Protein AF-0000000074482645 (afdb_homodimer)

Foldseek 3Di:
DPPDDPDDDPPPPPPPPPPPPPPPDPPPPPPPVPLPPFFQAEEEEAAAAAFPQLQVLLCLLVVHDFLLVVFFFEWAFQAAQAGLFDDQQQLLLLLFFLAGEDPQWAQAHHCDGDDPPHDDDDNVRHLFGFGTLQLLCVVLVAAEEEAEQWACLARNNLNNFHGDRGSQQLLLSVLLNLQSPHQYYAFAALQLQAADDDSNHAPVRDHNVVVSVVVPEDEAQFLVSLVPDPDLGYHYHPYNTGHDQQLQCVPPPVRHDFLLSSLLSNCVNRCPRPSHYYYYGYLHCLLVCLLLLWSLSNSRSSNSSSSNSVSVCVVQVVDFRYKYKYWYSFHGQAKHQADPVCPPPVVPDDSCQQNVQQVQASDTLVNLVVPQDPVRPCVQVSLSNRRCPPDDPVLVVCCVPPPDNSNSSSVVSCVSNRMDGDHSTTDNDIITMGMDHPPTDHYYYYSSVSRQVSQVSNPHGSVVVRLFFWDWPQVLLVVVVKHWDWDCVPVSWIWIWIDDVPWIWIAIASHQWIDTPPDIHGHSRGFHQTPNTTIGGPVVSVVSVVVD/DPDDPDDDDPVPPPPPPPPPPPPPDPPPPPPPVPLPPFFQAEEEEAAAAAFPQLQVLLCLLVVHDFLLVVFFFEWAFQAAQAGLFDDQQQLLLLLFFLAGEDPQWAQAHHPDGDDPPHDDDDNVRHLFGFGTLQLLCVVLVAAEEEAEQWACLARNNLNNFHGDRGSQQLLLSVLLNLQSPHQYYAFAALQLQAADDDSNHAPVRDHNVVVSVVVPEDEAQFLVSLVPDPDLGYHYHPYNTGHDQQLQCVPPPVRHDFLLSSLLSNCVNRCPRPSHYYYYGYLHCLLVCLLLLWSLSNSRSSNSSSSNSVSVCVVQVVDFRYKYKYWYSFHGQAKHQADPVCPPPVVPDDSCQQNVQQVQASDTLVNLVVPADPVRPCVQVSLSNRRCPPDDPVLVVCCVPPPDNSNSSSVVSCVSNRMDGDHSTTDNDIITMGMDHPPTDHYYYYSSVSRQVSQVSNPHGSVVVRQFFWDWPQVLLVVVVKHWDWDCVPVSWIWIWIDDVPWIWIAIASHQWIDTPPDIHGHSRGFHQTPNTTIGGPVVSVVSVVVD

Solvent-accessible surface area (backbone atoms only — not comparable to full-atom values): 54217 Å² total; per-residue (Å²): 132,82,81,68,79,82,68,87,84,79,75,74,78,76,76,78,78,77,81,75,74,81,74,77,75,75,79,62,75,82,57,76,78,61,77,72,69,56,39,41,29,40,38,43,34,34,41,28,26,44,31,60,24,49,57,41,49,31,28,61,62,69,71,46,86,53,58,58,40,76,19,22,16,15,31,31,43,35,50,29,20,35,8,39,19,37,44,55,18,12,27,24,13,7,34,17,42,46,40,57,11,29,74,41,21,16,18,29,38,26,83,52,69,71,28,87,94,58,79,77,67,55,81,90,47,37,39,38,66,49,44,24,43,53,59,52,36,48,75,69,62,20,36,36,33,43,38,28,45,29,24,46,39,36,38,48,57,22,7,44,50,30,63,40,84,41,46,81,46,23,36,58,35,38,43,22,43,65,48,62,71,56,29,32,36,39,22,14,28,42,39,24,33,29,48,54,86,54,94,44,24,20,84,76,69,53,50,46,63,58,52,43,45,73,72,61,35,46,75,27,57,36,32,68,48,53,73,66,55,82,58,76,26,37,38,34,40,53,22,57,40,51,50,68,56,60,60,31,16,76,80,74,44,62,55,47,65,52,64,30,56,52,45,44,53,46,50,65,43,34,65,70,37,89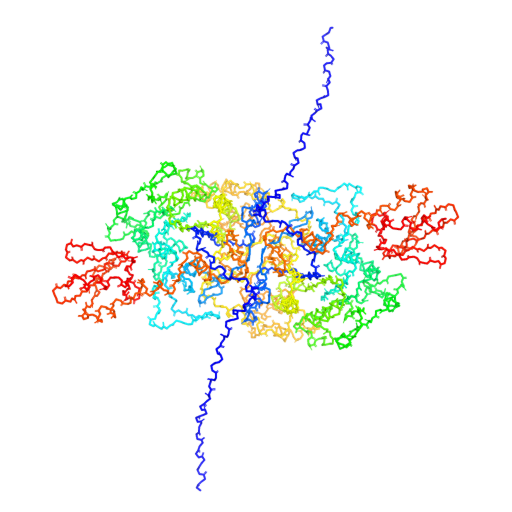,62,14,25,39,35,38,40,33,31,46,51,19,26,60,21,20,40,56,50,25,68,56,28,26,32,34,28,49,52,42,38,34,48,24,48,40,46,55,44,62,59,31,73,77,49,80,42,30,35,40,39,39,33,38,50,32,22,22,9,43,47,29,42,34,11,63,90,30,42,86,44,33,52,65,39,36,52,59,56,45,35,54,48,55,67,52,30,67,25,22,61,68,50,17,58,72,66,52,47,96,86,46,83,45,47,68,59,29,37,31,32,46,22,51,60,86,66,48,74,67,52,49,49,51,59,74,67,43,93,48,55,69,57,53,54,27,52,53,52,29,60,63,18,36,40,17,60,27,24,51,20,53,22,39,31,55,34,62,28,26,33,43,50,64,86,51,74,68,16,55,37,50,38,27,49,49,15,51,51,52,27,47,41,60,65,48,56,57,73,61,41,26,62,43,38,43,33,54,41,65,65,58,39,41,73,75,67,27,45,70,46,78,47,56,86,46,76,84,62,32,27,39,37,39,38,44,92,90,42,52,36,36,34,44,49,38,28,23,43,38,37,41,85,94,43,77,42,82,47,98,35,48,24,40,66,42,91,91,36,49,27,28,22,49,62,55,56,54,52,52,60,65,72,94,141,80,86,72,90,72,89,74,90,71,79,73,81,77,75,80,76,78,82,76,76,81,73,77,73,74,78,62,73,81,55,77,77,62,76,72,69,57,40,41,30,40,37,44,34,34,42,28,24,43,31,60,24,50,56,42,50,30,29,62,63,68,71,46,86,53,58,57,40,76,18,22,16,14,31,30,43,37,51,26,20,37,7,40,20,38,46,56,17,14,28,25,13,6,34,19,43,45,40,57,10,30,72,40,20,16,18,29,39,27,83,54,69,71,27,88,94,58,78,78,66,56,80,90,47,36,39,38,63,49,44,25,43,53,59,52,35,48,74,70,60,18,37,35,33,43,36,29,43,29,26,47,38,37,38,49,57,22,7,43,52,31,63,41,84,41,46,81,46,25,34,59,34,39,43,22,42,65,48,63,72,57,29,31,37,40,22,14,28,44,38,24,34,29,50,55,86,55,94,44,24,20,85,73,70,53,50,46,62,58,52,44,45,72,72,62,34,47,76,25,55,38,31,68,50,54,74,65,58,83,58,77,25,37,38,34,42,52,22,57,41,52,51,68,56,60,59,30,16,76,79,75,44,62,54,46,63,51,65,32,55,51,47,45,53,46,49,64,44,34,65,69,37,90,62,14,26,38,35,39,39,34,31,45,51,19,27,61,20,19,41,57,50,22,67,55,28,28,33,36,30,50,51,42,38,34,49,24,47,40,46,54,45,62,59,31,74,76,50,82,41,29,36,41,40,38,31,39,51,32,23,22,10,45,47,30,41,33,11,64,88,30,41,85,44,32,52,66,38,36,52,60,55,44,38,55,45,54,66,52,30,68,24,22,61,70,50,18,57,72,68,50,48,93,84,48,83,44,49,67,60,29,37,30,32,47,23,52,61,88,66,48,74,68,54,48,50,52,58,75,67,43,94,46,56,71,56,52,54,27,52,55,51,28,59,64,18,36,40,17,59,27,24,50,20,53,22,40,32,54,33,63,27,25,34,43,48,63,87,50,73,67,17,54,38,50,38,25,50,51,16,51,51,52,27,48,40,60,64,48,56,56,73,61,41,27,62,43,39,44,33,55,41,64,63,58,39,41,73,74,67,28,46,71,47,76,46,55,86,44,75,86,59,31,27,39,36,38,37,45,91,90,41,51,35,37,35,44,48,38,28,23,44,38,38,40,84,95,42,78,41,80,48,98,35,49,22,39,69,41,91,92,36,49,26,29,21,49,63,54,57,55,51,55,61,66,74,95

Nearest PDB structures (foldseek):
  3wbh-assembly1_B  TM=8.702E-01  e=2.814E-34  Halomonas sp. #593
  6t26-assembly1_A  TM=8.394E-01  e=1.729E-35  Vibrio sp. G15-21
  6qsq-assembly1_A-2  TM=8.479E-01  e=9.220E-35  Vibrio splendidus
  7kwd-assembly1_B  TM=8.630E-01  e=9.461E-33  Thermus thermophilus HB8
  1hqa-assembly1_B  TM=7.230E-01  e=3.634E-25  Escherichia coli

Radius of gyration: 32.93 Å; Cα contacts (8 Å, |Δi|>4): 2670; chains: 2; bounding box: 73×120×126 Å

Organism: Parageobacillus thermoglucosidasius (NCBI:txid1426)

InterPro domains:
  IPR001952 Alkaline phosphatase [PF00245] (39-458)
  IPR001952 Alkaline phosphatase [PR00113] (39-59)
  IPR001952 Alkaline phosphatase [PR00113] (89-104)
  IPR001952 Alkaline phosphatase [PR00113] (137-157)
  IPR001952 Alkaline phosphatase [PR00113] (181-191)
  IPR001952 Alkaline phosphatase [PR00113] (258-287)
  IPR001952 Alkaline phosphatase [PTHR11596] (32-461)
  IPR001952 Alkaline phosphatase [SM00098] (40-461)
  IPR001952 Alkaline phosphatase [cd16012] (40-459)
  IPR017850 Alkaline-phosphatase-like, core domain superfamily [G3DSA:3.40.720.10] (40-438)
  IPR017850 Alkaline-phosphatase-like, core domain superfamily [SSF53649] (31-464)
  IPR042085 Alkaline phosphatase, crown domain [G3DSA:1.10.1200.140] (374-433)

Secondary structure (DSSP, 8-state):
---------------------------------------SEEEEEEETT--HHHHHHHHHHHTS--GGGGGEEEEEE---SS-SS--HHHHHHHHHHS----TT-BSB--S---STTPPP--GGGTT-B---HHHHHHHTT-EEEEEEEEETTSHHHHHTT--BS-TT-HHHHHHHHHHTT-SEEEEE-GGGGSBSSSTTSBSS---HHHHHHHTT-EEE-SHHHHHH---SSEEEE-SSSPPPPTTTHHHH-TTSPPHHHHHHHHHHHHTTSTT-EEEEEEE-HHHHHHHTT-HHHHHHHHHHHHHHHHHHHHHHTT-SSEEEEEE-SSEETT-EEB-GGGTTTGGG--THHHHHHHHT-SS-HHHHHTT--TT-TTHHHHHHHTT--S--HHHHHHHHT-S-HHHHHHHHHHHHTTEE-S-SSEE-S-EEEEEESTT---EEEEHHHHHHHHHHHHT--HHHHHHHH-EEHHHHHHTTT-EEEEE-SSTTS-EEEEEETTEEEEEETTSSEEEETTEEEE-SS--EEETTEEEE-HHHHHHHHHH-/---------------------------------------SEEEEEEETT--HHHHHHHHHHHTS--GGGGGEEEEEE---SS-SS--HHHHHHHHHHS----TT-BSB--S---STTPPP--GGGTT-B---HHHHHHHTT-EEEEEEEEETTSHHHHHTT--BS-TT-HHHHHHHHHHTT-SEEEEE-GGGGSBSSSTTSBSS---HHHHHHHTT-EEE-SHHHHHH---SSEEEE-SSSPPPPTTTHHHH-TTSPPHHHHHHHHHHHHTTSTT-EEEEEEE-THHHHHHTT-HHHHHHHHHHHHHHHHHHHHHHTT-SSEEEEEE-SSEETT-EEB-GGGTTTGGG--THHHHHHHHT-SS-HHHHHTT--TT-TTHHHHHHHTT--S--HHHHHHHHT-S-HHHHHHHHHHHHTTEE-S-SSEE-S-EEEEEESTT---EEEEHHHHHHHHHHHHT--HHHHHHHH-EEHHHHHHTTT-EEEEE-SSTTS-EEEEEETTEEEEEETTSSEEEETTEEEE-SS--EEETTEEEE-HHHHHHHHHH-

Sequence (1096 aa):
MKNIGRKIISFALIGSLTAGSFAFAAREEAKEKQKSKPIKNVIMMVMDGTSAGATTLARWYKGAPLALDEMASGAVRTYSAESAITDSAPAATAMATGFKSNDKYIGILPSVVNSPGVSPISKEHAMKPVANVLEGAELMGKATGIIATSAIQHATPAGFSAHVKHRNLFPDIAEQQVYQDIEVVLGGGKEALLPGSGTNNRKDNENMLEVIKKKGYDVVETRDDLLRSTSDKIWGVFADDALAQDMNRPYTRPNEPTLAEMTKKAIETLSKDKDGFFLFVEGSQPDWAAHANDPVGIISEVLAFDKAVAEALSFAKKRNDTLVIAVSDHGNSGITIGNRNTDQSYPETPVSAYVDPLKKARMTLEGAMSQLKADKSNLEEVARLYGLDSLTADEKKKLNESNNLRKTLTELLAARANLGFTTGGHTGEDVFLYTYGPNRPIGTFENTDLAHIMAKAMGFQLSDLNKRLFVNAKENFAAIGATVTIDDTDAQNPKLIVKKGKTVAEFPANKNIMIAGNKTYELEGLVVNSAEQFWVPKQAVKLFKQIQMKNIGRKIISFALIGSLTAGSFAFAAREEAKEKQKSKPIKNVIMMVMDGTSAGATTLARWYKGAPLALDEMASGAVRTYSAESAITDSAPAATAMATGFKSNDKYIGILPSVVNSPGVSPISKEHAMKPVANVLEGAELMGKATGIIATSAIQHATPAGFSAHVKHRNLFPDIAEQQVYQDIEVVLGGGKEALLPGSGTNNRKDNENMLEVIKKKGYDVVETRDDLLRSTSDKIWGVFADDALAQDMNRPYTRPNEPTLAEMTKKAIETLSKDKDGFFLFVEGSQPDWAAHANDPVGIISEVLAFDKAVAEALSFAKKRNDTLVIAVSDHGNSGITIGNRNTDQSYPETPVSAYVDPLKKARMTLEGAMSQLKADKSNLEEVARLYGLDSLTADEKKKLNESNNLRKTLTELLAARANLGFTTGGHTGEDVFLYTYGPNRPIGTFENTDLAHIMAKAMGFQLSDLNKRLFVNAKENFAAIGATVTIDDTDAQNPKLIVKKGKTVAEFPANKNIMIAGNKTYELEGLVVNSAEQFWVPKQAVKLFKQIQ

pLDDT: mean 93.11, std 17.59, range [18.43, 98.97]

Structure (mmCIF, N/CA/C/O backbone):
data_AF-0000000074482645-model_v1
#
loop_
_entity.id
_entity.type
_entity.pdbx_description
1 polymer 'Alkaline phosphatase'
#
loop_
_atom_site.group_PDB
_atom_site.id
_atom_site.type_symbol
_atom_site.label_atom_id
_atom_site.label_alt_id
_atom_site.label_comp_id
_atom_site.label_asym_id
_atom_site.label_entity_id
_atom_site.label_seq_id
_atom_site.pdbx_PDB_ins_code
_atom_site.Cartn_x
_atom_site.Cartn_y
_atom_site.Cartn_z
_atom_site.occupancy
_atom_site.B_iso_or_equiv
_atom_site.auth_seq_id
_atom_site.auth_comp_id
_atom_site.auth_asym_id
_atom_site.auth_atom_id
_atom_site.pdbx_PDB_model_num
ATOM 1 N N . MET A 1 1 ? 33.96 -32.848 59.293 1 18.43 1 MET A N 1
ATOM 2 C CA . MET A 1 1 ? 32.602 -32.373 59.545 1 18.43 1 MET A CA 1
ATOM 3 C C . MET A 1 1 ? 32.045 -31.648 58.324 1 18.43 1 MET A C 1
ATOM 5 O O . MET A 1 1 ? 30.828 -31.577 58.141 1 18.43 1 MET A O 1
ATOM 9 N N . LYS A 1 2 ? 32.841 -30.725 57.852 1 19 2 LYS A N 1
ATOM 10 C CA . LYS A 1 2 ? 32.241 -29.475 57.392 1 19 2 LYS A CA 1
ATOM 11 C C . LYS A 1 2 ? 31.615 -29.641 56.01 1 19 2 LYS A C 1
ATOM 13 O O . LYS A 1 2 ? 31.146 -28.669 55.415 1 19 2 LYS A O 1
ATOM 18 N N . ASN A 1 3 ? 31.959 -30.739 55.311 1 21.89 3 ASN A N 1
ATOM 19 C CA . ASN A 1 3 ? 31.986 -30.87 53.858 1 21.89 3 ASN A CA 1
ATOM 20 C C . ASN A 1 3 ? 30.579 -30.996 53.28 1 21.89 3 ASN A C 1
ATOM 22 O O . ASN A 1 3 ? 30.191 -32.066 52.808 1 21.89 3 ASN A O 1
ATOM 26 N N . ILE A 1 4 ? 29.63 -30.312 54.192 1 22.97 4 ILE A N 1
ATOM 27 C CA . ILE A 1 4 ? 28.244 -30.719 53.985 1 22.97 4 ILE A CA 1
ATOM 28 C C . ILE A 1 4 ? 27.88 -30.577 52.509 1 22.97 4 ILE A C 1
ATOM 30 O O . ILE A 1 4 ? 28.379 -29.682 51.823 1 22.97 4 ILE A O 1
ATOM 34 N N . GLY A 1 5 ? 26.956 -31.394 51.925 1 21.77 5 GLY A N 1
ATOM 35 C CA . GLY A 1 5 ? 26.326 -32.11 50.827 1 21.77 5 GLY A CA 1
ATOM 36 C C . GLY A 1 5 ? 25.433 -31.229 49.974 1 21.77 5 GLY A C 1
ATOM 37 O O . GLY A 1 5 ? 24.316 -31.618 49.628 1 21.77 5 GLY A O 1
ATOM 38 N N . ARG A 1 6 ? 25.652 -29.862 50.074 1 23.63 6 ARG A N 1
ATOM 39 C CA . ARG A 1 6 ? 24.525 -28.998 49.735 1 23.63 6 ARG A CA 1
ATOM 40 C C . ARG A 1 6 ? 24.201 -29.079 48.247 1 23.63 6 ARG A C 1
ATOM 42 O O . ARG A 1 6 ? 24.792 -28.361 47.438 1 23.63 6 ARG A O 1
ATOM 49 N N . LYS A 1 7 ? 24.204 -30.242 47.639 1 20.32 7 LYS A N 1
ATOM 50 C CA . LYS A 1 7 ? 24.249 -30.347 46.183 1 20.32 7 LYS A CA 1
ATOM 51 C C . LYS A 1 7 ? 23.091 -29.587 45.542 1 20.32 7 LYS A C 1
ATOM 53 O O . LYS A 1 7 ? 23.268 -28.926 44.516 1 20.32 7 LYS A O 1
ATOM 58 N N . ILE A 1 8 ? 21.732 -29.749 45.953 1 22.39 8 ILE A N 1
ATOM 59 C CA . ILE A 1 8 ? 20.788 -30.145 44.914 1 22.39 8 ILE A CA 1
ATOM 60 C C . ILE A 1 8 ? 20.474 -28.949 44.018 1 22.39 8 ILE A C 1
ATOM 62 O O . ILE A 1 8 ? 20.616 -27.798 44.436 1 22.39 8 ILE A O 1
ATOM 66 N N . ILE A 1 9 ? 19.636 -29.245 42.764 1 21.6 9 ILE A N 1
ATOM 67 C CA . ILE A 1 9 ? 19.259 -29.103 41.362 1 21.6 9 ILE A CA 1
ATOM 68 C C . ILE A 1 9 ? 18.247 -27.969 41.212 1 21.6 9 ILE A C 1
ATOM 70 O O . ILE A 1 9 ? 17.197 -27.977 41.859 1 21.6 9 ILE A O 1
ATOM 74 N N . SER A 1 10 ? 18.732 -26.775 40.972 1 21.91 10 SER A N 1
ATOM 75 C CA . SER A 1 10 ? 18.13 -25.482 40.664 1 21.91 10 SER A CA 1
ATOM 76 C C . SER A 1 10 ? 17.137 -25.594 39.512 1 21.91 10 SER A C 1
ATOM 78 O O . SER A 1 10 ? 17.535 -25.757 38.357 1 21.91 10 SER A O 1
ATOM 80 N N . PHE A 1 11 ? 16.175 -26.59 39.655 1 23.22 11 PHE A N 1
ATOM 81 C CA . PHE A 1 11 ? 15.273 -26.719 38.516 1 23.22 11 PHE A CA 1
ATOM 82 C C . PHE A 1 11 ? 14.624 -25.38 38.185 1 23.22 11 PHE A C 1
ATOM 84 O O . PHE A 1 11 ? 13.939 -24.792 39.025 1 23.22 11 PHE A O 1
ATOM 91 N N . ALA A 1 12 ? 15.415 -24.571 37.454 1 22.18 12 ALA A N 1
ATOM 92 C CA . ALA A 1 12 ? 15.023 -23.31 36.83 1 22.18 12 ALA A CA 1
ATOM 93 C C . ALA A 1 12 ? 13.703 -23.458 36.079 1 22.18 12 ALA A C 1
ATOM 95 O O . ALA A 1 12 ? 13.585 -24.286 35.173 1 22.18 12 ALA A O 1
ATOM 96 N N . LEU A 1 13 ? 12.546 -23.276 36.773 1 22.75 13 LEU A N 1
ATOM 97 C CA . LEU A 1 13 ? 11.171 -23.196 36.292 1 22.75 13 LEU A CA 1
ATOM 98 C C . LEU A 1 13 ? 11.048 -22.175 35.166 1 22.75 13 LEU A C 1
ATOM 100 O O . LEU A 1 13 ? 11.228 -20.975 35.388 1 22.75 13 LEU A O 1
ATOM 104 N N . ILE A 1 14 ? 11.728 -22.5 33.978 1 24.13 14 ILE A N 1
ATOM 105 C CA . ILE A 1 14 ? 11.671 -21.671 32.779 1 24.13 14 ILE A CA 1
ATOM 106 C C . ILE A 1 14 ? 10.215 -21.385 32.419 1 24.13 14 ILE A C 1
ATOM 108 O O . ILE A 1 14 ? 9.444 -22.307 32.144 1 24.13 14 ILE A O 1
ATOM 112 N N . GLY A 1 15 ? 9.556 -20.46 33.113 1 23.13 15 GLY A N 1
ATOM 113 C CA . GLY A 1 15 ? 8.217 -19.973 32.826 1 23.13 15 GLY A CA 1
ATOM 114 C C . GLY A 1 15 ? 8.024 -19.579 31.373 1 23.13 15 GLY A C 1
ATOM 115 O O . GLY A 1 15 ? 8.815 -18.811 30.822 1 23.13 15 GLY A O 1
ATOM 116 N N . SER A 1 16 ? 7.618 -20.52 30.511 1 23.24 16 SER A N 1
ATOM 117 C CA . SER A 1 16 ? 7.216 -20.434 29.111 1 23.24 16 SER A CA 1
ATOM 118 C C . SER A 1 16 ? 6.221 -19.3 28.891 1 23.24 16 SER A C 1
ATOM 120 O O . SER A 1 16 ? 5.123 -19.313 29.452 1 23.24 16 SER A O 1
ATOM 122 N N . LEU A 1 17 ? 6.688 -18.03 28.832 1 24.9 17 LEU A N 1
ATOM 123 C CA . LEU A 1 17 ? 5.844 -16.904 28.448 1 24.9 17 LEU A CA 1
ATOM 124 C C . LEU A 1 17 ? 5.227 -17.132 27.072 1 24.9 17 LEU A C 1
ATOM 126 O O . LEU A 1 17 ? 5.943 -17.216 26.071 1 24.9 17 LEU A O 1
ATOM 130 N N . THR A 1 18 ? 4.22 -18.002 26.962 1 24.48 18 THR 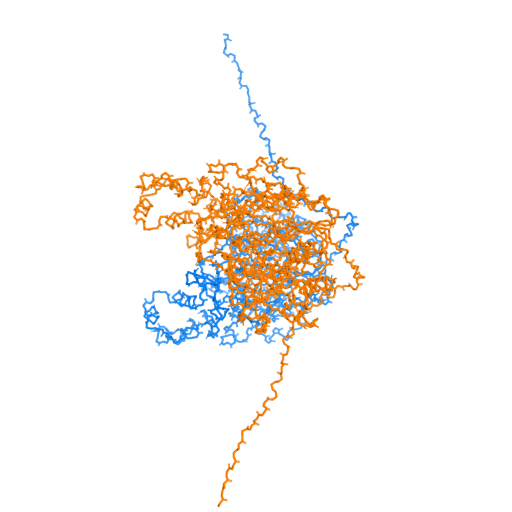A N 1
ATOM 131 C CA . THR A 1 18 ? 3.416 -18.159 25.756 1 24.48 18 THR A CA 1
ATOM 132 C C . THR A 1 18 ? 2.975 -16.8 25.218 1 24.48 18 THR A C 1
ATOM 134 O O . THR A 1 18 ? 2.501 -15.951 25.976 1 24.48 18 THR A O 1
ATOM 137 N N . ALA A 1 19 ? 3.684 -16.258 24.173 1 28.5 19 ALA A N 1
ATOM 138 C CA . ALA A 1 19 ? 3.463 -15.117 23.288 1 28.5 19 ALA A CA 1
ATOM 139 C C . ALA A 1 19 ? 2.014 -15.065 22.812 1 28.5 19 ALA A C 1
ATOM 141 O O . ALA A 1 19 ? 1.529 -16.004 22.177 1 28.5 19 ALA A O 1
ATOM 142 N N . GLY A 1 20 ? 1.135 -14.347 23.574 1 26.27 20 GLY A N 1
ATOM 143 C CA . GLY A 1 20 ? -0.258 -13.979 23.374 1 26.27 20 GLY A CA 1
ATOM 144 C C . GLY A 1 20 ? -0.533 -13.418 21.992 1 26.27 20 GLY A C 1
ATOM 145 O O . GLY A 1 20 ? 0.095 -12.443 21.575 1 26.27 20 GLY A O 1
ATOM 146 N N . SER A 1 21 ? -0.845 -14.239 21.06 1 29.71 21 SER A N 1
ATOM 147 C CA . SER A 1 21 ? -1.473 -13.893 19.788 1 29.71 21 SER A CA 1
ATOM 148 C C . SER A 1 21 ? -2.613 -12.9 19.987 1 29.71 21 SER A C 1
ATOM 150 O O . SER A 1 21 ? -3.554 -13.17 20.736 1 29.71 21 SER A O 1
ATOM 152 N N . PHE A 1 22 ? -2.292 -11.674 19.897 1 28.29 22 PHE A N 1
ATOM 153 C CA . PHE A 1 22 ? -3.245 -10.587 20.083 1 28.29 22 PHE A CA 1
ATOM 154 C C . PHE A 1 22 ? -4.442 -10.751 19.153 1 28.29 22 PHE A C 1
ATOM 156 O O . PHE A 1 22 ? -4.385 -10.364 17.984 1 28.29 22 PHE A O 1
ATOM 163 N N . ALA A 1 23 ? -5.139 -11.877 19.083 1 30.86 23 ALA A N 1
ATOM 164 C CA . ALA A 1 23 ? -6.487 -11.891 18.522 1 30.86 23 ALA A CA 1
ATOM 165 C C . ALA A 1 23 ? -7.385 -10.877 19.226 1 30.86 23 ALA A C 1
ATOM 167 O O . ALA A 1 23 ? -7.921 -11.155 20.301 1 30.86 23 ALA A O 1
ATOM 168 N N . PHE A 1 24 ? -7.108 -9.601 19.438 1 28.44 24 PHE A N 1
ATOM 169 C CA . PHE A 1 24 ? -8.122 -8.717 19.999 1 28.44 24 PHE A CA 1
ATOM 170 C C . PHE A 1 24 ? -9.429 -8.83 19.222 1 28.44 24 PHE A C 1
ATOM 172 O O . PHE A 1 24 ? -9.448 -8.66 18.002 1 28.44 24 PHE A O 1
ATOM 179 N N . ALA A 1 25 ? -10.546 -9.318 19.884 1 26.57 25 ALA A N 1
ATOM 180 C CA . ALA A 1 25 ? -11.988 -9.424 19.674 1 26.57 25 ALA A CA 1
ATOM 181 C C . ALA A 1 25 ? -12.604 -8.055 19.399 1 26.57 25 ALA A C 1
ATOM 183 O O . ALA A 1 25 ? -12.628 -7.191 20.279 1 26.57 25 ALA A O 1
ATOM 184 N N . ALA A 1 26 ? -12.564 -7.356 18.357 1 29.01 26 ALA A N 1
ATOM 185 C CA . ALA A 1 26 ? -13.626 -6.409 18.024 1 29.01 26 ALA A CA 1
ATOM 186 C C . ALA A 1 26 ? -14.967 -6.869 18.588 1 29.01 26 ALA A C 1
ATOM 188 O O . ALA A 1 26 ? -15.418 -7.982 18.304 1 29.01 26 ALA A O 1
ATOM 189 N N . ARG A 1 27 ? -15.315 -6.471 19.778 1 25.68 27 ARG A N 1
ATOM 190 C CA . ARG A 1 27 ? -16.694 -6.606 20.238 1 25.68 27 ARG A CA 1
ATOM 191 C C . ARG A 1 27 ? -17.679 -6.325 19.108 1 25.68 27 ARG A C 1
ATOM 193 O O . ARG A 1 27 ? -17.878 -5.171 18.724 1 25.68 27 ARG A O 1
ATOM 200 N N . GLU A 1 28 ? -17.852 -7.082 18.107 1 28.93 28 GLU A N 1
ATOM 201 C CA . GLU A 1 28 ? -19.119 -7.188 17.389 1 28.93 28 GLU A CA 1
ATOM 202 C C . GLU A 1 28 ? -20.305 -7.076 18.342 1 28.93 28 GLU A C 1
ATOM 204 O O . GLU A 1 28 ? -20.276 -7.626 19.445 1 28.93 28 GLU A O 1
ATOM 209 N N . GLU A 1 29 ? -21.023 -5.874 18.563 1 30.44 29 GLU A N 1
ATOM 210 C CA . GLU A 1 29 ? -22.361 -6.112 19.096 1 30.44 29 GLU A CA 1
ATOM 211 C C . GLU A 1 29 ? -22.75 -7.583 18.974 1 30.44 29 GLU A C 1
ATOM 213 O O . GLU A 1 29 ? -22.503 -8.213 17.944 1 30.44 29 GLU A O 1
ATOM 218 N N . ALA A 1 30 ? -22.923 -8.284 20.113 1 30.65 30 ALA A N 1
ATOM 219 C CA . ALA A 1 30 ? -23.5 -9.619 20.248 1 30.65 30 ALA A CA 1
ATOM 220 C C . ALA A 1 30 ? -24.636 -9.829 19.251 1 30.65 30 ALA A C 1
ATOM 222 O O . ALA A 1 30 ? -25.802 -9.926 19.642 1 30.65 30 ALA A O 1
ATOM 223 N N . LYS A 1 31 ? -24.736 -8.932 18.248 1 31.09 31 LYS A N 1
ATOM 224 C CA . LYS A 1 31 ? -25.8 -9.463 17.402 1 31.09 31 LYS A CA 1
ATOM 225 C C . LYS A 1 31 ? -25.626 -10.962 17.176 1 31.09 31 LYS A C 1
ATOM 227 O O . LYS A 1 31 ? -24.5 -11.463 17.137 1 31.09 31 LYS A O 1
ATOM 232 N N . GLU A 1 32 ? -26.568 -11.806 17.462 1 32.41 32 GLU A N 1
ATOM 233 C CA . GLU A 1 32 ? -26.637 -13.24 17.194 1 32.41 32 GLU A CA 1
ATOM 234 C C . GLU A 1 32 ? -25.624 -13.652 16.13 1 32.41 32 GLU A C 1
ATOM 236 O O . GLU A 1 32 ? -25.653 -13.143 15.007 1 32.41 32 GLU A O 1
ATOM 241 N N . LYS A 1 33 ? -24.345 -13.879 16.415 1 41.26 33 LYS A N 1
ATOM 242 C CA . LYS A 1 33 ? -23.455 -14.586 15.499 1 41.26 33 LYS A CA 1
ATOM 243 C C . LYS A 1 33 ? -24.247 -15.433 14.507 1 41.26 33 LYS A C 1
ATOM 245 O O . LYS A 1 33 ? -24.63 -16.563 14.815 1 41.26 33 LYS A O 1
ATOM 250 N N . GLN A 1 34 ? -25.082 -14.85 13.904 1 38.68 34 GLN A N 1
ATOM 251 C CA . GLN A 1 34 ? -25.711 -15.673 12.877 1 38.68 34 GLN A CA 1
ATOM 252 C C . GLN A 1 34 ? -24.669 -16.466 12.093 1 38.68 34 GLN A C 1
ATOM 254 O O . GLN A 1 34 ? -23.777 -15.885 11.472 1 38.68 34 GLN A O 1
ATOM 259 N N . LYS A 1 35 ? -24.176 -17.533 12.531 1 48.83 35 LYS A N 1
ATOM 260 C CA . LYS A 1 35 ? -23.454 -18.518 11.731 1 48.83 35 LYS A CA 1
ATOM 261 C C . LYS A 1 35 ? -23.691 -18.295 10.24 1 48.83 35 LYS A C 1
ATOM 263 O O . LYS A 1 35 ? -24.768 -18.6 9.724 1 48.83 35 LYS A O 1
ATOM 268 N N . SER A 1 36 ? -22.848 -17.147 9.797 1 64.08 36 SER A N 1
ATOM 269 C CA . SER A 1 36 ? -23.061 -16.898 8.375 1 64.08 36 SER A CA 1
ATOM 270 C C . SER A 1 36 ? -22.949 -18.185 7.565 1 64.08 36 SER A C 1
ATOM 272 O O . SER A 1 36 ? -22.064 -19.007 7.815 1 64.08 36 SER A O 1
ATOM 274 N N . LYS A 1 37 ? -23.843 -18.599 6.946 1 76.97 37 LYS A N 1
ATOM 275 C CA . LYS A 1 37 ? -23.887 -19.749 6.048 1 76.97 37 LYS A CA 1
ATOM 276 C C . LYS A 1 37 ? -22.693 -19.752 5.098 1 76.97 37 LYS A C 1
ATOM 278 O O . LYS A 1 37 ? -22.272 -18.697 4.619 1 76.97 37 LYS A O 1
ATOM 283 N N . PRO A 1 38 ? -21.994 -20.928 5.086 1 87.84 38 PRO A N 1
ATOM 284 C CA . PRO A 1 38 ? -20.914 -21.026 4.102 1 87.84 38 PRO A CA 1
ATOM 285 C C . PRO A 1 38 ? -21.302 -20.452 2.741 1 87.84 38 PRO A C 1
ATOM 287 O O . PRO A 1 38 ? -22.462 -20.55 2.333 1 87.84 38 PRO A O 1
ATOM 290 N N . ILE A 1 39 ? -20.26 -19.818 2.196 1 94.41 39 ILE A N 1
ATOM 291 C CA . ILE A 1 39 ? -20.538 -19.238 0.887 1 94.41 39 ILE A CA 1
ATOM 292 C C . ILE A 1 39 ? -20.342 -20.295 -0.198 1 94.41 39 ILE A C 1
ATOM 294 O O . ILE A 1 39 ? -19.678 -21.31 0.028 1 94.41 39 ILE A O 1
ATOM 298 N N . LYS A 1 40 ? -20.903 -20.056 -1.298 1 96.74 40 LYS A N 1
ATOM 299 C CA . LYS A 1 40 ? -20.944 -21.034 -2.382 1 96.74 40 LYS A CA 1
ATOM 300 C C . LYS A 1 40 ? -19.631 -21.049 -3.159 1 96.74 40 LYS A C 1
ATOM 302 O O . LYS A 1 40 ? -19.096 -22.117 -3.464 1 96.74 40 LYS A O 1
ATOM 307 N N . ASN A 1 41 ? -19.067 -19.851 -3.471 1 98.65 41 ASN A N 1
ATOM 308 C CA . ASN A 1 41 ? -17.9 -19.766 -4.342 1 98.65 41 ASN A CA 1
ATOM 309 C C . ASN A 1 41 ? -16.801 -18.905 -3.725 1 98.65 41 ASN A C 1
ATOM 311 O O . ASN A 1 41 ? -17.087 -17.894 -3.082 1 98.65 41 ASN A O 1
ATOM 315 N N . VAL A 1 42 ? -15.568 -19.314 -3.904 1 98.85 42 VAL A N 1
ATOM 316 C CA . VAL A 1 42 ? -14.408 -18.498 -3.562 1 98.85 42 VAL A CA 1
ATOM 317 C C . VAL A 1 42 ? -13.473 -18.399 -4.766 1 98.85 42 VAL A C 1
ATOM 319 O O . VAL A 1 42 ? -13.129 -19.413 -5.377 1 98.85 42 VAL A O 1
ATOM 322 N N . ILE A 1 43 ? -13.094 -17.196 -5.134 1 98.94 43 ILE A N 1
ATOM 323 C CA . ILE A 1 43 ? -12.114 -16.929 -6.181 1 98.94 43 ILE A CA 1
ATOM 324 C C . ILE A 1 43 ? -10.895 -16.231 -5.582 1 98.94 43 ILE A C 1
ATOM 326 O O . ILE A 1 43 ? -10.996 -15.104 -5.091 1 98.94 43 ILE A O 1
ATOM 330 N N . MET A 1 44 ? -9.761 -16.901 -5.564 1 98.94 44 MET A N 1
ATOM 331 C CA . MET A 1 44 ? -8.474 -16.382 -5.109 1 98.94 44 MET A CA 1
ATOM 332 C C . MET A 1 44 ? -7.611 -15.953 -6.292 1 98.94 44 MET A C 1
ATOM 334 O O . MET A 1 44 ? -7.305 -16.763 -7.168 1 98.94 44 MET A O 1
ATOM 338 N N . MET A 1 45 ? -7.237 -14.729 -6.3 1 98.95 45 MET A N 1
ATOM 339 C CA . MET A 1 45 ? -6.47 -14.187 -7.418 1 98.95 45 MET A CA 1
ATOM 340 C C . MET A 1 45 ? -5.148 -13.599 -6.937 1 98.95 45 MET A C 1
ATOM 342 O O . MET A 1 45 ? -5.12 -12.822 -5.981 1 98.95 45 MET A O 1
ATOM 346 N N . VAL A 1 46 ? -4.058 -13.953 -7.578 1 98.93 46 VAL A N 1
ATOM 347 C CA . VAL A 1 46 ? -2.736 -13.497 -7.163 1 98.93 46 VAL A CA 1
ATOM 348 C C . VAL A 1 46 ? -2.052 -12.773 -8.321 1 98.93 46 VAL A C 1
ATOM 350 O O . VAL A 1 46 ? -1.87 -13.346 -9.398 1 98.93 46 VAL A O 1
ATOM 353 N N . MET A 1 47 ? -1.778 -11.546 -8.14 1 98.67 47 MET A N 1
ATOM 354 C CA . MET A 1 47 ? -0.93 -10.758 -9.031 1 98.67 47 MET A CA 1
ATOM 355 C C . MET A 1 47 ? 0.537 -10.874 -8.63 1 98.67 47 MET A C 1
ATOM 357 O O . MET A 1 47 ? 1.037 -10.063 -7.848 1 98.67 47 MET A O 1
ATOM 361 N N . ASP A 1 48 ? 1.249 -11.751 -9.185 1 98.67 48 ASP A N 1
ATOM 362 C CA . ASP A 1 48 ? 2.558 -12.183 -8.705 1 98.67 48 ASP A CA 1
ATOM 363 C C . ASP A 1 48 ? 3.562 -11.033 -8.741 1 98.67 48 ASP A C 1
ATOM 365 O O . ASP A 1 48 ? 3.812 -10.453 -9.799 1 98.67 48 ASP A O 1
ATOM 369 N N . GLY A 1 49 ? 4.205 -10.768 -7.617 1 98.52 49 GLY A N 1
ATOM 370 C CA . GLY A 1 49 ? 5.324 -9.845 -7.52 1 98.52 49 GLY A CA 1
ATOM 371 C C . GLY A 1 49 ? 4.96 -8.422 -7.897 1 98.52 49 GLY A C 1
ATOM 372 O O . GLY A 1 49 ? 5.663 -7.782 -8.682 1 98.52 49 GLY A O 1
ATOM 373 N N . THR A 1 50 ? 3.834 -7.886 -7.462 1 98.52 50 THR A N 1
ATOM 374 C CA . THR A 1 50 ? 3.348 -6.569 -7.856 1 98.52 50 THR A CA 1
ATOM 375 C C . THR A 1 50 ? 3.378 -5.605 -6.673 1 98.52 50 THR A C 1
ATOM 377 O O . THR A 1 50 ? 2.705 -5.829 -5.665 1 98.52 50 THR A O 1
ATOM 380 N N . SER A 1 51 ? 4.119 -4.544 -6.838 1 97.24 51 SER A N 1
ATOM 381 C CA . SER A 1 51 ? 4.214 -3.502 -5.821 1 97.24 51 SER A CA 1
ATOM 382 C C . SER A 1 51 ? 3.167 -2.416 -6.043 1 97.24 51 SER A C 1
ATOM 384 O O . SER A 1 51 ? 2.585 -2.319 -7.125 1 97.24 51 SER A O 1
ATOM 386 N N . ALA A 1 52 ? 2.959 -1.564 -5.059 1 96.42 52 ALA A N 1
ATOM 387 C CA . ALA A 1 52 ? 1.968 -0.493 -5.125 1 96.42 52 ALA A CA 1
ATOM 388 C C . ALA A 1 52 ? 2.266 0.461 -6.277 1 96.42 52 ALA A C 1
ATOM 390 O O . ALA A 1 52 ? 1.348 0.94 -6.948 1 96.42 52 ALA A O 1
ATOM 391 N N . GLY A 1 53 ? 3.554 0.753 -6.485 1 97.94 53 GLY A N 1
ATOM 392 C CA . GLY A 1 53 ? 3.924 1.627 -7.587 1 97.94 53 GLY A CA 1
ATOM 393 C C . GLY A 1 53 ? 3.498 1.092 -8.941 1 97.94 53 GLY A C 1
ATOM 394 O O . GLY A 1 53 ? 3.165 1.864 -9.843 1 97.94 53 GLY A O 1
ATOM 395 N N . ALA A 1 54 ? 3.433 -0.224 -9.078 1 98.6 54 ALA A N 1
ATOM 396 C CA . ALA A 1 54 ? 3.071 -0.871 -10.337 1 98.6 54 ALA A CA 1
ATOM 397 C C . ALA A 1 54 ? 1.587 -0.687 -10.641 1 98.6 54 ALA A C 1
ATOM 399 O O . ALA A 1 54 ? 1.214 -0.371 -11.774 1 98.6 54 ALA A O 1
ATOM 400 N N . THR A 1 55 ? 0.716 -0.886 -9.634 1 98.64 55 THR A N 1
ATOM 401 C CA . THR A 1 55 ? -0.717 -0.745 -9.866 1 98.64 55 THR A CA 1
ATOM 402 C C . THR A 1 55 ? -1.076 0.709 -10.161 1 98.64 55 THR A C 1
ATOM 404 O O . THR A 1 55 ? -1.899 0.985 -11.036 1 98.64 55 THR A O 1
ATOM 407 N N . THR A 1 56 ? -0.438 1.627 -9.462 1 98.61 56 THR A N 1
ATOM 408 C CA . THR A 1 56 ? -0.692 3.041 -9.711 1 98.61 56 THR A CA 1
ATOM 409 C C . THR A 1 56 ? -0.253 3.43 -11.12 1 98.61 56 THR A C 1
ATOM 411 O O . THR A 1 56 ? -0.978 4.129 -11.831 1 98.61 56 THR A O 1
ATOM 414 N N . LEU A 1 57 ? 0.932 2.985 -11.502 1 98.81 57 LEU A N 1
ATOM 415 C CA . LEU A 1 57 ? 1.448 3.286 -12.834 1 98.81 57 LEU A CA 1
ATOM 416 C C . LEU A 1 57 ? 0.535 2.712 -13.912 1 98.81 57 LEU A C 1
ATOM 418 O O . LEU A 1 57 ? 0.253 3.378 -14.911 1 98.81 57 LEU A O 1
ATOM 422 N N . ALA A 1 58 ? 0.089 1.469 -13.703 1 98.86 58 ALA A N 1
ATOM 423 C CA . ALA A 1 58 ? -0.8 0.821 -14.664 1 98.86 58 ALA A CA 1
ATOM 424 C C . ALA A 1 58 ? -2.111 1.59 -14.804 1 98.86 58 ALA A C 1
ATOM 426 O O . ALA A 1 58 ? -2.655 1.706 -15.904 1 98.86 58 ALA A O 1
ATOM 427 N N . ARG A 1 59 ? -2.638 2.081 -13.726 1 98.56 59 ARG A N 1
ATOM 428 C CA . ARG A 1 59 ? -3.85 2.892 -13.752 1 98.56 59 ARG A CA 1
ATOM 429 C C . ARG A 1 59 ? -3.654 4.142 -14.604 1 98.56 59 ARG A C 1
ATOM 431 O O . ARG A 1 59 ? -4.505 4.475 -15.432 1 98.56 59 ARG A O 1
ATOM 438 N N . TRP A 1 60 ? -2.559 4.846 -14.346 1 98.66 60 TRP A N 1
ATOM 439 C CA . TRP A 1 60 ? -2.271 6.049 -15.12 1 98.66 60 TRP A CA 1
ATOM 440 C C . TRP A 1 60 ? -2.117 5.72 -16.601 1 98.66 60 TRP A C 1
ATOM 442 O O . TRP A 1 60 ? -2.618 6.449 -17.46 1 98.66 60 TRP A O 1
ATOM 452 N N . TYR A 1 61 ? -1.396 4.65 -16.874 1 98.68 61 TYR A N 1
ATOM 453 C CA . TYR A 1 61 ? -1.206 4.218 -18.254 1 98.68 61 TYR A CA 1
ATOM 454 C C . TYR A 1 61 ? -2.542 3.912 -18.919 1 98.68 61 TYR A C 1
ATOM 456 O O . TYR A 1 61 ? -2.77 4.289 -20.071 1 98.68 61 TYR A O 1
ATOM 464 N N . LYS A 1 62 ? -3.424 3.186 -18.182 1 98.21 62 LYS A N 1
ATOM 465 C CA . LYS A 1 62 ? -4.752 2.827 -18.671 1 98.21 62 LYS A CA 1
ATOM 466 C C . LYS A 1 62 ? -5.612 4.069 -18.891 1 98.21 62 LYS A C 1
ATOM 468 O O . LYS A 1 62 ? -6.42 4.114 -19.82 1 98.21 62 LYS A O 1
ATOM 473 N N . GLY A 1 63 ? -5.465 5.113 -18.034 1 97.49 63 GLY A N 1
ATOM 474 C CA . GLY A 1 63 ? -6.262 6.327 -18.103 1 97.49 63 GLY A CA 1
ATOM 475 C C . GLY A 1 63 ? -7.664 6.152 -17.552 1 97.49 63 GLY A C 1
ATOM 476 O O . GLY A 1 63 ? -8.565 6.929 -17.875 1 97.49 63 GLY A O 1
ATOM 477 N N . ALA A 1 64 ? -7.884 5.118 -16.811 1 97.28 64 ALA A N 1
ATOM 478 C CA . ALA A 1 64 ? -9.157 4.774 -16.184 1 97.28 64 ALA A CA 1
ATOM 479 C C . ALA A 1 64 ? -8.94 3.95 -14.918 1 97.28 64 ALA A C 1
ATOM 481 O O . ALA A 1 64 ? -7.875 3.356 -14.731 1 97.28 64 ALA A O 1
ATOM 482 N N . PRO A 1 65 ? -9.885 3.933 -14.043 1 97.38 65 PRO A N 1
ATOM 483 C CA . PRO A 1 65 ? -9.74 3.108 -12.842 1 97.38 65 PRO A CA 1
ATOM 484 C C . PRO A 1 65 ? -9.521 1.632 -13.163 1 97.38 65 PRO A C 1
ATOM 486 O O . PRO A 1 65 ? -10.002 1.141 -14.187 1 97.38 65 PRO A O 1
ATOM 489 N N . LEU A 1 66 ? -8.813 0.995 -12.299 1 98.64 66 LEU A N 1
ATOM 490 C CA . LEU A 1 66 ? -8.677 -0.456 -12.366 1 98.64 66 LEU A CA 1
ATOM 491 C C . LEU A 1 66 ? -9.886 -1.145 -11.743 1 98.64 66 LEU A C 1
ATOM 493 O O . LEU A 1 66 ? -10.54 -0.583 -10.86 1 98.64 66 LEU A O 1
ATOM 497 N N . ALA A 1 67 ? -10.211 -2.384 -12.146 1 98.75 67 ALA A N 1
ATOM 498 C CA . ALA A 1 67 ? -11.23 -3.194 -11.483 1 98.75 67 ALA A CA 1
ATOM 499 C C . ALA A 1 67 ? -10.88 -3.422 -10.015 1 98.75 67 ALA A C 1
ATOM 501 O O . ALA A 1 67 ? -11.766 -3.454 -9.158 1 98.75 67 ALA A O 1
ATOM 502 N N . LEU A 1 68 ? -9.609 -3.49 -9.674 1 98.65 68 LEU A N 1
ATOM 503 C CA . LEU A 1 68 ? -9.091 -3.716 -8.329 1 98.65 68 LEU A CA 1
ATOM 504 C C . LEU A 1 68 ? -9.5 -2.584 -7.392 1 98.65 68 LEU A C 1
ATOM 506 O O . LEU A 1 68 ? -9.638 -2.792 -6.184 1 98.65 68 LEU A O 1
ATOM 510 N N . ASP A 1 69 ? -9.676 -1.435 -7.905 1 97.82 69 ASP A N 1
ATOM 511 C CA . ASP A 1 69 ? -9.818 -0.225 -7.1 1 97.82 69 ASP A CA 1
ATOM 512 C C . ASP A 1 69 ? -11.019 -0.327 -6.162 1 97.82 69 ASP A C 1
ATOM 514 O O . ASP A 1 69 ? -10.931 0.04 -4.989 1 97.82 69 ASP A O 1
ATOM 518 N N . GLU A 1 70 ? -12.092 -0.845 -6.589 1 95.66 70 GLU A N 1
ATOM 519 C CA . GLU A 1 70 ? -13.29 -0.9 -5.756 1 95.66 70 GLU A CA 1
ATOM 520 C C . GLU A 1 70 ? -13.185 -2.006 -4.71 1 95.66 70 GLU A C 1
ATOM 522 O O . GLU A 1 70 ? -14.04 -2.117 -3.829 1 95.66 70 GLU A O 1
ATOM 527 N N . MET A 1 71 ? -12.13 -2.772 -4.809 1 98.39 71 MET A N 1
ATOM 528 C CA . MET A 1 71 ? -12.007 -3.955 -3.961 1 98.39 71 MET A CA 1
ATOM 529 C C . MET A 1 71 ? -11.036 -3.702 -2.813 1 98.39 71 MET A C 1
ATOM 531 O O . MET A 1 71 ? -10.94 -4.509 -1.887 1 98.39 71 MET A O 1
ATOM 535 N N . ALA A 1 72 ? -10.247 -2.598 -2.811 1 98.54 72 ALA A N 1
ATOM 536 C CA . ALA A 1 72 ? -9.2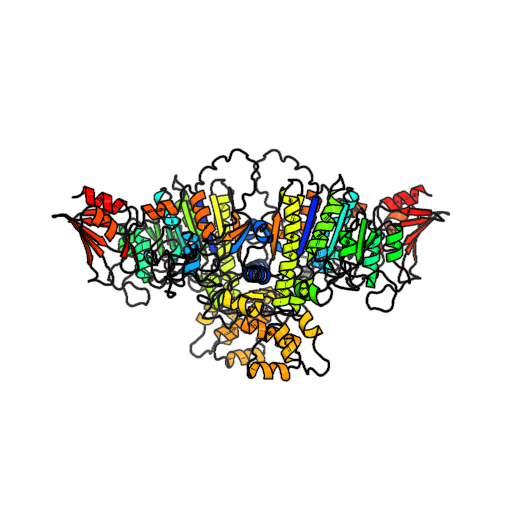33 -2.357 -1.788 1 98.54 72 ALA A CA 1
ATOM 537 C C . ALA A 1 72 ? -9.839 -2.42 -0.389 1 98.54 72 ALA A C 1
ATOM 539 O O . ALA A 1 72 ? -10.84 -1.757 -0.109 1 98.54 72 ALA A O 1
ATOM 540 N N . SER A 1 73 ? -9.173 -3.226 0.558 1 98.31 73 SER A N 1
ATOM 541 C CA . SER A 1 73 ? -9.827 -3.469 1.84 1 98.31 73 SER A CA 1
ATOM 542 C C . SER A 1 73 ? -8.805 -3.65 2.957 1 98.31 73 SER A C 1
ATOM 544 O O . SER A 1 73 ? -9.173 -3.88 4.111 1 98.31 73 SER A O 1
ATOM 546 N N . GLY A 1 74 ? -7.538 -3.564 2.641 1 98.08 74 GLY A N 1
ATOM 547 C CA . GLY A 1 74 ? -6.561 -3.73 3.706 1 98.08 74 GLY A CA 1
ATOM 548 C C . GLY A 1 74 ? -5.165 -4.027 3.193 1 98.08 74 GLY A C 1
ATOM 549 O O . GLY A 1 74 ? -4.777 -3.554 2.123 1 98.08 74 GLY A O 1
ATOM 550 N N . ALA A 1 75 ? -4.363 -4.706 4.109 1 98.59 75 ALA A N 1
ATOM 551 C CA . ALA A 1 75 ? -2.961 -5.014 3.836 1 98.59 75 ALA A CA 1
ATOM 552 C C . ALA A 1 75 ? -2.648 -6.473 4.157 1 98.59 75 ALA A C 1
ATOM 554 O O . ALA A 1 75 ? -3.325 -7.093 4.98 1 98.59 75 ALA A O 1
ATOM 555 N N . VAL A 1 76 ? -1.626 -6.964 3.485 1 98.76 76 VAL A N 1
ATOM 556 C CA . VAL A 1 76 ? -1.169 -8.324 3.753 1 98.76 76 VAL A CA 1
ATOM 557 C C . VAL A 1 76 ? 0.337 -8.323 4.005 1 98.76 76 VAL A C 1
ATOM 559 O O . VAL A 1 76 ? 1.099 -7.715 3.251 1 98.76 76 VAL A O 1
ATOM 562 N N . ARG A 1 77 ? 0.752 -8.961 5.074 1 98.3 77 ARG A N 1
ATOM 563 C CA . ARG A 1 77 ? 2.157 -9.21 5.381 1 98.3 77 ARG A CA 1
ATOM 564 C C . ARG A 1 77 ? 2.638 -10.506 4.738 1 98.3 77 ARG A C 1
ATOM 566 O O . ARG A 1 77 ? 1.995 -11.549 4.876 1 98.3 77 ARG A O 1
ATOM 573 N N . THR A 1 78 ? 3.771 -10.512 4.059 1 97.62 78 THR A N 1
ATOM 574 C CA . THR A 1 78 ? 4.034 -11.608 3.134 1 97.62 78 THR A CA 1
ATOM 575 C C . THR A 1 78 ? 5.353 -12.298 3.474 1 97.62 78 THR A C 1
ATOM 577 O O . THR A 1 78 ? 5.837 -13.134 2.709 1 97.62 78 THR A O 1
ATOM 580 N N . TYR A 1 79 ? 6.074 -12.057 4.581 1 98.11 79 TYR A N 1
ATOM 581 C CA . TYR A 1 79 ? 7.369 -12.632 4.928 1 98.11 79 TYR A CA 1
ATOM 582 C C . TYR A 1 79 ? 7.262 -14.14 5.12 1 98.11 79 TYR A C 1
ATOM 584 O O . TYR A 1 79 ? 6.161 -14.678 5.262 1 98.11 79 TYR A O 1
ATOM 592 N N . SER A 1 80 ? 8.367 -14.851 5.025 1 98.59 80 SER A N 1
ATOM 593 C CA . SER A 1 80 ? 8.394 -16.307 5.122 1 98.59 80 SER A CA 1
ATOM 594 C C . SER A 1 80 ? 8.856 -16.761 6.502 1 98.59 80 SER A C 1
ATOM 596 O O . SER A 1 80 ? 9.012 -15.943 7.411 1 98.59 80 SER A O 1
ATOM 598 N N . ALA A 1 81 ? 8.993 -18.055 6.667 1 98.52 81 ALA A N 1
ATOM 599 C CA . ALA A 1 81 ? 9.394 -18.63 7.948 1 98.52 81 ALA A CA 1
ATOM 600 C C . ALA A 1 81 ? 10.835 -18.263 8.287 1 98.52 81 ALA A C 1
ATOM 602 O O . ALA A 1 81 ? 11.24 -18.322 9.451 1 98.52 81 ALA A O 1
ATOM 603 N N . GLU A 1 82 ? 11.608 -17.787 7.28 1 97.86 82 GLU A N 1
ATOM 604 C CA . GLU A 1 82 ? 13.035 -17.626 7.544 1 97.86 82 GLU A CA 1
ATOM 605 C C . GLU A 1 82 ? 13.534 -16.265 7.069 1 97.86 82 GLU A C 1
ATOM 607 O O . GLU A 1 82 ? 14.676 -15.887 7.34 1 97.86 82 GLU A O 1
ATOM 612 N N . SER A 1 83 ? 12.686 -15.521 6.349 1 98.27 83 SER A N 1
ATOM 613 C CA . SER A 1 83 ? 13.164 -14.299 5.712 1 98.27 83 SER A CA 1
ATOM 614 C C . SER A 1 83 ? 12.12 -13.19 5.789 1 98.27 83 SER A C 1
ATOM 616 O O . SER A 1 83 ? 10.918 -13.459 5.749 1 98.27 83 SER A O 1
ATOM 618 N N . ALA A 1 84 ? 12.609 -11.909 5.79 1 98.06 84 ALA A N 1
ATOM 619 C CA . ALA A 1 84 ? 11.732 -10.741 5.786 1 98.06 84 ALA A CA 1
ATOM 620 C C . ALA A 1 84 ? 11.105 -10.531 4.411 1 98.06 84 ALA A C 1
ATOM 622 O O . ALA A 1 84 ? 10.102 -9.825 4.28 1 98.06 84 ALA A O 1
ATOM 623 N N . ILE A 1 85 ? 11.76 -11.042 3.392 1 98.51 85 ILE A N 1
ATOM 624 C CA . ILE A 1 85 ? 11.298 -10.967 2.01 1 98.51 85 ILE A CA 1
ATOM 625 C C . ILE A 1 85 ? 11.042 -12.374 1.474 1 98.51 85 ILE A C 1
ATOM 627 O O . ILE A 1 85 ? 11.956 -13.2 1.42 1 98.51 85 ILE A O 1
ATOM 631 N N . THR A 1 86 ? 9.842 -12.607 1.085 1 98.18 86 THR A N 1
ATOM 632 C CA . THR A 1 86 ? 9.471 -13.961 0.691 1 98.18 86 THR A CA 1
ATOM 633 C C . THR A 1 86 ? 9.683 -14.167 -0.806 1 98.18 86 THR A C 1
ATOM 635 O O . THR A 1 86 ? 9.922 -13.207 -1.542 1 98.18 86 THR A O 1
ATOM 638 N N . ASP A 1 87 ? 9.731 -15.463 -1.145 1 98.04 87 ASP A N 1
ATOM 639 C CA . ASP A 1 87 ? 9.632 -15.918 -2.529 1 98.04 87 ASP A CA 1
ATOM 640 C C . ASP A 1 87 ? 8.227 -16.427 -2.84 1 98.04 87 ASP A C 1
ATOM 642 O O . ASP A 1 87 ? 7.383 -16.524 -1.946 1 98.04 87 ASP A O 1
ATOM 646 N N . SER A 1 88 ? 7.928 -16.733 -4.11 1 98.64 88 SER A N 1
ATOM 647 C CA . SER A 1 88 ? 6.575 -17.095 -4.519 1 98.64 88 SER A CA 1
ATOM 648 C C . SER A 1 88 ? 6.152 -18.428 -3.911 1 98.64 88 SER A C 1
ATOM 650 O O . SER A 1 88 ? 4.991 -18.602 -3.532 1 98.64 88 SER A O 1
ATOM 652 N N . ALA A 1 89 ? 7.076 -19.387 -3.791 1 98.71 89 ALA A N 1
ATOM 653 C CA . ALA A 1 89 ? 6.727 -20.723 -3.314 1 98.71 89 ALA A CA 1
ATOM 654 C C . ALA A 1 89 ? 6.26 -20.682 -1.862 1 98.71 89 ALA A C 1
ATOM 656 O O . ALA A 1 89 ? 5.146 -21.109 -1.55 1 98.71 89 ALA A O 1
ATOM 657 N N . PRO A 1 90 ? 7.071 -20.155 -0.963 1 98.6 90 PRO A N 1
ATOM 658 C CA . PRO A 1 90 ? 6.586 -20.078 0.417 1 98.6 90 PRO A CA 1
ATOM 659 C C . PRO A 1 90 ? 5.38 -19.154 0.568 1 98.6 90 PRO A C 1
ATOM 661 O O . PRO A 1 90 ? 4.516 -19.394 1.416 1 98.6 90 PRO A O 1
ATOM 664 N N . ALA A 1 91 ? 5.31 -18.087 -0.222 1 98.8 91 ALA A N 1
ATOM 665 C CA . ALA A 1 91 ? 4.156 -17.195 -0.145 1 98.8 91 ALA A CA 1
ATOM 666 C C . ALA A 1 91 ? 2.871 -17.927 -0.52 1 98.8 91 ALA A C 1
ATOM 668 O O . ALA A 1 91 ? 1.855 -17.8 0.167 1 98.8 91 ALA A O 1
ATOM 669 N N . ALA A 1 92 ? 2.923 -18.606 -1.6 1 98.87 92 ALA A N 1
ATOM 670 C CA . ALA A 1 92 ? 1.754 -19.363 -2.039 1 98.87 92 ALA A CA 1
ATOM 671 C C . ALA A 1 92 ? 1.398 -20.455 -1.034 1 98.87 92 ALA A C 1
ATOM 673 O O . ALA A 1 92 ? 0.22 -20.695 -0.76 1 98.87 92 ALA A O 1
ATOM 674 N N . THR A 1 93 ? 2.403 -21.156 -0.531 1 98.88 93 THR A N 1
ATOM 675 C CA . THR A 1 93 ? 2.164 -22.172 0.488 1 98.88 93 THR A CA 1
ATOM 676 C C . THR A 1 93 ? 1.45 -21.57 1.695 1 98.88 93 THR A C 1
ATOM 678 O O . THR A 1 93 ? 0.503 -22.159 2.22 1 98.88 93 THR A O 1
ATOM 681 N N . ALA A 1 94 ? 1.867 -20.427 2.113 1 98.87 94 ALA A N 1
ATOM 682 C CA . ALA A 1 94 ? 1.237 -19.751 3.243 1 98.87 94 ALA A CA 1
ATOM 683 C C . ALA A 1 94 ? -0.22 -19.412 2.938 1 98.87 94 ALA A C 1
ATOM 685 O O . ALA A 1 94 ? -1.107 -19.665 3.756 1 98.87 94 ALA A O 1
ATOM 686 N N . MET A 1 95 ? -0.479 -18.89 1.803 1 98.9 95 MET A N 1
ATOM 687 C CA . MET A 1 95 ? -1.817 -18.452 1.415 1 98.9 95 MET A CA 1
ATOM 688 C C . MET A 1 95 ? -2.743 -19.647 1.214 1 98.9 95 MET A C 1
ATOM 690 O O . MET A 1 95 ? -3.96 -19.527 1.367 1 98.9 95 MET A O 1
ATOM 694 N N . ALA A 1 96 ? -2.175 -20.763 0.899 1 98.92 96 ALA A N 1
ATOM 695 C CA . ALA A 1 96 ? -2.984 -21.925 0.541 1 98.92 96 ALA A CA 1
ATOM 696 C C . ALA A 1 96 ? -3.215 -22.827 1.75 1 98.92 96 ALA A C 1
ATOM 698 O O . ALA A 1 96 ? -4.254 -23.483 1.854 1 98.92 96 ALA A O 1
ATOM 699 N N . THR A 1 97 ? -2.219 -22.884 2.708 1 98.82 97 THR A N 1
ATOM 700 C CA . THR A 1 97 ? -2.244 -23.928 3.727 1 98.82 97 THR A CA 1
ATOM 701 C C . THR A 1 97 ? -2.418 -23.322 5.117 1 98.82 97 THR A C 1
ATOM 703 O O . THR A 1 97 ? -2.751 -24.029 6.071 1 98.82 97 THR A O 1
ATOM 706 N N . GLY A 1 98 ? -2.099 -22.058 5.254 1 98.64 98 GLY A N 1
ATOM 707 C CA . GLY A 1 98 ? -2.193 -21.418 6.556 1 98.64 98 GLY A CA 1
ATOM 708 C C . GLY A 1 98 ? -0.925 -21.551 7.379 1 98.64 98 GLY A C 1
ATOM 709 O O . GLY A 1 98 ? -0.906 -21.199 8.56 1 98.64 98 GLY A O 1
ATOM 710 N N . PHE A 1 99 ? 0.213 -22.009 6.72 1 98.59 99 PHE A N 1
ATOM 711 C CA . PHE A 1 99 ? 1.501 -22.141 7.391 1 98.59 99 PHE A CA 1
ATOM 712 C C . PHE A 1 99 ? 2.582 -21.368 6.645 1 98.59 99 PHE A C 1
ATOM 714 O O . PHE A 1 99 ? 2.65 -21.416 5.415 1 98.59 99 PHE A O 1
ATOM 721 N N . LYS A 1 100 ? 3.375 -20.598 7.415 1 98.58 100 LYS A N 1
ATOM 722 C CA . LYS A 1 100 ? 4.6 -20.1 6.796 1 98.58 100 LYS A CA 1
ATOM 723 C C . LYS A 1 100 ? 5.508 -21.251 6.37 1 98.58 100 LYS A C 1
ATOM 725 O O . LYS A 1 100 ? 5.48 -22.326 6.973 1 98.58 100 LYS A O 1
ATOM 730 N N . SER A 1 101 ? 6.276 -21.007 5.343 1 98.29 101 SER A N 1
ATOM 731 C CA . SER A 1 101 ? 7.156 -22.04 4.807 1 98.29 101 SER A CA 1
ATOM 732 C C . SER A 1 101 ? 8.509 -21.461 4.405 1 98.29 101 SER A C 1
ATOM 734 O O . SER A 1 101 ? 8.792 -20.291 4.669 1 98.29 101 SER A O 1
ATOM 736 N N . ASN A 1 102 ? 9.451 -22.422 3.965 1 98.4 102 ASN A N 1
ATOM 737 C CA . ASN A 1 102 ? 10.792 -22.011 3.564 1 98.4 102 ASN A CA 1
ATOM 738 C C . ASN A 1 102 ? 10.899 -21.846 2.051 1 98.4 102 ASN A C 1
ATOM 740 O O . ASN A 1 102 ? 10.035 -22.316 1.308 1 98.4 102 ASN A O 1
ATOM 744 N N . ASP A 1 103 ? 11.953 -21.21 1.645 1 98.13 103 ASP A N 1
ATOM 745 C CA . ASP A 1 103 ? 12.232 -21.004 0.227 1 98.13 103 ASP A CA 1
ATOM 746 C C . ASP A 1 103 ? 12.191 -22.325 -0.538 1 98.13 103 ASP A C 1
ATOM 748 O O . ASP A 1 103 ? 12.719 -23.336 -0.071 1 98.13 103 ASP A O 1
ATOM 752 N N . LYS A 1 104 ? 11.477 -22.331 -1.681 1 98.18 104 LYS A N 1
ATOM 753 C CA . LYS A 1 104 ? 11.39 -23.408 -2.663 1 98.18 104 LYS A CA 1
ATOM 754 C C . LYS A 1 104 ? 10.38 -24.466 -2.231 1 98.18 104 LYS A C 1
ATOM 756 O O . LYS A 1 104 ? 9.956 -25.295 -3.04 1 98.18 104 LYS A O 1
ATOM 761 N N . TYR A 1 105 ? 9.914 -24.47 -0.928 1 98.45 105 TYR A N 1
ATOM 762 C CA . TYR A 1 105 ? 8.976 -25.478 -0.446 1 98.45 105 TYR A CA 1
ATOM 763 C C . TYR A 1 105 ? 7.574 -25.22 -0.984 1 98.45 105 TYR A C 1
ATOM 765 O O . TYR A 1 105 ? 7.139 -24.07 -1.076 1 98.45 105 TYR A O 1
ATOM 773 N N . ILE A 1 106 ? 6.901 -26.278 -1.341 1 98.71 106 ILE A N 1
ATOM 774 C CA . ILE A 1 106 ? 5.519 -26.204 -1.803 1 98.71 106 ILE A CA 1
ATOM 775 C C . ILE A 1 106 ? 4.637 -27.099 -0.935 1 98.71 106 ILE A C 1
ATOM 777 O O . ILE A 1 106 ? 4.804 -28.321 -0.922 1 98.71 106 ILE A O 1
ATOM 781 N N . GLY A 1 107 ? 3.718 -26.496 -0.229 1 98.68 107 GLY A N 1
ATOM 782 C CA . GLY A 1 107 ? 2.671 -27.23 0.463 1 98.68 107 GLY A CA 1
ATOM 783 C C . GLY A 1 107 ? 3.191 -28.063 1.62 1 98.68 107 GLY A C 1
ATOM 784 O O . GLY A 1 107 ? 2.564 -29.049 2.013 1 98.68 107 GLY A O 1
ATOM 785 N N . ILE A 1 108 ? 4.339 -27.822 2.139 1 98.6 108 ILE A N 1
ATOM 786 C CA . ILE A 1 108 ? 4.897 -28.572 3.259 1 98.6 108 ILE A CA 1
ATOM 787 C C . ILE A 1 108 ? 5.356 -27.606 4.349 1 98.6 108 ILE A C 1
ATOM 789 O O . ILE A 1 108 ? 5.568 -26.42 4.087 1 98.6 108 ILE A O 1
ATOM 793 N N . LEU A 1 109 ? 5.449 -28.076 5.569 1 98.5 109 LEU A N 1
ATOM 794 C CA . LEU A 1 109 ? 5.874 -27.287 6.719 1 98.5 109 LEU A CA 1
ATOM 795 C C . LEU A 1 109 ? 7.346 -26.905 6.602 1 98.5 109 LEU A C 1
ATOM 797 O O . LEU A 1 109 ? 8.113 -27.578 5.91 1 98.5 109 LEU A O 1
ATOM 801 N N . PRO A 1 110 ? 7.733 -25.853 7.256 1 98.35 110 PRO A N 1
ATOM 802 C CA . PRO A 1 110 ? 9.126 -25.409 7.176 1 98.35 110 PRO A CA 1
ATOM 803 C C . PRO A 1 110 ? 10.078 -26.31 7.959 1 98.35 110 PRO A C 1
ATOM 805 O O . PRO A 1 110 ? 9.65 -27.022 8.871 1 98.35 110 PRO A O 1
ATOM 808 N N . SER A 1 111 ? 11.386 -26.266 7.573 1 96.77 111 SER A N 1
ATOM 809 C CA . SER A 1 111 ? 12.456 -26.944 8.298 1 96.77 111 SER A CA 1
ATOM 810 C C . SER A 1 111 ? 13.222 -25.972 9.189 1 96.77 111 SER A C 1
ATOM 812 O O . SER A 1 111 ? 13.869 -26.385 10.154 1 96.77 111 SER A O 1
ATOM 814 N N . VAL A 1 112 ? 13.168 -24.734 8.773 1 95.63 112 VAL A N 1
ATOM 815 C CA . VAL A 1 112 ? 13.827 -23.662 9.511 1 95.63 112 VAL A CA 1
ATOM 816 C C . VAL A 1 112 ? 12.823 -22.553 9.818 1 95.63 112 VAL A C 1
ATOM 818 O O . VAL A 1 112 ? 12.068 -22.129 8.939 1 95.63 112 VAL A O 1
ATOM 821 N N . VAL A 1 113 ? 12.762 -22.156 11.031 1 97.09 113 VAL A N 1
ATOM 822 C CA . VAL A 1 113 ? 11.935 -21.024 11.436 1 97.09 113 VAL A CA 1
ATOM 823 C C . VAL A 1 113 ? 12.782 -20.014 12.206 1 97.09 113 VAL A C 1
ATOM 825 O O . VAL A 1 113 ? 13.175 -20.265 13.348 1 97.09 113 VAL A O 1
ATOM 828 N N . ASN A 1 114 ? 13.066 -18.902 11.572 1 94.34 114 ASN A N 1
ATOM 829 C CA . ASN A 1 114 ? 13.835 -17.854 12.235 1 94.34 114 ASN A CA 1
ATOM 830 C C . ASN A 1 114 ? 13.107 -16.513 12.195 1 94.34 114 ASN A C 1
ATOM 832 O O . ASN A 1 114 ? 13.598 -15.519 12.731 1 94.34 114 ASN A O 1
ATOM 836 N N . SER A 1 115 ? 11.95 -16.454 11.634 1 96.95 115 SER A N 1
ATOM 837 C CA . SER A 1 115 ? 11.196 -15.206 11.566 1 96.95 115 SER A CA 1
ATOM 838 C C . SER A 1 115 ? 10.428 -14.953 12.859 1 96.95 115 SER A C 1
ATOM 840 O O . SER A 1 115 ? 9.79 -15.86 13.396 1 96.95 115 SER A O 1
ATOM 842 N N . PRO A 1 116 ? 10.415 -13.689 13.351 1 95.43 116 PRO A N 1
ATOM 843 C CA . PRO A 1 116 ? 9.666 -13.356 14.565 1 95.43 116 PRO A CA 1
ATOM 844 C C . PRO A 1 116 ? 8.17 -13.629 14.429 1 95.43 116 PRO A C 1
ATOM 846 O O . PRO A 1 116 ? 7.582 -13.358 13.379 1 95.43 116 PRO A O 1
ATOM 849 N N . GLY A 1 117 ? 7.595 -14.234 15.445 1 92.97 117 GLY A N 1
ATOM 850 C CA . GLY A 1 117 ? 6.154 -14.42 15.49 1 92.97 117 GLY A CA 1
ATOM 851 C C . GLY A 1 117 ? 5.698 -15.713 14.841 1 92.97 117 GLY A C 1
ATOM 852 O O . GLY A 1 117 ? 4.519 -16.067 14.911 1 92.97 117 GLY A O 1
ATOM 853 N N . VAL A 1 118 ? 6.623 -16.462 14.218 1 96.61 118 VAL A N 1
ATOM 854 C CA . VAL A 1 118 ? 6.265 -17.726 13.583 1 96.61 118 VAL A CA 1
ATOM 855 C C . VAL A 1 118 ? 6.534 -18.881 14.544 1 96.61 118 VAL A C 1
ATOM 857 O O . VAL A 1 118 ? 7.629 -18.992 15.101 1 96.61 118 VAL A O 1
ATOM 860 N N . SER A 1 119 ? 5.558 -19.728 14.73 1 94.55 119 SER A N 1
ATOM 861 C CA . SER A 1 119 ? 5.7 -20.859 15.64 1 94.55 119 SER A CA 1
ATOM 862 C C . SER A 1 119 ? 6.724 -21.862 15.12 1 94.55 119 SER A C 1
ATOM 864 O O . SER A 1 119 ? 6.722 -22.202 13.935 1 94.55 119 SER A O 1
ATOM 866 N N . PRO A 1 120 ? 7.538 -22.312 16 1 94.89 120 PRO A N 1
ATOM 867 C CA . PRO A 1 120 ? 8.492 -23.339 15.575 1 94.89 120 PRO A CA 1
ATOM 868 C C . PRO A 1 120 ? 7.814 -24.654 15.197 1 94.89 120 PRO A C 1
ATOM 870 O O . PRO A 1 120 ? 6.705 -24.935 15.658 1 94.89 120 PRO A O 1
ATOM 873 N N . ILE A 1 121 ? 8.489 -25.405 14.384 1 94.91 121 ILE A N 1
ATOM 874 C CA . ILE A 1 121 ? 8.042 -26.73 13.969 1 94.91 121 ILE A CA 1
ATOM 875 C C . ILE A 1 121 ? 8.982 -27.792 14.534 1 94.91 121 ILE A C 1
ATOM 877 O O . ILE A 1 121 ? 10.202 -27.614 14.533 1 94.91 121 ILE A O 1
ATOM 881 N N . SER A 1 122 ? 8.39 -28.868 15.119 1 93.01 122 SER A N 1
ATOM 882 C CA . SER A 1 122 ? 9.224 -29.964 15.598 1 93.01 122 SER A CA 1
ATOM 883 C C . SER A 1 122 ? 9.96 -30.643 14.448 1 93.01 122 SER A C 1
ATOM 885 O O . SER A 1 122 ? 9.502 -30.606 13.304 1 93.01 122 SER A O 1
ATOM 887 N N . LYS A 1 123 ? 11.054 -31.221 14.814 1 90.07 123 LYS A N 1
ATOM 888 C CA . LYS A 1 123 ? 11.867 -31.91 13.816 1 90.07 123 LYS A CA 1
ATOM 889 C C . LYS A 1 123 ? 11.077 -33.028 13.141 1 90.07 123 LYS A C 1
ATOM 891 O O . LYS A 1 123 ? 11.254 -33.287 11.949 1 90.07 123 LYS A O 1
ATOM 896 N N . GLU A 1 124 ? 10.186 -33.652 13.864 1 89.24 124 GLU A N 1
ATOM 897 C CA . GLU A 1 124 ? 9.403 -34.774 13.355 1 89.24 124 GLU A CA 1
ATOM 898 C C . GLU A 1 124 ? 8.362 -34.306 12.342 1 89.24 124 GLU A C 1
ATOM 900 O O . GLU A 1 124 ? 7.92 -35.084 11.494 1 89.24 124 GLU A O 1
ATOM 905 N N . HIS A 1 125 ? 8.094 -33.018 12.373 1 93.14 125 HIS A N 1
ATOM 906 C CA . HIS A 1 125 ? 7.055 -32.498 11.491 1 93.14 125 HIS A CA 1
ATOM 907 C C . HIS A 1 125 ? 7.657 -31.679 10.354 1 93.14 125 HIS A C 1
ATOM 909 O O . HIS A 1 125 ? 6.937 -31.228 9.46 1 93.14 125 HIS A O 1
ATOM 915 N N . ALA A 1 126 ? 8.961 -31.524 10.439 1 96.01 126 ALA A N 1
ATOM 916 C CA . ALA A 1 126 ? 9.61 -30.809 9.343 1 96.01 126 ALA A CA 1
ATOM 917 C C . ALA A 1 126 ? 9.278 -31.449 7.998 1 96.01 126 ALA A C 1
ATOM 919 O O . ALA A 1 126 ? 9.332 -32.673 7.855 1 96.01 126 ALA A O 1
ATOM 920 N N . MET A 1 127 ? 8.783 -30.607 7.017 1 97.53 127 MET A N 1
ATOM 921 C CA . MET A 1 127 ? 8.486 -30.979 5.636 1 97.53 127 MET A CA 1
ATOM 922 C C . MET A 1 127 ? 7.269 -31.895 5.57 1 97.53 127 MET A C 1
ATOM 924 O O . MET A 1 127 ? 7.059 -32.585 4.57 1 97.53 127 MET A O 1
ATOM 928 N N . LYS A 1 128 ? 6.517 -32.01 6.661 1 97.9 128 LYS A N 1
ATOM 929 C CA . LYS A 1 128 ? 5.223 -32.684 6.593 1 97.9 128 LYS A CA 1
ATOM 930 C C . LYS A 1 128 ? 4.274 -31.958 5.644 1 97.9 128 LYS A C 1
ATOM 932 O O . LYS A 1 128 ? 4.139 -30.735 5.708 1 97.9 128 LYS A O 1
ATOM 937 N N . PRO A 1 129 ? 3.641 -32.69 4.698 1 98.56 129 PRO A N 1
ATOM 938 C CA . PRO A 1 129 ? 2.622 -32.021 3.886 1 98.56 129 PRO A CA 1
ATOM 939 C C . PRO A 1 129 ? 1.432 -31.539 4.713 1 98.56 129 PRO A C 1
ATOM 941 O O . PRO A 1 129 ? 1.067 -32.175 5.705 1 98.56 129 PRO A O 1
ATOM 944 N N . VAL A 1 130 ? 0.898 -30.482 4.305 1 98.64 130 VAL A N 1
ATOM 945 C CA . VAL A 1 130 ? -0.289 -29.919 4.941 1 98.64 130 VAL A CA 1
ATOM 946 C C . VAL A 1 130 ? -1.333 -29.581 3.88 1 98.64 130 VAL A C 1
ATOM 948 O O . VAL A 1 130 ? -0.989 -29.175 2.768 1 98.64 130 VAL A O 1
ATOM 951 N N . ALA A 1 131 ? -2.553 -29.744 4.24 1 98.71 131 ALA A N 1
ATOM 952 C CA . ALA A 1 131 ? -3.662 -29.596 3.301 1 98.71 131 ALA A CA 1
ATOM 953 C C . ALA A 1 131 ? -3.794 -28.15 2.831 1 98.71 131 ALA A C 1
ATOM 955 O O . ALA A 1 131 ? -3.577 -27.216 3.607 1 98.71 131 ALA A O 1
ATOM 956 N N . ASN A 1 132 ? -4.113 -27.952 1.592 1 98.71 132 ASN A N 1
ATOM 957 C CA . ASN A 1 132 ? -4.392 -26.623 1.058 1 98.71 132 ASN A CA 1
ATOM 958 C C . ASN A 1 132 ? -5.883 -26.421 0.809 1 98.71 132 ASN A C 1
ATOM 960 O O . ASN A 1 132 ? -6.671 -27.36 0.931 1 98.71 132 ASN A O 1
ATOM 964 N N . VAL A 1 133 ? -6.252 -25.219 0.501 1 98.83 133 VAL A N 1
ATOM 965 C CA . VAL A 1 133 ? -7.65 -24.816 0.389 1 98.83 133 VAL A CA 1
ATOM 966 C C . VAL A 1 133 ? -8.305 -25.542 -0.783 1 98.83 133 VAL A C 1
ATOM 968 O O . VAL A 1 133 ? -9.491 -25.877 -0.73 1 98.83 133 VAL A O 1
ATOM 971 N N . LEU A 1 134 ? -7.571 -25.76 -1.857 1 98.84 134 LEU A N 1
ATOM 972 C CA . LEU A 1 134 ? -8.117 -26.47 -3.009 1 98.84 134 LEU A CA 1
ATOM 973 C C . LEU A 1 134 ? -8.52 -27.891 -2.631 1 98.84 134 LEU A C 1
ATOM 975 O O . LEU A 1 134 ? -9.609 -28.347 -2.986 1 98.84 134 LEU A O 1
ATOM 979 N N . GLU A 1 135 ? -7.707 -28.593 -1.893 1 98.66 135 GLU A N 1
ATOM 980 C CA . GLU A 1 135 ? -8.018 -29.941 -1.426 1 98.66 135 GLU A CA 1
ATOM 981 C C . GLU A 1 135 ? -9.251 -29.943 -0.527 1 98.66 135 GLU A C 1
ATOM 983 O O . GLU A 1 135 ? -10.085 -30.847 -0.611 1 98.66 135 GLU A O 1
ATOM 988 N N . GLY A 1 136 ? -9.326 -28.941 0.355 1 98.62 136 GLY A N 1
ATOM 989 C CA . GLY A 1 136 ? -10.514 -28.803 1.184 1 98.62 136 GLY A CA 1
ATOM 990 C C . GLY A 1 136 ? -11.783 -28.6 0.378 1 98.62 136 GLY A C 1
ATOM 991 O O . GLY A 1 136 ? -12.814 -29.21 0.67 1 98.62 136 GLY A O 1
ATOM 992 N N . ALA A 1 137 ? -11.709 -27.769 -0.635 1 98.63 137 ALA A N 1
ATOM 993 C CA . ALA A 1 137 ? -12.863 -27.515 -1.493 1 98.63 137 ALA A CA 1
ATOM 994 C C . ALA A 1 137 ? -13.315 -28.791 -2.197 1 98.63 137 ALA A C 1
ATOM 996 O O . ALA A 1 137 ? -14.512 -29.076 -2.272 1 98.63 137 ALA A O 1
ATOM 997 N N . GLU A 1 138 ? -12.391 -29.554 -2.707 1 97.75 138 GLU A N 1
ATOM 998 C CA . GLU A 1 138 ? -12.709 -30.825 -3.351 1 97.75 138 GLU A CA 1
ATOM 999 C C . GLU A 1 138 ? -13.432 -31.764 -2.39 1 97.75 138 GLU A C 1
ATOM 1001 O O . GLU A 1 138 ? -14.41 -32.413 -2.767 1 97.75 138 GLU A O 1
ATOM 1006 N N . LEU A 1 139 ? -12.959 -31.802 -1.215 1 97.18 139 LEU A N 1
ATOM 1007 C CA . LEU A 1 139 ? -13.525 -32.714 -0.227 1 97.18 139 LEU A CA 1
ATOM 1008 C C . LEU A 1 139 ? -14.919 -32.262 0.194 1 97.18 139 LEU A C 1
ATOM 1010 O O . LEU A 1 139 ? -15.731 -33.074 0.642 1 97.18 139 LEU A O 1
ATOM 1014 N N . MET A 1 140 ? -15.162 -30.969 0.014 1 96.32 140 MET A N 1
ATOM 1015 C CA . MET A 1 140 ? -16.489 -30.445 0.325 1 96.32 140 MET A CA 1
ATOM 1016 C C . MET A 1 140 ? -17.436 -30.623 -0.858 1 96.32 140 MET A C 1
ATOM 1018 O O . MET A 1 140 ? -18.59 -30.195 -0.804 1 96.32 140 MET A O 1
ATOM 1022 N N . GLY A 1 141 ? -16.932 -31.21 -1.933 1 97.07 141 GLY A N 1
ATOM 1023 C CA . GLY A 1 141 ? -17.759 -31.478 -3.099 1 97.07 141 GLY A CA 1
ATOM 1024 C C . GLY A 1 141 ? -17.789 -30.328 -4.087 1 97.07 141 GLY A C 1
ATOM 1025 O O . GLY A 1 141 ? -18.512 -30.378 -5.084 1 97.07 141 GLY A O 1
ATOM 1026 N N . LYS A 1 142 ? -17.027 -29.347 -3.868 1 98.28 142 LYS A N 1
ATOM 1027 C CA . LYS A 1 142 ? -16.983 -28.192 -4.76 1 98.28 142 LYS A CA 1
ATOM 1028 C C . LYS A 1 142 ? -16.101 -28.468 -5.974 1 98.28 142 LYS A C 1
ATOM 1030 O O . LYS A 1 142 ? -15.124 -29.215 -5.882 1 98.28 142 LYS A O 1
ATOM 1035 N N . ALA A 1 143 ? -16.47 -27.851 -7.075 1 98.7 143 ALA A N 1
ATOM 1036 C CA . ALA A 1 143 ? -15.563 -27.882 -8.219 1 98.7 143 ALA A CA 1
ATOM 1037 C C . ALA A 1 143 ? -14.359 -26.973 -7.99 1 98.7 143 ALA A C 1
ATOM 1039 O O . ALA A 1 143 ? -14.453 -25.978 -7.267 1 98.7 143 ALA A O 1
ATOM 1040 N N . THR A 1 144 ? -13.283 -27.34 -8.569 1 98.88 144 THR A N 1
ATOM 1041 C CA . THR A 1 144 ? -12.079 -26.545 -8.355 1 98.88 144 THR A CA 1
ATOM 1042 C C . THR A 1 144 ? -11.403 -26.218 -9.684 1 98.88 144 THR A C 1
ATOM 1044 O O . THR A 1 144 ? -11.625 -26.903 -10.684 1 98.88 144 THR A O 1
ATOM 1047 N N . GLY A 1 145 ? -10.681 -25.11 -9.729 1 98.91 145 GLY A N 1
ATOM 1048 C CA . GLY A 1 145 ? -9.915 -24.695 -10.893 1 98.91 145 GLY A CA 1
ATOM 1049 C C . GLY A 1 145 ? -8.628 -23.976 -10.536 1 98.91 145 GLY A C 1
ATOM 1050 O O . GLY A 1 145 ? -8.541 -23.33 -9.49 1 98.91 145 GLY A O 1
ATOM 1051 N N . ILE A 1 146 ? -7.63 -24.087 -11.39 1 98.84 146 ILE A N 1
ATOM 1052 C CA . ILE A 1 146 ? -6.359 -23.38 -11.266 1 98.84 146 ILE A CA 1
ATOM 1053 C C . ILE A 1 146 ? -5.958 -22.799 -12.62 1 98.84 146 ILE A C 1
ATOM 1055 O O . ILE A 1 146 ? -5.978 -23.499 -13.634 1 98.84 146 ILE A O 1
ATOM 1059 N N . ILE A 1 147 ? -5.691 -21.509 -12.629 1 98.88 147 ILE A N 1
ATOM 1060 C CA . ILE A 1 147 ? -5.324 -20.768 -13.83 1 98.88 147 ILE A CA 1
ATOM 1061 C C . ILE A 1 147 ? -4.031 -19.994 -13.583 1 98.88 147 ILE A C 1
ATOM 1063 O O . ILE A 1 147 ? -3.841 -19.417 -12.51 1 98.88 147 ILE A O 1
ATOM 1067 N N . ALA A 1 148 ? -3.128 -19.952 -14.56 1 98.87 148 ALA A N 1
ATOM 1068 C CA . ALA A 1 148 ? -1.926 -19.127 -14.468 1 98.87 148 ALA A CA 1
ATOM 1069 C C . ALA A 1 148 ? -1.399 -18.769 -15.855 1 98.87 148 ALA A C 1
ATOM 1071 O O . ALA A 1 148 ? -1.653 -19.484 -16.826 1 98.87 148 ALA A O 1
ATOM 1072 N N . THR A 1 149 ? -0.668 -17.685 -15.959 1 98.86 149 THR A N 1
ATOM 1073 C CA . THR A 1 149 ? -0.027 -17.33 -17.221 1 98.86 149 THR A CA 1
ATOM 1074 C C . THR A 1 149 ? 1.362 -17.954 -17.316 1 98.86 149 THR A C 1
ATOM 1076 O O . THR A 1 149 ? 1.999 -17.906 -18.37 1 98.86 149 THR A O 1
ATOM 1079 N N . SER A 1 150 ? 1.871 -18.521 -16.288 1 98.62 150 SER A N 1
ATOM 1080 C CA . SER A 1 150 ? 3.061 -19.365 -16.286 1 98.62 150 SER A CA 1
ATOM 1081 C C . SER A 1 150 ? 2.696 -20.837 -16.443 1 98.62 150 SER A C 1
ATOM 1083 O O . SER A 1 150 ? 1.536 -21.171 -16.696 1 98.62 150 SER A O 1
ATOM 1085 N N . ALA A 1 151 ? 3.692 -21.719 -16.367 1 98.64 151 ALA A N 1
ATOM 1086 C CA . ALA A 1 151 ? 3.396 -23.137 -16.181 1 98.64 151 ALA A CA 1
ATOM 1087 C C . ALA A 1 151 ? 2.567 -23.364 -14.92 1 98.64 151 ALA A C 1
ATOM 1089 O O . ALA A 1 151 ? 2.814 -22.737 -13.887 1 98.64 151 ALA A O 1
ATOM 1090 N N . ILE A 1 152 ? 1.574 -24.206 -14.999 1 98.55 152 ILE A N 1
ATOM 1091 C CA . ILE A 1 152 ? 0.701 -24.472 -13.861 1 98.55 152 ILE A CA 1
ATOM 1092 C C . ILE A 1 152 ? 1.505 -25.111 -12.732 1 98.55 152 ILE A C 1
ATOM 1094 O O . ILE A 1 152 ? 1.09 -25.08 -11.571 1 98.55 152 ILE A O 1
ATOM 1098 N N . GLN A 1 153 ? 2.729 -25.644 -13.069 1 98.69 153 GLN A N 1
ATOM 1099 C CA . GLN A 1 153 ? 3.588 -26.291 -12.083 1 98.69 153 GLN A CA 1
ATOM 1100 C C . GLN A 1 153 ? 4.483 -25.273 -11.382 1 98.69 153 GLN A C 1
ATOM 1102 O O . GLN A 1 153 ? 5.188 -25.612 -10.429 1 98.69 153 GLN A O 1
ATOM 1107 N N . HIS A 1 154 ? 4.441 -24.016 -11.823 1 98.51 154 HIS A N 1
ATOM 1108 C CA . HIS A 1 154 ? 5.269 -22.982 -11.214 1 98.51 154 HIS A CA 1
ATOM 1109 C C . HIS A 1 154 ? 4.859 -22.728 -9.767 1 98.51 154 HIS A C 1
ATOM 1111 O O . HIS A 1 154 ? 3.82 -23.218 -9.317 1 98.51 154 HIS A O 1
ATOM 1117 N N . ALA A 1 155 ? 5.592 -21.971 -9.078 1 98.18 155 ALA A N 1
ATOM 1118 C CA . ALA A 1 155 ? 5.597 -21.902 -7.619 1 98.18 155 ALA A CA 1
ATOM 1119 C C . ALA A 1 155 ? 4.211 -21.553 -7.083 1 98.18 155 ALA A C 1
ATOM 1121 O O . ALA A 1 155 ? 3.679 -22.254 -6.219 1 98.18 155 ALA A O 1
ATOM 1122 N N . THR A 1 156 ? 3.582 -20.484 -7.606 1 98.57 156 THR A N 1
ATOM 1123 C CA . THR A 1 156 ? 2.369 -19.96 -6.986 1 98.57 156 THR A CA 1
ATOM 1124 C C . THR A 1 156 ? 1.192 -20.902 -7.22 1 98.57 156 THR A C 1
ATOM 1126 O O . THR A 1 156 ? 0.53 -21.326 -6.27 1 98.57 156 THR A O 1
ATOM 1129 N N . PRO A 1 157 ? 0.925 -21.329 -8.448 1 98.65 157 PRO A N 1
ATOM 1130 C CA . PRO A 1 157 ? -0.149 -22.314 -8.596 1 98.65 157 PRO A CA 1
ATOM 1131 C C . PRO A 1 157 ? 0.167 -23.64 -7.907 1 98.65 157 PRO A C 1
ATOM 1133 O O . PRO A 1 157 ? -0.739 -24.31 -7.405 1 98.65 157 PRO A O 1
ATOM 1136 N N . ALA A 1 158 ? 1.423 -24.037 -7.879 1 98.85 158 ALA A N 1
ATOM 1137 C CA . ALA A 1 158 ? 1.818 -25.269 -7.2 1 98.85 158 ALA A CA 1
ATOM 1138 C C . ALA A 1 158 ? 1.5 -25.2 -5.709 1 98.85 158 ALA A C 1
ATOM 1140 O O . ALA A 1 158 ? 1.113 -26.202 -5.104 1 98.85 158 ALA A O 1
ATOM 1141 N N . GLY A 1 159 ? 1.654 -24.034 -5.114 1 98.72 159 GLY A N 1
ATOM 1142 C CA . GLY A 1 159 ? 1.339 -23.871 -3.704 1 98.72 159 GLY A CA 1
ATOM 1143 C C . GLY A 1 159 ? -0.097 -24.228 -3.368 1 98.72 159 GLY A C 1
ATOM 1144 O O . GLY A 1 159 ? -0.387 -24.672 -2.256 1 98.72 159 GLY A O 1
ATOM 1145 N N . PHE A 1 160 ? -0.993 -24.156 -4.322 1 98.77 160 PHE A N 1
ATOM 1146 C CA . PHE A 1 160 ? -2.411 -24.429 -4.119 1 98.77 160 PHE A CA 1
ATOM 1147 C C . PHE A 1 160 ? -2.765 -25.833 -4.596 1 98.77 160 PHE A C 1
ATOM 1149 O O . PHE A 1 160 ? -3.928 -26.237 -4.543 1 98.77 160 PHE A O 1
ATOM 1156 N N . SER A 1 161 ? -1.708 -26.648 -5.056 1 98.51 161 SER A N 1
ATOM 1157 C CA . SER A 1 161 ? -2.16 -27.854 -5.742 1 98.51 161 SER A CA 1
ATOM 1158 C C . SER A 1 161 ? -1.186 -29.008 -5.533 1 98.51 161 SER A C 1
ATOM 1160 O O . SER A 1 161 ? -1.386 -30.101 -6.067 1 98.51 161 SER A O 1
ATOM 1162 N N . ALA A 1 162 ? -0.09 -28.763 -4.77 1 98.74 162 ALA A N 1
ATOM 1163 C CA . ALA A 1 162 ? 0.904 -29.83 -4.684 1 98.74 162 ALA A CA 1
ATOM 1164 C C . ALA A 1 162 ? 1.691 -29.742 -3.379 1 98.74 162 ALA A C 1
ATOM 1166 O O . ALA A 1 162 ? 1.506 -28.806 -2.597 1 98.74 162 ALA A O 1
ATOM 1167 N N . HIS A 1 163 ? 2.497 -30.776 -3.133 1 98.73 163 HIS A N 1
ATOM 1168 C CA . HIS A 1 163 ? 3.367 -30.923 -1.971 1 98.73 163 HIS A CA 1
ATOM 1169 C C . HIS A 1 163 ? 4.735 -31.464 -2.372 1 98.73 163 HIS A C 1
ATOM 1171 O O . HIS A 1 163 ? 4.877 -32.656 -2.654 1 98.73 163 HIS A O 1
ATOM 1177 N N . VAL A 1 164 ? 5.712 -30.625 -2.396 1 98.29 164 VAL A N 1
ATOM 1178 C CA . VAL A 1 164 ? 7.042 -31.085 -2.779 1 98.29 164 VAL A CA 1
ATOM 1179 C C . VAL A 1 164 ? 8.102 -30.297 -2.013 1 98.29 164 VAL A C 1
ATOM 1181 O O . VAL A 1 164 ? 7.854 -29.168 -1.581 1 98.29 164 VAL A O 1
ATOM 1184 N N . LYS A 1 165 ? 9.284 -30.82 -1.889 1 97.15 165 LYS A N 1
ATOM 1185 C CA . LYS A 1 165 ? 10.364 -30.216 -1.114 1 97.15 165 LYS A CA 1
ATOM 1186 C C . LYS A 1 165 ? 11.077 -29.132 -1.917 1 97.15 165 LYS A C 1
ATOM 1188 O O . LYS A 1 165 ? 11.852 -28.35 -1.363 1 97.15 165 LYS A O 1
ATOM 1193 N N . HIS A 1 166 ? 10.758 -29.117 -3.226 1 97.75 166 HIS A N 1
ATOM 1194 C CA . HIS A 1 166 ? 11.383 -28.106 -4.072 1 97.75 166 HIS A CA 1
ATOM 1195 C C . HIS A 1 166 ? 10.484 -27.739 -5.248 1 97.75 166 HIS A C 1
ATOM 1197 O O . HIS A 1 166 ? 9.95 -28.62 -5.925 1 97.75 166 HIS A O 1
ATOM 1203 N N . ARG A 1 167 ? 10.434 -26.459 -5.541 1 98.02 167 ARG A N 1
ATOM 1204 C CA . ARG A 1 167 ? 9.522 -25.925 -6.548 1 98.02 167 ARG A CA 1
ATOM 1205 C C . ARG A 1 167 ? 9.925 -26.378 -7.947 1 98.02 167 ARG A C 1
ATOM 1207 O O . ARG A 1 167 ? 9.116 -26.337 -8.876 1 98.02 167 ARG A O 1
ATOM 1214 N N . ASN A 1 168 ? 11.119 -26.866 -8.192 1 97.58 168 ASN A N 1
ATOM 1215 C CA . ASN A 1 168 ? 11.596 -27.249 -9.516 1 97.58 168 ASN A CA 1
ATOM 1216 C C . ASN A 1 168 ? 11.221 -28.69 -9.852 1 97.58 168 ASN A C 1
ATOM 1218 O O . ASN A 1 168 ? 11.517 -29.174 -10.946 1 97.58 168 ASN A O 1
ATOM 1222 N N . LEU A 1 169 ? 10.538 -29.349 -8.888 1 97.17 169 LEU A N 1
ATOM 1223 C CA . LEU A 1 169 ? 10.106 -30.714 -9.167 1 97.17 169 LEU A CA 1
ATOM 1224 C C . LEU A 1 169 ? 8.823 -30.72 -9.991 1 97.17 169 LEU A C 1
ATOM 1226 O O . LEU A 1 169 ? 7.825 -31.324 -9.59 1 97.17 169 LEU A O 1
ATOM 1230 N N . PHE A 1 170 ? 8.892 -30.187 -11.212 1 98.12 170 PHE A N 1
ATOM 1231 C CA . PHE A 1 170 ? 7.754 -29.96 -12.094 1 98.12 170 PHE A CA 1
ATOM 1232 C C . PHE A 1 170 ? 7.05 -31.273 -12.419 1 98.12 170 PHE A C 1
ATOM 1234 O O . PHE A 1 170 ? 5.819 -31.344 -12.402 1 98.12 170 PHE A O 1
ATOM 1241 N N . PRO A 1 171 ? 7.762 -32.358 -12.673 1 97.38 171 PRO A N 1
ATOM 1242 C CA . PRO A 1 171 ? 7.065 -33.606 -12.995 1 97.38 171 PRO A CA 1
ATOM 1243 C C . PRO A 1 171 ? 6.226 -34.131 -11.832 1 97.38 171 PRO A C 1
ATOM 1245 O O . PRO A 1 171 ? 5.113 -34.621 -12.041 1 97.38 171 PRO A O 1
ATOM 1248 N N . ASP A 1 172 ? 6.801 -34.045 -10.603 1 97.61 172 ASP A N 1
ATOM 1249 C CA . ASP A 1 172 ? 6.048 -34.469 -9.427 1 97.61 172 ASP A CA 1
ATOM 1250 C C . ASP A 1 172 ? 4.819 -33.588 -9.214 1 97.61 172 ASP A C 1
ATOM 1252 O O . ASP A 1 172 ? 3.734 -34.089 -8.912 1 97.61 172 ASP A O 1
ATOM 1256 N N . ILE A 1 173 ? 5.038 -32.293 -9.377 1 98.66 173 ILE A N 1
ATOM 1257 C CA . ILE A 1 173 ? 3.943 -31.343 -9.213 1 98.66 173 ILE A CA 1
ATOM 1258 C C . ILE A 1 173 ? 2.853 -31.63 -10.243 1 98.66 173 ILE A C 1
ATOM 1260 O O . ILE A 1 173 ? 1.67 -31.697 -9.901 1 98.66 173 ILE A O 1
ATOM 1264 N N . ALA A 1 174 ? 3.268 -31.824 -11.476 1 98.61 174 ALA A N 1
ATOM 1265 C CA . ALA A 1 174 ? 2.311 -32.105 -12.544 1 98.61 174 ALA A CA 1
ATOM 1266 C C . ALA A 1 174 ? 1.503 -33.363 -12.237 1 98.61 174 ALA A C 1
ATOM 1268 O O . ALA A 1 174 ? 0.286 -33.39 -12.438 1 98.61 174 ALA A O 1
ATOM 1269 N N . GLU A 1 175 ? 2.176 -34.378 -11.821 1 98.22 175 GLU A N 1
ATOM 1270 C CA . GLU A 1 175 ? 1.503 -35.639 -11.524 1 98.22 175 GLU A CA 1
ATOM 1271 C C . GLU A 1 175 ? 0.493 -35.473 -10.392 1 98.22 175 GLU A C 1
ATOM 1273 O O . GLU A 1 175 ? -0.624 -35.988 -10.469 1 98.22 175 GLU A O 1
ATOM 1278 N N . GLN A 1 176 ? 0.898 -34.791 -9.371 1 98.61 176 GLN A N 1
ATOM 1279 C CA . GLN A 1 176 ? -0.03 -34.52 -8.278 1 98.61 176 GLN A CA 1
ATOM 1280 C C . GLN A 1 176 ? -1.244 -33.736 -8.769 1 98.61 176 GLN A C 1
ATOM 1282 O O . GLN A 1 176 ? -2.377 -34.031 -8.383 1 98.61 176 GLN A O 1
ATOM 1287 N N . GLN A 1 177 ? -1.015 -32.73 -9.627 1 98.75 177 GLN A N 1
ATOM 1288 C CA . GLN A 1 177 ? -2.115 -31.936 -10.164 1 98.75 177 GLN A CA 1
ATOM 1289 C C . GLN A 1 177 ? -3.078 -32.804 -10.969 1 98.75 177 GLN A C 1
ATOM 1291 O O . GLN A 1 177 ? -4.295 -32.627 -10.891 1 98.75 177 GLN A O 1
ATOM 1296 N N . VAL A 1 178 ? -2.553 -33.741 -11.673 1 98.49 178 VAL A N 1
ATOM 1297 C CA . VAL A 1 178 ? -3.363 -34.627 -12.502 1 98.49 178 VAL A CA 1
ATOM 1298 C C . VAL A 1 178 ? -4.209 -35.537 -11.614 1 98.49 178 VAL A C 1
ATOM 1300 O O . VAL A 1 178 ? -5.352 -35.853 -11.949 1 98.49 178 VAL A O 1
ATOM 1303 N N . TYR A 1 179 ? -3.749 -35.925 -10.481 1 98.12 179 TYR A N 1
ATOM 1304 C CA . TYR A 1 179 ? -4.409 -36.923 -9.647 1 98.12 179 TYR A CA 1
ATOM 1305 C C . TYR A 1 179 ? -5.221 -36.259 -8.541 1 98.12 179 TYR A C 1
ATOM 1307 O O . TYR A 1 179 ? -5.805 -36.942 -7.696 1 98.12 179 TYR A O 1
ATOM 1315 N N . GLN A 1 180 ? -5.34 -34.946 -8.567 1 96.62 180 GLN A N 1
ATOM 1316 C CA . GLN A 1 180 ? -6.125 -34.216 -7.577 1 96.62 180 GLN A CA 1
ATOM 1317 C C . GLN A 1 180 ? -7.557 -34.004 -8.059 1 96.62 180 GLN A C 1
ATOM 1319 O O . GLN A 1 180 ? -8.383 -33.439 -7.338 1 96.62 180 GLN A O 1
ATOM 1324 N N . ASP A 1 181 ? -7.849 -34.396 -9.281 1 93.98 181 ASP A N 1
ATOM 1325 C CA . ASP A 1 181 ? -9.19 -34.366 -9.856 1 93.98 181 ASP A CA 1
ATOM 1326 C C . ASP A 1 181 ? -9.707 -32.934 -9.97 1 93.98 181 ASP A C 1
ATOM 1328 O O . ASP A 1 181 ? -10.871 -32.663 -9.666 1 93.98 181 ASP A O 1
ATOM 1332 N N . ILE A 1 182 ? -8.806 -31.941 -10.239 1 98.67 182 ILE A N 1
ATOM 1333 C CA . ILE A 1 182 ? -9.186 -30.553 -10.48 1 98.67 182 ILE A CA 1
ATOM 1334 C C . ILE A 1 182 ? -9.971 -30.453 -11.786 1 98.67 182 ILE A C 1
ATOM 1336 O O . ILE A 1 182 ? -9.527 -30.948 -12.825 1 98.67 182 ILE A O 1
ATOM 1340 N N . GLU A 1 183 ? -11.099 -29.815 -11.774 1 98.82 183 GLU A N 1
ATOM 1341 C CA . GLU A 1 183 ? -11.991 -29.846 -12.929 1 98.82 183 GLU A CA 1
ATOM 1342 C C . GLU A 1 183 ? -11.468 -28.96 -14.055 1 98.82 183 GLU A C 1
ATOM 1344 O O . GLU A 1 183 ? -11.605 -29.298 -15.233 1 98.82 183 GLU A O 1
ATOM 1349 N N . VAL A 1 184 ? -10.927 -27.783 -13.686 1 98.94 184 VAL A N 1
ATOM 1350 C CA . VAL A 1 184 ? -10.441 -26.87 -14.716 1 98.94 184 VAL A CA 1
ATOM 1351 C C . VAL A 1 184 ? -8.993 -26.485 -14.423 1 98.94 184 VAL A C 1
ATOM 1353 O O . VAL A 1 184 ? -8.698 -25.906 -13.375 1 98.94 184 VAL A O 1
ATOM 1356 N N . VAL A 1 185 ? -8.062 -26.814 -15.274 1 98.93 185 VAL A N 1
ATOM 1357 C CA . VAL A 1 185 ? -6.654 -26.439 -15.213 1 98.93 185 VAL A CA 1
ATOM 1358 C C . VAL A 1 185 ? -6.25 -25.734 -16.506 1 98.93 185 VAL A C 1
ATOM 1360 O O . VAL A 1 185 ? -6.282 -26.333 -17.584 1 98.93 185 VAL A O 1
ATOM 1363 N N . LEU A 1 186 ? -5.917 -24.447 -16.455 1 98.94 186 LEU A N 1
ATOM 1364 C CA . LEU A 1 186 ? -5.606 -23.677 -17.655 1 98.94 186 LEU A CA 1
ATOM 1365 C C . LEU A 1 186 ? -4.293 -22.92 -17.49 1 98.94 186 LEU A C 1
ATOM 1367 O O . LEU A 1 186 ? -4.127 -22.158 -16.535 1 98.94 186 LEU A O 1
ATOM 1371 N N . GLY A 1 187 ? -3.357 -23.075 -18.323 1 98.7 187 GLY A N 1
ATOM 1372 C CA . GLY A 1 187 ? -2.096 -22.35 -18.307 1 98.7 187 GLY A CA 1
ATOM 1373 C C . GLY A 1 187 ? -1.053 -22.948 -19.232 1 98.7 187 GLY A C 1
ATOM 1374 O O . GLY A 1 187 ? -1.39 -23.517 -20.272 1 98.7 187 GLY A O 1
ATOM 1375 N N . GLY A 1 188 ? 0.179 -22.653 -19.008 1 98.44 188 GLY A N 1
ATOM 1376 C CA . GLY A 1 188 ? 1.281 -23.34 -19.664 1 98.44 188 GLY A CA 1
ATOM 1377 C C . GLY A 1 188 ? 1.74 -24.579 -18.919 1 98.44 188 GLY A C 1
ATOM 1378 O O . GLY A 1 188 ? 0.991 -25.141 -18.117 1 98.44 188 GLY A O 1
ATOM 1379 N N . GLY A 1 189 ? 2.933 -25.132 -19.317 1 98.18 189 GLY A N 1
ATOM 1380 C CA . GLY A 1 189 ? 3.554 -26.217 -18.575 1 98.18 189 GLY A CA 1
ATOM 1381 C C . GLY A 1 189 ? 3.356 -27.574 -19.224 1 98.18 189 GLY A C 1
ATOM 1382 O O . GLY A 1 189 ? 3.405 -28.604 -18.549 1 98.18 189 GLY A O 1
ATOM 1383 N N . LYS A 1 190 ? 3.079 -27.586 -20.534 1 98.22 190 LYS A N 1
ATOM 1384 C CA . LYS A 1 190 ? 2.909 -28.835 -21.271 1 98.22 190 LYS A CA 1
ATOM 1385 C C . LYS A 1 190 ? 4.147 -29.718 -21.151 1 98.22 190 LYS A C 1
ATOM 1387 O O . LYS A 1 190 ? 4.038 -30.944 -21.084 1 98.22 190 LYS A O 1
ATOM 1392 N N . GLU A 1 191 ? 5.258 -29.104 -21.128 1 98.14 191 GLU A N 1
ATOM 1393 C CA . GLU A 1 191 ? 6.53 -29.819 -21.081 1 98.14 191 GLU A CA 1
ATOM 1394 C C . GLU A 1 191 ? 6.581 -30.776 -19.893 1 98.14 191 GLU A C 1
ATOM 1396 O O . GLU A 1 191 ? 7.041 -31.912 -20.024 1 98.14 191 GLU A O 1
ATOM 1401 N N . ALA A 1 192 ? 6.067 -30.38 -18.76 1 98.3 192 ALA A N 1
ATOM 1402 C CA . ALA A 1 192 ? 6.159 -31.152 -17.523 1 98.3 192 ALA A CA 1
ATOM 1403 C C . ALA A 1 192 ? 5.211 -32.347 -17.551 1 98.3 192 ALA A C 1
ATOM 1405 O O . ALA A 1 192 ? 5.32 -33.253 -16.721 1 98.3 192 ALA A O 1
ATOM 1406 N N . LEU A 1 193 ? 4.313 -32.413 -18.505 1 98.53 193 LEU A N 1
ATOM 1407 C CA . LEU A 1 193 ? 3.329 -33.483 -18.621 1 98.53 193 LEU A CA 1
ATOM 1408 C C . LEU A 1 193 ? 3.84 -34.596 -19.53 1 98.53 193 LEU A C 1
ATOM 1410 O O . LEU A 1 193 ? 3.277 -35.693 -19.552 1 98.53 193 LEU A O 1
ATOM 1414 N N . LEU A 1 194 ? 4.89 -34.367 -20.211 1 98.42 194 LEU A N 1
ATOM 1415 C CA . LEU A 1 194 ? 5.33 -35.271 -21.268 1 98.42 194 LEU A CA 1
ATOM 1416 C C . LEU A 1 194 ? 6.727 -35.809 -20.976 1 98.42 194 LEU A C 1
ATOM 1418 O O . LEU A 1 194 ? 7.565 -35.1 -20.414 1 98.42 194 LEU A O 1
ATOM 1422 N N . PRO A 1 195 ? 6.957 -37.035 -21.362 1 97.44 195 PRO A N 1
ATOM 1423 C CA . PRO A 1 195 ? 8.348 -37.493 -21.326 1 97.44 195 PRO A CA 1
ATOM 1424 C C . PRO A 1 195 ? 9.237 -36.757 -22.325 1 97.44 195 PRO A C 1
ATOM 1426 O O . PRO A 1 195 ? 8.759 -36.312 -23.372 1 97.44 195 PRO A O 1
ATOM 1429 N N . GLY A 1 196 ? 10.449 -36.603 -21.989 1 96.22 196 GLY A N 1
ATOM 1430 C CA . GLY A 1 196 ? 11.368 -35.938 -22.899 1 96.22 196 GLY A CA 1
ATOM 1431 C C . GLY A 1 196 ? 12.692 -35.579 -22.252 1 96.22 196 GLY A C 1
ATOM 1432 O O . GLY A 1 196 ? 13.001 -36.05 -21.156 1 96.22 196 GLY A O 1
ATOM 1433 N N . SER A 1 197 ? 13.487 -34.809 -22.943 1 94.99 197 SER A N 1
ATOM 1434 C CA . SER A 1 197 ? 14.846 -34.499 -22.51 1 94.99 197 SER A CA 1
ATOM 1435 C C . SER A 1 197 ? 14.945 -33.073 -21.98 1 94.99 197 SER A C 1
ATOM 1437 O O . SER A 1 197 ? 15.967 -32.688 -21.408 1 94.99 197 SER A O 1
ATOM 1439 N N . GLY A 1 198 ? 13.845 -32.354 -22.14 1 93.75 198 GLY A N 1
ATOM 1440 C CA . GLY A 1 198 ? 13.868 -30.987 -21.645 1 93.75 198 GLY A CA 1
ATOM 1441 C C . GLY A 1 198 ? 14.001 -30.901 -20.137 1 93.75 198 GLY A C 1
ATOM 1442 O O . GLY A 1 198 ? 13.892 -31.912 -19.44 1 93.75 198 GLY A O 1
ATOM 1443 N N . THR A 1 199 ? 14.256 -29.695 -19.621 1 93.54 199 THR A N 1
ATOM 1444 C CA . THR A 1 199 ? 14.518 -29.446 -18.208 1 93.54 199 THR A CA 1
ATOM 1445 C C . THR A 1 199 ? 13.355 -29.935 -17.348 1 93.54 199 THR A C 1
ATOM 1447 O O . THR A 1 199 ? 13.565 -30.564 -16.309 1 93.54 199 THR A O 1
ATOM 1450 N N . ASN A 1 200 ? 12.117 -29.678 -17.836 1 96.49 200 ASN A N 1
ATOM 1451 C CA . ASN A 1 200 ? 10.949 -29.942 -17.002 1 96.49 200 ASN A CA 1
ATOM 1452 C C . ASN A 1 200 ? 10.2 -31.188 -17.467 1 96.49 200 ASN A C 1
ATOM 1454 O O . ASN A 1 200 ? 9.172 -31.55 -16.892 1 96.49 200 ASN A O 1
ATOM 1458 N N . ASN A 1 201 ? 10.698 -31.897 -18.462 1 97.67 201 ASN A N 1
ATOM 1459 C CA . ASN A 1 201 ? 10.07 -33.125 -18.936 1 97.67 201 ASN A CA 1
ATOM 1460 C C . ASN A 1 201 ? 10.138 -34.231 -17.886 1 97.67 201 ASN A C 1
ATOM 1462 O O . ASN A 1 201 ? 11.069 -34.269 -17.079 1 97.67 201 ASN A O 1
ATOM 1466 N N . ARG A 1 202 ? 9.153 -35.046 -18.016 1 97.23 202 ARG A N 1
ATOM 1467 C CA . ARG A 1 202 ? 9.179 -36.229 -17.163 1 97.23 202 ARG A CA 1
ATOM 1468 C C . ARG A 1 202 ? 10.256 -37.209 -17.617 1 97.23 202 ARG A C 1
ATOM 1470 O O . ARG A 1 202 ? 10.469 -37.392 -18.817 1 97.23 202 ARG A O 1
ATOM 1477 N N . LYS A 1 203 ? 10.854 -37.926 -16.67 1 95.15 203 LYS A N 1
ATOM 1478 C CA . LYS A 1 203 ? 11.94 -38.852 -16.981 1 95.15 203 LYS A CA 1
ATOM 1479 C C . LYS A 1 203 ? 11.496 -40.3 -16.797 1 95.15 203 LYS A C 1
ATOM 1481 O O . LYS A 1 203 ? 12.258 -41.229 -17.077 1 95.15 203 LYS A O 1
ATOM 1486 N N . ASP A 1 204 ? 10.286 -40.556 -16.381 1 95.09 204 ASP A N 1
ATOM 1487 C CA . ASP A 1 204 ? 9.796 -41.897 -16.078 1 95.09 204 ASP A CA 1
ATOM 1488 C C . ASP A 1 204 ? 9.004 -42.47 -17.251 1 95.09 204 ASP A C 1
ATOM 1490 O O . ASP A 1 204 ? 8.348 -43.505 -17.117 1 95.09 204 ASP A O 1
ATOM 1494 N N . ASN A 1 205 ? 8.905 -41.807 -18.32 1 93.81 205 ASN A N 1
ATOM 1495 C CA . ASN A 1 205 ? 8.289 -42.206 -19.582 1 93.81 205 ASN A CA 1
ATOM 1496 C C . ASN A 1 205 ? 6.768 -42.26 -19.471 1 93.81 205 ASN A C 1
ATOM 1498 O O . ASN A 1 205 ? 6.098 -42.813 -20.344 1 93.81 205 ASN A O 1
ATOM 1502 N N . GLU A 1 206 ? 6.213 -41.71 -18.38 1 95.6 206 GLU A N 1
ATOM 1503 C CA . GLU A 1 206 ? 4.762 -41.584 -18.289 1 95.6 206 GLU A CA 1
ATOM 1504 C C . GLU A 1 206 ? 4.265 -40.361 -19.056 1 95.6 206 GLU A C 1
ATOM 1506 O O . GLU A 1 206 ? 4.901 -39.305 -19.031 1 95.6 206 GLU A O 1
ATOM 1511 N N . ASN A 1 207 ? 3.188 -40.524 -19.747 1 98.05 207 ASN A N 1
ATOM 1512 C CA . ASN A 1 207 ? 2.524 -39.44 -20.462 1 98.05 207 ASN A CA 1
ATOM 1513 C C . ASN A 1 207 ? 1.254 -38.991 -19.746 1 98.05 207 ASN A C 1
ATOM 1515 O O . ASN A 1 207 ? 0.193 -39.594 -19.917 1 98.05 207 ASN A O 1
ATOM 1519 N N . MET A 1 208 ? 1.427 -37.905 -19.091 1 98.19 208 MET A N 1
ATOM 1520 C CA . MET A 1 208 ? 0.324 -37.447 -18.251 1 98.19 208 MET A CA 1
ATOM 1521 C C . MET A 1 208 ? -0.83 -36.928 -19.103 1 98.19 208 MET A C 1
ATOM 1523 O O . MET A 1 208 ? -1.979 -36.916 -18.659 1 98.19 208 MET A O 1
ATOM 1527 N N . LEU A 1 209 ? -0.579 -36.47 -20.329 1 97.84 209 LEU A N 1
ATOM 1528 C CA . LEU A 1 209 ? -1.665 -36.027 -21.196 1 97.84 209 LEU A CA 1
ATOM 1529 C C . LEU A 1 209 ? -2.61 -37.18 -21.517 1 97.84 209 LEU A C 1
ATOM 1531 O O . LEU A 1 209 ? -3.821 -36.981 -21.634 1 97.84 209 LEU A O 1
ATOM 1535 N N . GLU A 1 210 ? -2.07 -38.349 -21.696 1 97.83 210 GLU A N 1
ATOM 1536 C CA . GLU A 1 210 ? -2.902 -39.526 -21.929 1 97.83 210 GLU A CA 1
ATOM 1537 C C . GLU A 1 210 ? -3.73 -39.87 -20.695 1 97.83 210 GLU A C 1
ATOM 1539 O O . GLU A 1 210 ? -4.898 -40.249 -20.81 1 97.83 210 GLU A O 1
ATOM 1544 N N . VAL A 1 211 ? -3.072 -39.72 -19.554 1 97.95 211 VAL A N 1
ATOM 1545 C CA . VAL A 1 211 ? -3.779 -39.976 -18.303 1 97.95 211 VAL A CA 1
ATOM 1546 C C . VAL A 1 211 ? -4.94 -38.996 -18.156 1 97.95 211 VAL A C 1
ATOM 1548 O O . VAL A 1 211 ? -6.049 -39.389 -17.785 1 97.95 211 VAL A O 1
ATOM 1551 N N . ILE A 1 212 ? -4.709 -37.747 -18.479 1 98.52 212 ILE A N 1
ATOM 1552 C CA . ILE A 1 212 ? -5.709 -36.689 -18.384 1 98.52 212 ILE A CA 1
ATOM 1553 C C . ILE A 1 212 ? -6.886 -37.008 -19.304 1 98.52 212 ILE A C 1
ATOM 1555 O O . ILE A 1 212 ? -8.046 -36.879 -18.905 1 98.52 212 ILE A O 1
ATOM 1559 N N . LYS A 1 213 ? -6.581 -37.432 -20.483 1 97.87 213 LYS A N 1
ATOM 1560 C CA . LYS A 1 213 ? -7.635 -37.806 -21.422 1 97.87 213 LYS A CA 1
ATOM 1561 C C . LYS A 1 213 ? -8.439 -38.994 -20.902 1 97.87 213 LYS A C 1
ATOM 1563 O O . LYS A 1 213 ? -9.668 -39.003 -20.988 1 97.87 213 LYS A O 1
ATOM 1568 N N . LYS A 1 214 ? -7.744 -39.922 -20.383 1 97.22 214 LYS A N 1
ATOM 1569 C CA . LYS A 1 214 ? -8.4 -41.113 -19.85 1 97.22 214 LYS A CA 1
ATOM 1570 C C . LYS A 1 214 ? -9.289 -40.765 -18.66 1 97.22 214 LYS A C 1
ATOM 1572 O O . LYS A 1 214 ? -10.281 -41.449 -18.398 1 97.22 214 LYS A O 1
ATOM 1577 N N . LYS A 1 215 ? -8.955 -39.734 -18.008 1 97.23 215 LYS A N 1
ATOM 1578 C CA . LYS A 1 215 ? -9.729 -39.293 -16.851 1 97.23 215 LYS A CA 1
ATOM 1579 C C . LYS A 1 215 ? -10.921 -38.442 -17.278 1 97.23 215 LYS A C 1
ATOM 1581 O O . LYS A 1 215 ? -11.655 -37.923 -16.434 1 97.23 215 LYS A O 1
ATOM 1586 N N . GLY A 1 216 ? -11.059 -38.204 -18.567 1 97.52 216 GLY A N 1
ATOM 1587 C CA . GLY A 1 216 ? -12.285 -37.623 -19.088 1 97.52 216 GLY A CA 1
ATOM 1588 C C . GLY A 1 216 ? -12.176 -36.132 -19.346 1 97.52 216 GLY A C 1
ATOM 1589 O O . GLY A 1 216 ? -13.184 -35.462 -19.581 1 97.52 216 GLY A O 1
ATOM 1590 N N . TYR A 1 217 ? -10.969 -35.604 -19.335 1 98.67 217 TYR A N 1
ATOM 1591 C CA . TYR A 1 217 ? -10.789 -34.18 -19.592 1 98.67 217 TYR A CA 1
ATOM 1592 C C . TYR A 1 217 ? -10.852 -33.883 -21.086 1 98.67 217 TYR A C 1
ATOM 1594 O O . TYR A 1 217 ? -10.379 -34.677 -21.903 1 98.67 217 TYR A O 1
ATOM 1602 N N . ASP A 1 218 ? -11.423 -32.755 -21.408 1 98.72 218 ASP A N 1
ATOM 1603 C CA . ASP A 1 218 ? -11.175 -32.132 -22.704 1 98.72 218 ASP A CA 1
ATOM 1604 C C . ASP A 1 218 ? -9.838 -31.394 -22.711 1 98.72 218 ASP A C 1
ATOM 1606 O O . ASP A 1 218 ? -9.693 -30.356 -22.062 1 98.72 218 ASP A O 1
ATOM 1610 N N . VAL A 1 219 ? -8.903 -31.958 -23.388 1 98.72 219 VAL A N 1
ATOM 1611 C CA . VAL A 1 219 ? -7.593 -31.322 -23.485 1 98.72 219 VAL A CA 1
ATOM 1612 C C . VAL A 1 219 ? -7.599 -30.294 -24.615 1 98.72 219 VAL A C 1
ATOM 1614 O O . VAL A 1 219 ? -7.823 -30.642 -25.777 1 98.72 219 VAL A O 1
ATOM 1617 N N . VAL A 1 220 ? -7.357 -29.019 -24.308 1 98.72 220 VAL A N 1
ATOM 1618 C CA . VAL A 1 220 ? -7.389 -27.942 -25.292 1 98.72 220 VAL A CA 1
ATOM 1619 C C . VAL A 1 220 ? -6.022 -27.267 -25.365 1 98.72 220 VAL A C 1
ATOM 1621 O O . VAL A 1 220 ? -5.351 -27.096 -24.344 1 98.72 220 VAL A O 1
ATOM 1624 N N . GLU A 1 221 ? -5.562 -26.858 -26.545 1 98.36 221 GLU A N 1
ATOM 1625 C CA . GLU A 1 221 ? -4.208 -26.338 -26.707 1 98.36 221 GLU A CA 1
ATOM 1626 C C . GLU A 1 221 ? -4.221 -24.959 -27.361 1 98.36 221 GLU A C 1
ATOM 1628 O O . GLU A 1 221 ? -3.171 -24.334 -27.526 1 98.36 221 GLU A O 1
ATOM 1633 N N . THR A 1 222 ? -5.423 -24.474 -27.76 1 98.6 222 THR A N 1
ATOM 1634 C CA . THR A 1 222 ? -5.536 -23.153 -28.367 1 98.6 222 THR A CA 1
ATOM 1635 C C . THR A 1 222 ? -6.674 -22.361 -27.73 1 98.6 222 THR A C 1
ATOM 1637 O O . THR A 1 222 ? -7.555 -22.937 -27.087 1 98.6 222 THR A O 1
ATOM 1640 N N . ARG A 1 223 ? -6.574 -21.086 -27.999 1 98.53 223 ARG A N 1
ATOM 1641 C CA . ARG A 1 223 ? -7.642 -20.192 -27.562 1 98.53 223 ARG A CA 1
ATOM 1642 C C . ARG A 1 223 ? -8.992 -20.644 -28.106 1 98.53 223 ARG A C 1
ATOM 1644 O O . ARG A 1 223 ? -9.979 -20.697 -27.368 1 98.53 223 ARG A O 1
ATOM 1651 N N . ASP A 1 224 ? -9.076 -20.942 -29.359 1 98.48 224 ASP A N 1
ATOM 1652 C CA . ASP A 1 224 ? -10.331 -21.329 -29.997 1 98.48 224 ASP A CA 1
ATOM 1653 C C . ASP A 1 224 ? -10.872 -22.626 -29.401 1 98.48 224 ASP A C 1
ATOM 1655 O O . ASP A 1 224 ? -12.078 -22.759 -29.181 1 98.48 224 ASP A O 1
ATOM 1659 N N . ASP A 1 225 ? -9.966 -23.577 -29.171 1 98.58 225 ASP A N 1
ATOM 1660 C CA . ASP A 1 225 ? -10.384 -24.829 -28.548 1 98.58 225 ASP A CA 1
ATOM 1661 C C . ASP A 1 225 ? -10.974 -24.582 -27.161 1 98.58 225 ASP A C 1
ATOM 1663 O O . ASP A 1 225 ? -11.973 -25.199 -26.786 1 98.58 225 ASP A O 1
ATOM 1667 N N . LEU A 1 226 ? -10.339 -23.735 -26.426 1 98.84 226 LEU A N 1
ATOM 1668 C CA . LEU A 1 226 ? -10.816 -23.407 -25.087 1 98.84 226 LEU A CA 1
ATOM 1669 C C . LEU A 1 226 ? -12.218 -22.81 -25.141 1 98.84 226 LEU A C 1
ATOM 1671 O O . LEU A 1 226 ? -13.106 -23.234 -24.397 1 98.84 226 LEU A O 1
ATOM 1675 N N . LEU A 1 227 ? -12.407 -21.826 -26.034 1 98.28 227 LEU A N 1
ATOM 1676 C CA . LEU A 1 227 ? -13.664 -21.088 -26.097 1 98.28 227 LEU A CA 1
ATOM 1677 C C . LEU A 1 227 ? -14.793 -21.978 -26.604 1 98.28 227 LEU A C 1
ATOM 1679 O O . LEU A 1 227 ? -15.958 -21.768 -26.258 1 98.28 227 LEU A O 1
ATOM 1683 N N . ARG A 1 228 ? -14.472 -23.075 -27.277 1 98.17 228 ARG A N 1
ATOM 1684 C CA . ARG A 1 228 ? -15.484 -23.946 -27.865 1 98.17 228 ARG A CA 1
ATOM 1685 C C . ARG A 1 228 ? -15.821 -25.103 -26.931 1 98.17 228 ARG A C 1
ATOM 1687 O O . ARG A 1 228 ? -16.833 -25.783 -27.116 1 98.17 228 ARG A O 1
ATOM 1694 N N . SER A 1 229 ? -14.988 -25.326 -25.997 1 98.63 229 SER A N 1
ATOM 1695 C CA . SER A 1 229 ? -15.2 -26.481 -25.131 1 98.63 229 SER A CA 1
ATOM 1696 C C . SER A 1 229 ? -16.486 -26.338 -24.324 1 98.63 229 SER A C 1
ATOM 1698 O O . SER A 1 229 ? -16.785 -25.258 -23.809 1 98.63 229 SER A O 1
ATOM 1700 N N . THR A 1 230 ? -17.255 -27.432 -24.164 1 97.98 230 THR A N 1
ATOM 1701 C CA . THR A 1 230 ? -18.463 -27.47 -23.348 1 97.98 230 THR A CA 1
ATOM 1702 C C . THR A 1 230 ? -18.332 -28.505 -22.235 1 97.98 230 THR A C 1
ATOM 1704 O O . THR A 1 230 ? -19.315 -28.835 -21.567 1 97.98 230 THR A O 1
ATOM 1707 N N . SER A 1 231 ? -17.117 -28.987 -22.11 1 98.28 231 SER A N 1
ATOM 1708 C CA . SER A 1 231 ? -16.866 -30.037 -21.127 1 98.28 231 SER A CA 1
ATOM 1709 C C . SER A 1 231 ? -16.906 -29.485 -19.706 1 98.28 231 SER A C 1
ATOM 1711 O O . SER A 1 231 ? -16.638 -28.302 -19.486 1 98.28 231 SER A O 1
ATOM 1713 N N . ASP A 1 232 ? -17.287 -30.362 -18.795 1 97.44 232 ASP A N 1
ATOM 1714 C CA . ASP A 1 232 ? -17.263 -30 -17.381 1 97.44 232 ASP A CA 1
ATOM 1715 C C . ASP A 1 232 ? -15.861 -30.155 -16.798 1 97.44 232 ASP A C 1
ATOM 1717 O O . ASP A 1 232 ? -15.581 -29.668 -15.7 1 97.44 232 ASP A O 1
ATOM 1721 N N . LYS A 1 233 ? -14.975 -30.879 -17.485 1 98.44 233 LYS A N 1
ATOM 1722 C CA . LYS A 1 233 ? -13.563 -31.015 -17.139 1 98.44 233 LYS A CA 1
ATOM 1723 C C . LYS A 1 233 ? -12.669 -30.567 -18.293 1 98.44 233 LYS A C 1
ATOM 1725 O O . LYS A 1 233 ? -12.693 -31.164 -19.371 1 98.44 233 LYS A O 1
ATOM 1730 N N . ILE A 1 234 ? -11.866 -29.524 -18.024 1 98.92 234 ILE A N 1
ATOM 1731 C CA . ILE A 1 234 ? -11.043 -28.949 -19.083 1 98.92 234 ILE A CA 1
ATOM 1732 C C . ILE A 1 234 ? -9.594 -28.85 -18.614 1 98.92 234 ILE A C 1
ATOM 1734 O O . ILE A 1 234 ? -9.323 -28.361 -17.514 1 98.92 234 ILE A O 1
ATOM 1738 N N . TRP A 1 235 ? -8.691 -29.374 -19.377 1 98.86 235 TRP A N 1
ATOM 1739 C CA . TRP A 1 235 ? -7.26 -29.175 -19.177 1 98.86 235 TRP A CA 1
ATOM 1740 C C . TRP A 1 235 ? -6.646 -28.418 -20.349 1 98.86 235 TRP A C 1
ATOM 1742 O O . TRP A 1 235 ? -6.47 -28.978 -21.434 1 98.86 235 TRP A O 1
ATOM 1752 N N . GLY A 1 236 ? -6.383 -27.148 -20.148 1 98.85 236 GLY A N 1
ATOM 1753 C CA . GLY A 1 236 ? -5.779 -26.325 -21.183 1 98.85 236 GLY A CA 1
ATOM 1754 C C . GLY A 1 236 ? -4.27 -26.225 -21.062 1 98.85 236 GLY A C 1
ATOM 1755 O O . GLY A 1 236 ? -3.752 -25.786 -20.033 1 98.85 236 GLY A O 1
ATOM 1756 N N . VAL A 1 237 ? -3.485 -26.611 -22.017 1 98.01 237 VAL A N 1
ATOM 1757 C CA . VAL A 1 237 ? -2.032 -26.504 -22.097 1 98.01 237 VAL A CA 1
ATOM 1758 C C . VAL A 1 237 ? -1.64 -25.692 -23.329 1 98.01 237 VAL A C 1
ATOM 1760 O O . VAL A 1 237 ? -1.388 -26.256 -24.397 1 98.01 237 VAL A O 1
ATOM 1763 N N . PHE A 1 238 ? -1.356 -24.433 -23.165 1 98.74 238 PHE A N 1
ATOM 1764 C CA . PHE A 1 238 ? -1.311 -23.505 -24.289 1 98.74 238 PHE A CA 1
ATOM 1765 C C . PHE A 1 238 ? 0.13 -23.193 -24.677 1 98.74 238 PHE A C 1
ATOM 1767 O O . PHE A 1 238 ? 0.377 -22.544 -25.695 1 98.74 238 PHE A O 1
ATOM 1774 N N . ALA A 1 239 ? 1.058 -23.58 -23.845 1 98.32 239 ALA A N 1
ATOM 1775 C CA . ALA A 1 239 ? 2.483 -23.376 -24.091 1 98.32 239 ALA A CA 1
ATOM 1776 C C . ALA A 1 239 ? 3.318 -24.453 -23.404 1 98.32 239 ALA A C 1
ATOM 1778 O O . ALA A 1 239 ? 2.866 -25.076 -22.44 1 98.32 239 ALA A O 1
ATOM 1779 N N . ASP A 1 240 ? 4.54 -24.656 -23.88 1 97.43 240 ASP A N 1
ATOM 1780 C CA . ASP A 1 240 ? 5.432 -25.623 -23.249 1 97.43 240 ASP A CA 1
ATOM 1781 C C . ASP A 1 240 ? 5.795 -25.192 -21.83 1 97.43 240 ASP A C 1
ATOM 1783 O O . ASP A 1 240 ? 5.9 -26.027 -20.93 1 97.43 240 ASP A O 1
ATOM 1787 N N . ASP A 1 241 ? 6.006 -23.926 -21.709 1 97.22 241 ASP A N 1
ATOM 1788 C CA . ASP A 1 241 ? 6.286 -23.338 -20.402 1 97.22 241 ASP A CA 1
ATOM 1789 C C . ASP A 1 241 ? 5.302 -22.214 -20.084 1 97.22 241 ASP A C 1
ATOM 1791 O O . ASP A 1 241 ? 4.124 -22.468 -19.824 1 97.22 241 ASP A O 1
ATOM 1795 N N . ALA A 1 242 ? 5.663 -20.985 -20.205 1 98.32 242 ALA A N 1
ATOM 1796 C CA . ALA A 1 242 ? 4.779 -19.867 -19.888 1 98.32 242 ALA A CA 1
ATOM 1797 C C . ALA A 1 242 ? 4.105 -19.327 -21.146 1 98.32 242 ALA A C 1
ATOM 1799 O O . ALA A 1 242 ? 4.617 -19.497 -22.255 1 98.32 242 ALA A O 1
ATOM 1800 N N . LEU A 1 243 ? 2.967 -18.7 -20.981 1 98.75 243 LEU A N 1
ATOM 1801 C CA . LEU A 1 243 ? 2.317 -17.963 -22.059 1 98.75 243 LEU A CA 1
ATOM 1802 C C . LEU A 1 243 ? 3.089 -16.689 -22.389 1 98.75 243 LEU A C 1
ATOM 1804 O O . LEU A 1 243 ? 3.952 -16.264 -21.618 1 98.75 243 LEU A O 1
ATOM 1808 N N . ALA A 1 244 ? 2.771 -16.152 -23.553 1 98.33 244 ALA A N 1
ATOM 1809 C CA . ALA A 1 244 ? 3.371 -14.869 -23.91 1 98.33 244 ALA A CA 1
ATOM 1810 C C . ALA A 1 244 ? 2.824 -13.746 -23.034 1 98.33 244 ALA A C 1
ATOM 1812 O O . ALA A 1 244 ? 1.663 -13.781 -22.621 1 98.33 244 ALA A O 1
ATOM 1813 N N . GLN A 1 245 ? 3.697 -12.761 -22.772 1 98.62 245 GLN A N 1
ATOM 1814 C CA . GLN A 1 245 ? 3.186 -11.561 -22.118 1 98.62 245 GLN A CA 1
ATOM 1815 C C . GLN A 1 245 ? 2.078 -10.914 -22.944 1 98.62 245 GLN A C 1
ATOM 1817 O O . GLN A 1 245 ? 2.115 -10.945 -24.176 1 98.62 245 GLN A O 1
ATOM 1822 N N . ASP A 1 246 ? 1.191 -10.361 -22.258 1 98.73 246 ASP A N 1
ATOM 1823 C CA . ASP A 1 246 ? -0.073 -9.956 -22.865 1 98.73 246 ASP A CA 1
ATOM 1824 C C . ASP A 1 246 ? 0.159 -8.992 -24.027 1 98.73 246 ASP A C 1
ATOM 1826 O O . ASP A 1 246 ? -0.454 -9.13 -25.087 1 98.73 246 ASP A O 1
ATOM 1830 N N . MET A 1 247 ? 1.049 -8.022 -23.881 1 98.57 247 MET A N 1
ATOM 1831 C CA . MET A 1 247 ? 1.317 -7.016 -24.904 1 98.57 247 MET A CA 1
ATOM 1832 C C . MET A 1 247 ? 1.95 -7.651 -26.138 1 98.57 247 MET A C 1
ATOM 1834 O O . MET A 1 247 ? 1.741 -7.183 -27.259 1 98.57 247 MET A O 1
ATOM 1838 N N . ASN A 1 248 ? 2.663 -8.696 -25.965 1 98.6 248 ASN A N 1
ATOM 1839 C CA . ASN A 1 248 ? 3.379 -9.357 -27.051 1 98.6 248 ASN A CA 1
ATOM 1840 C C . ASN A 1 248 ? 2.499 -10.385 -27.758 1 98.6 248 ASN A C 1
ATOM 1842 O O . ASN A 1 248 ? 2.747 -10.73 -28.915 1 98.6 248 ASN A O 1
ATOM 1846 N N . ARG A 1 249 ? 1.515 -10.939 -27.068 1 98.15 249 ARG A N 1
ATOM 1847 C CA . ARG A 1 249 ? 0.749 -12.126 -27.433 1 98.15 249 ARG A CA 1
ATOM 1848 C C . ARG A 1 249 ? 0.149 -11.984 -28.828 1 98.15 249 ARG A C 1
ATOM 1850 O O . ARG A 1 249 ? 0.275 -12.886 -29.658 1 98.15 249 ARG A O 1
ATOM 1857 N N . PRO A 1 250 ? -0.441 -10.863 -29.235 1 96.93 250 PRO A N 1
ATOM 1858 C CA . PRO A 1 250 ? -1.037 -10.753 -30.569 1 96.93 250 PRO A CA 1
ATOM 1859 C C . PRO A 1 250 ? -0.007 -10.896 -31.688 1 96.93 250 PRO A C 1
ATOM 1861 O O . PRO A 1 250 ? -0.352 -11.301 -32.801 1 96.93 250 PRO A O 1
ATOM 1864 N N . TYR A 1 251 ? 1.251 -10.657 -31.372 1 95.75 251 TYR A N 1
ATOM 1865 C CA . TYR A 1 251 ? 2.279 -10.617 -32.406 1 95.75 251 TYR A CA 1
ATOM 1866 C C . TYR A 1 251 ? 3.087 -11.91 -32.421 1 95.75 251 TYR A C 1
ATOM 1868 O O . TYR A 1 251 ? 3.624 -12.301 -33.46 1 95.75 251 TYR A O 1
ATOM 1876 N N . THR A 1 252 ? 3.134 -12.498 -31.245 1 96.33 252 THR A N 1
ATOM 1877 C CA . THR A 1 252 ? 4.093 -13.592 -31.152 1 96.33 252 THR A CA 1
ATOM 1878 C C . THR A 1 252 ? 3.376 -14.927 -30.971 1 96.33 252 THR A C 1
ATOM 1880 O O . THR A 1 252 ? 3.892 -15.974 -31.367 1 96.33 252 THR A O 1
ATOM 1883 N N . ARG A 1 253 ? 2.265 -14.926 -30.271 1 97.66 253 ARG A N 1
ATOM 1884 C CA . ARG A 1 253 ? 1.519 -16.14 -29.957 1 97.66 253 ARG A CA 1
ATOM 1885 C C . ARG A 1 253 ? 0.017 -15.873 -29.944 1 97.66 253 ARG A C 1
ATOM 1887 O O . ARG A 1 253 ? -0.654 -16.12 -28.94 1 97.66 253 ARG A O 1
ATOM 1894 N N . PRO A 1 254 ? -0.569 -15.517 -31.055 1 96.97 254 PRO A N 1
ATOM 1895 C CA . PRO A 1 254 ? -1.959 -15.057 -31.105 1 96.97 254 PRO A CA 1
ATOM 1896 C C . PRO A 1 254 ? -2.959 -16.165 -30.781 1 96.97 254 PRO A C 1
ATOM 1898 O O . PRO A 1 254 ? -4.126 -15.884 -30.497 1 96.97 254 PRO A O 1
ATOM 1901 N N . ASN A 1 255 ? -2.581 -17.458 -30.815 1 97.9 255 ASN A N 1
ATOM 1902 C CA . ASN A 1 255 ? -3.498 -18.568 -30.575 1 97.9 255 ASN A CA 1
ATOM 1903 C C . ASN A 1 255 ? -3.588 -18.909 -29.091 1 97.9 255 ASN A C 1
ATOM 1905 O O . ASN A 1 255 ? -4.335 -19.808 -28.7 1 97.9 255 ASN A O 1
ATOM 1909 N N . GLU A 1 256 ? -2.847 -18.206 -28.238 1 98.8 256 GLU A N 1
ATOM 1910 C CA . GLU A 1 256 ? -2.954 -18.367 -26.791 1 98.8 256 GLU A CA 1
ATOM 1911 C C . GLU A 1 256 ? -4.094 -17.526 -26.225 1 98.8 256 GLU A C 1
ATOM 1913 O O . GLU A 1 256 ? -4.368 -16.43 -26.718 1 98.8 256 GLU A O 1
ATOM 1918 N N . PRO A 1 257 ? -4.809 -18.002 -25.266 1 98.88 257 PRO A N 1
ATOM 1919 C CA . PRO A 1 257 ? -5.856 -17.196 -24.634 1 98.88 257 PRO A CA 1
ATOM 1920 C C . PRO A 1 257 ? -5.296 -16.143 -23.68 1 98.88 257 PRO A C 1
ATOM 1922 O O . PRO A 1 257 ? -4.162 -16.27 -23.212 1 98.88 257 PRO A O 1
ATOM 1925 N N . THR A 1 258 ? -6.034 -15.094 -23.468 1 98.8 258 THR A N 1
ATOM 1926 C CA . THR A 1 258 ? -5.703 -14.12 -22.434 1 98.8 258 THR A CA 1
ATOM 1927 C C . THR A 1 258 ? -6.062 -14.657 -21.051 1 98.8 258 THR A C 1
ATOM 1929 O O . THR A 1 258 ? -6.828 -15.615 -20.931 1 98.8 258 THR A O 1
ATOM 1932 N N . LEU A 1 259 ? -5.498 -14.081 -20.046 1 98.93 259 LEU A N 1
ATOM 1933 C CA . LEU A 1 259 ? -5.852 -14.437 -18.676 1 98.93 259 LEU A CA 1
ATOM 1934 C C . LEU A 1 259 ? -7.338 -14.212 -18.423 1 98.93 259 LEU A C 1
ATOM 1936 O O . LEU A 1 259 ? -7.982 -15.006 -17.733 1 98.93 259 LEU A O 1
ATOM 1940 N N . ALA A 1 260 ? -7.901 -13.11 -18.936 1 98.93 260 ALA A N 1
ATOM 1941 C CA . ALA A 1 260 ? -9.32 -12.804 -18.774 1 98.93 260 ALA A CA 1
ATOM 1942 C C . ALA A 1 260 ? -10.19 -13.883 -19.414 1 98.93 260 ALA A C 1
ATOM 1944 O O . ALA A 1 260 ? -11.191 -14.308 -18.832 1 98.93 260 ALA A O 1
ATOM 1945 N N . GLU A 1 261 ? -9.811 -14.35 -20.589 1 98.91 261 GLU A N 1
ATOM 1946 C CA . GLU A 1 261 ? -10.563 -15.393 -21.281 1 98.91 261 GLU A CA 1
ATOM 1947 C C . GLU A 1 261 ? -10.516 -16.71 -20.511 1 98.91 261 GLU A C 1
ATOM 1949 O O . GLU A 1 261 ? -11.529 -17.403 -20.395 1 98.91 261 GLU A O 1
ATOM 1954 N N . MET A 1 262 ? -9.377 -17.039 -20.008 1 98.96 262 MET A N 1
ATOM 1955 C CA . MET A 1 262 ? -9.255 -18.249 -19.2 1 98.96 262 MET A CA 1
ATOM 1956 C C . MET A 1 262 ? -10.102 -18.148 -17.937 1 98.96 262 MET A C 1
ATOM 1958 O O . MET A 1 262 ? -10.773 -19.109 -17.555 1 98.96 262 MET A O 1
ATOM 1962 N N . THR A 1 263 ? -10.082 -16.982 -17.29 1 98.96 263 THR A N 1
ATOM 1963 C CA . THR A 1 263 ? -10.854 -16.766 -16.071 1 98.96 263 THR A CA 1
ATOM 1964 C C . THR A 1 263 ? -12.349 -16.882 -16.351 1 98.96 263 THR A C 1
ATOM 1966 O O . THR A 1 263 ? -13.069 -17.575 -15.629 1 98.96 263 THR A O 1
ATOM 1969 N N . LYS A 1 264 ? -12.787 -16.235 -17.378 1 98.89 264 LYS A N 1
ATOM 1970 C CA . LYS A 1 264 ? -14.198 -16.274 -17.749 1 98.89 264 LYS A CA 1
ATOM 1971 C C . LYS A 1 264 ? -14.653 -17.702 -18.034 1 98.89 264 LYS A C 1
ATOM 1973 O O . LYS A 1 264 ? -15.685 -18.144 -17.524 1 98.89 264 LYS A O 1
ATOM 1978 N N . LYS A 1 265 ? -13.907 -18.422 -18.858 1 98.9 265 LYS A N 1
ATOM 1979 C CA . LYS A 1 265 ? -14.255 -19.794 -19.215 1 98.9 265 LYS A CA 1
ATOM 1980 C C . LYS A 1 265 ? -14.295 -20.69 -17.98 1 98.9 265 LYS A C 1
ATOM 1982 O O . LYS A 1 265 ? -15.18 -21.538 -17.85 1 98.9 265 LYS A O 1
ATOM 1987 N N . ALA A 1 266 ? -13.313 -20.528 -17.094 1 98.94 266 ALA A N 1
ATOM 1988 C CA . ALA A 1 266 ? -13.276 -21.324 -15.87 1 98.94 266 ALA A CA 1
ATOM 1989 C C . ALA 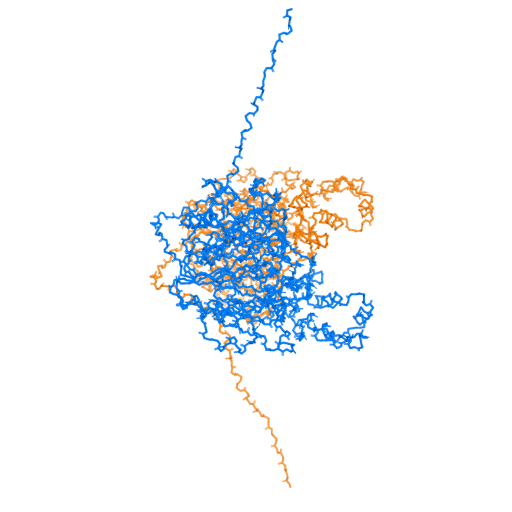A 1 266 ? -14.519 -21.079 -15.019 1 98.94 266 ALA A C 1
ATOM 1991 O O . ALA A 1 266 ? -15.134 -22.025 -14.522 1 98.94 266 ALA A O 1
ATOM 1992 N N . ILE A 1 267 ? -14.875 -19.804 -14.822 1 98.89 267 ILE A N 1
ATOM 1993 C CA . ILE A 1 267 ? -16.042 -19.457 -14.018 1 98.89 267 ILE A CA 1
ATOM 1994 C C . ILE A 1 267 ? -17.301 -20.041 -14.656 1 98.89 267 ILE A C 1
ATOM 1996 O O . ILE A 1 267 ? -18.136 -20.633 -13.968 1 98.89 267 ILE A O 1
ATOM 2000 N N . GLU A 1 268 ? -17.412 -19.935 -15.995 1 98.54 268 GLU A N 1
ATOM 2001 C CA . GLU A 1 268 ? -18.559 -20.478 -16.717 1 98.54 268 GLU A CA 1
ATOM 2002 C C . GLU A 1 268 ? -18.68 -21.985 -16.509 1 98.54 268 GLU A C 1
ATOM 2004 O O . GLU A 1 268 ? -19.786 -22.513 -16.385 1 98.54 268 GLU A O 1
ATOM 2009 N N . THR A 1 269 ? -17.614 -22.61 -16.466 1 98.82 269 THR A N 1
ATOM 2010 C CA . THR A 1 269 ? -17.593 -24.063 -16.344 1 98.82 269 THR A CA 1
ATOM 2011 C C . THR A 1 269 ? -17.854 -24.489 -14.902 1 98.82 269 THR A C 1
ATOM 2013 O O . THR A 1 269 ? -18.733 -25.313 -14.642 1 98.82 269 THR A O 1
ATOM 2016 N N . LEU A 1 270 ? -17.199 -23.901 -13.929 1 98.86 270 LEU A N 1
ATOM 2017 C CA . LEU A 1 270 ? -1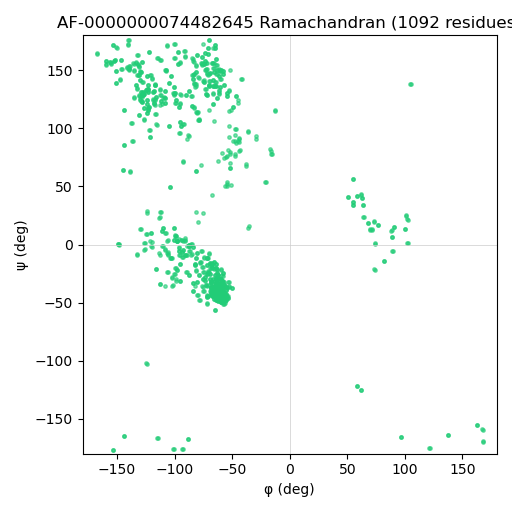7.225 -24.321 -12.532 1 98.86 270 LEU A CA 1
ATOM 2018 C C . LEU A 1 270 ? -18.54 -23.924 -11.87 1 98.86 270 LEU A C 1
ATOM 2020 O O . LEU A 1 270 ? -19.009 -24.603 -10.954 1 98.86 270 LEU A O 1
ATOM 2024 N N . SER A 1 271 ? -19.123 -22.843 -12.33 1 98.13 271 SER A N 1
ATOM 2025 C CA . SER A 1 271 ? -20.323 -22.315 -11.689 1 98.13 271 SER A CA 1
ATOM 2026 C C . SER A 1 271 ? -21.524 -23.224 -11.927 1 98.13 271 SER A C 1
ATOM 2028 O O . SER A 1 271 ? -22.571 -23.055 -11.301 1 98.13 271 SER A O 1
ATOM 2030 N N . LYS A 1 272 ? -21.377 -24.243 -12.776 1 97.62 272 LYS A N 1
ATOM 2031 C CA . LYS A 1 272 ? -22.438 -25.211 -13.037 1 97.62 272 LYS A CA 1
ATOM 2032 C C . LYS A 1 272 ? -22.576 -26.2 -11.884 1 97.62 272 LYS A C 1
ATOM 2034 O O . LYS A 1 272 ? -23.6 -26.875 -11.757 1 97.62 272 LYS A O 1
ATOM 2039 N N . ASP A 1 273 ? -21.566 -26.29 -11.107 1 97.63 273 ASP A N 1
ATOM 2040 C CA . ASP A 1 273 ? -21.619 -27.204 -9.971 1 97.63 273 ASP A CA 1
ATOM 2041 C C . ASP A 1 273 ? -22.545 -26.672 -8.88 1 97.63 273 ASP A C 1
ATOM 2043 O O . ASP A 1 273 ? -22.357 -25.557 -8.388 1 97.63 273 ASP A O 1
ATOM 2047 N N . LYS A 1 274 ? -23.418 -27.46 -8.433 1 96.74 274 LYS A N 1
ATOM 2048 C CA . LYS A 1 274 ? -24.446 -27.035 -7.487 1 96.74 274 LYS A CA 1
ATOM 2049 C C . LYS A 1 274 ? -23.848 -26.77 -6.109 1 96.74 274 LYS A C 1
ATOM 2051 O O . LYS A 1 274 ? -24.396 -25.987 -5.329 1 96.74 274 LYS A O 1
ATOM 2056 N N . ASP A 1 275 ? -22.744 -27.374 -5.82 1 97.22 275 ASP A N 1
ATOM 2057 C CA . ASP A 1 275 ? -22.102 -27.204 -4.52 1 97.22 275 ASP A CA 1
ATOM 2058 C C . ASP A 1 275 ? -21.213 -25.962 -4.506 1 97.22 275 ASP A C 1
ATOM 2060 O O . ASP A 1 275 ? -20.7 -25.572 -3.455 1 97.22 275 ASP A O 1
ATOM 2064 N N . GLY A 1 276 ? -21.019 -25.351 -5.658 1 98.26 276 GLY A N 1
ATOM 2065 C CA . GLY A 1 276 ? -20.151 -24.191 -5.773 1 98.26 276 GLY A CA 1
ATOM 2066 C C . GLY A 1 276 ? -18.746 -24.539 -6.228 1 98.26 276 GLY A C 1
ATOM 2067 O O . GLY A 1 276 ? -18.507 -25.636 -6.737 1 98.26 276 GLY A O 1
ATOM 2068 N N . PHE A 1 277 ? -17.808 -23.53 -6.052 1 98.85 277 PHE A N 1
ATOM 2069 C CA . PHE A 1 277 ? -16.481 -23.81 -6.588 1 98.85 277 PHE A CA 1
ATOM 2070 C C . PHE A 1 277 ? -15.421 -22.984 -5.871 1 98.85 277 PHE A C 1
ATOM 2072 O O . PHE A 1 277 ? -15.743 -22.009 -5.188 1 98.85 277 PHE A O 1
ATOM 2079 N N . PHE A 1 278 ? -14.229 -23.463 -5.916 1 98.86 278 PHE A N 1
ATOM 2080 C CA . PHE A 1 278 ? -13.01 -22.719 -5.62 1 98.86 278 PHE A CA 1
ATOM 2081 C C . PHE A 1 278 ? -12.177 -22.523 -6.881 1 98.86 278 PHE A C 1
ATOM 2083 O O . PHE A 1 278 ? -11.875 -23.486 -7.589 1 98.86 278 PHE A O 1
ATOM 2090 N N . LEU A 1 279 ? -11.767 -21.264 -7.183 1 98.97 279 LEU A N 1
ATOM 2091 C CA . LEU A 1 279 ? -10.953 -20.948 -8.351 1 98.97 279 LEU A CA 1
ATOM 2092 C C . LEU A 1 279 ? -9.722 -20.141 -7.954 1 98.97 279 LEU A C 1
ATOM 2094 O O . LEU A 1 279 ? -9.839 -19.106 -7.294 1 98.97 279 LEU A O 1
ATOM 2098 N N . PHE A 1 280 ? -8.586 -20.697 -8.299 1 98.93 280 PHE A N 1
ATOM 2099 C CA . PHE A 1 280 ? -7.335 -19.963 -8.143 1 98.93 280 PHE A CA 1
ATOM 2100 C C . PHE A 1 280 ? -6.878 -19.383 -9.476 1 98.93 280 PHE A C 1
ATOM 2102 O O . PHE A 1 280 ? -6.777 -20.104 -10.471 1 98.93 280 PHE A O 1
ATOM 2109 N N . VAL A 1 281 ? -6.55 -18.048 -9.549 1 98.97 281 VAL A N 1
ATOM 2110 C CA . VAL A 1 281 ? -6.109 -17.356 -10.756 1 98.97 281 VAL A CA 1
ATOM 2111 C C . VAL A 1 281 ? -4.81 -16.603 -10.475 1 98.97 281 VAL A C 1
ATOM 2113 O O . VAL A 1 281 ? -4.735 -15.814 -9.53 1 98.97 281 VAL A O 1
ATOM 2116 N N . GLU A 1 282 ? -3.808 -16.82 -11.331 1 98.93 282 GLU A N 1
ATOM 2117 C CA . GLU A 1 282 ? -2.559 -16.084 -11.16 1 98.93 282 GLU A CA 1
ATOM 2118 C C . GLU A 1 282 ? -2.193 -15.317 -12.427 1 98.93 282 GLU A C 1
ATOM 2120 O O . GLU A 1 282 ? -2.108 -15.9 -13.51 1 98.93 282 GLU A O 1
ATOM 2125 N N . GLY A 1 283 ? -2.067 -13.977 -12.286 1 98.9 283 GLY A N 1
ATOM 2126 C CA . GLY A 1 283 ? -1.195 -13.258 -13.2 1 98.9 283 GLY A CA 1
ATOM 2127 C C . GLY A 1 283 ? 0.274 -13.379 -12.842 1 98.9 283 GLY A C 1
ATOM 2128 O O . GLY A 1 283 ? 0.764 -12.671 -11.959 1 98.9 283 GLY A O 1
ATOM 2129 N N . SER A 1 284 ? 1.037 -14.141 -13.613 1 98.83 284 SER A N 1
ATOM 2130 C CA . SER A 1 284 ? 2.336 -14.633 -13.165 1 98.83 284 SER A CA 1
ATOM 2131 C C . SER A 1 284 ? 3.45 -13.654 -13.52 1 98.83 284 SER A C 1
ATOM 2133 O O . SER A 1 284 ? 4.504 -13.647 -12.881 1 98.83 284 SER A O 1
ATOM 2135 N N . GLN A 1 285 ? 3.271 -12.873 -14.448 1 98.76 285 GLN A N 1
ATOM 2136 C CA . GLN A 1 285 ? 4.455 -12.387 -15.149 1 98.76 285 GLN A CA 1
ATOM 2137 C C . GLN A 1 285 ? 4.761 -10.94 -14.775 1 98.76 285 GLN A C 1
ATOM 2139 O O . GLN A 1 285 ? 5.807 -10.404 -15.148 1 98.76 285 GLN A O 1
ATOM 2144 N N . PRO A 1 286 ? 3.847 -10.24 -14.022 1 98.82 286 PRO A N 1
ATOM 2145 C CA . PRO A 1 286 ? 4.364 -8.998 -13.443 1 98.82 286 PRO A CA 1
ATOM 2146 C C . PRO A 1 286 ? 5.689 -9.195 -12.71 1 98.82 286 PRO A C 1
ATOM 2148 O O . PRO A 1 286 ? 6.568 -8.331 -12.772 1 98.82 286 PRO A O 1
ATOM 2151 N N . ASP A 1 287 ? 5.829 -10.271 -12.062 1 98.75 287 ASP A N 1
ATOM 2152 C CA . ASP A 1 287 ? 7.023 -10.583 -11.282 1 98.75 287 ASP A CA 1
ATOM 2153 C C . ASP A 1 287 ? 8.262 -10.638 -12.173 1 98.75 287 ASP A C 1
ATOM 2155 O O . ASP A 1 287 ? 9.304 -10.076 -11.831 1 98.75 287 ASP A O 1
ATOM 2159 N N . TRP A 1 288 ? 8.185 -11.331 -13.269 1 98.71 288 TRP A N 1
ATOM 2160 C CA . TRP A 1 288 ? 9.321 -11.47 -14.174 1 98.71 288 TRP A CA 1
ATOM 2161 C C . TRP A 1 288 ? 9.712 -10.122 -14.769 1 98.71 288 TRP A C 1
ATOM 2163 O O . TRP A 1 288 ? 10.899 -9.815 -14.9 1 98.71 288 TRP A O 1
ATOM 2173 N N . ALA A 1 289 ? 8.704 -9.386 -15.154 1 98.85 289 ALA A N 1
ATOM 2174 C CA . ALA A 1 289 ? 8.966 -8.035 -15.645 1 98.85 289 ALA A CA 1
ATOM 2175 C C . ALA A 1 289 ? 9.606 -7.172 -14.562 1 98.85 289 ALA A C 1
ATOM 2177 O O . ALA A 1 289 ? 10.489 -6.36 -14.848 1 98.85 289 ALA A O 1
ATOM 2178 N N . ALA A 1 290 ? 9.147 -7.301 -13.332 1 98.84 290 ALA A N 1
ATOM 2179 C CA . ALA A 1 290 ? 9.678 -6.527 -12.213 1 98.84 290 ALA A CA 1
ATOM 2180 C C . ALA A 1 290 ? 11.13 -6.9 -11.928 1 98.84 290 ALA A C 1
ATOM 2182 O O . ALA A 1 290 ? 11.96 -6.028 -11.66 1 98.84 290 ALA A O 1
ATOM 2183 N N . HIS A 1 291 ? 11.469 -8.196 -12.014 1 98.72 291 HIS A N 1
ATOM 2184 C CA . HIS A 1 291 ? 12.856 -8.624 -11.872 1 98.72 291 HIS A CA 1
ATOM 2185 C C . HIS A 1 291 ? 13.755 -7.929 -12.889 1 98.72 291 HIS A C 1
ATOM 2187 O O . HIS A 1 291 ? 14.91 -7.615 -12.592 1 98.72 291 HIS A O 1
ATOM 2193 N N . ALA A 1 292 ? 13.191 -7.705 -14.02 1 98.78 292 ALA A N 1
ATOM 2194 C CA . ALA A 1 292 ? 13.951 -7.107 -15.114 1 98.78 292 ALA A CA 1
ATOM 2195 C C . ALA A 1 292 ? 13.899 -5.583 -15.049 1 98.78 292 ALA A C 1
ATOM 2197 O O . ALA A 1 292 ? 14.477 -4.899 -15.897 1 98.78 292 ALA A O 1
ATOM 2198 N N . ASN A 1 293 ? 13.178 -5.038 -14.047 1 98.77 293 ASN A N 1
ATOM 2199 C CA . ASN A 1 293 ? 12.922 -3.604 -13.962 1 98.77 293 ASN A CA 1
ATOM 2200 C C . ASN A 1 293 ? 12.383 -3.052 -15.278 1 98.77 293 ASN A C 1
ATOM 2202 O O . ASN A 1 293 ? 12.837 -2.008 -15.75 1 98.77 293 ASN A O 1
ATOM 2206 N N . ASP A 1 294 ? 11.466 -3.807 -15.936 1 98.89 294 ASP A N 1
ATOM 2207 C CA . ASP A 1 294 ? 10.809 -3.488 -17.201 1 98.89 294 ASP A CA 1
ATOM 2208 C C . ASP A 1 294 ? 9.445 -2.845 -16.964 1 98.89 294 ASP A C 1
ATOM 2210 O O . ASP A 1 294 ? 8.437 -3.543 -16.836 1 98.89 294 ASP A O 1
ATOM 2214 N N . PRO A 1 295 ? 9.378 -1.536 -16.987 1 98.82 295 PRO A N 1
ATOM 2215 C CA . PRO A 1 295 ? 8.102 -0.904 -16.64 1 98.82 295 PRO A CA 1
ATOM 2216 C C . PRO A 1 295 ? 6.986 -1.249 -17.623 1 98.82 295 PRO A C 1
ATOM 2218 O O . PRO A 1 295 ? 5.827 -1.385 -17.224 1 98.82 295 PRO A O 1
ATOM 2221 N N . VAL A 1 296 ? 7.287 -1.458 -18.897 1 98.87 296 VAL A N 1
ATOM 2222 C CA . VAL A 1 296 ? 6.277 -1.779 -19.9 1 98.87 296 VAL A CA 1
ATOM 2223 C C . VAL A 1 296 ? 5.755 -3.196 -19.671 1 98.87 296 VAL A C 1
ATOM 2225 O O . VAL A 1 296 ? 4.553 -3.447 -19.788 1 98.87 296 VAL A O 1
ATOM 2228 N N . GLY A 1 297 ? 6.661 -4.091 -19.424 1 98.91 297 GLY A N 1
ATOM 2229 C CA . GLY A 1 297 ? 6.244 -5.437 -19.066 1 98.91 297 GLY A CA 1
ATOM 2230 C C . GLY A 1 297 ? 5.355 -5.48 -17.837 1 98.91 297 GLY A C 1
ATOM 2231 O O . GLY A 1 297 ? 4.348 -6.191 -17.817 1 98.91 297 GLY A O 1
ATOM 2232 N N . ILE A 1 298 ? 5.718 -4.723 -16.774 1 98.94 298 ILE A N 1
ATOM 2233 C CA . ILE A 1 298 ? 4.92 -4.646 -15.556 1 98.94 298 ILE A CA 1
ATOM 2234 C C . ILE A 1 298 ? 3.515 -4.149 -15.89 1 98.94 298 ILE A C 1
ATOM 2236 O O . ILE A 1 298 ? 2.522 -4.771 -15.505 1 98.94 298 ILE A O 1
ATOM 2240 N N . ILE A 1 299 ? 3.404 -3.066 -16.643 1 98.91 299 ILE A N 1
ATOM 2241 C CA . ILE A 1 299 ? 2.123 -2.471 -17.009 1 98.91 299 ILE A CA 1
ATOM 2242 C C . ILE A 1 299 ? 1.287 -3.485 -17.786 1 98.91 299 ILE A C 1
ATOM 2244 O O . ILE A 1 299 ? 0.111 -3.696 -17.478 1 98.91 299 ILE A O 1
ATOM 2248 N N . SER A 1 300 ? 1.909 -4.119 -18.787 1 98.9 300 SER A N 1
ATOM 2249 C CA . SER A 1 300 ? 1.233 -5.104 -19.625 1 98.9 300 SER A CA 1
ATOM 2250 C C . SER A 1 300 ? 0.579 -6.192 -18.781 1 98.9 300 SER A C 1
ATOM 2252 O O . SER A 1 300 ? -0.602 -6.499 -18.961 1 98.9 300 SER A O 1
ATOM 2254 N N . GLU A 1 301 ? 1.283 -6.677 -17.855 1 98.91 301 GLU A N 1
ATOM 2255 C CA . GLU A 1 301 ? 0.838 -7.858 -17.122 1 98.91 301 GLU A CA 1
ATOM 2256 C C . GLU A 1 301 ? -0.115 -7.48 -15.992 1 98.91 301 GLU A C 1
ATOM 2258 O O . GLU A 1 301 ? -1.031 -8.237 -15.665 1 98.91 301 GLU A O 1
ATOM 2263 N N . VAL A 1 302 ? 0.08 -6.301 -15.372 1 98.92 302 VAL A N 1
ATOM 2264 C CA . VAL A 1 302 ? -0.862 -5.825 -14.364 1 98.92 302 VAL A CA 1
ATOM 2265 C C . VAL A 1 302 ? -2.221 -5.565 -15.008 1 98.92 302 VAL A C 1
ATOM 2267 O O . VAL A 1 302 ? -3.261 -5.908 -14.44 1 98.92 302 VAL A O 1
ATOM 2270 N N . LEU A 1 303 ? -2.251 -4.947 -16.175 1 98.94 303 LEU A N 1
ATOM 2271 C CA . LEU A 1 303 ? -3.513 -4.667 -16.851 1 98.94 303 LEU A CA 1
ATOM 2272 C C . LEU A 1 303 ? -4.193 -5.96 -17.292 1 98.94 303 LEU A C 1
ATOM 2274 O O . LEU A 1 303 ? -5.421 -6.061 -17.262 1 98.94 303 LEU A O 1
ATOM 2278 N N . ALA A 1 304 ? -3.396 -6.946 -17.729 1 98.96 304 ALA A N 1
ATOM 2279 C CA . ALA A 1 304 ? -3.962 -8.251 -18.058 1 98.96 304 ALA A CA 1
ATOM 2280 C C . ALA A 1 304 ? -4.628 -8.883 -16.839 1 98.96 304 ALA A C 1
ATOM 2282 O O . ALA A 1 304 ? -5.723 -9.441 -16.942 1 98.96 304 ALA A O 1
ATOM 2283 N N . PHE A 1 305 ? -3.983 -8.826 -15.695 1 98.94 305 PHE A N 1
ATOM 2284 C CA . PHE A 1 305 ? -4.549 -9.336 -14.452 1 98.94 305 PHE A CA 1
ATOM 2285 C C . PHE A 1 305 ? -5.826 -8.587 -14.091 1 98.94 305 PHE A C 1
ATOM 2287 O O . PHE A 1 305 ? -6.817 -9.199 -13.686 1 98.94 305 PHE A O 1
ATOM 2294 N N . ASP A 1 306 ? -5.786 -7.28 -14.235 1 98.92 306 ASP A N 1
ATOM 2295 C CA . ASP A 1 306 ? -6.936 -6.445 -13.903 1 98.92 306 ASP A CA 1
ATOM 2296 C C . ASP A 1 306 ? -8.148 -6.814 -14.755 1 98.92 306 ASP A C 1
ATOM 2298 O O . ASP A 1 306 ? -9.284 -6.768 -14.281 1 98.92 306 ASP A O 1
ATOM 2302 N N . LYS A 1 307 ? -7.942 -7.131 -16.006 1 98.93 307 LYS A N 1
ATOM 2303 C CA . LYS A 1 307 ? -9.03 -7.596 -16.861 1 98.93 307 LYS A CA 1
ATOM 2304 C C . LYS A 1 307 ? -9.623 -8.901 -16.337 1 98.93 307 LYS A C 1
ATOM 2306 O O . LYS A 1 307 ? -10.83 -9.128 -16.444 1 98.93 307 LYS A O 1
ATOM 2311 N N . ALA A 1 308 ? -8.789 -9.766 -15.831 1 98.96 308 ALA A N 1
ATOM 2312 C CA . ALA A 1 308 ? -9.273 -11.007 -15.232 1 98.96 308 ALA A CA 1
ATOM 2313 C C . ALA A 1 308 ? -10.08 -10.727 -13.968 1 98.96 308 ALA A C 1
ATOM 2315 O O . ALA A 1 308 ? -11.092 -11.383 -13.712 1 98.96 308 ALA A O 1
ATOM 2316 N N . VAL A 1 309 ? -9.636 -9.766 -13.163 1 98.95 309 VAL A N 1
ATOM 2317 C CA . VAL A 1 309 ? -10.374 -9.351 -11.974 1 98.95 309 VAL A CA 1
ATOM 2318 C C . VAL A 1 309 ? -11.763 -8.859 -12.375 1 98.95 309 VAL A C 1
ATOM 2320 O O . VAL A 1 309 ? -12.751 -9.151 -11.697 1 98.95 309 VAL A O 1
ATOM 2323 N N . ALA A 1 310 ? -11.81 -8.115 -13.453 1 98.9 310 ALA A N 1
ATOM 2324 C CA . ALA A 1 310 ? -13.098 -7.608 -13.921 1 98.9 310 ALA A CA 1
ATOM 2325 C C . ALA A 1 310 ? -14.063 -8.752 -14.217 1 98.9 310 ALA A C 1
ATOM 2327 O O . ALA A 1 310 ? -15.262 -8.646 -13.951 1 98.9 310 ALA A O 1
ATOM 2328 N N . GLU A 1 311 ? -13.591 -9.848 -14.778 1 98.91 311 GLU A N 1
ATOM 2329 C CA . GLU A 1 311 ? -14.429 -11.015 -15.041 1 98.91 311 GLU A CA 1
ATOM 2330 C C . GLU A 1 311 ? -14.946 -11.627 -13.743 1 98.91 311 GLU A C 1
ATOM 2332 O O . GLU A 1 311 ? -16.119 -11.993 -13.647 1 98.91 311 GLU A O 1
ATOM 2337 N N . ALA A 1 312 ? -14.089 -11.76 -12.76 1 98.91 312 ALA A N 1
ATOM 2338 C CA . ALA A 1 312 ? -14.48 -12.309 -11.464 1 98.91 312 ALA A CA 1
ATOM 2339 C C . ALA A 1 312 ? -15.519 -11.423 -10.783 1 98.91 312 ALA A C 1
ATOM 2341 O O . ALA A 1 312 ? -16.501 -11.921 -10.228 1 98.91 312 ALA A O 1
ATOM 2342 N N . LEU A 1 313 ? -15.314 -10.144 -10.86 1 98.79 313 LEU A N 1
ATOM 2343 C CA . LEU A 1 313 ? -16.234 -9.192 -10.246 1 98.79 313 LEU A CA 1
ATOM 2344 C C . LEU A 1 313 ? -17.591 -9.222 -10.941 1 98.79 313 LEU A C 1
ATOM 2346 O O . LEU A 1 313 ? -18.631 -9.149 -10.283 1 98.79 313 LEU A O 1
ATOM 2350 N N . SER A 1 314 ? -17.509 -9.241 -12.261 1 98.63 314 SER A N 1
ATOM 2351 C CA . SER A 1 314 ? -18.755 -9.296 -13.018 1 98.63 314 SER A CA 1
ATOM 2352 C C . SER A 1 314 ? -19.618 -10.475 -12.578 1 98.63 314 SER A C 1
ATOM 2354 O O . SER A 1 314 ? -20.842 -10.356 -12.491 1 98.63 314 SER A O 1
ATOM 2356 N N . PHE A 1 315 ? -19.041 -11.588 -12.258 1 98.6 315 PHE A N 1
ATOM 2357 C CA . PHE A 1 315 ? -19.741 -12.772 -11.774 1 98.6 315 PHE A CA 1
ATOM 2358 C C . PHE A 1 315 ? -20.242 -12.56 -10.35 1 98.6 315 PHE A C 1
ATOM 2360 O O . PHE A 1 315 ? -21.399 -12.857 -10.044 1 98.6 315 PHE A O 1
ATOM 2367 N N . ALA A 1 316 ? -19.415 -11.993 -9.484 1 98.42 316 ALA A N 1
ATOM 2368 C CA . ALA A 1 316 ? -19.71 -11.866 -8.059 1 98.42 316 ALA A CA 1
ATOM 2369 C C . ALA A 1 316 ? -20.778 -10.804 -7.813 1 98.42 316 ALA A C 1
ATOM 2371 O O . ALA A 1 316 ? -21.6 -10.941 -6.904 1 98.42 316 ALA A O 1
ATOM 2372 N N . LYS A 1 317 ? -20.808 -9.757 -8.578 1 97.54 317 LYS A N 1
ATOM 2373 C CA . LYS A 1 317 ? -21.707 -8.626 -8.37 1 97.54 317 LYS A CA 1
ATOM 2374 C C . LYS A 1 317 ? -23.156 -9.015 -8.649 1 97.54 317 LYS A C 1
ATOM 2376 O O . LYS A 1 317 ? -24.083 -8.353 -8.179 1 97.54 317 LYS A O 1
ATOM 2381 N N . LYS A 1 318 ? -23.359 -10.073 -9.287 1 96.51 318 LYS A N 1
ATOM 2382 C CA . LYS A 1 318 ? -24.703 -10.524 -9.637 1 96.51 318 LYS A CA 1
ATOM 2383 C C . LYS A 1 318 ? -25.253 -11.481 -8.583 1 96.51 318 LYS A C 1
ATOM 2385 O O . LYS A 1 318 ? -26.339 -12.04 -8.751 1 96.51 318 LYS A O 1
ATOM 2390 N N . ARG A 1 319 ? -24.485 -11.643 -7.586 1 95.61 319 ARG A N 1
ATOM 2391 C CA . ARG A 1 319 ? -24.845 -12.64 -6.583 1 95.61 319 ARG A CA 1
ATOM 2392 C C . ARG A 1 319 ? -24.317 -12.248 -5.207 1 95.61 319 ARG A C 1
ATOM 2394 O O . ARG A 1 319 ? -23.535 -11.303 -5.083 1 95.61 319 ARG A O 1
ATOM 2401 N N . ASN A 1 320 ? -24.734 -12.945 -4.144 1 95.05 320 ASN A N 1
ATOM 2402 C CA . ASN A 1 320 ? -24.295 -12.664 -2.781 1 95.05 320 ASN A CA 1
ATOM 2403 C C . ASN A 1 320 ? -23.685 -13.898 -2.123 1 95.05 320 ASN A C 1
ATOM 2405 O O . ASN A 1 320 ? -23.685 -14.017 -0.896 1 95.05 320 ASN A O 1
ATOM 2409 N N . ASP A 1 321 ? -23.145 -14.773 -2.91 1 97.66 321 ASP A N 1
ATOM 2410 C CA . ASP A 1 321 ? -22.641 -16.037 -2.382 1 97.66 321 ASP A CA 1
ATOM 2411 C C . ASP A 1 321 ? -21.209 -16.293 -2.848 1 97.66 321 ASP A C 1
ATOM 2413 O O . ASP A 1 321 ? -20.754 -17.439 -2.869 1 97.66 321 ASP A O 1
ATOM 2417 N N . THR A 1 322 ? -20.541 -15.225 -3.407 1 98.64 322 THR A N 1
ATOM 2418 C CA . THR A 1 322 ? -19.201 -15.38 -3.962 1 98.64 322 THR A CA 1
ATOM 2419 C C . THR A 1 322 ? -18.227 -14.406 -3.304 1 98.64 322 THR A C 1
ATOM 2421 O O . THR A 1 322 ? -18.475 -13.199 -3.271 1 98.64 322 THR A O 1
ATOM 2424 N N . LEU A 1 323 ? -17.124 -14.928 -2.736 1 98.66 323 LEU A N 1
ATOM 2425 C CA . LEU A 1 323 ? -16.017 -14.143 -2.199 1 98.66 323 LEU A CA 1
ATOM 2426 C C . LEU A 1 323 ? -14.865 -14.075 -3.195 1 98.66 323 LEU A C 1
ATOM 2428 O O . LEU A 1 323 ? -14.408 -15.106 -3.694 1 98.66 323 LEU A O 1
ATOM 2432 N N . VAL A 1 324 ? -14.44 -12.875 -3.559 1 98.91 324 VAL A N 1
ATOM 2433 C CA . VAL A 1 324 ? -13.288 -12.652 -4.427 1 98.91 324 VAL A CA 1
ATOM 2434 C C . VAL A 1 324 ? -12.156 -12.009 -3.629 1 98.91 324 VAL A C 1
ATOM 2436 O O . VAL A 1 324 ? -12.356 -10.984 -2.973 1 98.91 324 VAL A O 1
ATOM 2439 N N . ILE A 1 325 ? -11.013 -12.625 -3.614 1 98.91 325 ILE A N 1
ATOM 2440 C CA . ILE A 1 325 ? -9.808 -12.109 -2.973 1 98.91 325 ILE A CA 1
ATOM 2441 C C . ILE A 1 325 ? -8.711 -11.917 -4.017 1 98.91 325 ILE A C 1
ATOM 2443 O O . ILE A 1 325 ? -8.402 -12.836 -4.779 1 98.91 325 ILE A O 1
ATOM 2447 N N . ALA A 1 326 ? -8.168 -10.757 -4.114 1 98.92 326 ALA A N 1
ATOM 2448 C CA . ALA A 1 326 ? -7.012 -10.467 -4.958 1 98.92 326 ALA A CA 1
ATOM 2449 C C . ALA A 1 326 ? -5.869 -9.875 -4.138 1 98.92 326 ALA A C 1
ATOM 2451 O O . ALA A 1 326 ? -6.095 -9.042 -3.258 1 98.92 326 ALA A O 1
ATOM 2452 N N . VAL A 1 327 ? -4.636 -10.32 -4.382 1 98.8 327 VAL A N 1
ATOM 2453 C CA . VAL A 1 327 ? -3.48 -9.865 -3.617 1 98.8 327 VAL A CA 1
ATOM 2454 C C . VAL A 1 327 ? -2.201 -10.123 -4.411 1 98.8 327 VAL A C 1
ATOM 2456 O O . VAL A 1 327 ? -2.195 -10.929 -5.344 1 98.8 327 VAL A O 1
ATOM 2459 N N . SER A 1 328 ? -1.188 -9.373 -4.156 1 98.65 328 SER A N 1
ATOM 2460 C CA . SER A 1 328 ? 0.16 -9.766 -4.553 1 98.65 328 SER A CA 1
ATOM 2461 C C . SER A 1 328 ? 0.794 -10.691 -3.519 1 98.65 328 SER A C 1
ATOM 2463 O O . SER A 1 328 ? 0.553 -10.546 -2.319 1 98.65 328 SER A O 1
ATOM 2465 N N . ASP A 1 329 ? 1.574 -11.595 -3.908 1 98.35 329 ASP A N 1
ATOM 2466 C CA . ASP A 1 329 ? 2.213 -12.512 -2.97 1 98.35 329 ASP A CA 1
ATOM 2467 C C . ASP A 1 329 ? 3.45 -11.878 -2.338 1 98.35 329 ASP A C 1
ATOM 2469 O O . ASP A 1 329 ? 3.899 -12.308 -1.273 1 98.35 329 ASP A O 1
ATOM 2473 N N . HIS A 1 330 ? 4.032 -10.927 -2.919 1 98.13 330 HIS A N 1
ATOM 2474 C CA . HIS A 1 330 ? 5.144 -10.109 -2.448 1 98.13 330 HIS A CA 1
ATOM 2475 C C . HIS A 1 330 ? 5.339 -8.882 -3.332 1 98.13 330 HIS A C 1
ATOM 2477 O O . HIS A 1 330 ? 4.782 -8.808 -4.43 1 98.13 330 HIS A O 1
ATOM 2483 N N . GLY A 1 331 ? 6.112 -7.896 -2.789 1 98.07 331 GLY A N 1
ATOM 2484 C CA . GLY A 1 331 ? 6.592 -6.827 -3.65 1 98.07 331 GLY A CA 1
ATOM 2485 C C . GLY A 1 331 ? 7.815 -7.217 -4.46 1 98.07 331 GLY A C 1
ATOM 2486 O O . GLY A 1 331 ? 8.446 -8.24 -4.187 1 98.07 331 GLY A O 1
ATOM 2487 N N . ASN A 1 332 ? 8.064 -6.428 -5.478 1 98.59 332 ASN A N 1
ATOM 2488 C CA . ASN A 1 332 ? 9.236 -6.649 -6.318 1 98.59 332 ASN A CA 1
ATOM 2489 C C . ASN A 1 332 ? 9.741 -5.345 -6.929 1 98.59 332 ASN A C 1
ATOM 2491 O O . ASN A 1 332 ? 8.975 -4.394 -7.096 1 98.59 332 ASN A O 1
ATOM 2495 N N . SER A 1 333 ? 11.047 -5.252 -7.165 1 98.51 333 SER A N 1
ATOM 2496 C CA . SER A 1 333 ? 11.787 -4.248 -7.923 1 98.51 333 SER A CA 1
ATOM 2497 C C . SER A 1 333 ? 11.873 -2.931 -7.16 1 98.51 333 SER A C 1
ATOM 2499 O O . SER A 1 333 ? 12.698 -2.073 -7.483 1 98.51 333 SER A O 1
ATOM 2501 N N . GLY A 1 334 ? 10.952 -2.677 -6.176 1 98.4 334 GLY A N 1
ATOM 2502 C CA . GLY A 1 334 ? 10.907 -1.383 -5.514 1 98.4 334 GLY A CA 1
ATOM 2503 C C . GLY A 1 334 ? 10.576 -0.242 -6.456 1 98.4 334 GLY A C 1
ATOM 2504 O O . GLY A 1 334 ? 11.154 0.843 -6.353 1 98.4 334 GLY A O 1
ATOM 2505 N N . ILE A 1 335 ? 9.659 -0.451 -7.38 1 98.74 335 ILE A N 1
ATOM 2506 C CA . ILE A 1 335 ? 9.3 0.537 -8.391 1 98.74 335 ILE A CA 1
ATOM 2507 C C . ILE A 1 335 ? 8.549 1.695 -7.738 1 98.74 335 ILE A C 1
ATOM 2509 O O . ILE A 1 335 ? 7.676 1.48 -6.894 1 98.74 335 ILE A O 1
ATOM 2513 N N . THR A 1 336 ? 8.895 2.919 -8.139 1 98.62 336 THR A N 1
ATOM 2514 C CA . THR A 1 336 ? 8.186 4.11 -7.685 1 98.62 336 THR A CA 1
ATOM 2515 C C . THR A 1 336 ? 7.92 5.059 -8.85 1 98.62 336 THR A C 1
ATOM 2517 O O . THR A 1 336 ? 8.638 5.036 -9.852 1 98.62 336 THR A O 1
ATOM 2520 N N . ILE A 1 337 ? 6.898 5.777 -8.799 1 98.66 337 ILE A N 1
ATOM 2521 C CA . ILE A 1 337 ? 6.672 6.95 -9.637 1 98.66 337 ILE A CA 1
ATOM 2522 C C . ILE A 1 337 ? 7.441 8.143 -9.073 1 98.66 337 ILE A C 1
ATOM 2524 O O . ILE A 1 337 ? 7.098 8.663 -8.009 1 98.66 337 ILE A O 1
ATOM 2528 N N . GLY A 1 338 ? 8.384 8.605 -9.773 1 98.55 338 GLY A N 1
ATOM 2529 C CA . GLY A 1 338 ? 9.385 9.541 -9.285 1 98.55 338 GLY A CA 1
ATOM 2530 C C . GLY A 1 338 ? 10.729 8.89 -9.017 1 98.55 338 GLY A C 1
ATOM 2531 O O . GLY A 1 338 ? 10.791 7.748 -8.557 1 98.55 338 GLY A O 1
ATOM 2532 N N . ASN A 1 339 ? 11.779 9.472 -9.36 1 98.2 339 ASN A N 1
ATOM 2533 C CA . ASN A 1 339 ? 13.159 9.07 -9.107 1 98.2 339 ASN A CA 1
ATOM 2534 C C . ASN A 1 339 ? 14.057 10.278 -8.857 1 98.2 339 ASN A C 1
ATOM 2536 O O . ASN A 1 339 ? 13.572 11.357 -8.513 1 98.2 339 ASN A O 1
ATOM 2540 N N . ARG A 1 340 ? 15.322 10.105 -8.924 1 97.64 340 ARG A N 1
ATOM 2541 C CA . ARG A 1 340 ? 16.26 11.178 -8.612 1 97.64 340 ARG A CA 1
ATOM 2542 C C . ARG A 1 340 ? 16.089 12.351 -9.572 1 97.64 340 ARG A C 1
ATOM 2544 O O . ARG A 1 340 ? 16.329 13.502 -9.203 1 97.64 340 ARG A O 1
ATOM 2551 N N . ASN A 1 341 ? 15.58 12.109 -10.824 1 97.29 341 ASN A N 1
ATOM 2552 C CA . ASN A 1 341 ? 15.332 13.165 -11.799 1 97.29 341 ASN A CA 1
ATOM 2553 C C . ASN A 1 341 ? 14.275 14.148 -11.305 1 97.29 341 ASN A C 1
ATOM 2555 O O . ASN A 1 341 ? 14.233 15.297 -11.749 1 97.29 341 ASN A O 1
ATOM 2559 N N . THR A 1 342 ? 13.424 13.685 -10.42 1 97.76 342 THR A N 1
ATOM 2560 C CA . THR A 1 342 ? 12.283 14.507 -10.034 1 97.76 342 THR A CA 1
ATOM 2561 C C . THR A 1 342 ? 12.436 15.005 -8.6 1 97.76 342 THR A C 1
ATOM 2563 O O . THR A 1 342 ? 11.491 15.544 -8.02 1 97.76 342 THR A O 1
ATOM 2566 N N . ASP A 1 343 ? 13.549 14.925 -8.012 1 96.67 343 ASP A N 1
ATOM 2567 C CA . ASP A 1 343 ? 13.792 15.296 -6.621 1 96.67 343 ASP A CA 1
ATOM 2568 C C . ASP A 1 343 ? 13.3 16.714 -6.337 1 96.67 343 ASP A C 1
ATOM 2570 O O . ASP A 1 343 ? 12.743 16.981 -5.27 1 96.67 343 ASP A O 1
ATOM 2574 N N . GLN A 1 344 ? 13.455 17.55 -7.308 1 95.16 344 GLN A N 1
ATOM 2575 C CA . GLN A 1 344 ? 13.172 18.959 -7.055 1 95.16 344 GLN A CA 1
ATOM 2576 C C . GLN A 1 344 ? 11.959 19.428 -7.855 1 95.16 344 GLN A C 1
ATOM 2578 O O . GLN A 1 344 ? 11.473 20.544 -7.658 1 95.16 344 GLN A O 1
ATOM 2583 N N . SER A 1 345 ? 11.447 18.587 -8.747 1 97.38 345 SER A N 1
ATOM 2584 C CA . SER A 1 345 ? 10.44 19.08 -9.682 1 97.38 345 SER A CA 1
ATOM 2585 C C . SER A 1 345 ? 9.138 18.296 -9.556 1 97.38 345 SER A C 1
ATOM 2587 O O . SER A 1 345 ? 8.159 18.595 -10.243 1 97.38 345 SER A O 1
ATOM 2589 N N . TYR A 1 346 ? 9.072 17.358 -8.627 1 97.04 346 TYR A N 1
ATOM 2590 C CA . TYR A 1 346 ? 7.932 16.45 -8.567 1 97.04 346 TYR A CA 1
ATOM 2591 C C . TYR A 1 346 ? 6.627 17.222 -8.416 1 97.04 346 TYR A C 1
ATOM 2593 O O . TYR A 1 346 ? 5.591 16.813 -8.945 1 97.04 346 TYR A O 1
ATOM 2601 N N . PRO A 1 347 ? 6.531 18.392 -7.764 1 96.12 347 PRO A N 1
ATOM 2602 C CA . PRO A 1 347 ? 5.227 19.034 -7.586 1 96.12 347 PRO A CA 1
ATOM 2603 C C . PRO A 1 347 ? 4.672 19.613 -8.885 1 96.12 347 PRO A C 1
ATOM 2605 O O . PRO A 1 347 ? 3.501 19.998 -8.943 1 96.12 347 PRO A O 1
ATOM 2608 N N . GLU A 1 348 ? 5.518 19.667 -9.895 1 95.82 348 GLU A N 1
ATOM 2609 C CA . GLU A 1 348 ? 5.083 20.277 -11.148 1 95.82 348 GLU A CA 1
ATOM 2610 C C . GLU A 1 348 ? 5.144 19.278 -12.3 1 95.82 348 GLU A C 1
ATOM 2612 O O . GLU A 1 348 ? 4.829 19.619 -13.442 1 95.82 348 GLU A O 1
ATOM 2617 N N . THR A 1 349 ? 5.593 18.094 -12.029 1 97.85 349 THR A N 1
ATOM 2618 C CA . THR A 1 349 ? 5.733 17.094 -13.081 1 97.85 349 THR A CA 1
ATOM 2619 C C . THR A 1 349 ? 4.391 16.432 -13.38 1 97.85 349 THR A C 1
ATOM 2621 O O . THR A 1 349 ? 3.845 15.716 -12.538 1 97.85 349 THR A O 1
ATOM 2624 N N . PRO A 1 350 ? 3.859 16.633 -14.546 1 98.04 350 PRO A N 1
ATOM 2625 C CA . PRO A 1 350 ? 2.513 16.135 -14.84 1 98.04 350 PRO A CA 1
ATOM 2626 C C . PRO A 1 350 ? 2.473 14.62 -15.028 1 98.04 350 PRO A C 1
ATOM 2628 O O . PRO A 1 350 ? 3.512 13.995 -15.256 1 98.04 350 PRO A O 1
ATOM 2631 N N . VAL A 1 351 ? 1.345 14.032 -15.001 1 98.15 351 VAL A N 1
ATOM 2632 C CA . VAL A 1 351 ? 1.13 12.602 -15.191 1 98.15 351 VAL A CA 1
ATOM 2633 C C . VAL A 1 351 ? 1.728 12.162 -16.526 1 98.15 351 VAL A C 1
ATOM 2635 O O . VAL A 1 351 ? 2.315 11.082 -16.624 1 98.15 351 VAL A O 1
ATOM 2638 N N . SER A 1 352 ? 1.651 13.002 -17.536 1 98.09 352 SER A N 1
ATOM 2639 C CA . SER A 1 352 ? 2.101 12.663 -18.882 1 98.09 352 SER A CA 1
ATOM 2640 C C . SER A 1 352 ? 3.604 12.406 -18.914 1 98.09 352 SER A C 1
ATOM 2642 O O . SER A 1 352 ? 4.086 11.613 -19.726 1 98.09 352 SER A O 1
ATOM 2644 N N . ALA A 1 353 ? 4.337 13.032 -18.043 1 98.31 353 ALA A N 1
ATOM 2645 C CA . ALA A 1 353 ? 5.789 12.878 -17.998 1 98.31 353 ALA A CA 1
ATOM 2646 C C . ALA A 1 353 ? 6.178 11.456 -17.603 1 98.31 353 ALA A C 1
ATOM 2648 O O . ALA A 1 353 ? 7.291 11.008 -17.891 1 98.31 353 ALA A O 1
ATOM 2649 N N . TYR A 1 354 ? 5.296 10.747 -16.983 1 98.44 354 TYR A N 1
ATOM 2650 C CA . TYR A 1 354 ? 5.545 9.382 -16.534 1 98.44 354 TYR A CA 1
ATOM 2651 C C . TYR A 1 354 ? 4.971 8.37 -17.519 1 98.44 354 TYR A C 1
ATOM 2653 O O . TYR A 1 354 ? 5.508 7.271 -17.672 1 98.44 354 TYR A O 1
ATOM 2661 N N . VAL A 1 355 ? 3.919 8.698 -18.214 1 98.37 355 VAL A N 1
ATOM 2662 C CA . VAL A 1 355 ? 3.135 7.724 -18.968 1 98.37 355 VAL A CA 1
ATOM 2663 C C . VAL A 1 355 ? 3.474 7.827 -20.453 1 98.37 355 VAL A C 1
ATOM 2665 O O . VAL A 1 355 ? 3.556 6.812 -21.15 1 98.37 355 VAL A O 1
ATOM 2668 N N . ASP A 1 356 ? 3.747 9.026 -20.979 1 98.37 356 ASP A N 1
ATOM 2669 C CA . ASP A 1 356 ? 3.89 9.241 -22.415 1 98.37 356 ASP A CA 1
ATOM 2670 C C . ASP A 1 356 ? 5.075 8.456 -22.973 1 98.37 356 ASP A C 1
ATOM 2672 O O . ASP A 1 356 ? 4.966 7.822 -24.025 1 98.37 356 ASP A O 1
ATOM 2676 N N . PRO A 1 357 ? 6.222 8.458 -22.257 1 98.61 357 PRO A N 1
ATOM 2677 C CA . PRO A 1 357 ? 7.337 7.669 -22.787 1 98.61 357 PRO A CA 1
ATOM 2678 C C . PRO A 1 357 ? 7.013 6.18 -22.881 1 98.61 357 PRO A C 1
ATOM 2680 O O . PRO A 1 357 ? 7.492 5.497 -23.79 1 98.61 357 PRO A O 1
ATOM 2683 N N . LEU A 1 358 ? 6.238 5.67 -21.977 1 98.83 358 LEU A N 1
ATOM 2684 C CA . LEU A 1 358 ? 5.911 4.249 -21.918 1 98.83 358 LEU A CA 1
ATOM 2685 C C . LEU A 1 358 ? 4.934 3.871 -23.026 1 98.83 358 LEU A C 1
ATOM 2687 O O . LEU A 1 358 ? 4.956 2.741 -23.52 1 98.83 358 LEU A O 1
ATOM 2691 N N . LYS A 1 359 ? 4.097 4.751 -23.417 1 98.54 359 LYS A N 1
ATOM 2692 C CA . LYS A 1 359 ? 3.066 4.496 -24.418 1 98.54 359 LYS A CA 1
ATOM 2693 C C . LYS A 1 359 ? 3.675 4.354 -25.81 1 98.54 359 LYS A C 1
ATOM 2695 O O . LYS A 1 359 ? 3.012 3.89 -26.74 1 98.54 359 LYS A O 1
ATOM 2700 N N . LYS A 1 360 ? 4.936 4.706 -25.932 1 98.44 360 LYS A N 1
ATOM 2701 C CA . LYS A 1 360 ? 5.624 4.568 -27.213 1 98.44 360 LYS A CA 1
ATOM 2702 C C . LYS A 1 360 ? 6.012 3.116 -27.475 1 98.44 360 LYS A C 1
ATOM 2704 O O . LYS A 1 360 ? 6.348 2.752 -28.604 1 98.44 360 LYS A O 1
ATOM 2709 N N . ALA A 1 361 ? 5.976 2.331 -26.475 1 98.69 361 ALA A N 1
ATOM 2710 C CA . ALA A 1 361 ? 6.373 0.933 -26.616 1 98.69 361 ALA A CA 1
ATOM 2711 C C . ALA A 1 361 ? 5.296 0.126 -27.336 1 98.69 361 ALA A C 1
ATOM 2713 O O . ALA A 1 361 ? 4.103 0.307 -27.082 1 98.69 361 ALA A O 1
ATOM 2714 N N . ARG A 1 362 ? 5.708 -0.778 -28.205 1 97.97 362 ARG A N 1
ATOM 2715 C CA . ARG A 1 362 ? 4.812 -1.712 -28.878 1 97.97 362 ARG A CA 1
ATOM 2716 C C . ARG A 1 362 ? 4.945 -3.116 -28.296 1 97.97 362 ARG A C 1
ATOM 2718 O O . ARG A 1 362 ? 4.043 -3.943 -28.444 1 97.97 362 ARG A O 1
ATOM 2725 N N . MET A 1 363 ? 6.099 -3.349 -27.707 1 98.46 363 MET A N 1
ATOM 2726 C CA . MET A 1 363 ? 6.4 -4.63 -27.076 1 98.46 363 MET A CA 1
ATOM 2727 C C . MET A 1 363 ? 7.06 -4.425 -25.716 1 98.46 363 MET A C 1
ATOM 2729 O O . MET A 1 363 ? 7.62 -3.361 -25.447 1 98.46 363 MET A O 1
ATOM 2733 N N . THR A 1 364 ? 6.936 -5.391 -24.867 1 98.85 364 THR A N 1
ATOM 2734 C CA . THR A 1 364 ? 7.716 -5.414 -23.635 1 98.85 364 THR A CA 1
ATOM 2735 C C . THR A 1 364 ? 9.189 -5.684 -23.931 1 98.85 364 THR A C 1
ATOM 2737 O O 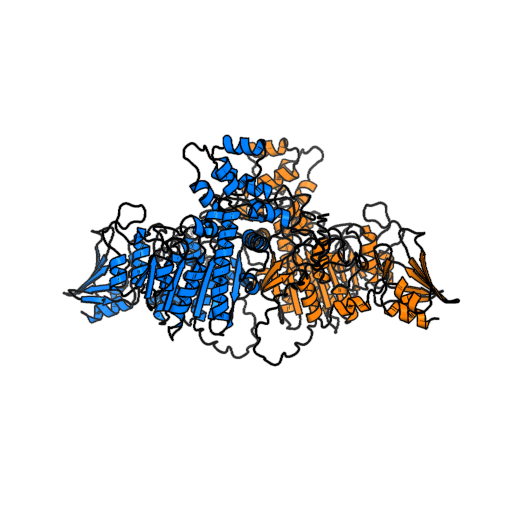. THR A 1 364 ? 9.563 -5.912 -25.083 1 98.85 364 THR A O 1
ATOM 2740 N N . LEU A 1 365 ? 10.017 -5.645 -22.886 1 98.83 365 LEU A N 1
ATOM 2741 C CA . LEU A 1 365 ? 11.437 -5.939 -23.044 1 98.83 365 LEU A CA 1
ATOM 2742 C C . LEU A 1 365 ? 11.641 -7.31 -23.681 1 98.83 365 LEU A C 1
ATOM 2744 O O . LEU A 1 365 ? 12.426 -7.452 -24.621 1 98.83 365 LEU A O 1
ATOM 2748 N N . GLU A 1 366 ? 10.915 -8.308 -23.145 1 97.94 366 GLU A N 1
ATOM 2749 C CA . GLU A 1 366 ? 11.032 -9.671 -23.655 1 97.94 366 GLU A CA 1
ATOM 2750 C C . GLU A 1 366 ? 10.645 -9.743 -25.13 1 97.94 366 GLU A C 1
ATOM 2752 O O . GLU A 1 366 ? 11.339 -10.376 -25.928 1 97.94 366 GLU A O 1
ATOM 2757 N N . GLY A 1 367 ? 9.541 -9.128 -25.475 1 98.17 367 GLY A N 1
ATOM 2758 C CA . GLY A 1 367 ? 9.1 -9.117 -26.861 1 98.17 367 GLY A CA 1
ATOM 2759 C C . GLY A 1 367 ? 10.081 -8.431 -27.793 1 98.17 367 GLY A C 1
ATOM 2760 O O . GLY A 1 367 ? 10.414 -8.965 -28.854 1 98.17 367 GLY A O 1
ATOM 2761 N N . ALA A 1 368 ? 10.568 -7.266 -27.4 1 98.42 368 ALA A N 1
ATOM 2762 C CA . ALA A 1 368 ? 11.506 -6.508 -28.224 1 98.42 368 ALA A CA 1
ATOM 2763 C C . ALA A 1 368 ? 12.812 -7.275 -28.414 1 98.42 368 ALA A C 1
ATOM 2765 O O . ALA A 1 368 ? 13.311 -7.393 -29.536 1 98.42 368 ALA A O 1
ATOM 2766 N N . MET A 1 369 ? 13.359 -7.801 -27.353 1 97.91 369 MET A N 1
ATOM 2767 C CA . MET A 1 369 ? 14.634 -8.513 -27.391 1 97.91 369 MET A CA 1
ATOM 2768 C C . MET A 1 369 ? 14.531 -9.767 -28.251 1 97.91 369 MET A C 1
ATOM 2770 O O . MET A 1 369 ? 15.518 -10.194 -28.854 1 97.91 369 MET A O 1
ATOM 2774 N N . SER A 1 370 ? 13.302 -10.374 -28.307 1 97.13 370 SER A N 1
ATOM 2775 C CA . SER A 1 370 ? 13.104 -11.567 -29.124 1 97.13 370 SER A CA 1
ATOM 2776 C C . SER A 1 370 ? 13.257 -11.253 -30.608 1 97.13 370 SER A C 1
ATOM 2778 O O . SER A 1 370 ? 13.43 -12.16 -31.425 1 97.13 370 SER A O 1
ATOM 2780 N N . GLN A 1 371 ? 13.234 -9.965 -30.948 1 97.12 371 GLN A N 1
ATOM 2781 C CA . GLN A 1 371 ? 13.356 -9.546 -32.34 1 97.12 371 GLN A CA 1
ATOM 2782 C C . GLN A 1 371 ? 14.799 -9.184 -32.681 1 97.12 371 GLN A C 1
ATOM 2784 O O . GLN A 1 371 ? 15.112 -8.883 -33.835 1 97.12 371 GLN A O 1
ATOM 2789 N N . LEU A 1 372 ? 15.658 -9.2 -31.67 1 98.12 372 LEU A N 1
ATOM 2790 C CA . LEU A 1 372 ? 17.04 -8.784 -31.884 1 98.12 372 LEU A CA 1
ATOM 2791 C C . LEU A 1 372 ? 17.8 -9.825 -32.7 1 98.12 372 LEU A C 1
ATOM 2793 O O . LEU A 1 372 ? 17.814 -11.006 -32.348 1 98.12 372 LEU A O 1
ATOM 2797 N N . LYS A 1 373 ? 18.454 -9.377 -33.767 1 97.6 373 LYS A N 1
ATOM 2798 C CA . LYS A 1 373 ? 19.291 -10.259 -34.575 1 97.6 373 LYS A CA 1
ATOM 2799 C C . LYS A 1 373 ? 20.596 -10.589 -33.857 1 97.6 373 LYS A C 1
ATOM 2801 O O . LYS A 1 373 ? 21.085 -9.795 -33.051 1 97.6 373 LYS A O 1
ATOM 2806 N N . ALA A 1 374 ? 21.196 -11.7 -34.193 1 96.19 374 ALA A N 1
ATOM 2807 C CA . ALA A 1 374 ? 22.415 -12.184 -33.55 1 96.19 374 ALA A CA 1
ATOM 2808 C C . ALA A 1 374 ? 23.554 -11.18 -33.711 1 96.19 374 ALA A C 1
ATOM 2810 O O . ALA A 1 374 ? 24.384 -11.025 -32.812 1 96.19 374 ALA A O 1
ATOM 2811 N N . ASP A 1 375 ? 23.634 -10.455 -34.9 1 95.6 375 ASP A N 1
ATOM 2812 C CA . ASP A 1 375 ? 24.71 -9.506 -35.168 1 95.6 375 ASP A CA 1
ATOM 2813 C C . ASP A 1 375 ? 24.349 -8.11 -34.666 1 95.6 375 ASP A C 1
ATOM 2815 O O . ASP A 1 375 ? 25.097 -7.154 -34.88 1 95.6 375 ASP A O 1
ATOM 2819 N N . LYS A 1 376 ? 23.146 -7.952 -34.104 1 96.03 376 LYS A N 1
ATOM 2820 C CA . LYS A 1 376 ? 22.655 -6.716 -33.5 1 96.03 376 LYS A CA 1
ATOM 2821 C C . LYS A 1 376 ? 22.516 -5.612 -34.544 1 96.03 376 LYS A C 1
ATOM 2823 O O . LYS A 1 376 ? 22.506 -4.427 -34.204 1 96.03 376 LYS A O 1
ATOM 2828 N N . SER A 1 377 ? 22.368 -5.97 -35.824 1 96.79 377 SER A N 1
ATOM 2829 C CA . SER A 1 377 ? 22.274 -4.989 -36.9 1 96.79 377 SER A CA 1
ATOM 2830 C C . SER A 1 377 ? 20.986 -4.179 -36.798 1 96.79 377 SER A C 1
ATOM 2832 O O . SER A 1 377 ? 20.876 -3.101 -37.386 1 96.79 377 SER A O 1
ATOM 2834 N N . ASN A 1 378 ? 20.001 -4.676 -36.071 1 97.9 378 ASN A N 1
ATOM 2835 C CA . ASN A 1 378 ? 18.72 -3.986 -35.96 1 97.9 378 ASN A CA 1
ATOM 2836 C C . ASN A 1 378 ? 18.482 -3.469 -34.544 1 97.9 378 ASN A C 1
ATOM 2838 O O . ASN A 1 378 ? 17.339 -3.39 -34.091 1 97.9 378 ASN A O 1
ATOM 2842 N N . LEU A 1 379 ? 19.533 -3.186 -33.834 1 97.96 379 LEU A N 1
ATOM 2843 C CA . LEU A 1 379 ? 19.491 -2.773 -32.435 1 97.96 379 LEU A CA 1
ATOM 2844 C C . LEU A 1 379 ? 18.583 -1.561 -32.254 1 97.96 379 LEU A C 1
ATOM 2846 O O . LEU A 1 379 ? 17.781 -1.516 -31.318 1 97.96 379 LEU A O 1
ATOM 2850 N N . GLU A 1 380 ? 18.631 -0.577 -33.106 1 97.51 380 GLU A N 1
ATOM 2851 C CA . GLU A 1 380 ? 17.817 0.628 -32.984 1 97.51 380 GLU A CA 1
ATOM 2852 C C . GLU A 1 380 ? 16.341 0.323 -33.223 1 97.51 380 GLU A C 1
ATOM 2854 O O . GLU A 1 380 ? 15.467 0.943 -32.612 1 97.51 380 GLU A O 1
ATOM 2859 N N . GLU A 1 381 ? 16.1 -0.571 -34.145 1 97.71 381 GLU A N 1
ATOM 2860 C CA . GLU A 1 381 ? 14.726 -1.009 -34.376 1 97.71 381 GLU A CA 1
ATOM 2861 C C . GLU A 1 381 ? 14.146 -1.682 -33.136 1 97.71 381 GLU A C 1
ATOM 2863 O O . GLU A 1 381 ? 13.003 -1.418 -32.756 1 97.71 381 GLU A O 1
ATOM 2868 N N . VAL A 1 382 ? 14.967 -2.486 -32.487 1 98.24 382 VAL A N 1
ATOM 2869 C CA . VAL A 1 382 ? 14.556 -3.181 -31.272 1 98.24 382 VAL A CA 1
ATOM 2870 C C . VAL A 1 382 ? 14.304 -2.168 -30.157 1 98.24 382 VAL A C 1
ATOM 2872 O O . VAL A 1 382 ? 13.313 -2.27 -29.43 1 98.24 382 VAL A O 1
ATOM 2875 N N . ALA A 1 383 ? 15.195 -1.194 -30.039 1 98.66 383 ALA A N 1
ATOM 2876 C CA . ALA A 1 383 ? 15.021 -0.134 -29.05 1 98.66 383 ALA A CA 1
ATOM 2877 C C . ALA A 1 383 ? 13.717 0.624 -29.282 1 98.66 383 ALA A C 1
ATOM 2879 O O . ALA A 1 383 ? 13.008 0.959 -28.329 1 98.66 383 ALA A O 1
ATOM 2880 N N . ARG A 1 384 ? 13.33 0.879 -30.503 1 98.17 384 ARG A N 1
ATOM 2881 C CA . ARG A 1 384 ? 12.096 1.581 -30.842 1 98.17 384 ARG A CA 1
ATOM 2882 C C . ARG A 1 384 ? 10.873 0.741 -30.488 1 98.17 384 ARG A C 1
ATOM 2884 O O . ARG A 1 384 ? 9.865 1.271 -30.017 1 98.17 384 ARG A O 1
ATOM 2891 N N . LEU A 1 385 ? 10.944 -0.568 -30.733 1 98.32 385 LEU A N 1
ATOM 2892 C CA . LEU A 1 385 ? 9.855 -1.464 -30.359 1 98.32 385 LEU A CA 1
ATOM 2893 C C . LEU A 1 385 ? 9.584 -1.394 -28.86 1 98.32 385 LEU A C 1
ATOM 2895 O O . LEU A 1 385 ? 8.441 -1.545 -28.424 1 98.32 385 LEU A O 1
ATOM 2899 N N . TYR A 1 386 ? 10.661 -1.029 -28.107 1 98.63 386 TYR A N 1
ATOM 2900 C CA . TYR A 1 386 ? 10.565 -0.972 -26.652 1 98.63 386 TYR A CA 1
ATOM 2901 C C . TYR A 1 386 ? 10.264 0.445 -26.181 1 98.63 386 TYR A C 1
ATOM 2903 O O . TYR A 1 386 ? 10.225 0.711 -24.977 1 98.63 386 TYR A O 1
ATOM 2911 N N . GLY A 1 387 ? 10.056 1.319 -27.016 1 98.21 387 GLY A N 1
ATOM 2912 C CA . GLY A 1 387 ? 9.575 2.649 -26.676 1 98.21 387 GLY A CA 1
ATOM 2913 C C . GLY A 1 387 ? 10.67 3.699 -26.686 1 98.21 387 GLY A C 1
ATOM 2914 O O . GLY A 1 387 ? 10.427 4.859 -26.345 1 98.21 387 GLY A O 1
ATOM 2915 N N . LEU A 1 388 ? 11.908 3.332 -27.018 1 98.43 388 LEU A N 1
ATOM 2916 C CA . LEU A 1 388 ? 13.022 4.272 -27.075 1 98.43 388 LEU A CA 1
ATOM 2917 C C . LEU A 1 388 ? 13.183 4.839 -28.482 1 98.43 388 LEU A C 1
ATOM 2919 O O . LEU A 1 388 ? 14.163 4.539 -29.168 1 98.43 388 LEU A O 1
ATOM 2923 N N . ASP A 1 389 ? 12.182 5.699 -28.74 1 94.99 389 ASP A N 1
ATOM 2924 C CA . ASP A 1 389 ? 12.231 6.366 -30.037 1 94.99 389 ASP A CA 1
ATOM 2925 C C . ASP A 1 389 ? 13.132 7.598 -29.987 1 94.99 389 ASP A C 1
ATOM 2927 O O . ASP A 1 389 ? 13.53 8.039 -28.907 1 94.99 389 ASP A O 1
ATOM 2931 N N . SER A 1 390 ? 13.634 8.04 -31.09 1 95.05 390 SER A N 1
ATOM 2932 C CA . SER A 1 390 ? 14.417 9.267 -31.196 1 95.05 390 SER A CA 1
ATOM 2933 C C . SER A 1 390 ? 15.599 9.254 -30.232 1 95.05 390 SER A C 1
ATOM 2935 O O . SER A 1 390 ? 15.772 10.184 -29.442 1 95.05 390 SER A O 1
ATOM 2937 N N . LEU A 1 391 ? 16.43 8.297 -30.294 1 97.7 391 LEU A N 1
ATOM 2938 C CA . LEU A 1 391 ? 17.582 8.121 -29.417 1 97.7 391 LEU A CA 1
ATOM 2939 C C . LEU A 1 391 ? 18.552 9.29 -29.554 1 97.7 391 LEU A C 1
ATOM 2941 O O . LEU A 1 391 ? 18.845 9.732 -30.667 1 97.7 391 LEU A O 1
ATOM 2945 N N . THR A 1 392 ? 18.947 9.787 -28.462 1 97.27 392 THR A N 1
ATOM 2946 C CA . THR A 1 392 ? 20.023 10.772 -28.472 1 97.27 392 THR A CA 1
ATOM 2947 C C . THR A 1 392 ? 21.357 10.111 -28.81 1 97.27 392 THR A C 1
ATOM 2949 O O . THR A 1 392 ? 21.466 8.883 -28.806 1 97.27 392 THR A O 1
ATOM 2952 N N . ALA A 1 393 ? 22.365 10.947 -29.061 1 97.55 393 ALA A N 1
ATOM 2953 C CA . ALA A 1 393 ? 23.702 10.428 -29.337 1 97.55 393 ALA A CA 1
ATOM 2954 C C . ALA A 1 393 ? 24.245 9.648 -28.143 1 97.55 393 ALA A C 1
ATOM 2956 O O . ALA A 1 393 ? 24.868 8.597 -28.311 1 97.55 393 ALA A O 1
ATOM 2957 N N . ASP A 1 394 ? 23.949 10.143 -27.008 1 97.86 394 ASP A N 1
ATOM 2958 C CA . ASP A 1 394 ? 24.418 9.481 -25.795 1 97.86 394 ASP A CA 1
ATOM 2959 C C . ASP A 1 394 ? 23.723 8.135 -25.599 1 97.86 394 ASP A C 1
ATOM 2961 O O . ASP A 1 394 ? 24.354 7.158 -25.192 1 97.86 394 ASP A O 1
ATOM 2965 N N . GLU A 1 395 ? 22.514 8.089 -25.858 1 98.07 395 GLU A N 1
ATOM 2966 C CA . GLU A 1 395 ? 21.758 6.85 -25.705 1 98.07 395 GLU A CA 1
ATOM 2967 C C . GLU A 1 395 ? 22.214 5.797 -26.711 1 98.07 395 GLU A C 1
ATOM 2969 O O . GLU A 1 395 ? 22.328 4.617 -26.374 1 98.07 395 GLU A O 1
ATOM 2974 N N . LYS A 1 396 ? 22.445 6.207 -27.912 1 97.38 396 LYS A N 1
ATOM 2975 C CA . LYS A 1 396 ? 22.96 5.293 -28.927 1 97.38 396 LYS A CA 1
ATOM 2976 C C . LYS A 1 396 ? 24.303 4.703 -28.506 1 97.38 396 LYS A C 1
ATOM 2978 O O . LYS A 1 396 ? 24.543 3.506 -28.677 1 97.38 396 LYS A O 1
ATOM 2983 N N . LYS A 1 397 ? 25.09 5.587 -28.03 1 97.83 397 LYS A N 1
ATOM 2984 C CA . LYS A 1 397 ? 26.396 5.135 -27.56 1 97.83 397 LYS A CA 1
ATOM 2985 C C . LYS A 1 397 ? 26.252 4.102 -26.446 1 97.83 397 LYS A C 1
ATOM 2987 O O . LYS A 1 397 ? 26.929 3.071 -26.456 1 97.83 397 LYS A O 1
ATOM 2992 N N . LYS A 1 398 ? 25.378 4.37 -25.492 1 97.91 398 LYS A N 1
ATOM 2993 C CA . LYS A 1 398 ? 25.144 3.449 -24.384 1 97.91 398 LYS A CA 1
ATOM 2994 C C . LYS A 1 398 ? 24.653 2.095 -24.889 1 97.91 398 LYS A C 1
ATOM 2996 O O . LYS A 1 398 ? 25.065 1.051 -24.38 1 97.91 398 LYS A O 1
ATOM 3001 N N . LEU A 1 399 ? 23.795 2.097 -25.836 1 98.06 399 LEU A N 1
ATOM 3002 C CA . LEU A 1 399 ? 23.252 0.86 -26.386 1 98.06 399 LEU A CA 1
ATOM 3003 C C . LEU A 1 399 ? 24.327 0.079 -27.135 1 98.06 399 LEU A C 1
ATOM 3005 O O . LEU A 1 399 ? 24.453 -1.135 -26.961 1 98.06 399 LEU A O 1
ATOM 3009 N N . ASN A 1 400 ? 25.102 0.744 -27.91 1 96.61 400 ASN A N 1
ATOM 3010 C CA . ASN A 1 400 ? 26.113 0.099 -28.741 1 96.61 400 ASN A CA 1
ATOM 3011 C C . ASN A 1 400 ? 27.246 -0.478 -27.898 1 96.61 400 ASN A C 1
ATOM 3013 O O . ASN A 1 400 ? 27.841 -1.494 -28.262 1 96.61 400 ASN A O 1
ATOM 3017 N N . GLU A 1 401 ? 27.48 0.162 -26.784 1 97.2 401 GLU A N 1
ATOM 3018 C CA . GLU A 1 401 ? 28.604 -0.252 -25.949 1 97.2 401 GLU A CA 1
ATOM 3019 C C . GLU A 1 401 ? 28.139 -1.134 -24.794 1 97.2 401 GLU A C 1
ATOM 3021 O O . GLU A 1 401 ? 28.943 -1.537 -23.951 1 97.2 401 GLU A O 1
ATOM 3026 N N . SER A 1 402 ? 26.914 -1.46 -24.878 1 96.97 402 SER A N 1
ATOM 3027 C CA . SER A 1 402 ? 26.333 -2.151 -23.732 1 96.97 402 SER A CA 1
ATOM 3028 C C . SER A 1 402 ? 26.829 -3.59 -23.644 1 96.97 402 SER A C 1
ATOM 3030 O O . SER A 1 402 ? 26.846 -4.309 -24.646 1 96.97 402 SER A O 1
ATOM 3032 N N . ASN A 1 403 ? 27.23 -4.011 -22.39 1 96.27 403 ASN A N 1
ATOM 3033 C CA . ASN A 1 403 ? 27.55 -5.409 -22.122 1 96.27 403 ASN A CA 1
ATOM 3034 C C . ASN A 1 403 ? 26.325 -6.183 -21.643 1 96.27 403 ASN A C 1
ATOM 3036 O O . ASN A 1 403 ? 26.371 -7.407 -21.515 1 96.27 403 ASN A O 1
ATOM 3040 N N . ASN A 1 404 ? 25.29 -5.521 -21.369 1 97.46 404 ASN A N 1
ATOM 3041 C CA . ASN A 1 404 ? 23.995 -6.06 -20.97 1 97.46 404 ASN A CA 1
ATOM 3042 C C . ASN A 1 404 ? 22.844 -5.236 -21.542 1 97.46 404 ASN A C 1
ATOM 3044 O O . ASN A 1 404 ? 22.289 -4.376 -20.855 1 97.46 404 ASN A O 1
ATOM 3048 N N . LEU A 1 405 ? 22.477 -5.541 -22.691 1 97.96 405 LEU A N 1
ATOM 3049 C CA . LEU A 1 405 ? 21.529 -4.747 -23.466 1 97.96 405 LEU A CA 1
ATOM 3050 C C . LEU A 1 405 ? 20.172 -4.691 -22.771 1 97.96 405 LEU A C 1
ATOM 3052 O O . LEU A 1 405 ? 19.505 -3.654 -22.786 1 97.96 405 LEU A O 1
ATOM 3056 N N . ARG A 1 406 ? 19.714 -5.832 -22.198 1 98.25 406 ARG A N 1
ATOM 3057 C CA . ARG A 1 406 ? 18.434 -5.865 -21.498 1 98.25 406 ARG A CA 1
ATOM 3058 C C . ARG A 1 406 ? 18.386 -4.812 -20.395 1 98.25 406 ARG A C 1
ATOM 3060 O O . ARG A 1 406 ? 17.424 -4.048 -20.301 1 98.25 406 ARG A O 1
ATOM 3067 N N . LYS A 1 407 ? 19.425 -4.752 -19.639 1 98.24 407 LYS A N 1
ATOM 3068 C CA . LYS A 1 407 ? 19.515 -3.792 -18.543 1 98.24 407 LYS A CA 1
ATOM 3069 C C . LYS A 1 407 ? 19.583 -2.362 -19.069 1 98.24 407 LYS A C 1
ATOM 3071 O O . LYS A 1 407 ? 18.928 -1.466 -18.532 1 98.24 407 LYS A O 1
ATOM 3076 N N . THR A 1 408 ? 20.381 -2.129 -20.09 1 98.65 408 THR A N 1
ATOM 3077 C CA . THR A 1 408 ? 20.547 -0.793 -20.651 1 98.65 408 THR A CA 1
ATOM 3078 C C . THR A 1 408 ? 19.218 -0.259 -21.178 1 98.65 408 THR A C 1
ATOM 3080 O O . THR A 1 408 ? 18.876 0.903 -20.95 1 98.65 408 THR A O 1
ATOM 3083 N N . LEU A 1 409 ? 18.438 -1.13 -21.851 1 98.84 409 LEU A N 1
ATOM 3084 C CA . LEU A 1 409 ? 17.154 -0.722 -22.409 1 98.84 409 LEU A CA 1
ATOM 3085 C C . LEU A 1 409 ? 16.193 -0.293 -21.305 1 98.84 409 LEU A C 1
ATOM 3087 O O . LEU A 1 409 ? 15.553 0.756 -21.406 1 98.84 409 LEU A O 1
ATOM 3091 N N . THR A 1 410 ? 16.123 -1.039 -20.246 1 98.83 410 THR A N 1
ATOM 3092 C CA . THR A 1 410 ? 15.171 -0.739 -19.182 1 98.83 410 THR A CA 1
ATOM 3093 C C . THR A 1 410 ? 15.602 0.503 -18.407 1 98.83 410 THR A C 1
ATOM 3095 O O . THR A 1 410 ? 14.762 1.307 -17.996 1 98.83 410 THR A O 1
ATOM 3098 N N . GLU A 1 411 ? 16.902 0.707 -18.222 1 98.52 411 GLU A N 1
ATOM 3099 C CA . GLU A 1 411 ? 17.403 1.886 -17.522 1 98.52 411 GLU A CA 1
ATOM 3100 C C . GLU A 1 411 ? 17.093 3.163 -18.298 1 98.52 411 GLU A C 1
ATOM 3102 O O . GLU A 1 411 ? 16.71 4.176 -17.71 1 98.52 411 GLU A O 1
ATOM 3107 N N . LEU A 1 412 ? 17.283 3.118 -19.611 1 98.7 412 LEU A N 1
ATOM 3108 C CA . LEU A 1 412 ? 17.012 4.284 -20.445 1 98.7 412 LEU A CA 1
ATOM 3109 C C . LEU A 1 412 ? 15.53 4.641 -20.415 1 98.7 412 LEU A C 1
ATOM 3111 O O . LEU A 1 412 ? 15.172 5.815 -20.291 1 98.7 412 LEU A O 1
ATOM 3115 N N . LEU A 1 413 ? 14.669 3.647 -20.532 1 98.8 413 LEU A N 1
ATOM 3116 C CA . LEU A 1 413 ? 13.238 3.926 -20.552 1 98.8 413 LEU A CA 1
ATOM 3117 C C . LEU A 1 413 ? 12.76 4.416 -19.189 1 98.8 413 LEU A C 1
ATOM 3119 O O . LEU A 1 413 ? 11.928 5.323 -19.107 1 98.8 413 LEU A O 1
ATOM 3123 N N . ALA A 1 414 ? 13.231 3.8 -18.114 1 98.73 414 ALA A N 1
ATOM 3124 C CA . ALA A 1 414 ? 12.876 4.237 -16.766 1 98.73 414 ALA A CA 1
ATOM 3125 C C . ALA A 1 414 ? 13.284 5.689 -16.535 1 98.73 414 ALA A C 1
ATOM 3127 O O . ALA A 1 414 ? 12.556 6.451 -15.893 1 98.73 414 ALA A O 1
ATOM 3128 N N . ALA A 1 415 ? 14.46 6.038 -17.006 1 98.31 415 ALA A N 1
ATOM 3129 C CA . ALA A 1 415 ? 14.927 7.417 -16.884 1 98.31 415 ALA A CA 1
ATOM 3130 C C . ALA A 1 415 ? 14.008 8.375 -17.638 1 98.31 415 ALA A C 1
ATOM 3132 O O . ALA A 1 415 ? 13.657 9.44 -17.125 1 98.31 415 ALA A O 1
ATOM 3133 N N . ARG A 1 416 ? 13.593 8 -18.87 1 98.33 416 ARG A N 1
ATOM 3134 C CA . ARG A 1 416 ? 12.705 8.84 -19.666 1 98.33 416 ARG A CA 1
ATOM 3135 C C . ARG A 1 416 ? 11.357 9.019 -18.977 1 98.33 416 ARG A C 1
ATOM 3137 O O . ARG A 1 416 ? 10.734 10.078 -19.086 1 98.33 416 ARG A O 1
ATOM 3144 N N . ALA A 1 417 ? 10.956 7.987 -18.273 1 98.76 417 ALA A N 1
ATOM 3145 C CA . ALA A 1 417 ? 9.628 7.988 -17.665 1 98.76 417 ALA A CA 1
ATOM 3146 C C . ALA A 1 417 ? 9.697 8.397 -16.196 1 98.76 417 ALA A C 1
ATOM 3148 O O . ALA A 1 417 ? 8.691 8.352 -15.484 1 98.76 417 ALA A O 1
ATOM 3149 N N . ASN A 1 418 ? 10.874 8.749 -15.685 1 98.71 418 ASN A N 1
ATOM 3150 C CA . ASN A 1 418 ? 11.081 9.207 -14.315 1 98.71 418 ASN A CA 1
ATOM 3151 C C . ASN A 1 418 ? 10.626 8.163 -13.3 1 98.71 418 ASN A C 1
ATOM 3153 O O . ASN A 1 418 ? 9.943 8.492 -12.328 1 98.71 418 ASN A O 1
ATOM 3157 N N . LEU A 1 419 ? 10.926 6.931 -13.553 1 98.88 419 LEU A N 1
ATOM 3158 C CA . LEU A 1 419 ? 10.603 5.827 -12.655 1 98.88 419 LEU A CA 1
ATOM 3159 C C . LEU A 1 419 ? 11.847 5.344 -11.918 1 98.88 419 LEU A C 1
ATOM 3161 O O . LEU A 1 419 ? 12.937 5.303 -12.492 1 98.88 419 LEU A O 1
ATOM 3165 N N . GLY A 1 420 ? 11.696 5.04 -10.63 1 98.71 420 GLY A N 1
ATOM 3166 C CA . GLY A 1 420 ? 12.796 4.513 -9.837 1 98.71 420 GLY A CA 1
ATOM 3167 C C . GLY A 1 420 ? 12.642 3.04 -9.508 1 98.71 420 GLY A C 1
ATOM 3168 O O . GLY A 1 420 ? 11.522 2.537 -9.397 1 98.71 420 GLY A O 1
ATOM 3169 N N . PHE A 1 421 ? 13.766 2.323 -9.353 1 98.82 421 PHE A N 1
ATOM 3170 C CA . PHE A 1 421 ? 13.847 0.943 -8.888 1 98.82 421 PHE A CA 1
ATOM 3171 C C . PHE A 1 421 ? 14.934 0.791 -7.831 1 98.82 421 PHE A C 1
ATOM 3173 O O . PHE A 1 421 ? 16.017 1.366 -7.959 1 98.82 421 PHE A O 1
ATOM 3180 N N . THR A 1 422 ? 14.637 0.044 -6.771 1 98.64 422 THR A N 1
ATOM 3181 C CA . THR A 1 422 ? 15.638 -0.105 -5.72 1 98.64 422 THR A CA 1
ATOM 3182 C C . THR A 1 422 ? 16.381 -1.43 -5.865 1 98.64 422 THR A C 1
ATOM 3184 O O . THR A 1 422 ? 17.454 -1.613 -5.286 1 98.64 422 THR A O 1
ATOM 3187 N N . THR A 1 423 ? 15.801 -2.41 -6.589 1 98.47 423 THR A N 1
ATOM 3188 C CA . THR A 1 423 ? 16.355 -3.758 -6.663 1 98.47 423 THR A CA 1
ATOM 3189 C C . THR A 1 423 ? 15.831 -4.491 -7.894 1 98.47 423 THR A C 1
ATOM 3191 O O . THR A 1 423 ? 14.85 -4.065 -8.506 1 98.47 423 THR A O 1
ATOM 3194 N N . GLY A 1 424 ? 16.551 -5.496 -8.333 1 98.23 424 GLY A N 1
ATOM 3195 C CA . GLY A 1 424 ? 16.047 -6.449 -9.309 1 98.23 424 GLY A CA 1
ATOM 3196 C C . GLY A 1 424 ? 15.373 -7.651 -8.677 1 98.23 424 GLY A C 1
ATOM 3197 O O . GLY A 1 424 ? 14.979 -8.587 -9.375 1 98.23 424 GLY A O 1
ATOM 3198 N N . GLY A 1 425 ? 15.281 -7.64 -7.356 1 98.31 425 GLY A N 1
ATOM 3199 C CA . GLY A 1 425 ? 14.674 -8.734 -6.614 1 98.31 425 GLY A CA 1
ATOM 3200 C C . GLY A 1 425 ? 13.4 -8.333 -5.896 1 98.31 425 GLY A C 1
ATOM 3201 O O . GLY A 1 425 ? 12.802 -7.301 -6.209 1 98.31 425 GLY A O 1
ATOM 3202 N N . HIS A 1 426 ? 12.941 -9.2 -4.969 1 98.66 426 HIS A N 1
ATOM 3203 C CA . HIS A 1 426 ? 11.724 -8.962 -4.202 1 98.66 426 HIS A CA 1
ATOM 3204 C C . HIS A 1 426 ? 11.963 -7.944 -3.092 1 98.66 426 HIS A C 1
ATOM 3206 O O . HIS A 1 426 ? 13.107 -7.701 -2.702 1 98.66 426 HIS A O 1
ATOM 3212 N N . THR A 1 427 ? 10.921 -7.313 -2.686 1 98.58 427 THR A N 1
ATOM 3213 C CA . THR A 1 427 ? 10.956 -6.389 -1.558 1 98.58 427 THR A CA 1
ATOM 3214 C C . THR A 1 427 ? 9.971 -6.821 -0.475 1 98.58 427 THR A C 1
ATOM 3216 O O . THR A 1 427 ? 9.105 -7.664 -0.717 1 98.58 427 THR A O 1
ATOM 3219 N N . GLY A 1 428 ? 10.132 -6.225 0.721 1 98.2 428 GLY A N 1
ATOM 3220 C CA . GLY A 1 428 ? 9.48 -6.809 1.883 1 98.2 428 GLY A CA 1
ATOM 3221 C C . GLY A 1 428 ? 8.352 -5.953 2.427 1 98.2 428 GLY A C 1
ATOM 3222 O O . GLY A 1 428 ? 7.848 -6.205 3.524 1 98.2 428 GLY A O 1
ATOM 3223 N N . GLU A 1 429 ? 7.847 -4.9 1.782 1 97.36 429 GLU A N 1
ATOM 3224 C CA . GLU A 1 429 ? 6.756 -4.075 2.291 1 97.36 429 GLU A CA 1
ATOM 3225 C C . GLU A 1 429 ? 5.425 -4.819 2.225 1 97.36 429 GLU A C 1
ATOM 3227 O O . GLU A 1 429 ? 5.261 -5.739 1.422 1 97.36 429 GLU A O 1
ATOM 3232 N N . ASP A 1 430 ? 4.471 -4.42 3.066 1 98.02 430 ASP A N 1
ATOM 3233 C CA . ASP A 1 430 ? 3.116 -4.956 2.965 1 98.02 430 ASP A CA 1
ATOM 3234 C C . ASP A 1 430 ? 2.507 -4.655 1.598 1 98.02 430 ASP A C 1
ATOM 3236 O O . ASP A 1 430 ? 2.868 -3.667 0.955 1 98.02 430 ASP A O 1
ATOM 3240 N N . VAL A 1 431 ? 1.664 -5.505 1.179 1 98.58 431 VAL A N 1
ATOM 3241 C CA . VAL A 1 431 ? 0.984 -5.305 -0.097 1 98.58 431 VAL A CA 1
ATOM 3242 C C . VAL A 1 431 ? -0.502 -5.048 0.144 1 98.58 431 VAL A C 1
ATOM 3244 O O . VAL A 1 431 ? -1.031 -5.38 1.207 1 98.58 431 VAL A O 1
ATOM 3247 N N . PHE A 1 432 ? -1.197 -4.44 -0.797 1 98.52 432 PHE A N 1
ATOM 3248 C CA . PHE A 1 432 ? -2.624 -4.163 -0.681 1 98.52 432 PHE A CA 1
ATOM 3249 C C . PHE A 1 432 ? -3.433 -5.453 -0.75 1 98.52 432 PHE A C 1
ATOM 3251 O O . PHE A 1 432 ? -3.097 -6.362 -1.512 1 98.52 432 PHE A O 1
ATOM 3258 N N . LEU A 1 433 ? -4.441 -5.502 0.053 1 98.76 433 LEU A N 1
ATOM 3259 C CA . LEU A 1 433 ? -5.469 -6.534 -0.021 1 98.76 433 LEU A CA 1
ATOM 3260 C C . LEU A 1 433 ? -6.708 -6.016 -0.743 1 98.76 433 LEU A C 1
ATOM 3262 O O . LEU A 1 433 ? -7.195 -4.923 -0.444 1 98.76 433 LEU A O 1
ATOM 3266 N N . TYR A 1 434 ? -7.209 -6.755 -1.718 1 98.85 434 TYR A N 1
ATOM 3267 C CA . TYR A 1 434 ? -8.436 -6.456 -2.447 1 98.85 434 TYR A CA 1
ATOM 3268 C C . TYR A 1 434 ? -9.472 -7.556 -2.246 1 98.85 434 TYR A C 1
ATOM 3270 O O . TYR A 1 434 ? -9.209 -8.726 -2.537 1 98.85 434 TYR A O 1
ATOM 3278 N N . THR A 1 435 ? -10.643 -7.187 -1.727 1 98.77 435 THR A N 1
ATOM 3279 C CA . THR A 1 435 ? -11.656 -8.211 -1.493 1 98.77 435 THR A CA 1
ATOM 3280 C C . THR A 1 435 ? -13.041 -7.697 -1.876 1 98.77 435 THR A C 1
ATOM 3282 O O . THR A 1 435 ? -13.29 -6.49 -1.852 1 98.77 435 THR A O 1
ATOM 3285 N N . TYR A 1 436 ? -13.914 -8.571 -2.272 1 98.4 436 TYR A N 1
ATOM 3286 C CA . TYR A 1 436 ? -15.312 -8.304 -2.592 1 98.4 436 TYR A CA 1
ATOM 3287 C C . TYR A 1 436 ? -16.191 -9.498 -2.237 1 98.4 436 TYR A C 1
ATOM 3289 O O . TYR A 1 436 ? -15.798 -10.648 -2.444 1 98.4 436 TYR A O 1
ATOM 3297 N N . GLY A 1 437 ? -17.36 -9.221 -1.738 1 97.68 437 GLY A N 1
ATOM 3298 C CA . GLY A 1 437 ? -18.312 -10.279 -1.44 1 97.68 437 GLY A CA 1
ATOM 3299 C C . GLY A 1 437 ? -18.738 -10.305 0.016 1 97.68 437 GLY A C 1
ATOM 3300 O O . GLY A 1 437 ? -18.411 -9.395 0.781 1 97.68 437 GLY A O 1
ATOM 3301 N N . PRO A 1 438 ? -19.516 -11.274 0.405 1 95.35 438 PRO A N 1
ATOM 3302 C CA . PRO A 1 438 ? -19.999 -11.369 1.785 1 95.35 438 PRO A CA 1
ATOM 3303 C C . PRO A 1 438 ? -18.872 -11.584 2.792 1 95.35 438 PRO A C 1
ATOM 3305 O O . PRO A 1 438 ? -17.934 -12.339 2.522 1 95.35 438 PRO A O 1
ATOM 3308 N N . ASN A 1 439 ? -18.987 -10.847 3.881 1 92.64 439 ASN A N 1
ATOM 3309 C CA . ASN A 1 439 ? -18.051 -10.995 4.99 1 92.64 439 ASN A CA 1
ATOM 3310 C C . ASN A 1 439 ? -16.606 -10.819 4.532 1 92.64 439 ASN A C 1
ATOM 3312 O O . ASN A 1 439 ? -15.714 -11.535 4.989 1 92.64 439 ASN A O 1
ATOM 3316 N N . ARG A 1 440 ? -16.408 -9.963 3.575 1 95.65 440 ARG A N 1
ATOM 3317 C CA . ARG A 1 440 ? -15.045 -9.785 3.083 1 95.65 440 ARG A CA 1
ATOM 3318 C C . ARG A 1 440 ? -14.119 -9.308 4.198 1 95.65 440 ARG A C 1
ATOM 3320 O O . ARG A 1 440 ? -14.529 -8.533 5.064 1 95.65 440 ARG A O 1
ATOM 3327 N N . PRO A 1 441 ? -12.904 -9.758 4.233 1 97.03 441 PRO A N 1
ATOM 3328 C CA . PRO A 1 441 ? -11.949 -9.33 5.258 1 97.03 441 PRO A CA 1
ATOM 3329 C C . PRO A 1 441 ? -11.5 -7.881 5.079 1 97.03 441 PRO A C 1
ATOM 3331 O O . PRO A 1 441 ? -11.271 -7.438 3.951 1 97.03 441 PRO A O 1
ATOM 3334 N N . ILE A 1 442 ? -11.437 -7.123 6.139 1 97.4 442 ILE A N 1
ATOM 3335 C CA . ILE A 1 442 ? -10.97 -5.742 6.203 1 97.4 442 ILE A CA 1
ATOM 3336 C C . ILE A 1 442 ? -9.927 -5.601 7.31 1 97.4 442 ILE A C 1
ATOM 3338 O O . ILE A 1 442 ? -10.187 -5.949 8.464 1 97.4 442 ILE A O 1
ATOM 3342 N N . GLY A 1 443 ? -8.713 -5.125 7.03 1 97.42 443 GLY A N 1
ATOM 3343 C CA . GLY A 1 443 ? -7.662 -4.974 8.023 1 97.42 443 GLY A CA 1
ATOM 3344 C C . GLY A 1 443 ? -6.3 -5.419 7.522 1 97.42 443 GLY A C 1
ATOM 3345 O O . GLY A 1 443 ? -6.052 -5.434 6.315 1 97.42 443 GLY A O 1
ATOM 3346 N N . THR A 1 444 ? -5.406 -5.621 8.363 1 98.42 444 THR A N 1
ATOM 3347 C CA . THR A 1 444 ? -4.086 -6.165 8.064 1 98.42 444 THR A CA 1
ATOM 3348 C C . THR A 1 444 ? -4.019 -7.648 8.413 1 98.42 444 THR A C 1
ATOM 3350 O O . THR A 1 444 ? -4.353 -8.044 9.532 1 98.42 444 THR A O 1
ATOM 3353 N N . PHE A 1 445 ? -3.542 -8.432 7.462 1 98.51 445 PHE A N 1
ATOM 3354 C CA . PHE A 1 445 ? -3.536 -9.88 7.634 1 98.51 445 PHE A CA 1
ATOM 3355 C C . PHE A 1 445 ? -2.159 -10.456 7.323 1 98.51 445 PHE A C 1
ATOM 3357 O O . PHE A 1 445 ? -1.418 -9.902 6.508 1 98.51 445 PHE A O 1
ATOM 3364 N N . GLU A 1 446 ? -1.888 -11.523 8.027 1 98.06 446 GLU A N 1
ATOM 3365 C CA . GLU A 1 446 ? -0.836 -12.401 7.523 1 98.06 446 GLU A CA 1
ATOM 3366 C C . GLU A 1 446 ? -1.286 -13.134 6.263 1 98.06 446 GLU A C 1
ATOM 3368 O O . GLU A 1 446 ? -2.466 -13.46 6.116 1 98.06 446 GLU A O 1
ATOM 3373 N N . ASN A 1 447 ? -0.339 -13.364 5.386 1 98.6 447 ASN A N 1
ATOM 3374 C CA . ASN A 1 447 ? -0.745 -14.118 4.205 1 98.6 447 ASN A CA 1
ATOM 3375 C C . ASN A 1 447 ? -1.289 -15.494 4.578 1 98.6 447 ASN A C 1
ATOM 3377 O O . ASN A 1 447 ? -2.132 -16.046 3.869 1 98.6 447 ASN A O 1
ATOM 3381 N N . THR A 1 448 ? -0.97 -16.073 5.774 1 98.73 448 THR A N 1
ATOM 3382 C CA . THR A 1 448 ? -1.513 -17.339 6.255 1 98.73 448 THR A CA 1
ATOM 3383 C C . THR A 1 448 ? -2.998 -17.201 6.581 1 98.73 448 THR A C 1
ATOM 3385 O O . THR A 1 448 ? -3.752 -18.171 6.488 1 98.73 448 THR A O 1
ATOM 3388 N N . ASP A 1 449 ? -3.392 -16.045 7.017 1 98.58 449 ASP A N 1
ATOM 3389 C CA . ASP A 1 449 ? -4.785 -15.814 7.386 1 98.58 449 ASP A CA 1
ATOM 3390 C C . ASP A 1 449 ? -5.713 -16.032 6.193 1 98.58 449 ASP A C 1
ATOM 3392 O O . ASP A 1 449 ? -6.865 -16.438 6.361 1 98.58 449 ASP A O 1
ATOM 3396 N N . LEU A 1 450 ? -5.216 -15.779 5.017 1 98.84 450 LEU A N 1
ATOM 3397 C CA . LEU A 1 450 ? -6.045 -15.892 3.822 1 98.84 450 LEU A CA 1
ATOM 3398 C C . LEU A 1 450 ? -6.511 -17.329 3.618 1 98.84 450 LEU A C 1
ATOM 3400 O O . LEU A 1 450 ? -7.645 -17.564 3.194 1 98.84 450 LEU A O 1
ATOM 3404 N N . ALA A 1 451 ? -5.659 -18.267 3.92 1 98.87 451 ALA A N 1
ATOM 3405 C CA . ALA A 1 451 ? -6.057 -19.67 3.84 1 98.87 451 ALA A CA 1
ATOM 3406 C C . ALA A 1 451 ? -7.23 -19.962 4.771 1 98.87 451 ALA A C 1
ATOM 3408 O O . ALA A 1 451 ? -8.196 -20.62 4.377 1 98.87 451 ALA A O 1
ATOM 3409 N N . HIS A 1 452 ? -7.135 -19.49 5.985 1 98.64 452 HIS A N 1
ATOM 3410 C CA . HIS A 1 452 ? -8.165 -19.726 6.991 1 98.64 452 HIS A CA 1
ATOM 3411 C C . HIS A 1 452 ? -9.459 -19.002 6.635 1 98.64 452 HIS A C 1
ATOM 3413 O O . HIS A 1 452 ? -10.551 -19.526 6.864 1 98.64 452 HIS A O 1
ATOM 3419 N N . ILE A 1 453 ? -9.327 -17.812 6.105 1 98.54 453 ILE A N 1
ATOM 3420 C CA . ILE A 1 453 ? -10.489 -17.036 5.687 1 98.54 453 ILE A CA 1
ATOM 3421 C C . ILE A 1 453 ? -11.239 -17.781 4.585 1 98.54 453 ILE A C 1
ATOM 3423 O O . ILE A 1 453 ? -12.462 -17.927 4.647 1 98.54 453 ILE A O 1
ATOM 3427 N N . MET A 1 454 ? -10.521 -18.26 3.623 1 98.73 454 MET A N 1
ATOM 3428 C CA . MET A 1 454 ? -11.149 -18.987 2.523 1 98.73 454 MET A CA 1
ATOM 3429 C C . MET A 1 454 ? -11.769 -20.29 3.016 1 98.73 454 MET A C 1
ATOM 3431 O O . MET A 1 454 ? -12.908 -20.61 2.67 1 98.73 454 MET A O 1
ATOM 3435 N N . ALA A 1 455 ? -11.017 -21.031 3.812 1 98.65 455 ALA A N 1
ATOM 3436 C CA . ALA A 1 455 ? -11.509 -22.304 4.333 1 98.65 455 ALA A CA 1
ATOM 3437 C C . ALA A 1 455 ? -12.787 -22.107 5.144 1 98.65 455 ALA A C 1
ATOM 3439 O O . ALA A 1 455 ? -13.783 -22.799 4.922 1 98.65 455 ALA A O 1
ATOM 3440 N N . LYS A 1 456 ? -12.734 -21.158 6.032 1 97.75 456 LYS A N 1
ATOM 3441 C CA . LYS A 1 456 ? -13.895 -20.853 6.862 1 97.75 456 LYS A CA 1
ATOM 3442 C C . LYS A 1 456 ? -15.086 -20.427 6.008 1 97.75 456 LYS A C 1
ATOM 3444 O O . LYS A 1 456 ? -16.22 -20.835 6.267 1 97.75 456 LYS A O 1
ATOM 3449 N N . ALA A 1 457 ? -14.808 -19.63 5.018 1 97.8 457 ALA A N 1
ATOM 3450 C CA . ALA A 1 457 ? -15.873 -19.167 4.132 1 97.8 457 ALA A CA 1
ATOM 3451 C C . ALA A 1 457 ? -16.555 -20.34 3.434 1 97.8 457 ALA A C 1
ATOM 3453 O O . ALA A 1 457 ? -17.761 -20.303 3.18 1 97.8 457 ALA A O 1
ATOM 3454 N N . MET A 1 458 ? -15.82 -21.356 3.144 1 97.59 458 MET A N 1
ATOM 3455 C CA . MET A 1 458 ? -16.357 -22.497 2.409 1 97.59 458 MET A CA 1
ATOM 3456 C C . MET A 1 458 ? -16.838 -23.583 3.365 1 97.59 458 MET A C 1
ATOM 3458 O O . MET A 1 458 ? -17.32 -24.63 2.929 1 97.59 458 MET A O 1
ATOM 3462 N N . GLY A 1 459 ? -16.608 -23.449 4.658 1 96.52 459 GLY A N 1
ATOM 3463 C CA . GLY A 1 459 ? -17.269 -24.288 5.645 1 96.52 459 GLY A CA 1
ATOM 3464 C C . GLY A 1 459 ? -16.389 -25.413 6.157 1 96.52 459 GLY A C 1
ATOM 3465 O O . GLY A 1 459 ? -16.889 -26.471 6.547 1 96.52 459 GLY A O 1
ATOM 3466 N N . PHE A 1 460 ? -15.075 -25.225 6.08 1 97.34 460 PHE A N 1
ATOM 3467 C CA . PHE A 1 460 ? -14.203 -26.256 6.629 1 97.34 460 PHE A CA 1
ATOM 3468 C C . PHE A 1 460 ? -13.014 -25.633 7.351 1 97.34 460 PHE A C 1
ATOM 3470 O O . PHE A 1 460 ? -12.86 -24.41 7.361 1 97.34 460 PHE A O 1
ATOM 3477 N N . GLN A 1 461 ? -12.223 -26.505 8.047 1 97.97 461 GLN A N 1
ATOM 3478 C CA . GLN A 1 461 ? -11.027 -26.096 8.777 1 97.97 461 GLN A CA 1
ATOM 3479 C C . GLN A 1 461 ? -9.8 -26.866 8.298 1 97.97 461 GLN A C 1
ATOM 3481 O O . GLN A 1 461 ? -9.84 -28.091 8.173 1 97.97 461 GLN A O 1
ATOM 3486 N N . LEU A 1 462 ? -8.779 -26.174 8.077 1 98.41 462 LEU A N 1
ATOM 3487 C CA . LEU A 1 462 ? -7.561 -26.775 7.546 1 98.41 462 LEU A CA 1
ATOM 3488 C C . LEU A 1 462 ? -6.929 -27.715 8.567 1 98.41 462 LEU A C 1
ATOM 3490 O O . LEU A 1 462 ? -6.333 -28.729 8.198 1 98.41 462 LEU A O 1
ATOM 3494 N N . SER A 1 463 ? -7.074 -27.45 9.845 1 97.28 463 SER A N 1
ATOM 3495 C CA . SER A 1 463 ? -6.521 -28.307 10.889 1 97.28 463 SER A CA 1
ATOM 3496 C C . SER A 1 463 ? -7.145 -29.698 10.851 1 97.28 463 SER A C 1
ATOM 3498 O O . SER A 1 463 ? -6.449 -30.701 11.025 1 97.28 463 SER A O 1
ATOM 3500 N N . ASP A 1 464 ? -8.437 -29.726 10.628 1 97.99 464 ASP A N 1
ATOM 3501 C CA . ASP A 1 464 ? -9.128 -31.008 10.523 1 97.99 464 ASP A CA 1
ATOM 3502 C C . ASP A 1 464 ? -8.706 -31.757 9.261 1 97.99 464 ASP A C 1
ATOM 3504 O O . ASP A 1 464 ? -8.539 -32.978 9.284 1 97.99 464 ASP A O 1
ATOM 3508 N N . LEU A 1 465 ? -8.508 -31.027 8.243 1 98.29 465 LEU A N 1
ATOM 3509 C CA . LEU A 1 465 ? -8.11 -31.631 6.976 1 98.29 465 LEU A CA 1
ATOM 3510 C C . LEU A 1 465 ? -6.713 -32.236 7.077 1 98.29 465 LEU A C 1
ATOM 3512 O O . LEU A 1 465 ? -6.432 -33.265 6.459 1 98.29 465 LEU A O 1
ATOM 3516 N N . ASN A 1 466 ? -5.864 -31.595 7.786 1 98.15 466 ASN A N 1
ATOM 3517 C CA . ASN A 1 466 ? -4.51 -32.106 7.97 1 98.15 466 ASN A CA 1
ATOM 3518 C C . ASN A 1 466 ? -4.516 -33.491 8.612 1 98.15 466 ASN A C 1
ATOM 3520 O O . ASN A 1 466 ? -3.761 -34.374 8.2 1 98.15 466 ASN A O 1
ATOM 3524 N N . LYS A 1 467 ? -5.396 -33.668 9.512 1 97.3 467 LYS A N 1
ATOM 3525 C CA . LYS A 1 467 ? -5.511 -34.95 10.2 1 97.3 467 LYS A CA 1
ATOM 3526 C C . LYS A 1 467 ? -6.14 -36.005 9.294 1 97.3 467 LYS A C 1
ATOM 3528 O O . LYS A 1 467 ? -5.854 -37.197 9.428 1 97.3 467 LYS A O 1
ATOM 3533 N N . ARG A 1 468 ? -6.913 -35.52 8.422 1 98.11 468 ARG A N 1
ATOM 3534 C CA . ARG A 1 468 ? -7.671 -36.406 7.544 1 98.11 468 ARG A CA 1
ATOM 3535 C C . ARG A 1 468 ? -6.831 -36.838 6.346 1 98.11 468 ARG A C 1
ATOM 3537 O O . ARG A 1 468 ? -6.824 -38.015 5.979 1 98.11 468 ARG A O 1
ATOM 3544 N N . LEU A 1 469 ? -6.07 -35.909 5.822 1 98.54 469 LEU A N 1
ATOM 3545 C CA . LEU A 1 469 ? -5.454 -36.148 4.521 1 98.54 469 LEU A CA 1
ATOM 3546 C C . LEU A 1 469 ? -4.012 -36.618 4.68 1 98.54 469 LEU A C 1
ATOM 3548 O O . LEU A 1 469 ? -3.454 -37.242 3.774 1 98.54 469 LEU A O 1
ATOM 3552 N N . PHE A 1 470 ? -3.393 -36.324 5.803 1 98.28 470 PHE A N 1
ATOM 3553 C CA . PHE A 1 470 ? -1.962 -36.596 5.87 1 98.28 470 PHE A CA 1
ATOM 3554 C C . PHE A 1 470 ? -1.595 -37.24 7.201 1 98.28 470 PHE A C 1
ATOM 3556 O O . PHE A 1 470 ? -1.162 -36.554 8.13 1 98.28 470 PHE A O 1
ATOM 3563 N N . VAL A 1 471 ? -1.66 -38.524 7.252 1 97.5 471 VAL A N 1
ATOM 3564 C CA . VAL A 1 471 ? -1.152 -39.28 8.392 1 97.5 471 VAL A CA 1
ATOM 3565 C C . VAL A 1 471 ? 0.13 -40.01 7.999 1 97.5 471 VAL A C 1
ATOM 3567 O O . VAL A 1 471 ? 0.311 -40.378 6.835 1 97.5 471 VAL A O 1
ATOM 3570 N N . ASN A 1 472 ? 1.001 -40.206 8.924 1 97.32 472 ASN A N 1
ATOM 3571 C CA . ASN A 1 472 ? 2.233 -40.942 8.662 1 97.32 472 ASN A CA 1
ATOM 3572 C C . ASN A 1 472 ? 1.952 -42.408 8.343 1 97.32 472 ASN A C 1
ATOM 3574 O O . ASN A 1 472 ? 1.398 -43.133 9.171 1 97.32 472 ASN A O 1
ATOM 3578 N N . ALA A 1 473 ? 2.348 -42.831 7.216 1 97.99 473 ALA A N 1
ATOM 3579 C CA . ALA A 1 473 ? 2 -44.17 6.747 1 97.99 473 ALA A CA 1
ATOM 3580 C C . ALA A 1 473 ? 2.61 -45.242 7.647 1 97.99 473 ALA A C 1
ATOM 3582 O O . ALA A 1 473 ? 1.926 -46.186 8.049 1 97.99 473 ALA A O 1
ATOM 3583 N N . LYS A 1 474 ? 3.879 -45.096 7.942 1 96.84 474 LYS A N 1
ATOM 3584 C CA . LYS A 1 474 ? 4.573 -46.095 8.749 1 96.84 474 LYS A CA 1
ATOM 3585 C C . LYS A 1 474 ? 3.872 -46.304 10.088 1 96.84 474 LYS A C 1
ATOM 3587 O O . LYS A 1 474 ? 3.578 -47.439 10.47 1 96.84 474 LYS A O 1
ATOM 3592 N N . GLU A 1 475 ? 3.567 -45.238 10.745 1 96.78 475 GLU A N 1
ATOM 3593 C CA . GLU A 1 475 ? 2.953 -45.292 12.069 1 96.78 475 GLU A CA 1
ATOM 3594 C C . GLU A 1 475 ? 1.537 -45.858 11.998 1 96.78 475 GLU A C 1
ATOM 3596 O O . GLU A 1 475 ? 1.162 -46.71 12.806 1 96.78 475 GLU A O 1
ATOM 3601 N N . ASN A 1 476 ? 0.781 -45.474 11.078 1 97.92 476 ASN A N 1
ATOM 3602 C CA . ASN A 1 476 ? -0.642 -45.795 11.056 1 97.92 476 ASN A CA 1
ATOM 3603 C C . ASN A 1 476 ? -0.891 -47.206 10.529 1 97.92 476 ASN A C 1
ATOM 3605 O O . ASN A 1 476 ? -1.828 -47.879 10.962 1 97.92 476 ASN A O 1
ATOM 3609 N N . PHE A 1 477 ? -0.095 -47.708 9.623 1 98.22 477 PHE A N 1
ATOM 3610 C CA . PHE A 1 477 ? -0.229 -49.087 9.167 1 98.22 477 PHE A CA 1
ATOM 3611 C C . PHE A 1 477 ? 0.318 -50.057 10.206 1 98.22 477 PHE A C 1
ATOM 3613 O O . PHE A 1 477 ? -0.222 -51.151 10.387 1 98.22 477 PHE A O 1
ATOM 3620 N N . ALA A 1 478 ? 1.412 -49.649 10.893 1 97.44 478 ALA A N 1
ATOM 3621 C CA . ALA A 1 478 ? 1.926 -50.474 11.983 1 97.44 478 ALA A CA 1
ATOM 3622 C C . ALA A 1 478 ? 0.876 -50.657 13.075 1 97.44 478 ALA A C 1
ATOM 3624 O O . ALA A 1 478 ? 0.796 -51.719 13.696 1 97.44 478 ALA A O 1
ATOM 3625 N N . ALA A 1 479 ? 0.129 -49.701 13.294 1 97.39 479 ALA A N 1
ATOM 3626 C CA . ALA A 1 479 ? -0.885 -49.72 14.344 1 97.39 479 ALA A CA 1
ATOM 3627 C C . ALA A 1 479 ? -1.946 -50.78 14.063 1 97.39 479 ALA A C 1
ATOM 3629 O O . ALA A 1 479 ? -2.628 -51.243 14.981 1 97.39 479 ALA A O 1
ATOM 3630 N N . ILE A 1 480 ? -2.053 -51.207 12.815 1 96.9 480 ILE A N 1
ATOM 3631 C CA . ILE A 1 480 ? -3.033 -52.243 12.512 1 96.9 480 ILE A CA 1
ATOM 3632 C C . ILE A 1 480 ? -2.319 -53.563 12.229 1 96.9 480 ILE A C 1
ATOM 3634 O O . ILE A 1 480 ? -2.901 -54.477 11.641 1 96.9 480 ILE A O 1
ATOM 3638 N N . GLY A 1 481 ? -1.047 -53.573 12.502 1 96.92 481 GLY A N 1
ATOM 3639 C CA . GLY A 1 481 ? -0.281 -54.808 12.443 1 96.92 481 GLY A CA 1
ATOM 3640 C C . GLY A 1 481 ? 0.335 -55.064 11.081 1 96.92 481 GLY A C 1
ATOM 3641 O O . GLY A 1 481 ? 0.738 -56.188 10.777 1 96.92 481 GLY A O 1
ATOM 3642 N N . ALA A 1 482 ? 0.373 -54.03 10.248 1 98.13 482 ALA A N 1
ATOM 3643 C CA . ALA A 1 482 ? 0.969 -54.19 8.924 1 98.13 482 ALA A CA 1
ATOM 3644 C C . ALA A 1 482 ? 2.429 -53.747 8.923 1 98.13 482 ALA A C 1
ATOM 3646 O O . ALA A 1 482 ? 2.858 -52.999 9.804 1 98.13 482 ALA A O 1
ATOM 3647 N N . THR A 1 483 ? 3.159 -54.285 7.969 1 97.29 483 THR A N 1
ATOM 3648 C CA . THR A 1 483 ? 4.529 -53.837 7.747 1 97.29 483 THR A CA 1
ATOM 3649 C C . THR A 1 483 ? 4.61 -52.93 6.523 1 97.29 483 THR A C 1
ATOM 3651 O O . THR A 1 483 ? 3.859 -53.107 5.562 1 97.29 483 THR A O 1
ATOM 3654 N N . VAL A 1 484 ? 5.487 -51.972 6.628 1 96.91 484 VAL A N 1
ATOM 3655 C CA . VAL A 1 484 ? 5.604 -50.98 5.564 1 96.91 484 VAL A CA 1
ATOM 3656 C C . VAL A 1 484 ? 7.037 -50.955 5.036 1 96.91 484 VAL A C 1
ATOM 3658 O O . VAL A 1 484 ? 7.993 -51.034 5.812 1 96.91 484 VAL A O 1
ATOM 3661 N N . THR A 1 485 ? 7.24 -50.961 3.756 1 96.76 485 THR A N 1
ATOM 3662 C CA . THR A 1 485 ? 8.533 -50.762 3.111 1 96.76 485 THR A CA 1
ATOM 3663 C C . THR A 1 485 ? 8.42 -49.749 1.975 1 96.76 485 THR A C 1
ATOM 3665 O O . THR A 1 485 ? 7.366 -49.627 1.348 1 96.76 485 THR A O 1
ATOM 3668 N N . ILE A 1 486 ? 9.418 -48.989 1.775 1 96.95 486 ILE A N 1
ATOM 3669 C CA . ILE A 1 486 ? 9.488 -48.052 0.659 1 96.95 486 ILE A CA 1
ATOM 3670 C C . ILE A 1 486 ? 10.259 -48.684 -0.498 1 96.95 486 ILE A C 1
ATOM 3672 O O . ILE A 1 486 ? 11.391 -49.141 -0.321 1 96.95 486 ILE A O 1
ATOM 3676 N N . ASP A 1 487 ? 9.625 -48.841 -1.597 1 97.01 487 ASP A N 1
ATOM 3677 C CA . ASP A 1 487 ? 10.281 -49.275 -2.827 1 97.01 487 ASP A CA 1
ATOM 3678 C C . ASP A 1 487 ? 10.731 -48.077 -3.661 1 97.01 487 ASP A C 1
ATOM 3680 O O . ASP A 1 487 ? 9.919 -47.45 -4.345 1 97.01 487 ASP A O 1
ATOM 3684 N N . ASP A 1 488 ? 11.972 -47.769 -3.658 1 93.97 488 ASP A N 1
ATOM 3685 C CA . ASP A 1 488 ? 12.516 -46.64 -4.407 1 93.97 488 ASP A CA 1
ATOM 3686 C C . ASP A 1 488 ? 13.429 -47.117 -5.534 1 93.97 488 ASP A C 1
ATOM 3688 O O . ASP A 1 488 ? 14.355 -46.408 -5.932 1 93.97 488 ASP A O 1
ATOM 3692 N N . THR A 1 489 ? 13.205 -48.348 -5.947 1 95.06 489 THR A N 1
ATOM 3693 C CA . THR A 1 489 ? 13.997 -48.891 -7.045 1 95.06 489 THR A CA 1
ATOM 3694 C C . THR A 1 489 ? 13.86 -48.023 -8.292 1 95.06 489 THR A C 1
ATOM 3696 O O . THR A 1 489 ? 14.824 -47.845 -9.04 1 95.06 489 THR A O 1
ATOM 3699 N N . ASP A 1 490 ? 12.647 -47.6 -8.503 1 94 490 ASP A N 1
ATOM 3700 C CA . ASP A 1 490 ? 12.426 -46.529 -9.47 1 94 490 ASP A CA 1
ATOM 3701 C C . ASP A 1 490 ? 12.395 -45.166 -8.783 1 94 490 ASP A C 1
ATOM 3703 O O . ASP A 1 490 ? 11.359 -44.752 -8.26 1 94 490 ASP A O 1
ATOM 3707 N N . ALA A 1 491 ? 13.502 -44.483 -8.922 1 91 491 ALA A N 1
ATOM 3708 C CA . ALA A 1 491 ? 13.678 -43.234 -8.185 1 91 491 ALA A CA 1
ATOM 3709 C C . ALA A 1 491 ? 12.638 -42.198 -8.605 1 91 491 ALA A C 1
ATOM 3711 O O . ALA A 1 491 ? 12.274 -41.321 -7.818 1 91 491 ALA A O 1
ATOM 3712 N N . GLN A 1 492 ? 12.133 -42.309 -9.821 1 93.07 492 GLN A N 1
ATOM 3713 C CA . GLN A 1 492 ? 11.161 -41.349 -10.334 1 93.07 492 GLN A CA 1
ATOM 3714 C C . GLN A 1 492 ? 9.751 -41.689 -9.862 1 93.07 492 GLN A C 1
ATOM 3716 O O . GLN A 1 492 ? 8.851 -40.849 -9.924 1 93.07 492 GLN A O 1
ATOM 3721 N N . ASN A 1 493 ? 9.583 -42.892 -9.425 1 95.23 493 ASN A N 1
ATOM 3722 C CA . ASN A 1 493 ? 8.258 -43.344 -9.014 1 95.23 493 ASN A CA 1
ATOM 3723 C C . ASN A 1 493 ? 8.321 -44.176 -7.736 1 95.23 493 ASN A C 1
ATOM 3725 O O . ASN A 1 493 ? 7.953 -45.352 -7.738 1 95.23 493 ASN A O 1
ATOM 3729 N N . PRO A 1 494 ? 8.744 -43.614 -6.678 1 96.89 494 PRO A N 1
ATOM 3730 C CA . PRO A 1 494 ? 8.737 -44.385 -5.432 1 96.89 494 PRO A CA 1
ATOM 3731 C C . PRO A 1 494 ? 7.331 -44.79 -4.996 1 96.89 494 PRO A C 1
ATOM 3733 O O . PRO A 1 494 ? 6.358 -44.105 -5.322 1 96.89 494 PRO A O 1
ATOM 3736 N N . LYS A 1 495 ? 7.259 -45.919 -4.326 1 97.86 495 LYS A N 1
ATOM 3737 C CA . LYS A 1 495 ? 5.963 -46.37 -3.825 1 97.86 495 LYS A CA 1
ATOM 3738 C C . LYS A 1 495 ? 6.091 -46.964 -2.425 1 97.86 495 LYS A C 1
ATOM 3740 O O . LYS A 1 495 ? 7.158 -47.454 -2.048 1 97.86 495 LYS A O 1
ATOM 3745 N N . LEU A 1 496 ? 5.087 -46.846 -1.718 1 98.05 496 LEU A N 1
ATOM 3746 C CA . LEU A 1 496 ? 4.935 -47.495 -0.421 1 98.05 496 LEU A CA 1
ATOM 3747 C C . LEU A 1 496 ? 4.303 -48.875 -0.574 1 98.05 496 LEU A C 1
ATOM 3749 O O . LEU A 1 496 ? 3.289 -49.025 -1.259 1 98.05 496 LEU A O 1
ATOM 3753 N N . ILE A 1 497 ? 4.949 -49.857 0.013 1 98.38 497 ILE A N 1
ATOM 3754 C CA . ILE A 1 497 ? 4.41 -51.212 0.029 1 98.38 497 ILE A CA 1
ATOM 3755 C C . ILE A 1 497 ? 3.938 -51.563 1.438 1 98.38 497 ILE A C 1
ATOM 3757 O O . ILE A 1 497 ? 4.709 -51.48 2.397 1 98.38 497 ILE A O 1
ATOM 3761 N N . VAL A 1 498 ? 2.728 -51.969 1.541 1 98.41 498 VAL A N 1
ATOM 3762 C CA . VAL A 1 498 ? 2.14 -52.356 2.819 1 98.41 498 VAL A CA 1
ATOM 3763 C C . VAL A 1 498 ? 1.725 -53.825 2.773 1 98.41 498 VAL A C 1
ATOM 3765 O O . VAL A 1 498 ? 1.04 -54.254 1.841 1 98.41 498 VAL A O 1
ATOM 3768 N N . LYS A 1 499 ? 2.151 -54.552 3.84 1 98.04 499 LYS A N 1
ATOM 3769 C CA . LYS A 1 499 ? 1.863 -55.983 3.873 1 98.04 499 LYS A CA 1
ATOM 3770 C C . LYS A 1 499 ? 1.295 -56.399 5.226 1 98.04 499 LYS A C 1
ATOM 3772 O O . LYS A 1 499 ? 1.778 -55.956 6.271 1 98.04 499 LYS A O 1
ATOM 3777 N N . LYS A 1 500 ? 0.276 -57.152 5.156 1 97.23 500 LYS A N 1
ATOM 3778 C CA . LYS A 1 500 ? -0.281 -57.836 6.32 1 97.23 500 LYS A CA 1
ATOM 3779 C C . LYS A 1 500 ? -0.808 -59.218 5.945 1 97.23 500 LYS A C 1
ATOM 3781 O O . LYS A 1 500 ? -1.785 -59.336 5.203 1 97.23 500 LYS A O 1
ATOM 3786 N N . GLY A 1 501 ? -0.189 -60.274 6.512 1 95.26 501 GLY A N 1
ATOM 3787 C CA . GLY A 1 501 ? -0.513 -61.614 6.048 1 95.26 501 GLY A CA 1
ATOM 3788 C C . GLY A 1 501 ? -0.257 -61.81 4.565 1 95.26 501 GLY A C 1
ATOM 3789 O O . GLY A 1 501 ? 0.844 -61.541 4.079 1 95.26 501 GLY A O 1
ATOM 3790 N N . LYS A 1 502 ? -1.271 -62.17 3.842 1 94.87 502 LYS A N 1
ATOM 3791 C CA . LYS A 1 502 ? -1.138 -62.432 2.412 1 94.87 502 LYS A CA 1
ATOM 3792 C C . LYS A 1 502 ? -1.501 -61.198 1.591 1 94.87 502 LYS A C 1
ATOM 3794 O O . LYS A 1 502 ? -1.255 -61.154 0.384 1 94.87 502 LYS A O 1
ATOM 3799 N N . THR A 1 503 ? -2.031 -60.217 2.316 1 96.19 503 THR A N 1
ATOM 3800 C CA . THR A 1 503 ? -2.48 -59.019 1.615 1 96.19 503 THR A CA 1
ATOM 3801 C C . THR A 1 503 ? -1.324 -58.044 1.416 1 96.19 503 THR A C 1
ATOM 3803 O O . THR A 1 503 ? -0.63 -57.692 2.372 1 96.19 503 THR A O 1
ATOM 3806 N N . VAL A 1 504 ? -1.137 -57.616 0.154 1 97.85 504 VAL A N 1
ATOM 3807 C CA . VAL A 1 504 ? -0.115 -56.635 -0.196 1 97.85 504 VAL A CA 1
ATOM 3808 C C . VAL A 1 504 ? -0.747 -55.488 -0.98 1 97.85 504 VAL A C 1
ATOM 3810 O O . VAL A 1 504 ? -1.537 -55.717 -1.899 1 97.85 504 VAL A O 1
ATOM 3813 N N . ALA A 1 505 ? -0.458 -54.292 -0.59 1 98.34 505 ALA A N 1
ATOM 3814 C CA . ALA A 1 505 ? -0.944 -53.114 -1.304 1 98.34 505 ALA A CA 1
ATOM 3815 C C . ALA A 1 505 ? 0.199 -52.15 -1.611 1 98.34 505 ALA A C 1
ATOM 3817 O O . ALA A 1 505 ? 1.152 -52.041 -0.837 1 98.34 505 ALA A O 1
ATOM 3818 N N . GLU A 1 506 ? 0.04 -51.466 -2.733 1 98.39 506 GLU A N 1
ATOM 3819 C CA . GLU A 1 506 ? 1.013 -50.467 -3.165 1 98.39 506 GLU A CA 1
ATOM 3820 C C . GLU A 1 506 ? 0.39 -49.075 -3.214 1 98.39 506 GLU A C 1
ATOM 3822 O O . GLU A 1 506 ? -0.764 -48.919 -3.618 1 98.39 506 GLU A O 1
ATOM 3827 N N . PHE A 1 507 ? 1.134 -48.156 -2.742 1 98.59 507 PHE A N 1
ATOM 3828 C CA . PHE A 1 507 ? 0.748 -46.75 -2.772 1 98.59 507 PHE A CA 1
ATOM 3829 C C . PHE A 1 507 ? 1.775 -45.923 -3.535 1 98.59 507 PHE A C 1
ATOM 3831 O O . PHE A 1 507 ? 2.747 -45.438 -2.952 1 98.59 507 PHE A O 1
ATOM 3838 N N . PRO A 1 508 ? 1.55 -45.732 -4.866 1 98.13 508 PRO A N 1
ATOM 3839 C CA . PRO A 1 508 ? 2.501 -44.915 -5.625 1 98.13 508 PRO A CA 1
ATOM 3840 C C . PRO A 1 508 ? 2.513 -43.455 -5.177 1 98.13 508 PRO A C 1
ATOM 3842 O O . PRO A 1 508 ? 1.453 -42.858 -4.978 1 98.13 508 PRO A O 1
ATOM 3845 N N . ALA A 1 509 ? 3.705 -42.903 -5.052 1 97.97 509 ALA A N 1
ATOM 3846 C CA . ALA A 1 509 ? 3.827 -41.492 -4.694 1 97.97 509 ALA A CA 1
ATOM 3847 C C . ALA A 1 509 ? 3.154 -40.602 -5.734 1 97.97 509 ALA A C 1
ATOM 3849 O O . ALA A 1 509 ? 3.113 -40.941 -6.919 1 97.97 509 ALA A O 1
ATOM 3850 N N . ASN A 1 510 ? 2.618 -39.441 -5.333 1 98.23 510 ASN A N 1
ATOM 3851 C CA . ASN A 1 510 ? 2.078 -38.357 -6.147 1 98.23 510 ASN A CA 1
ATOM 3852 C C . ASN A 1 510 ? 0.718 -38.723 -6.736 1 98.23 510 ASN A C 1
ATOM 3854 O O . ASN A 1 510 ? 0.12 -37.93 -7.467 1 98.23 510 ASN A O 1
ATOM 3858 N N . LYS A 1 511 ? 0.214 -39.891 -6.464 1 98.37 511 LYS A N 1
ATOM 3859 C CA . LYS A 1 511 ? -1.085 -40.329 -6.967 1 98.37 511 LYS A CA 1
ATOM 3860 C C . LYS A 1 511 ? -2.079 -40.526 -5.827 1 98.37 511 LYS A C 1
ATOM 3862 O O . LYS A 1 511 ? -1.687 -40.603 -4.661 1 98.37 511 LYS A O 1
ATOM 3867 N N . ASN A 1 512 ? -3.331 -40.521 -6.158 1 98.43 512 ASN A N 1
ATOM 3868 C CA . ASN A 1 512 ? -4.383 -40.741 -5.17 1 98.43 512 ASN A CA 1
ATOM 3869 C C . ASN A 1 512 ? -4.97 -42.145 -5.28 1 98.43 512 ASN A C 1
ATOM 3871 O O . ASN A 1 512 ? -6.191 -42.315 -5.27 1 98.43 512 ASN A O 1
ATOM 3875 N N . ILE A 1 513 ? -4.062 -43.205 -5.318 1 98.25 513 ILE A N 1
ATOM 3876 C CA . ILE A 1 513 ? -4.597 -44.545 -5.532 1 98.25 513 ILE A CA 1
ATOM 3877 C C . ILE A 1 513 ? -3.872 -45.541 -4.631 1 98.25 513 ILE A C 1
ATOM 3879 O O . ILE A 1 513 ? -2.743 -45.291 -4.201 1 98.25 513 ILE A O 1
ATOM 3883 N N . MET A 1 514 ? -4.475 -46.58 -4.294 1 98.35 514 MET A N 1
ATOM 3884 C CA . MET A 1 514 ? -3.965 -47.81 -3.693 1 98.35 514 MET A CA 1
ATOM 3885 C C . MET A 1 514 ? -4.165 -48.996 -4.63 1 98.35 514 MET A C 1
ATOM 3887 O O . MET A 1 514 ? -5.255 -49.188 -5.172 1 98.35 514 MET A O 1
ATOM 3891 N N . ILE A 1 515 ? -3.1 -49.701 -4.884 1 98.3 515 ILE A N 1
ATOM 3892 C CA . ILE A 1 515 ? -3.18 -50.871 -5.75 1 98.3 515 ILE A CA 1
ATOM 3893 C C . ILE A 1 515 ? -3.034 -52.142 -4.916 1 98.3 515 ILE A C 1
ATOM 3895 O O . ILE A 1 515 ? -2.031 -52.326 -4.223 1 98.3 515 ILE A O 1
ATOM 3899 N N . ALA A 1 516 ? -3.935 -52.993 -4.922 1 97.24 516 ALA A N 1
ATOM 3900 C CA . ALA A 1 516 ? -3.913 -54.291 -4.255 1 97.24 516 ALA A CA 1
ATOM 3901 C C . ALA A 1 516 ? -4.334 -55.406 -5.208 1 97.24 516 ALA A C 1
ATOM 3903 O O . ALA A 1 516 ? -5.5 -55.485 -5.603 1 97.24 516 ALA A O 1
ATOM 3904 N N . GLY A 1 517 ? -3.361 -56.251 -5.534 1 93.65 517 GLY A N 1
ATOM 3905 C CA . GLY A 1 517 ? -3.64 -57.225 -6.578 1 93.65 517 GLY A CA 1
ATOM 3906 C C . GLY A 1 517 ? -3.961 -56.589 -7.917 1 93.65 517 GLY A C 1
ATOM 3907 O O . GLY A 1 517 ? -3.197 -55.76 -8.416 1 93.65 517 GLY A O 1
ATOM 3908 N N . ASN A 1 518 ? -5.118 -56.948 -8.473 1 94.39 518 ASN A N 1
ATOM 3909 C CA . ASN A 1 518 ? -5.504 -56.421 -9.778 1 94.39 518 ASN A CA 1
ATOM 3910 C C . ASN A 1 518 ? -6.505 -55.277 -9.646 1 94.39 518 ASN A C 1
ATOM 3912 O O . ASN A 1 518 ? -7.062 -54.816 -10.644 1 94.39 518 ASN A O 1
ATOM 3916 N N . LYS A 1 519 ? -6.601 -54.797 -8.457 1 96.83 519 LYS A N 1
ATOM 3917 C CA . LYS A 1 519 ? -7.59 -53.747 -8.232 1 96.83 519 LYS A CA 1
ATOM 3918 C C . LYS A 1 519 ? -6.92 -52.44 -7.819 1 96.83 519 LYS A C 1
ATOM 3920 O O . LYS A 1 519 ? -5.949 -52.447 -7.06 1 96.83 519 LYS A O 1
ATOM 3925 N N . THR A 1 520 ? -7.437 -51.392 -8.417 1 97.45 520 THR A N 1
ATOM 3926 C CA . THR A 1 520 ? -7.012 -50.047 -8.048 1 97.45 520 THR A CA 1
ATOM 3927 C C . THR A 1 520 ? -8.122 -49.315 -7.299 1 97.45 520 THR A C 1
ATOM 3929 O O . THR A 1 520 ? -9.254 -49.235 -7.78 1 97.45 520 THR A O 1
ATOM 3932 N N . TYR A 1 521 ? -7.819 -48.781 -6.107 1 97.63 521 TYR A N 1
ATOM 3933 C CA . TYR A 1 521 ? -8.748 -48.02 -5.28 1 97.63 521 TYR A CA 1
ATOM 3934 C C . TYR A 1 521 ? -8.387 -46.54 -5.274 1 97.63 521 TYR A C 1
ATOM 3936 O O . TYR A 1 521 ? -7.216 -46.181 -5.129 1 97.63 521 TYR A O 1
ATOM 3944 N N . GLU A 1 522 ? -9.376 -45.747 -5.491 1 97.19 522 GLU A N 1
ATOM 3945 C CA . GLU A 1 522 ? -9.142 -44.308 -5.42 1 97.19 522 GLU A CA 1
ATOM 3946 C C . GLU A 1 522 ? -9.168 -43.815 -3.976 1 97.19 522 GLU A C 1
ATOM 3948 O O . GLU A 1 522 ? -10.018 -44.233 -3.187 1 97.19 522 GLU A O 1
ATOM 3953 N N . LEU A 1 523 ? -8.254 -43.009 -3.669 1 98.09 523 LEU A N 1
ATOM 3954 C CA . LEU A 1 523 ? -8.166 -42.393 -2.35 1 98.09 523 LEU A CA 1
ATOM 3955 C C . LEU A 1 523 ? -8.716 -40.971 -2.376 1 98.09 523 LEU A C 1
ATOM 3957 O O . LEU A 1 523 ? -8.81 -40.356 -3.441 1 98.09 523 LEU A O 1
ATOM 3961 N N . GLU A 1 524 ? -9.075 -40.443 -1.215 1 97.01 524 GLU A N 1
ATOM 3962 C CA . GLU A 1 524 ? -9.671 -39.113 -1.139 1 97.01 524 GLU A CA 1
ATOM 3963 C C . GLU A 1 524 ? -8.603 -38.025 -1.213 1 97.01 524 GLU A C 1
ATOM 3965 O O . GLU A 1 524 ? -8.924 -36.838 -1.305 1 97.01 524 GLU A O 1
ATOM 3970 N N . GLY A 1 525 ? -7.335 -38.425 -1.181 1 97.63 525 GLY A N 1
ATOM 3971 C CA . GLY A 1 525 ? -6.211 -37.506 -1.271 1 97.63 525 GLY A CA 1
ATOM 3972 C C . GLY A 1 525 ? -4.959 -38.149 -1.837 1 97.63 525 GLY A C 1
ATOM 3973 O O . GLY A 1 525 ? -4.956 -39.34 -2.155 1 97.63 525 GLY A O 1
ATOM 3974 N N . LEU A 1 526 ? -3.914 -37.375 -1.873 1 98.48 526 LEU A N 1
ATOM 3975 C CA . LEU A 1 526 ? -2.664 -37.797 -2.496 1 98.48 526 LEU A CA 1
ATOM 3976 C C . LEU A 1 526 ? -1.836 -38.641 -1.533 1 98.48 526 LEU A C 1
ATOM 3978 O O . LEU A 1 526 ? -1.904 -38.451 -0.317 1 98.48 526 LEU A O 1
ATOM 3982 N N . VAL A 1 527 ? -1.124 -39.571 -2.097 1 98.6 527 VAL A N 1
ATOM 3983 C CA . VAL A 1 527 ? 0.026 -40.172 -1.43 1 98.6 527 VAL A CA 1
ATOM 3984 C C . VAL A 1 527 ? 1.258 -39.294 -1.633 1 98.6 527 VAL A C 1
ATOM 3986 O O . VAL A 1 527 ? 1.678 -39.054 -2.767 1 98.6 527 VAL A O 1
ATOM 3989 N N . VAL A 1 528 ? 1.819 -38.785 -0.559 1 98.52 528 VAL A N 1
ATOM 3990 C CA . VAL A 1 528 ? 2.913 -37.826 -0.673 1 98.52 528 VAL A CA 1
ATOM 3991 C C . VAL A 1 528 ? 4.178 -38.408 -0.046 1 98.52 528 VAL A C 1
ATOM 3993 O O . VAL A 1 528 ? 4.14 -38.935 1.068 1 98.52 528 VAL A O 1
ATOM 3996 N N . ASN A 1 529 ? 5.211 -38.456 -0.772 1 97.3 529 ASN A N 1
ATOM 3997 C CA . ASN A 1 529 ? 6.537 -38.78 -0.254 1 97.3 529 ASN A CA 1
ATOM 3998 C C . ASN A 1 529 ? 7.336 -37.52 0.066 1 97.3 529 ASN A C 1
ATOM 4000 O O . ASN A 1 529 ? 7.735 -36.786 -0.839 1 97.3 529 ASN A O 1
ATOM 4004 N N . SER A 1 530 ? 7.5 -37.176 1.276 1 94.82 530 SER A N 1
ATOM 4005 C CA . SER A 1 530 ? 8.24 -36.002 1.726 1 94.82 530 SER A CA 1
ATOM 4006 C C . SER A 1 530 ? 9.234 -36.362 2.824 1 94.82 530 SER A C 1
ATOM 4008 O O . SER A 1 530 ? 8.873 -37.015 3.806 1 94.82 530 SER A O 1
ATOM 4010 N N . ALA A 1 531 ? 10.486 -35.981 2.687 1 88.87 531 ALA A N 1
ATOM 4011 C CA . ALA A 1 531 ? 11.554 -36.239 3.65 1 88.87 531 ALA A CA 1
ATOM 4012 C C . ALA A 1 531 ? 11.664 -37.73 3.96 1 88.87 531 ALA A C 1
ATOM 4014 O O . ALA A 1 531 ? 11.712 -38.126 5.127 1 88.87 531 ALA A O 1
ATOM 4015 N N . GLU A 1 532 ? 11.459 -38.543 3.003 1 87.39 532 GLU A N 1
ATOM 4016 C CA . GLU A 1 532 ? 11.648 -39.988 3.085 1 87.39 532 GLU A CA 1
ATOM 4017 C C . GLU A 1 532 ? 10.544 -40.644 3.909 1 87.39 532 GLU A C 1
ATOM 4019 O O . GLU A 1 532 ? 10.737 -41.727 4.465 1 87.39 532 GLU A O 1
ATOM 4024 N N . GLN A 1 533 ? 9.531 -39.944 4.015 1 94.19 533 GLN A N 1
ATOM 4025 C CA . GLN A 1 533 ? 8.331 -40.471 4.657 1 94.19 533 GLN A CA 1
ATOM 4026 C C . GLN A 1 533 ? 7.124 -40.379 3.727 1 94.19 533 GLN A C 1
ATOM 4028 O O . GLN A 1 533 ? 7.025 -39.453 2.92 1 94.19 533 GLN A O 1
ATOM 4033 N N . PHE A 1 534 ? 6.314 -41.374 3.876 1 97.78 534 PHE A N 1
ATOM 4034 C CA . PHE A 1 534 ? 5.071 -41.338 3.114 1 97.78 534 PHE A CA 1
ATOM 4035 C C . PHE A 1 534 ? 3.911 -40.885 3.992 1 97.78 534 PHE A C 1
ATOM 4037 O O . PHE A 1 534 ? 3.817 -41.276 5.157 1 97.78 534 PHE A O 1
ATOM 4044 N N . TRP A 1 535 ? 3.176 -40.052 3.441 1 98.27 535 TRP A N 1
ATOM 4045 C CA . TRP A 1 535 ? 1.942 -39.556 4.04 1 98.27 535 TRP A CA 1
ATOM 4046 C C . TRP A 1 535 ? 0.734 -39.923 3.184 1 98.27 535 TRP A C 1
ATOM 4048 O O . TRP A 1 535 ? 0.771 -39.789 1.958 1 98.27 535 TRP A O 1
ATOM 4058 N N . VAL A 1 536 ? -0.318 -40.473 3.818 1 98.54 536 VAL A N 1
ATOM 4059 C CA . VAL A 1 536 ? -1.496 -40.941 3.096 1 98.54 536 VAL A CA 1
ATOM 4060 C C . VAL A 1 536 ? -2.761 -40.437 3.788 1 98.54 536 VAL A C 1
ATOM 4062 O O . VAL A 1 536 ? -2.727 -40.069 4.965 1 98.54 536 VAL A O 1
ATOM 4065 N N . PRO A 1 537 ? -3.864 -40.347 3.062 1 98.59 537 PRO A N 1
ATOM 4066 C CA . PRO A 1 537 ? -5.125 -40.081 3.759 1 98.59 537 PRO A CA 1
ATOM 4067 C C . PRO A 1 537 ? -5.494 -41.18 4.752 1 98.59 537 PRO A C 1
ATOM 4069 O O . PRO A 1 537 ? -5.251 -42.361 4.49 1 98.59 537 PRO A O 1
ATOM 4072 N N . LYS A 1 538 ? -6.079 -40.782 5.796 1 98.04 538 LYS A N 1
ATOM 4073 C CA . LYS A 1 538 ? -6.53 -41.741 6.8 1 98.04 538 LYS A CA 1
ATOM 4074 C C . LYS A 1 538 ? -7.398 -42.828 6.172 1 98.04 538 LYS A C 1
ATOM 4076 O O . LYS A 1 538 ? -7.364 -43.983 6.602 1 98.04 538 LYS A O 1
ATOM 4081 N N . GLN A 1 539 ? -8.123 -42.507 5.181 1 98.19 539 GLN A N 1
ATOM 4082 C CA . GLN A 1 539 ? -9.001 -43.43 4.469 1 98.19 539 GLN A CA 1
ATOM 4083 C C . GLN A 1 539 ? -8.215 -44.606 3.898 1 98.19 539 GLN A C 1
ATOM 4085 O O . GLN A 1 539 ? -8.739 -45.717 3.791 1 98.19 539 GLN A O 1
ATOM 4090 N N . ALA A 1 540 ? -6.987 -44.377 3.516 1 98.31 540 ALA A N 1
ATOM 4091 C CA . ALA A 1 540 ? -6.154 -45.433 2.944 1 98.31 540 ALA A CA 1
ATOM 4092 C C . ALA A 1 540 ? -5.955 -46.573 3.939 1 98.31 540 ALA A C 1
ATOM 4094 O O . ALA A 1 540 ? -5.973 -47.746 3.559 1 98.31 540 ALA A O 1
ATOM 4095 N N . VAL A 1 541 ? -5.754 -46.237 5.151 1 97.87 541 VAL A N 1
ATOM 4096 C CA . VAL A 1 541 ? -5.552 -47.23 6.202 1 97.87 541 VAL A CA 1
ATOM 4097 C C . VAL A 1 541 ? -6.832 -48.036 6.404 1 97.87 541 VAL A C 1
ATOM 4099 O O . VAL A 1 541 ? -6.788 -49.263 6.521 1 97.87 541 VAL A O 1
ATOM 4102 N N . LYS A 1 542 ? -7.901 -47.329 6.4 1 97.29 542 LYS A N 1
ATOM 4103 C CA . LYS A 1 542 ? -9.197 -47.981 6.569 1 97.29 542 LYS A CA 1
ATOM 4104 C C . LYS A 1 542 ? -9.495 -48.921 5.405 1 97.29 542 LYS A C 1
ATOM 4106 O O . LYS A 1 542 ? -9.999 -50.028 5.608 1 97.29 542 LYS A O 1
ATOM 4111 N N . LEU A 1 543 ? -9.211 -48.444 4.242 1 97.53 543 LEU A N 1
ATOM 4112 C CA . LEU A 1 543 ? -9.455 -49.243 3.046 1 97.53 543 LEU A CA 1
ATOM 4113 C C . LEU A 1 543 ? -8.594 -50.502 3.047 1 97.53 543 LEU A C 1
ATOM 4115 O O . LEU A 1 543 ? -9.063 -51.58 2.677 1 97.53 543 LEU A O 1
ATOM 4119 N N . PHE A 1 544 ? -7.37 -50.401 3.418 1 97.41 544 PHE A N 1
ATOM 4120 C CA . PHE A 1 544 ? -6.472 -51.548 3.492 1 97.41 544 PHE A CA 1
ATOM 4121 C C . PHE A 1 544 ? -6.981 -52.57 4.502 1 97.41 544 PHE A C 1
ATOM 4123 O O . PHE A 1 544 ? -6.925 -53.776 4.254 1 97.41 544 PHE A O 1
ATOM 4130 N N . LYS A 1 545 ? -7.487 -52.091 5.598 1 95.57 545 LYS A N 1
ATOM 4131 C CA . LYS A 1 545 ? -8.04 -52.971 6.624 1 95.57 545 LYS A CA 1
ATOM 4132 C C . LYS A 1 545 ? -9.243 -53.745 6.094 1 95.57 545 LYS A C 1
ATOM 4134 O O . LYS A 1 545 ? -9.463 -54.897 6.474 1 95.57 545 LYS A O 1
ATOM 4139 N N . GLN A 1 546 ? -9.925 -53.142 5.211 1 95.03 546 GLN A N 1
ATOM 4140 C CA . GLN A 1 546 ? -11.154 -53.736 4.695 1 95.03 546 GLN A CA 1
ATOM 4141 C C . GLN A 1 546 ? -10.851 -54.82 3.665 1 95.03 546 GLN A C 1
ATOM 4143 O O . GLN A 1 546 ? -11.661 -55.724 3.451 1 95.03 546 GLN A O 1
ATOM 4148 N N . ILE A 1 547 ? -9.768 -54.736 3.034 1 91.17 547 ILE A N 1
ATOM 4149 C CA . ILE A 1 547 ? -9.51 -55.696 1.966 1 91.17 547 ILE A CA 1
ATOM 4150 C C . ILE A 1 547 ? -8.669 -56.852 2.503 1 91.17 547 ILE A C 1
ATOM 4152 O O . ILE A 1 547 ? -8.379 -57.806 1.778 1 91.17 547 ILE A O 1
ATOM 4156 N N . GLN A 1 548 ? -8.285 -56.764 3.749 1 84.9 548 GLN A N 1
ATOM 4157 C CA . GLN A 1 548 ? -7.6 -57.868 4.413 1 84.9 548 GLN A CA 1
ATOM 4158 C C . GLN A 1 548 ? -8.559 -59.022 4.693 1 84.9 548 GLN A C 1
ATOM 4160 O O . GLN A 1 548 ? -9.736 -58.8 4.988 1 84.9 548 GLN A O 1
ATOM 4165 N N . MET B 1 1 ? -14.992 29.887 -68.168 1 19.46 1 MET B N 1
ATOM 4166 C CA . MET B 1 1 ? -15.185 30.738 -66.998 1 19.46 1 MET B CA 1
ATOM 4167 C C . MET B 1 1 ? -15.676 29.923 -65.806 1 19.46 1 MET B C 1
ATOM 4169 O O . MET B 1 1 ? -16.852 29.563 -65.737 1 19.46 1 MET B O 1
ATOM 4173 N N . LYS B 1 2 ? -14.959 28.953 -65.32 1 20.71 2 LYS B N 1
ATOM 4174 C CA . LYS B 1 2 ? -14.632 27.661 -64.723 1 20.71 2 LYS B CA 1
ATOM 4175 C C . LYS B 1 2 ? -14.592 27.753 -63.201 1 20.71 2 LYS B C 1
ATOM 4177 O O . LYS B 1 2 ? -14.144 26.822 -62.529 1 20.71 2 LYS B O 1
ATOM 4182 N N . ASN B 1 3 ? -14.982 28.972 -62.604 1 20.57 3 ASN B N 1
ATOM 4183 C CA . ASN B 1 3 ? -14.537 29.385 -61.278 1 20.57 3 ASN B CA 1
ATOM 4184 C C . ASN B 1 3 ? -15.171 28.532 -60.183 1 20.57 3 ASN B C 1
ATOM 4186 O O . ASN B 1 3 ? -16.389 28.347 -60.161 1 20.57 3 ASN B O 1
ATOM 4190 N N . ILE B 1 4 ? -14.395 27.724 -59.385 1 22.2 4 ILE B N 1
ATOM 4191 C CA . ILE B 1 4 ? -14.091 26.613 -58.49 1 22.2 4 ILE B CA 1
ATOM 4192 C C . ILE B 1 4 ? -14.475 26.983 -57.059 1 22.2 4 ILE B C 1
ATOM 4194 O O . ILE B 1 4 ? -13.917 26.443 -56.1 1 22.2 4 ILE B O 1
ATOM 4198 N N . GLY B 1 5 ? -15.465 27.856 -56.766 1 20.91 5 GLY B N 1
ATOM 4199 C CA . GLY B 1 5 ? -15.464 28.455 -55.441 1 20.91 5 GLY B CA 1
ATOM 4200 C C . GLY B 1 5 ? -15.717 27.451 -54.332 1 20.91 5 GLY B C 1
ATOM 4201 O O . GLY B 1 5 ? -16.728 26.746 -54.344 1 20.91 5 GLY B O 1
ATOM 4202 N N . ARG B 1 6 ? -14.76 26.959 -53.431 1 20.48 6 ARG B N 1
ATOM 4203 C CA . ARG B 1 6 ? -14.307 25.851 -52.595 1 20.48 6 ARG B CA 1
ATOM 4204 C C . ARG B 1 6 ? -15.044 25.836 -51.26 1 20.48 6 ARG B C 1
ATOM 4206 O O . ARG B 1 6 ? -15.126 24.797 -50.602 1 20.48 6 ARG B O 1
ATOM 4213 N N . LYS B 1 7 ? -15.419 26.956 -50.579 1 19.99 7 LYS B N 1
ATOM 4214 C CA . LYS B 1 7 ? -14.997 26.999 -49.182 1 19.99 7 LYS B CA 1
ATOM 4215 C C . LYS B 1 7 ? -15.705 25.924 -48.361 1 19.99 7 LYS B C 1
ATOM 4217 O O . LYS B 1 7 ? -16.788 25.466 -48.731 1 19.99 7 LYS B O 1
ATOM 4222 N N . ILE B 1 8 ? -15.211 25.608 -46.866 1 21.07 8 ILE B N 1
ATOM 4223 C CA . ILE B 1 8 ? -14.689 24.753 -45.807 1 21.07 8 ILE B CA 1
ATOM 4224 C C . ILE B 1 8 ? -15.791 24.456 -44.792 1 21.07 8 ILE B C 1
ATOM 4226 O O . ILE B 1 8 ? -15.814 23.382 -44.187 1 21.07 8 ILE B O 1
ATOM 4230 N N . ILE B 1 9 ? -16.789 25.287 -44.383 1 22.77 9 ILE B N 1
ATOM 4231 C CA . ILE B 1 9 ? -16.928 25.467 -42.942 1 22.77 9 ILE B CA 1
ATOM 4232 C C . ILE B 1 9 ? -17.613 24.246 -42.333 1 22.77 9 ILE B C 1
ATOM 4234 O O . ILE B 1 9 ? -18.786 23.983 -42.608 1 22.77 9 ILE B O 1
ATOM 4238 N N . SER B 1 10 ? -16.901 23.064 -42.328 1 22.26 10 SER B N 1
ATOM 4239 C CA . SER B 1 10 ? -17.448 21.822 -41.789 1 22.26 10 SER B CA 1
ATOM 4240 C C . SER B 1 10 ? -17.739 21.948 -40.297 1 22.26 10 SER B C 1
ATOM 4242 O O . SER B 1 10 ? -16.83 22.187 -39.5 1 22.26 10 SER B O 1
ATOM 4244 N N . PHE B 1 11 ? -18.738 22.678 -39.91 1 23.86 11 PHE B N 1
ATOM 4245 C CA . PHE B 1 11 ? -19.136 22.866 -38.52 1 23.86 11 PHE B CA 1
ATOM 4246 C C . PHE B 1 11 ? -19.306 21.523 -37.819 1 23.86 11 PHE B C 1
ATOM 4248 O O . PHE B 1 11 ? -20.223 20.763 -38.137 1 23.86 11 PHE B O 1
ATOM 4255 N N . ALA B 1 12 ? -18.087 20.835 -37.601 1 21.8 12 ALA B N 1
ATOM 4256 C CA . ALA B 1 12 ? -18.04 19.558 -36.893 1 21.8 12 ALA B CA 1
ATOM 4257 C C . ALA B 1 12 ? -18.736 19.656 -35.538 1 21.8 12 ALA B C 1
ATOM 4259 O O . ALA B 1 12 ? -18.447 20.558 -34.748 1 21.8 12 ALA B O 1
ATOM 4260 N N . LEU B 1 13 ? -19.956 19.163 -35.411 1 23.03 13 LEU B N 1
ATOM 4261 C CA . LEU B 1 13 ? -20.857 18.935 -34.287 1 23.03 13 LEU B CA 1
ATOM 4262 C C . LEU B 1 13 ? -20.16 18.145 -33.184 1 23.03 13 LEU B C 1
ATOM 4264 O O . LEU B 1 13 ? -19.808 16.979 -33.377 1 23.03 13 LEU B O 1
ATOM 4268 N N . ILE B 1 14 ? -19.056 18.793 -32.509 1 24.33 14 ILE B N 1
ATOM 4269 C CA . ILE B 1 14 ? -18.252 18.214 -31.438 1 24.33 14 ILE B CA 1
ATOM 4270 C C . ILE B 1 14 ? -19.166 17.689 -30.333 1 24.33 14 ILE B C 1
ATOM 4272 O O . ILE B 1 14 ? -19.904 18.457 -29.712 1 24.33 14 ILE B O 1
ATOM 4276 N N . GLY B 1 15 ? -19.77 16.516 -30.489 1 23.4 15 GLY B N 1
ATOM 4277 C CA . GLY B 1 15 ? -20.556 15.807 -29.493 1 23.4 15 GLY B CA 1
ATOM 4278 C C . GLY B 1 15 ? -19.823 15.62 -28.177 1 23.4 15 GLY B C 1
ATOM 4279 O O . GLY B 1 15 ? -18.672 15.18 -28.159 1 23.4 15 GLY B O 1
ATOM 4280 N N . SER B 1 16 ? -19.968 16.526 -27.198 1 23.39 16 SER B N 1
ATOM 4281 C CA . SER B 1 16 ? -19.497 16.618 -25.82 1 23.39 16 SER B CA 1
ATOM 4282 C C . SER B 1 16 ? -19.734 15.314 -25.066 1 23.39 16 SER B C 1
ATOM 4284 O O . SER B 1 16 ? -20.88 14.903 -24.871 1 23.39 16 SER B O 1
ATOM 4286 N N . LEU B 1 17 ? -18.906 14.239 -25.306 1 25.12 17 LEU B N 1
ATOM 4287 C CA . LEU B 1 17 ? -18.962 13.015 -24.514 1 25.12 17 LEU B CA 1
ATOM 4288 C C . LEU B 1 17 ? -18.694 13.307 -23.042 1 25.12 17 LEU B C 1
ATOM 4290 O O . LEU B 1 17 ? -17.603 13.756 -22.682 1 25.12 17 LEU B O 1
ATOM 4294 N N . THR B 1 18 ? -19.634 13.811 -22.281 1 24.11 18 THR B N 1
ATOM 4295 C CA . THR B 1 18 ? -19.588 13.946 -20.829 1 24.11 18 THR B CA 1
ATOM 4296 C C . THR B 1 18 ? -19.123 12.646 -20.179 1 24.11 18 THR B C 1
ATOM 4298 O O . THR B 1 18 ? -19.616 11.567 -20.514 1 24.11 18 THR B O 1
ATOM 4301 N N . ALA B 1 19 ? -17.798 12.531 -19.793 1 28.26 19 ALA B N 1
ATOM 4302 C CA . ALA B 1 19 ? -17.052 11.557 -19.001 1 28.26 19 ALA B CA 1
ATOM 4303 C C . ALA B 1 19 ? -17.821 11.168 -17.742 1 28.26 19 ALA B C 1
ATOM 4305 O O . ALA B 1 19 ? -18.08 12.011 -16.88 1 28.26 19 ALA B O 1
ATOM 4306 N N . GLY B 1 20 ? -18.725 10.124 -17.793 1 26.24 20 GLY B N 1
ATOM 4307 C CA . GLY B 1 20 ? -19.493 9.432 -16.771 1 26.24 20 GLY B CA 1
ATOM 4308 C C . GLY B 1 20 ? -18.66 9.033 -15.566 1 26.24 20 GLY B C 1
ATOM 4309 O O . GLY B 1 20 ? -17.63 8.372 -15.709 1 26.24 20 GLY B O 1
ATOM 4310 N N . SER B 1 21 ? -18.634 9.825 -14.577 1 29.42 21 SER B N 1
ATOM 4311 C CA . SER B 1 21 ? -18.186 9.533 -13.219 1 29.42 21 SER B CA 1
ATOM 4312 C C . SER B 1 21 ? -18.745 8.203 -12.727 1 29.42 21 SER B C 1
ATOM 4314 O O . SER B 1 21 ? -19.962 8.016 -12.677 1 29.42 21 SER B O 1
ATOM 4316 N N . PHE B 1 22 ? -18.045 7.178 -12.982 1 28.41 22 PHE B N 1
ATOM 4317 C CA . PHE B 1 22 ? -18.461 5.826 -12.628 1 28.41 22 PHE B CA 1
ATOM 4318 C C . PHE B 1 22 ? -18.778 5.73 -11.14 1 28.41 22 PHE B C 1
ATOM 4320 O O . PHE B 1 22 ? -17.876 5.558 -10.318 1 28.41 22 PHE B O 1
ATOM 4327 N N . ALA B 1 23 ? -19.634 6.559 -10.559 1 30.42 23 ALA B N 1
ATOM 4328 C CA . ALA B 1 23 ? -20.253 6.23 -9.278 1 30.42 23 ALA B CA 1
ATOM 4329 C C . ALA B 1 23 ? -20.992 4.897 -9.352 1 30.42 23 ALA B C 1
ATOM 4331 O O . ALA B 1 23 ? -22.14 4.84 -9.799 1 30.42 23 ALA B O 1
ATOM 4332 N N . PHE B 1 24 ? -20.527 3.785 -9.789 1 27.38 24 PHE B N 1
ATOM 4333 C CA . PHE B 1 24 ? -21.342 2.581 -9.676 1 27.38 24 PHE B CA 1
ATOM 4334 C C . PHE B 1 24 ? -21.827 2.388 -8.244 1 27.38 24 PHE B C 1
ATOM 4336 O O . PHE B 1 24 ? -21.023 2.358 -7.31 1 27.38 24 PHE B O 1
ATOM 4343 N N . ALA B 1 25 ? -23.174 2.465 -7.985 1 26.04 25 ALA B N 1
ATOM 4344 C CA . ALA B 1 25 ? -24.091 2.134 -6.898 1 26.04 25 ALA B CA 1
ATOM 4345 C C . ALA B 1 25 ? -23.943 0.674 -6.481 1 26.04 25 ALA B C 1
ATOM 4347 O O . ALA B 1 25 ? -24.274 -0.234 -7.247 1 26.04 25 ALA B O 1
ATOM 4348 N N . ALA B 1 26 ? -23.039 0.15 -5.794 1 28.35 26 ALA B N 1
ATOM 4349 C CA . ALA B 1 26 ? -23.303 -1.054 -5.01 1 28.35 26 ALA B CA 1
ATOM 4350 C C . ALA B 1 26 ? -24.764 -1.114 -4.571 1 28.35 26 ALA B C 1
ATOM 4352 O O . ALA B 1 26 ? -25.269 -0.179 -3.947 1 28.35 26 ALA B O 1
ATOM 4353 N N . ARG B 1 27 ? -25.609 -1.744 -5.304 1 25.34 27 ARG B N 1
ATOM 4354 C CA . ARG B 1 27 ? -26.924 -2.102 -4.783 1 25.34 27 ARG B CA 1
ATOM 4355 C C . ARG B 1 27 ? -26.838 -2.518 -3.318 1 25.34 27 ARG B C 1
ATOM 4357 O O . ARG B 1 27 ? -26.39 -3.623 -3.007 1 25.34 27 ARG B O 1
ATOM 4364 N N . GLU B 1 28 ? -26.54 -1.701 -2.356 1 28.33 28 GLU B N 1
ATOM 4365 C CA . GLU B 1 28 ? -27.026 -1.914 -0.995 1 28.33 28 GLU B CA 1
ATOM 4366 C C . GLU B 1 28 ? -28.439 -2.489 -0.997 1 28.33 28 GLU B C 1
ATOM 4368 O O . GLU B 1 28 ? -29.291 -2.053 -1.775 1 28.33 28 GLU B O 1
ATOM 4373 N N . GLU B 1 29 ? -28.737 -3.809 -0.878 1 29.52 29 GLU B N 1
ATOM 4374 C CA . GLU B 1 29 ? -30.098 -4.063 -0.416 1 29.52 29 GLU B CA 1
ATOM 4375 C C . GLU B 1 29 ? -30.743 -2.79 0.126 1 29.52 29 GLU B C 1
ATOM 4377 O O . GLU B 1 29 ? -30.087 -1.996 0.803 1 29.52 29 GLU B O 1
ATOM 4382 N N . ALA B 1 30 ? -31.848 -2.259 -0.522 1 29.55 30 ALA B N 1
ATOM 4383 C CA . ALA B 1 30 ? -32.74 -1.211 -0.031 1 29.55 30 ALA B CA 1
ATOM 4384 C C . ALA B 1 30 ? -32.928 -1.315 1.48 1 29.55 30 ALA B C 1
ATOM 4386 O O . ALA B 1 30 ? -33.979 -1.755 1.952 1 29.55 30 ALA B O 1
ATOM 4387 N N . LYS B 1 31 ? -32.044 -2.08 2.156 1 30.69 31 LYS B N 1
ATOM 4388 C CA . LYS B 1 31 ? -32.387 -1.848 3.556 1 30.69 31 LYS B CA 1
ATOM 4389 C C . LYS B 1 31 ? -32.611 -0.363 3.828 1 30.69 31 LYS B C 1
ATOM 4391 O O . LYS B 1 31 ? -31.978 0.491 3.204 1 30.69 31 LYS B O 1
ATOM 4396 N N . GLU B 1 32 ? -33.724 0.076 4.296 1 32.39 32 GLU B N 1
ATOM 4397 C CA . GLU B 1 32 ? -34.068 1.42 4.751 1 32.39 32 GLU B CA 1
ATOM 4398 C C . GLU B 1 32 ? -32.815 2.254 5.003 1 32.39 32 GLU B C 1
ATOM 4400 O O . GLU B 1 32 ? -31.974 1.888 5.825 1 32.39 32 GLU B O 1
ATOM 4405 N N . LYS B 1 33 ? -32.136 2.865 4.024 1 41.39 33 LYS B N 1
ATOM 4406 C CA . LYS B 1 33 ? -31.147 3.911 4.271 1 41.39 33 LYS B CA 1
ATOM 4407 C C . LYS B 1 33 ? -31.359 4.557 5.637 1 41.39 33 LYS B C 1
ATOM 4409 O O . LYS B 1 33 ? -32.183 5.463 5.78 1 41.39 33 LYS B O 1
ATOM 4414 N N . GLN B 1 34 ? -31.391 3.805 6.541 1 38.42 34 GLN B N 1
ATOM 4415 C CA . GLN B 1 34 ? -31.452 4.487 7.83 1 38.42 34 GLN B CA 1
ATOM 4416 C C . GLN B 1 34 ? -30.482 5.665 7.874 1 38.42 34 GLN B C 1
ATOM 4418 O O . GLN B 1 34 ? -29.272 5.485 7.724 1 38.42 34 GLN B O 1
ATOM 4423 N N . LYS B 1 35 ? -30.764 6.784 7.363 1 48.58 35 LYS B N 1
ATOM 4424 C CA . LYS B 1 35 ? -30.067 8.036 7.644 1 48.58 35 LYS B CA 1
ATOM 4425 C C . LYS B 1 35 ? -29.233 7.928 8.917 1 48.58 35 LYS B C 1
ATOM 4427 O O . LYS B 1 35 ? -29.776 7.93 10.023 1 48.58 35 LYS B O 1
ATOM 4432 N N . SER B 1 36 ? -27.979 7.186 8.594 1 63.9 36 SER B N 1
ATOM 4433 C CA . SER B 1 36 ? -27.163 7.055 9.796 1 63.9 36 SER B CA 1
ATOM 4434 C C . SER B 1 36 ? -27.002 8.396 10.504 1 63.9 36 SER B C 1
ATOM 4436 O O . SER B 1 36 ? -26.807 9.426 9.856 1 63.9 36 SER B O 1
ATOM 4438 N N . LYS B 1 37 ? -27.39 8.564 11.58 1 76.45 37 LYS B N 1
ATOM 4439 C CA . LYS B 1 37 ? -27.233 9.739 12.434 1 76.45 37 LYS B CA 1
ATOM 4440 C C . LYS B 1 37 ? -25.792 10.24 12.421 1 76.45 37 LYS B C 1
ATOM 4442 O O . LYS B 1 37 ? -24.852 9.443 12.405 1 76.45 37 LYS B O 1
ATOM 4447 N N . PRO B 1 38 ? -25.682 11.559 12.13 1 87.62 38 PRO B N 1
ATOM 4448 C CA . PRO B 1 38 ? -24.332 12.121 12.221 1 87.62 38 PRO B CA 1
ATOM 4449 C C . PRO B 1 38 ? -23.566 11.62 13.443 1 87.62 38 PRO B C 1
ATOM 4451 O O . PRO B 1 38 ? -24.164 11.379 14.495 1 87.62 38 PRO B O 1
ATOM 4454 N N . ILE B 1 39 ? -22.282 11.441 13.129 1 94.36 39 ILE B N 1
ATOM 4455 C CA . ILE B 1 39 ? -21.465 10.969 14.242 1 94.36 39 ILE B CA 1
ATOM 4456 C C . ILE B 1 39 ? -21.016 12.155 15.092 1 94.36 39 ILE B C 1
ATOM 4458 O O . ILE B 1 39 ? -21.028 13.298 14.63 1 94.36 39 ILE B O 1
ATOM 4462 N N . LYS B 1 40 ? -20.663 11.881 16.269 1 96.69 40 LYS B N 1
ATOM 4463 C CA . LYS B 1 40 ? -20.354 12.916 17.251 1 96.69 40 LYS B CA 1
ATOM 4464 C C . LYS B 1 40 ? -18.944 13.463 17.047 1 96.69 40 LYS B C 1
ATOM 4466 O O . LYS B 1 40 ? -18.733 14.677 17.072 1 96.69 40 LYS B O 1
ATOM 4471 N N . ASN B 1 41 ? -17.951 12.563 16.802 1 98.64 41 ASN B N 1
ATOM 4472 C CA . ASN B 1 41 ? -16.554 12.979 16.746 1 98.64 41 ASN B CA 1
ATOM 4473 C C . ASN B 1 41 ? -15.866 12.463 15.485 1 98.64 41 ASN B C 1
ATOM 4475 O O . ASN B 1 41 ? -16.131 11.345 15.041 1 98.64 41 ASN B O 1
ATOM 4479 N N . VAL B 1 42 ? -15.007 13.271 14.909 1 98.84 42 VAL B N 1
ATOM 4480 C CA . VAL B 1 42 ? -14.123 12.849 13.828 1 98.84 42 VAL B CA 1
ATOM 4481 C C . VAL B 1 42 ? -12.678 13.206 14.172 1 98.84 42 VAL B C 1
ATOM 4483 O O . VAL B 1 42 ? -12.388 14.342 14.556 1 98.84 42 VAL B O 1
ATOM 4486 N N . ILE B 1 43 ? -11.786 12.255 14.08 1 98.93 43 ILE B N 1
ATOM 4487 C CA . ILE B 1 43 ? -10.351 12.453 14.254 1 98.93 43 ILE B CA 1
ATOM 4488 C C . ILE B 1 43 ? -9.623 12.128 12.952 1 98.93 43 ILE B C 1
ATOM 4490 O O . ILE B 1 43 ? -9.627 10.98 12.501 1 98.93 43 ILE B O 1
ATOM 4494 N N . MET B 1 44 ? -9.052 13.121 12.309 1 98.94 44 MET B N 1
ATOM 4495 C CA . MET B 1 44 ? -8.246 13.004 11.097 1 98.94 44 MET B CA 1
ATOM 4496 C C . MET B 1 44 ? -6.758 13.026 11.428 1 98.94 44 MET B C 1
ATOM 4498 O O . MET B 1 44 ? -6.262 13.991 12.013 1 98.94 44 MET B O 1
ATOM 4502 N N . MET B 1 45 ? -6.082 12.007 11.059 1 98.95 45 MET B N 1
ATOM 4503 C CA . MET B 1 45 ? -4.665 11.885 11.388 1 98.95 45 MET B CA 1
ATOM 4504 C C . MET B 1 45 ? -3.826 11.709 10.127 1 98.95 45 MET B C 1
ATOM 4506 O O . MET B 1 45 ? -4.148 10.882 9.272 1 98.95 45 MET B O 1
ATOM 4510 N N . VAL B 1 46 ? -2.768 12.465 9.993 1 98.93 46 VAL B N 1
ATOM 4511 C CA . VAL B 1 46 ? -1.932 12.423 8.799 1 98.93 46 VAL B CA 1
ATOM 4512 C C . VAL B 1 46 ? -0.489 12.108 9.188 1 98.93 46 VAL B C 1
ATOM 4514 O O . VAL B 1 46 ? 0.118 12.83 9.983 1 98.93 46 VAL B O 1
ATOM 4517 N N . MET B 1 47 ? 0.002 11.036 8.728 1 98.67 47 MET B N 1
ATOM 4518 C CA . MET B 1 47 ? 1.417 10.684 8.801 1 98.67 47 MET B CA 1
ATOM 4519 C C . MET B 1 47 ? 2.175 11.225 7.593 1 98.67 47 MET B C 1
ATOM 4521 O O . MET B 1 47 ? 2.304 10.539 6.577 1 98.67 47 MET B O 1
ATOM 4525 N N . ASP B 1 48 ? 2.745 12.345 7.693 1 98.67 48 ASP B N 1
ATOM 4526 C CA . ASP B 1 48 ? 3.238 13.123 6.561 1 98.67 48 ASP B CA 1
ATOM 4527 C C . ASP B 1 48 ? 4.351 12.379 5.827 1 98.67 48 ASP B C 1
ATOM 4529 O O . ASP B 1 48 ? 5.378 12.043 6.421 1 98.67 48 ASP B O 1
ATOM 4533 N N . GLY B 1 49 ? 4.197 12.207 4.528 1 98.51 49 GLY B N 1
ATOM 4534 C CA . GLY B 1 49 ? 5.234 11.697 3.644 1 98.51 49 GLY B CA 1
ATOM 4535 C C . GLY B 1 49 ? 5.672 10.287 3.991 1 98.51 49 GLY B C 1
ATOM 4536 O O . GLY B 1 49 ? 6.87 10 4.052 1 98.51 49 GLY B O 1
ATOM 4537 N N . THR B 1 50 ? 4.774 9.371 4.305 1 98.52 50 THR B N 1
ATOM 4538 C CA . THR B 1 50 ? 5.105 8.022 4.75 1 98.52 50 THR B CA 1
ATOM 4539 C C . THR B 1 50 ? 4.711 6.992 3.695 1 98.52 50 THR B C 1
ATOM 4541 O O . THR B 1 50 ? 3.534 6.866 3.352 1 98.52 50 THR B O 1
ATOM 4544 N N . SER B 1 51 ? 5.685 6.253 3.246 1 97.2 51 SER B N 1
ATOM 4545 C CA . SER B 1 51 ? 5.468 5.189 2.272 1 97.2 51 SER B CA 1
ATOM 4546 C C . SER B 1 51 ? 5.212 3.852 2.96 1 97.2 51 SER B C 1
ATOM 4548 O O . SER B 1 51 ? 5.49 3.699 4.152 1 97.2 51 SER B O 1
ATOM 4550 N N . ALA B 1 52 ? 4.742 2.868 2.221 1 96.37 52 ALA B N 1
ATOM 4551 C CA . ALA B 1 52 ? 4.426 1.546 2.754 1 96.37 52 ALA B CA 1
ATOM 4552 C C . ALA B 1 52 ? 5.666 0.885 3.35 1 96.37 52 ALA B C 1
ATOM 4554 O O . ALA B 1 52 ? 5.583 0.21 4.379 1 96.37 52 ALA B O 1
ATOM 4555 N N . GLY B 1 53 ? 6.809 1.058 2.683 1 97.94 53 GLY B N 1
ATOM 4556 C CA . GLY B 1 53 ? 8.043 0.492 3.205 1 97.94 53 GLY B CA 1
ATOM 4557 C C . GLY B 1 53 ? 8.401 1.012 4.585 1 97.94 53 GLY B C 1
ATOM 4558 O O . GLY B 1 53 ? 8.976 0.285 5.398 1 97.94 53 GLY B O 1
ATOM 4559 N N . ALA B 1 54 ? 8.004 2.243 4.887 1 98.61 54 ALA B N 1
ATOM 4560 C CA . ALA B 1 54 ? 8.313 2.879 6.165 1 98.61 54 ALA B CA 1
ATOM 4561 C C . ALA B 1 54 ? 7.503 2.255 7.298 1 98.61 54 ALA B C 1
ATOM 4563 O O . ALA B 1 54 ? 8.041 1.972 8.371 1 98.61 54 ALA B O 1
ATOM 4564 N N . THR B 1 55 ? 6.193 2.034 7.077 1 98.64 55 THR B N 1
ATOM 4565 C CA . THR B 1 55 ? 5.36 1.459 8.127 1 98.64 55 THR B CA 1
ATOM 4566 C C . THR B 1 55 ? 5.766 0.015 8.409 1 98.64 55 THR B C 1
ATOM 4568 O O . THR B 1 55 ? 5.813 -0.408 9.566 1 98.64 55 THR B O 1
ATOM 4571 N N . THR B 1 56 ? 6.085 -0.718 7.363 1 98.61 56 THR B N 1
ATOM 4572 C CA . THR B 1 56 ? 6.524 -2.097 7.547 1 98.61 56 THR B CA 1
ATOM 4573 C C . THR B 1 56 ? 7.837 -2.148 8.323 1 98.61 56 THR B C 1
ATOM 4575 O O . THR B 1 56 ? 7.991 -2.955 9.242 1 98.61 56 THR B O 1
ATOM 4578 N N . LEU B 1 57 ? 8.776 -1.301 7.936 1 98.81 57 LEU B N 1
ATOM 4579 C CA . LEU B 1 57 ? 10.067 -1.254 8.614 1 98.81 57 LEU B CA 1
ATOM 4580 C C . LEU B 1 57 ? 9.896 -0.888 10.085 1 98.81 57 LEU B C 1
ATOM 4582 O O . LEU B 1 57 ? 10.532 -1.485 10.956 1 98.81 57 LEU B O 1
ATOM 4586 N N . ALA B 1 58 ? 9.045 0.106 10.346 1 98.87 58 ALA B N 1
ATOM 4587 C CA . ALA B 1 58 ? 8.794 0.535 11.719 1 98.87 58 ALA B CA 1
ATOM 4588 C C . ALA B 1 58 ? 8.197 -0.599 12.548 1 98.87 58 ALA B C 1
ATOM 4590 O O . ALA B 1 58 ? 8.53 -0.757 13.725 1 98.87 58 ALA B O 1
ATOM 4591 N N . ARG B 1 59 ? 7.303 -1.362 11.983 1 98.56 59 ARG B N 1
ATOM 4592 C CA . ARG B 1 59 ? 6.721 -2.517 12.66 1 98.56 59 ARG B CA 1
ATOM 4593 C C . ARG B 1 59 ? 7.799 -3.523 13.05 1 98.56 59 ARG B C 1
ATOM 4595 O O . ARG B 1 59 ? 7.815 -4.016 14.179 1 98.56 59 ARG B O 1
ATOM 4602 N N . TRP B 1 60 ? 8.655 -3.855 12.086 1 98.66 60 TRP B N 1
ATOM 4603 C CA . TRP B 1 60 ? 9.733 -4.798 12.365 1 98.66 60 TRP B CA 1
ATOM 4604 C C . TRP B 1 60 ? 10.654 -4.265 13.457 1 98.66 60 TRP B C 1
ATOM 4606 O O . TRP B 1 60 ? 11.07 -5.012 14.346 1 98.66 60 TRP B O 1
ATOM 4616 N N . TYR B 1 61 ? 10.986 -2.986 13.352 1 98.68 61 TYR B N 1
ATOM 4617 C CA . TYR B 1 61 ? 11.836 -2.357 14.357 1 98.68 61 TYR B CA 1
ATOM 4618 C C . TYR B 1 61 ? 11.196 -2.433 15.738 1 98.68 61 TYR B C 1
ATOM 4620 O O . TYR B 1 61 ? 11.872 -2.727 16.727 1 98.68 61 TYR B O 1
ATOM 4628 N N . LYS B 1 62 ? 9.874 -2.128 15.799 1 98.21 62 LYS B N 1
ATOM 4629 C CA . LYS B 1 62 ? 9.113 -2.173 17.045 1 98.21 62 LYS B CA 1
ATOM 4630 C C . LYS B 1 62 ? 9.042 -3.594 17.595 1 98.21 62 LYS B C 1
ATOM 4632 O O . LYS B 1 62 ? 9.054 -3.796 18.811 1 98.21 62 LYS B O 1
ATOM 4637 N N . GLY B 1 63 ? 8.96 -4.628 16.711 1 97.5 63 GLY B N 1
ATOM 4638 C CA . GLY B 1 63 ? 8.831 -6.02 17.111 1 97.5 63 GLY B CA 1
ATOM 4639 C C . GLY B 1 63 ? 7.432 -6.38 17.575 1 97.5 63 GLY B C 1
ATOM 4640 O O . GLY B 1 63 ? 7.245 -7.364 18.294 1 97.5 63 GLY B O 1
ATOM 4641 N N . ALA B 1 64 ? 6.475 -5.566 17.258 1 97.31 64 ALA B N 1
ATOM 4642 C CA . ALA B 1 64 ? 5.066 -5.735 17.603 1 97.31 64 ALA B CA 1
ATOM 4643 C C . ALA B 1 64 ? 4.165 -5.042 16.584 1 97.31 64 ALA B C 1
ATOM 4645 O O . ALA B 1 64 ? 4.614 -4.158 15.849 1 97.31 64 ALA B O 1
ATOM 4646 N N . PRO B 1 65 ? 2.946 -5.44 16.493 1 97.43 65 PRO B N 1
ATOM 4647 C CA . PRO B 1 65 ? 2.032 -4.764 15.568 1 97.43 65 PRO B CA 1
ATOM 4648 C C . PRO B 1 65 ? 1.901 -3.27 15.855 1 97.43 65 PRO B C 1
ATOM 4650 O O . PRO B 1 65 ? 2.026 -2.845 17.006 1 97.43 65 PRO B O 1
ATOM 4653 N N . LEU B 1 66 ? 1.668 -2.541 14.824 1 98.64 66 LEU B N 1
ATOM 4654 C CA . LEU B 1 66 ? 1.329 -1.129 14.963 1 98.64 66 LEU B CA 1
ATOM 4655 C C . LEU B 1 66 ? -0.146 -0.955 15.307 1 98.64 66 LEU B C 1
ATOM 4657 O O . LEU B 1 66 ? -0.973 -1.799 14.956 1 98.64 66 LEU B O 1
ATOM 4661 N N . ALA B 1 67 ? -0.533 0.145 15.971 1 98.75 67 ALA B N 1
ATOM 4662 C CA . ALA B 1 67 ? -1.936 0.492 16.182 1 98.75 67 ALA B CA 1
ATOM 4663 C C . ALA B 1 67 ? -2.669 0.648 14.852 1 98.75 67 ALA B C 1
ATOM 4665 O O . ALA B 1 67 ? -3.842 0.287 14.737 1 98.75 67 ALA B O 1
ATOM 4666 N N . LEU B 1 68 ? -1.997 1.087 13.814 1 98.66 68 LEU B N 1
ATOM 4667 C CA . LEU B 1 68 ? -2.532 1.311 12.475 1 98.66 68 LEU B CA 1
ATOM 4668 C C . LEU B 1 68 ? -3.032 0.007 11.864 1 98.66 68 LEU B C 1
ATOM 4670 O O . LEU B 1 68 ? -3.949 0.014 11.039 1 98.66 68 LEU B O 1
ATOM 4674 N N . ASP B 1 69 ? -2.465 -1.064 12.23 1 97.84 69 ASP B N 1
ATOM 4675 C CA . ASP B 1 69 ? -2.666 -2.337 11.544 1 97.84 69 ASP B CA 1
ATOM 4676 C C . ASP B 1 69 ? -4.137 -2.747 11.569 1 97.84 69 ASP B C 1
ATOM 4678 O O . ASP B 1 69 ? -4.681 -3.189 10.555 1 97.84 69 ASP B O 1
ATOM 4682 N N . GLU B 1 70 ? -4.805 -2.581 12.623 1 95.65 70 GLU B N 1
ATOM 4683 C CA . GLU B 1 70 ? -6.193 -3.024 12.721 1 95.65 70 GLU B CA 1
ATOM 4684 C C . GLU B 1 70 ? -7.13 -2.073 11.983 1 95.65 70 GLU B C 1
ATOM 4686 O O . GLU B 1 70 ? -8.322 -2.353 11.841 1 95.65 70 GLU B O 1
ATOM 4691 N N . MET B 1 71 ? -6.569 -0.987 11.508 1 98.4 71 MET B N 1
ATOM 4692 C CA . MET B 1 71 ? -7.395 0.062 10.916 1 98.4 71 MET B CA 1
ATOM 4693 C C . MET B 1 71 ? -7.331 0.011 9.393 1 98.4 71 MET B C 1
ATOM 4695 O O . MET B 1 71 ? -8.101 0.691 8.713 1 98.4 71 MET B O 1
ATOM 4699 N N . ALA B 1 72 ? -6.408 -0.766 8.775 1 98.54 72 ALA B N 1
ATOM 4700 C CA . ALA B 1 72 ? -6.241 -0.78 7.324 1 98.54 72 ALA B CA 1
ATOM 4701 C C . ALA B 1 72 ? -7.561 -1.082 6.622 1 98.54 72 ALA B C 1
ATOM 4703 O O . ALA B 1 72 ? -8.235 -2.062 6.949 1 98.54 72 ALA B O 1
ATOM 4704 N N . SER B 1 73 ? -7.935 -0.216 5.567 1 98.32 73 SER B N 1
ATOM 4705 C CA . SER B 1 73 ? -9.275 -0.353 5.007 1 98.32 73 SER B CA 1
ATOM 4706 C C . SER B 1 73 ? -9.298 0.019 3.529 1 98.32 73 SER B C 1
ATOM 4708 O O . SER B 1 73 ? -10.351 -0.021 2.889 1 98.32 73 SER B O 1
ATOM 4710 N N . GLY B 1 74 ? -8.169 0.394 2.978 1 98.1 74 GLY B N 1
ATOM 4711 C CA . GLY B 1 74 ? -8.187 0.741 1.566 1 98.1 74 GLY B CA 1
ATOM 4712 C C . GLY B 1 74 ? -6.97 1.537 1.131 1 98.1 74 GLY B C 1
ATOM 4713 O O . GLY B 1 74 ? -5.877 1.355 1.673 1 98.1 74 GLY B O 1
ATOM 4714 N N . ALA B 1 75 ? -7.185 2.32 0.003 1 98.59 75 ALA B N 1
ATOM 4715 C CA . ALA B 1 75 ? -6.117 3.101 -0.616 1 98.59 75 ALA B CA 1
ATOM 4716 C C . ALA B 1 75 ? -6.571 4.533 -0.885 1 98.59 75 ALA B C 1
ATOM 4718 O O . ALA B 1 75 ? -7.767 4.795 -1.032 1 98.59 75 ALA B O 1
ATOM 4719 N N . VAL B 1 76 ? -5.591 5.416 -0.941 1 98.75 76 VAL B N 1
ATOM 4720 C CA . VAL B 1 76 ? -5.88 6.809 -1.269 1 98.75 76 VAL B CA 1
ATOM 4721 C C . VAL B 1 76 ? -4.963 7.276 -2.397 1 98.75 76 VAL B C 1
ATOM 4723 O O . VAL B 1 76 ? -3.751 7.05 -2.353 1 98.75 76 VAL B O 1
ATOM 4726 N N . ARG B 1 77 ? -5.532 7.881 -3.403 1 98.31 77 ARG B N 1
ATOM 4727 C CA . ARG B 1 77 ? -4.804 8.543 -4.48 1 98.31 77 ARG B CA 1
ATOM 4728 C C . ARG B 1 77 ? -4.492 9.992 -4.12 1 98.31 77 ARG B C 1
ATOM 4730 O O . ARG B 1 77 ? -5.379 10.737 -3.697 1 98.31 77 ARG B O 1
ATOM 4737 N N . THR B 1 78 ? -3.27 10.449 -4.309 1 97.65 78 THR B N 1
ATOM 4738 C CA . THR B 1 78 ? -2.873 11.671 -3.62 1 97.65 78 THR B CA 1
ATOM 4739 C C . THR B 1 78 ? -2.367 12.713 -4.614 1 97.65 78 THR B C 1
ATOM 4741 O O . THR B 1 78 ? -1.828 13.747 -4.217 1 97.65 78 THR B O 1
ATOM 4744 N N . TYR B 1 79 ? -2.456 12.59 -5.945 1 98.13 79 TYR B N 1
ATOM 4745 C CA . TYR B 1 79 ? -1.932 13.514 -6.945 1 98.13 79 TYR B CA 1
ATOM 4746 C C . TYR B 1 79 ? -2.627 14.867 -6.855 1 98.13 79 TYR B C 1
ATOM 4748 O O . TYR B 1 79 ? -3.69 14.987 -6.241 1 98.13 79 TYR B O 1
ATOM 4756 N N . SER B 1 80 ? -2.01 15.906 -7.375 1 98.59 80 SER B N 1
ATOM 4757 C CA . SER B 1 80 ? -2.531 17.267 -7.294 1 98.59 80 SER B CA 1
ATOM 4758 C C . SER B 1 80 ? -3.206 17.678 -8.599 1 98.59 80 SER B C 1
ATOM 4760 O O . SER B 1 80 ? -3.389 16.854 -9.496 1 98.59 80 SER B O 1
ATOM 4762 N N . ALA B 1 81 ? -3.634 18.906 -8.658 1 98.52 81 ALA B N 1
ATOM 4763 C CA . ALA B 1 81 ? -4.33 19.425 -9.833 1 98.52 81 ALA B CA 1
ATOM 4764 C C . ALA B 1 81 ? -3.391 19.513 -11.032 1 98.52 81 ALA B C 1
ATOM 4766 O O . ALA B 1 81 ? -3.842 19.56 -12.179 1 98.52 81 ALA B O 1
ATOM 4767 N N . GLU B 1 82 ? -2.061 19.453 -10.784 1 97.89 82 GLU B N 1
ATOM 4768 C CA . GLU B 1 82 ? -1.154 19.74 -11.892 1 97.89 82 GLU B CA 1
ATOM 4769 C C . GLU B 1 82 ? -0.059 18.683 -11.996 1 97.89 82 GLU B C 1
ATOM 4771 O O . GLU B 1 82 ? 0.703 18.664 -12.965 1 97.89 82 GLU B O 1
ATOM 4776 N N . SER B 1 83 ? 0.027 17.796 -11.003 1 98.3 83 SER B N 1
ATOM 4777 C CA . SER B 1 83 ? 1.165 16.883 -10.95 1 98.3 83 SER B CA 1
ATOM 4778 C C . SER B 1 83 ? 0.736 15.491 -10.498 1 98.3 83 SER B C 1
ATOM 4780 O O . SER B 1 83 ? -0.189 15.35 -9.695 1 98.3 83 SER B O 1
ATOM 4782 N N . ALA B 1 84 ? 1.513 14.451 -10.946 1 98.1 84 ALA B N 1
ATOM 4783 C CA . ALA B 1 84 ? 1.274 13.069 -10.539 1 98.1 84 ALA B CA 1
ATOM 4784 C C . ALA B 1 84 ? 1.744 12.829 -9.107 1 98.1 84 ALA B C 1
ATOM 4786 O O . ALA B 1 84 ? 1.342 11.853 -8.47 1 98.1 84 ALA B O 1
ATOM 4787 N N . ILE B 1 85 ? 2.669 13.643 -8.657 1 98.52 85 ILE B N 1
ATOM 4788 C CA . ILE B 1 85 ? 3.218 13.585 -7.307 1 98.52 85 ILE B CA 1
ATOM 4789 C C . ILE B 1 85 ? 2.905 14.883 -6.566 1 98.52 85 ILE B C 1
ATOM 4791 O O . ILE B 1 85 ? 3.323 15.964 -6.99 1 98.52 85 ILE B O 1
ATOM 4795 N N . THR B 1 86 ? 2.214 14.758 -5.489 1 98.17 86 THR B N 1
ATOM 4796 C CA . THR B 1 86 ? 1.751 15.953 -4.792 1 98.17 86 THR B CA 1
ATOM 4797 C C . THR B 1 86 ? 2.765 16.393 -3.741 1 98.17 86 THR B C 1
ATOM 4799 O O . THR B 1 86 ? 3.698 15.653 -3.422 1 98.17 86 THR B O 1
ATOM 4802 N N . ASP B 1 87 ? 2.593 17.672 -3.361 1 98.03 87 ASP B N 1
ATOM 4803 C CA . ASP B 1 87 ? 3.227 18.226 -2.169 1 98.03 87 ASP B CA 1
ATOM 4804 C C . ASP B 1 87 ? 2.248 18.273 -0.998 1 98.03 87 ASP B C 1
ATOM 4806 O O . ASP B 1 87 ? 1.063 17.975 -1.16 1 98.03 87 ASP B O 1
ATOM 4810 N N . SER B 1 88 ? 2.715 18.614 0.206 1 98.63 88 SER B N 1
ATOM 4811 C CA . SER B 1 88 ? 1.881 18.552 1.402 1 98.63 88 SER B CA 1
ATOM 4812 C C . SER B 1 88 ? 0.763 19.587 1.351 1 98.63 88 SER B C 1
ATOM 4814 O O . SER B 1 88 ? -0.357 19.322 1.794 1 98.63 88 SER B O 1
ATOM 4816 N N . ALA B 1 89 ? 1.039 20.782 0.808 1 98.7 89 ALA B N 1
ATOM 4817 C CA . ALA B 1 89 ? 0.054 21.861 0.811 1 98.7 89 ALA B CA 1
ATOM 4818 C C . ALA B 1 89 ? -1.164 21.495 -0.031 1 98.7 89 ALA B C 1
ATOM 4820 O O . ALA B 1 89 ? -2.292 21.49 0.467 1 98.7 89 ALA B O 1
ATOM 4821 N N . PRO B 1 90 ? -0.969 21.163 -1.297 1 98.59 90 PRO B N 1
ATOM 4822 C CA . PRO B 1 90 ? -2.144 20.768 -2.079 1 98.59 90 PRO B CA 1
ATOM 4823 C C . PRO B 1 90 ? -2.794 19.488 -1.561 1 98.59 90 PRO B C 1
ATOM 4825 O O . PRO B 1 90 ? -4.013 19.327 -1.659 1 98.59 90 PRO B O 1
ATOM 4828 N N . ALA B 1 91 ? -2.001 18.555 -1.033 1 98.8 91 ALA B N 1
ATOM 4829 C CA . ALA B 1 91 ? -2.579 17.332 -0.483 1 98.8 91 ALA B CA 1
ATOM 4830 C C . ALA B 1 91 ? -3.505 17.642 0.69 1 98.8 91 ALA B C 1
ATOM 4832 O O . ALA B 1 91 ? -4.614 17.107 0.771 1 98.8 91 ALA B O 1
ATOM 4833 N N . ALA B 1 92 ? -3.022 18.427 1.581 1 98.87 92 ALA B N 1
ATOM 4834 C CA . ALA B 1 92 ? -3.832 18.805 2.735 1 98.87 92 ALA B CA 1
ATOM 4835 C C . ALA B 1 92 ? -5.068 19.59 2.305 1 98.87 92 ALA B C 1
ATOM 4837 O O . ALA B 1 92 ? -6.156 19.395 2.851 1 98.87 92 ALA B O 1
ATOM 4838 N N . THR B 1 93 ? -4.894 20.513 1.374 1 98.88 93 THR B N 1
ATOM 4839 C CA . THR B 1 93 ? -6.03 21.264 0.852 1 98.88 93 THR B CA 1
ATOM 4840 C C . THR B 1 93 ? -7.088 20.322 0.285 1 98.88 93 THR B C 1
ATOM 4842 O O . THR B 1 93 ? -8.282 20.501 0.531 1 98.88 93 THR B O 1
ATOM 4845 N N . ALA B 1 94 ? -6.674 19.34 -0.432 1 98.87 94 ALA B N 1
ATOM 4846 C CA . ALA B 1 94 ? -7.601 18.364 -0.999 1 98.87 94 ALA B CA 1
ATOM 4847 C C . ALA B 1 94 ? -8.338 17.605 0.1 1 98.87 94 ALA B C 1
ATOM 4849 O O . ALA B 1 94 ? -9.561 17.451 0.044 1 98.87 94 ALA B O 1
ATOM 4850 N N . MET B 1 95 ? -7.651 17.161 1.083 1 98.9 95 MET B N 1
ATOM 4851 C CA . MET B 1 95 ? -8.219 16.357 2.161 1 98.9 95 MET B CA 1
ATOM 4852 C C . MET B 1 95 ? -9.149 17.195 3.032 1 98.9 95 MET B C 1
ATOM 4854 O O . MET B 1 95 ? -10.07 16.664 3.654 1 98.9 95 MET B O 1
ATOM 4858 N N . ALA B 1 96 ? -8.915 18.47 3.055 1 98.92 96 ALA B N 1
ATOM 4859 C CA . ALA B 1 96 ? -9.653 19.334 3.973 1 98.92 96 ALA B CA 1
ATOM 4860 C C . ALA B 1 96 ? -10.862 19.96 3.285 1 98.92 96 ALA B C 1
ATOM 4862 O O . ALA B 1 96 ? -11.883 20.221 3.926 1 98.92 96 ALA B O 1
ATOM 4863 N N . THR B 1 97 ? -10.76 20.225 1.931 1 98.82 97 THR B N 1
ATOM 4864 C CA . THR B 1 97 ? -11.751 21.073 1.279 1 98.82 97 THR B CA 1
ATOM 4865 C C . THR B 1 97 ? -12.539 20.282 0.239 1 98.82 97 THR B C 1
ATOM 4867 O O . THR B 1 97 ? -13.601 20.72 -0.209 1 98.82 97 THR B O 1
ATOM 4870 N N . GLY B 1 98 ? -11.976 19.179 -0.214 1 98.63 98 GLY B N 1
ATOM 4871 C CA . GLY B 1 98 ? -12.639 18.394 -1.243 1 98.63 98 GLY B CA 1
ATOM 4872 C C . GLY B 1 98 ? -12.287 18.837 -2.65 1 98.63 98 GLY B C 1
ATOM 4873 O O . GLY B 1 98 ? -12.883 18.367 -3.622 1 98.63 98 GLY B O 1
ATOM 4874 N N . PHE B 1 99 ? -11.224 19.726 -2.796 1 98.59 99 PHE B N 1
ATOM 4875 C CA . PHE B 1 99 ? -10.765 20.192 -4.099 1 98.59 99 PHE B CA 1
ATOM 4876 C C . PHE B 1 99 ? -9.277 19.915 -4.279 1 98.59 99 PHE B C 1
ATOM 4878 O O . PHE B 1 99 ? -8.484 20.134 -3.362 1 98.59 99 PHE B O 1
ATOM 4885 N N . LYS B 1 100 ? -8.932 19.362 -5.46 1 98.57 100 LYS B N 1
ATOM 4886 C CA . LYS B 1 100 ? -7.511 19.374 -5.797 1 98.57 100 LYS B CA 1
ATOM 4887 C C . LYS B 1 100 ? -6.98 20.801 -5.893 1 98.57 100 LYS B C 1
ATOM 4889 O O . LYS B 1 100 ? -7.728 21.726 -6.218 1 98.57 100 LYS B O 1
ATOM 4894 N N . SER B 1 101 ? -5.716 20.952 -5.594 1 98.29 101 SER B N 1
ATOM 4895 C CA . SER B 1 101 ? -5.098 22.274 -5.604 1 98.29 101 SER B CA 1
ATOM 4896 C C . SER B 1 101 ? -3.694 22.223 -6.197 1 98.29 101 SER B C 1
ATOM 4898 O O . SER B 1 101 ? -3.27 21.188 -6.715 1 98.29 101 SER B O 1
ATOM 4900 N N . ASN B 1 102 ? -3.064 23.482 -6.323 1 98.41 102 ASN B N 1
ATOM 4901 C CA . ASN B 1 102 ? -1.724 23.586 -6.891 1 98.41 102 ASN B CA 1
ATOM 4902 C C . ASN B 1 102 ? -0.656 23.649 -5.802 1 98.41 102 ASN B C 1
ATOM 4904 O O . ASN B 1 102 ? -0.968 23.892 -4.635 1 98.41 102 ASN B O 1
ATOM 4908 N N . ASP B 1 103 ? 0.556 23.453 -6.206 1 98.11 103 ASP B N 1
ATOM 4909 C CA . ASP B 1 103 ? 1.699 23.522 -5.301 1 98.11 103 ASP B CA 1
ATOM 4910 C C . ASP B 1 103 ? 1.707 24.837 -4.526 1 98.11 103 ASP B C 1
ATOM 4912 O O . ASP B 1 103 ? 1.458 25.902 -5.096 1 98.11 103 ASP B O 1
ATOM 4916 N N . LYS B 1 104 ? 1.909 24.747 -3.196 1 98.18 104 LYS B N 1
ATOM 4917 C CA . LYS B 1 104 ? 2.1 25.848 -2.256 1 98.18 104 LYS B CA 1
ATOM 4918 C C . LYS B 1 104 ? 0.763 26.452 -1.838 1 98.18 104 LYS B C 1
ATOM 4920 O O . LYS B 1 104 ? 0.689 27.188 -0.851 1 98.18 104 LYS B O 1
ATOM 4925 N N . TYR B 1 105 ? -0.38 26.144 -2.563 1 98.45 105 TYR B N 1
ATOM 4926 C CA . TYR B 1 105 ? -1.68 26.72 -2.237 1 98.45 105 TYR B CA 1
ATOM 4927 C C . TYR B 1 105 ? -2.261 26.078 -0.983 1 98.45 105 TYR B C 1
ATOM 4929 O O . TYR B 1 105 ? -2.134 24.868 -0.781 1 98.45 105 TYR B O 1
ATOM 4937 N N . ILE B 1 106 ? -2.868 26.891 -0.162 1 98.7 106 ILE B N 1
ATOM 4938 C CA . ILE B 1 106 ? -3.541 26.421 1.044 1 98.7 106 ILE B CA 1
ATOM 4939 C C . ILE B 1 106 ? -5.002 26.866 1.025 1 98.7 106 ILE B C 1
ATOM 4941 O O . ILE B 1 106 ? -5.293 28.064 1.059 1 98.7 106 ILE B O 1
ATOM 4945 N N . GLY B 1 107 ? -5.894 25.911 0.977 1 98.67 107 GLY B N 1
ATOM 4946 C CA . GLY B 1 107 ? -7.311 26.173 1.174 1 98.67 107 GLY B CA 1
ATOM 4947 C C . GLY B 1 107 ? -7.929 26.985 0.052 1 98.67 107 GLY B C 1
ATOM 4948 O O . GLY B 1 107 ? -8.943 27.658 0.251 1 98.67 107 GLY B O 1
ATOM 4949 N N . ILE B 1 108 ? -7.357 27.077 -1.094 1 98.59 108 ILE B N 1
ATOM 4950 C CA . ILE B 1 108 ? -7.899 27.829 -2.221 1 98.59 108 ILE B CA 1
ATOM 4951 C C . ILE B 1 108 ? -7.928 26.945 -3.465 1 98.59 108 ILE B C 1
ATOM 4953 O O . ILE B 1 108 ? -7.223 25.936 -3.534 1 98.59 108 ILE B O 1
ATOM 4957 N N . LEU B 1 109 ? -8.771 27.264 -4.413 1 98.48 109 LEU B N 1
ATOM 4958 C CA . LEU B 1 109 ? -8.92 26.528 -5.664 1 98.48 109 LEU B CA 1
ATOM 4959 C C . LEU B 1 109 ? -7.673 26.67 -6.53 1 98.48 109 LEU B C 1
ATOM 4961 O O . LEU B 1 109 ? -6.92 27.636 -6.389 1 98.48 109 LEU B O 1
ATOM 4965 N N . PRO B 1 110 ? -7.458 25.738 -7.409 1 98.34 110 PRO B N 1
ATOM 4966 C CA . PRO B 1 110 ? -6.27 25.791 -8.264 1 98.34 110 PRO B CA 1
ATOM 4967 C C . PRO B 1 110 ? -6.373 26.856 -9.353 1 98.34 110 PRO B C 1
ATOM 4969 O O . PRO B 1 110 ? -7.478 27.274 -9.71 1 98.34 110 PRO B O 1
ATOM 4972 N N . SER B 1 111 ? -5.189 27.292 -9.862 1 96.77 111 SER B N 1
ATOM 4973 C CA . SER B 1 111 ? -5.099 28.193 -11.007 1 96.77 111 SER B CA 1
ATOM 4974 C C . SER B 1 111 ? -4.786 27.428 -12.289 1 96.77 111 SER B C 1
ATOM 4976 O O . SER B 1 111 ? -5.058 27.913 -13.389 1 96.77 111 SER B O 1
ATOM 4978 N N . VAL B 1 112 ? -4.168 26.305 -12.093 1 95.71 112 VAL B N 1
ATOM 4979 C CA . VAL B 1 112 ? -3.804 25.429 -13.201 1 95.71 112 VAL B CA 1
ATOM 4980 C C . VAL B 1 112 ? -4.342 24.022 -12.947 1 95.71 112 VAL B C 1
ATOM 4982 O O . VAL B 1 112 ? -4.193 23.483 -11.848 1 95.71 112 VAL B O 1
ATOM 4985 N N . VAL B 1 113 ? -5.006 23.48 -13.897 1 97.14 113 VAL B N 1
ATOM 4986 C CA . VAL B 1 113 ? -5.472 22.099 -13.832 1 97.14 113 VAL B CA 1
ATOM 4987 C C . VAL B 1 113 ? -5.013 21.339 -15.074 1 97.14 113 VAL B C 1
ATOM 4989 O O . VAL B 1 113 ? -5.521 21.571 -16.174 1 97.14 113 VAL B O 1
ATOM 4992 N N . ASN B 1 114 ? -4.062 20.457 -14.892 1 94.41 114 ASN B N 1
ATOM 4993 C CA . ASN B 1 114 ? -3.584 19.649 -16.008 1 94.41 114 ASN B CA 1
ATOM 4994 C C . ASN B 1 114 ? -3.631 18.159 -15.681 1 94.41 114 ASN B C 1
ATOM 4996 O O . ASN B 1 114 ? -3.284 17.324 -16.518 1 94.41 114 ASN B O 1
ATOM 5000 N N . SER B 1 115 ? -4.086 17.787 -14.537 1 96.97 115 SER B N 1
ATOM 5001 C CA . SER B 1 115 ? -4.168 16.38 -14.16 1 96.97 115 SER B CA 1
ATOM 5002 C C . SER B 1 115 ? -5.433 15.733 -14.712 1 96.97 115 SER B C 1
ATOM 5004 O O . SER B 1 115 ? -6.518 16.313 -14.634 1 96.97 115 SER B O 1
ATOM 5006 N N . PRO B 1 116 ? -5.337 14.489 -15.22 1 95.43 116 PRO B N 1
ATOM 5007 C CA . PRO B 1 116 ? -6.514 13.783 -15.732 1 95.43 116 PRO B CA 1
ATOM 5008 C C . PRO B 1 116 ? -7.586 13.573 -14.666 1 95.43 116 PRO B C 1
ATOM 5010 O O . PRO B 1 116 ? -7.266 13.259 -13.517 1 95.43 116 PRO B O 1
ATOM 5013 N N . GLY B 1 117 ? -8.826 13.822 -15.031 1 93.03 117 GLY B N 1
ATOM 5014 C CA . GLY B 1 117 ? -9.943 13.523 -14.15 1 93.03 117 GLY B CA 1
ATOM 5015 C C . GLY B 1 117 ? -10.29 14.668 -13.217 1 93.03 117 GLY B C 1
ATOM 5016 O O . GLY B 1 117 ? -11.293 14.612 -12.502 1 93.03 117 GLY B O 1
ATOM 5017 N N . VAL B 1 118 ? -9.483 15.744 -13.218 1 96.6 118 VAL B N 1
ATOM 5018 C CA . VAL B 1 118 ? -9.759 16.89 -12.359 1 96.6 118 VAL B CA 1
ATOM 5019 C C . VAL B 1 118 ? -10.545 17.943 -13.137 1 96.6 118 VAL B C 1
ATOM 5021 O O . VAL B 1 118 ? -10.148 18.336 -14.236 1 96.6 118 VAL B O 1
ATOM 5024 N N . SER B 1 119 ? -11.635 18.399 -12.587 1 94.56 119 SER B N 1
ATOM 5025 C CA . SER B 1 119 ? -12.469 19.395 -13.25 1 94.56 119 SER B CA 1
ATOM 5026 C C . SER B 1 119 ? -11.748 20.734 -13.365 1 94.56 119 SER B C 1
ATOM 5028 O O . SER B 1 119 ? -11.128 21.195 -12.404 1 94.56 119 SER B O 1
ATOM 5030 N N . PRO B 1 120 ? -11.853 21.317 -14.496 1 94.85 120 PRO B N 1
ATOM 5031 C CA . PRO B 1 120 ? -11.25 22.644 -14.637 1 94.85 120 PRO B CA 1
ATOM 5032 C C . PRO B 1 120 ? -11.933 23.698 -13.768 1 94.85 120 PRO B C 1
ATOM 5034 O O . PRO B 1 120 ? -13.099 23.538 -13.4 1 94.85 120 PRO B O 1
ATOM 5037 N N . ILE B 1 121 ? -11.188 24.724 -13.468 1 94.83 121 ILE B N 1
ATOM 5038 C CA . ILE B 1 121 ? -11.689 25.866 -12.711 1 94.83 121 ILE B CA 1
ATOM 5039 C C . ILE B 1 121 ? -11.719 27.104 -13.604 1 94.83 121 ILE B C 1
ATOM 5041 O O . ILE B 1 121 ? -10.789 27.341 -14.379 1 94.83 121 ILE B O 1
ATOM 5045 N N . SER B 1 122 ? -12.865 27.84 -13.573 1 93.04 122 SER B N 1
ATOM 5046 C CA . SER B 1 122 ? -12.93 29.085 -14.331 1 93.04 122 SER B CA 1
ATOM 5047 C C . SER B 1 122 ? -11.917 30.101 -13.812 1 93.04 122 SER B C 1
ATOM 5049 O O . SER B 1 122 ? -11.522 30.051 -12.646 1 93.04 122 SER B O 1
ATOM 5051 N N . LYS B 1 123 ? -11.544 30.97 -14.694 1 90.05 123 LYS B N 1
ATOM 5052 C CA . LYS B 1 123 ? -10.573 32.001 -14.34 1 90.05 123 LYS B CA 1
ATOM 5053 C C . LYS B 1 123 ? -11.085 32.867 -13.193 1 90.05 123 LYS B C 1
ATOM 5055 O O . LYS B 1 123 ? -10.305 33.311 -12.348 1 90.05 123 LYS B O 1
ATOM 5060 N N . GLU B 1 124 ? -12.378 33.072 -13.123 1 89.24 124 GLU B N 1
ATOM 5061 C CA . GLU B 1 124 ? -12.989 33.925 -12.109 1 89.24 124 GLU B CA 1
ATOM 5062 C C . GLU B 1 124 ? -12.947 33.265 -10.734 1 89.24 124 GLU B C 1
ATOM 5064 O O . GLU B 1 124 ? -12.993 33.949 -9.709 1 89.24 124 GLU B O 1
ATOM 5069 N N . HIS B 1 125 ? -12.725 31.966 -10.749 1 93.03 125 HIS B N 1
ATOM 5070 C CA . HIS B 1 125 ? -12.746 31.242 -9.483 1 93.03 125 HIS B CA 1
ATOM 5071 C C . HIS B 1 125 ? -11.342 30.807 -9.073 1 93.03 125 HIS B C 1
ATOM 5073 O O . HIS B 1 125 ? -11.152 30.247 -7.991 1 93.03 125 HIS B O 1
ATOM 5079 N N . ALA B 1 126 ? -10.417 31.085 -9.964 1 95.98 126 ALA B N 1
ATOM 5080 C CA . ALA B 1 126 ? -9.04 30.761 -9.602 1 95.98 126 ALA B CA 1
ATOM 5081 C C . ALA B 1 126 ? -8.655 31.407 -8.274 1 95.98 126 ALA B C 1
ATOM 5083 O O . ALA B 1 126 ? -8.932 32.587 -8.047 1 95.98 126 ALA B O 1
ATOM 5084 N N . MET B 1 127 ? -8.122 30.564 -7.315 1 97.5 127 MET B N 1
ATOM 5085 C CA . MET B 1 127 ? -7.602 30.974 -6.014 1 97.5 127 MET B CA 1
ATOM 5086 C C . MET B 1 127 ? -8.73 31.441 -5.1 1 97.5 127 MET B C 1
ATOM 5088 O O . MET B 1 127 ? -8.486 32.136 -4.112 1 97.5 127 MET B O 1
ATOM 5092 N N . LYS B 1 128 ? -9.98 31.174 -5.46 1 97.87 128 LYS B N 1
ATOM 5093 C CA . LYS B 1 128 ? -11.081 31.391 -4.527 1 97.87 128 LYS B CA 1
ATOM 5094 C C . LYS B 1 128 ? -10.932 30.513 -3.287 1 97.87 128 LYS B C 1
ATOM 5096 O O . LYS B 1 128 ? -10.663 29.315 -3.397 1 97.87 128 LYS B O 1
ATOM 5101 N N . PRO B 1 129 ? -11.045 31.1 -2.079 1 98.55 129 PRO B N 1
ATOM 5102 C CA . PRO B 1 129 ? -11.05 30.236 -0.896 1 98.55 129 PRO B CA 1
ATOM 5103 C C . PRO B 1 129 ? -12.253 29.297 -0.857 1 98.55 129 PRO B C 1
ATOM 5105 O O . PRO B 1 129 ? -13.336 29.655 -1.327 1 98.55 129 PRO B O 1
ATOM 5108 N N . VAL B 1 130 ? -12.026 28.174 -0.331 1 98.63 130 VAL B N 1
ATOM 5109 C CA . VAL B 1 130 ? -13.082 27.183 -0.156 1 98.63 130 VAL B CA 1
ATOM 5110 C C . VAL B 1 130 ? -13.057 26.649 1.274 1 98.63 130 VAL B C 1
ATOM 5112 O O . VAL B 1 130 ? -11.989 26.514 1.875 1 98.63 130 VAL B O 1
ATOM 5115 N N . ALA B 1 131 ? -14.209 26.357 1.77 1 98.71 131 ALA B N 1
ATOM 5116 C CA . ALA B 1 131 ? -14.368 25.965 3.168 1 98.71 131 ALA B CA 1
ATOM 5117 C C . ALA B 1 131 ? -13.695 24.623 3.441 1 98.71 131 ALA B C 1
ATOM 5119 O O . ALA B 1 131 ? -13.719 23.726 2.595 1 98.71 131 ALA B O 1
ATOM 5120 N N . ASN B 1 132 ? -13.086 24.478 4.582 1 98.71 132 ASN B N 1
ATOM 5121 C CA . ASN B 1 132 ? -12.517 23.205 5.011 1 98.71 132 ASN B CA 1
ATOM 5122 C C . ASN B 1 132 ? -13.36 22.554 6.103 1 98.71 132 ASN B C 1
ATOM 5124 O O . ASN B 1 132 ? -14.305 23.161 6.609 1 98.71 132 ASN B O 1
ATOM 5128 N N . VAL B 1 133 ? -13.043 21.346 6.421 1 98.83 133 VAL B N 1
ATOM 5129 C CA . VAL B 1 133 ? -13.839 20.522 7.324 1 98.83 133 VAL B CA 1
ATOM 5130 C C . VAL B 1 133 ? -13.818 21.124 8.728 1 98.83 133 VAL B C 1
ATOM 5132 O O . VAL B 1 133 ? -14.806 21.041 9.46 1 98.83 133 VAL B O 1
ATOM 5135 N N . LEU B 1 134 ? -12.696 21.699 9.136 1 98.84 134 LEU B N 1
ATOM 5136 C CA . LEU B 1 134 ? -12.604 22.319 10.453 1 98.84 134 LEU B CA 1
ATOM 5137 C C . LEU B 1 134 ? -13.592 23.475 10.58 1 98.84 134 LEU B C 1
ATOM 5139 O O . LEU B 1 134 ? -14.298 23.586 11.585 1 98.84 134 LEU B O 1
ATOM 5143 N N . GLU B 1 135 ? -13.702 24.318 9.584 1 98.67 135 GLU B N 1
ATOM 5144 C CA . GLU B 1 135 ? -14.656 25.423 9.576 1 98.67 135 GLU B CA 1
ATOM 5145 C C . GLU B 1 135 ? -16.092 24.913 9.644 1 98.67 135 GLU B C 1
ATOM 5147 O O . GLU B 1 135 ? -16.931 25.495 10.335 1 98.67 135 GLU B O 1
ATOM 5152 N N . GLY B 1 136 ? -16.365 23.845 8.887 1 98.62 136 GLY B N 1
ATOM 5153 C CA . GLY B 1 136 ? -17.679 23.228 8.961 1 98.62 136 GLY B CA 1
ATOM 5154 C C . GLY B 1 136 ? -18.019 22.713 10.347 1 98.62 136 GLY B C 1
ATOM 5155 O O . GLY B 1 136 ? -19.137 22.907 10.83 1 98.62 136 GLY B O 1
ATOM 5156 N N . ALA B 1 137 ? -17.062 22.074 10.988 1 98.62 137 ALA B N 1
ATOM 5157 C CA . ALA B 1 137 ? -17.27 21.558 12.338 1 98.62 137 ALA B CA 1
ATOM 5158 C C . ALA B 1 137 ? -17.576 22.689 13.316 1 98.62 137 ALA B C 1
ATOM 5160 O O . ALA B 1 137 ? -18.478 22.571 14.149 1 98.62 137 ALA B O 1
ATOM 5161 N N . GLU B 1 138 ? -16.858 23.768 13.236 1 97.75 138 GLU B N 1
ATOM 5162 C CA . GLU B 1 138 ? -17.104 24.93 14.085 1 97.75 138 GLU B CA 1
ATOM 5163 C C . GLU B 1 138 ? -18.523 25.46 13.898 1 97.75 138 GLU B C 1
ATOM 5165 O O . GLU B 1 138 ? -19.201 25.792 14.873 1 97.75 138 GLU B O 1
ATOM 5170 N N . LEU B 1 139 ? -18.928 25.51 12.694 1 97.2 139 LEU B N 1
ATOM 5171 C CA . LEU B 1 139 ? -20.242 26.064 12.386 1 97.2 139 LEU B CA 1
ATOM 5172 C C . LEU B 1 139 ? -21.351 25.132 12.863 1 97.2 139 LEU B C 1
ATOM 5174 O O . LEU B 1 139 ? -22.475 25.573 13.111 1 97.2 139 LEU B O 1
ATOM 5178 N N . MET B 1 140 ? -20.98 23.864 13.006 1 96.32 140 MET B N 1
ATOM 5179 C CA . MET B 1 140 ? -21.948 22.9 13.521 1 96.32 140 MET B CA 1
ATOM 5180 C C . MET B 1 140 ? -21.95 22.892 15.046 1 96.32 140 MET B C 1
ATOM 5182 O O . MET B 1 140 ? -22.667 22.105 15.666 1 96.32 140 MET B O 1
ATOM 5186 N N . GLY B 1 141 ? -21.116 23.734 15.642 1 97.08 141 GLY B N 1
ATOM 5187 C CA . GLY B 1 141 ? -21.072 23.849 17.091 1 97.08 141 GLY B CA 1
ATOM 5188 C C . GLY B 1 141 ? -20.104 22.877 17.738 1 97.08 141 GLY B C 1
ATOM 5189 O O . GLY B 1 141 ? -20.018 22.802 18.965 1 97.08 141 GLY B O 1
ATOM 5190 N N . LYS B 1 142 ? -19.371 22.187 16.981 1 98.29 142 LYS B N 1
ATOM 5191 C CA . LYS B 1 142 ? -18.408 21.223 17.507 1 98.29 142 LYS B CA 1
ATOM 5192 C C . LYS B 1 142 ? -17.118 21.915 17.937 1 98.29 142 LYS B C 1
ATOM 5194 O O . LYS B 1 142 ? -16.723 22.925 17.351 1 98.29 142 LYS B O 1
ATOM 5199 N N . ALA B 1 143 ? -16.496 21.348 18.944 1 98.71 143 ALA B N 1
ATOM 5200 C CA . ALA B 1 143 ? -15.15 21.81 19.276 1 98.71 143 ALA B CA 1
ATOM 5201 C C . ALA B 1 143 ? -14.135 21.329 18.243 1 98.71 143 ALA B C 1
ATOM 5203 O O . ALA B 1 143 ? -14.325 20.285 17.615 1 98.71 143 ALA B O 1
ATOM 5204 N N . THR B 1 144 ? -13.132 22.094 18.073 1 98.88 144 THR B N 1
ATOM 5205 C CA . THR B 1 144 ? -12.146 21.723 17.064 1 98.88 144 THR B CA 1
ATOM 5206 C C . THR B 1 144 ? -10.733 21.801 17.635 1 98.88 144 THR B C 1
ATOM 5208 O O . THR B 1 144 ? -10.497 22.487 18.631 1 98.88 144 THR B O 1
ATOM 5211 N N . GLY B 1 145 ? -9.827 21.017 17.082 1 98.91 145 GLY B N 1
ATOM 5212 C CA . GLY B 1 145 ? -8.423 21.025 17.46 1 98.91 145 GLY B CA 1
ATOM 5213 C C . GLY B 1 145 ? -7.491 20.728 16.3 1 98.91 145 GLY B C 1
ATOM 5214 O O . GLY B 1 145 ? -7.868 20.027 15.358 1 98.91 145 GLY B O 1
ATOM 5215 N N . ILE B 1 146 ? -6.28 21.256 16.359 1 98.84 146 ILE B N 1
ATOM 5216 C CA . ILE B 1 146 ? -5.218 20.984 15.397 1 98.84 146 ILE B CA 1
ATOM 5217 C C . ILE B 1 146 ? -3.906 20.727 16.135 1 98.84 146 ILE B C 1
ATOM 5219 O O . ILE B 1 146 ? -3.525 21.495 17.023 1 98.84 146 ILE B O 1
ATOM 5223 N N . ILE B 1 147 ? -3.282 19.618 15.824 1 98.88 147 ILE B N 1
ATOM 5224 C CA . ILE B 1 147 ? -2.033 19.185 16.44 1 98.88 147 ILE B CA 1
ATOM 5225 C C . ILE B 1 147 ? -1.009 18.856 15.356 1 98.88 147 ILE B C 1
ATOM 5227 O O . ILE B 1 147 ? -1.349 18.252 14.335 1 98.88 147 ILE B O 1
ATOM 5231 N N . ALA B 1 148 ? 0.251 19.225 15.556 1 98.87 148 ALA B N 1
ATOM 5232 C CA . ALA B 1 148 ? 1.322 18.836 14.643 1 98.87 148 ALA B CA 1
ATOM 5233 C C . ALA B 1 148 ? 2.674 18.838 15.35 1 98.87 148 ALA B C 1
ATOM 5235 O O . ALA B 1 148 ? 2.861 19.544 16.345 1 98.87 148 ALA B O 1
ATOM 5236 N N . THR B 1 149 ? 3.617 18.081 14.848 1 98.86 149 THR B N 1
ATOM 5237 C CA . THR B 1 149 ? 4.971 18.107 15.389 1 98.86 149 THR B CA 1
ATOM 5238 C C . THR B 1 149 ? 5.818 19.157 14.676 1 98.86 149 THR B C 1
ATOM 5240 O O . THR B 1 149 ? 6.943 19.442 15.093 1 98.86 149 THR B O 1
ATOM 5243 N N . SER B 1 150 ? 5.355 19.729 13.638 1 98.62 150 SER B N 1
ATOM 5244 C CA . SER B 1 150 ? 5.926 20.911 13 1 98.62 150 SER B CA 1
ATOM 5245 C C . SER B 1 150 ? 5.277 22.189 13.522 1 98.62 150 SER B C 1
ATOM 5247 O O . SER B 1 150 ? 4.498 22.15 14.476 1 98.62 150 SER B O 1
ATOM 5249 N N . ALA B 1 151 ? 5.652 23.338 12.946 1 98.64 151 ALA B N 1
ATOM 5250 C CA . ALA B 1 151 ? 4.857 24.546 13.152 1 98.64 151 ALA B CA 1
ATOM 5251 C C . ALA B 1 151 ? 3.411 24.333 12.713 1 98.64 151 ALA B C 1
ATOM 5253 O O . ALA B 1 151 ? 3.155 23.703 11.684 1 98.64 151 ALA B O 1
ATOM 5254 N N . ILE B 1 152 ? 2.468 24.801 13.486 1 98.52 152 ILE B N 1
ATOM 5255 C CA . ILE B 1 152 ? 1.054 24.623 13.173 1 98.52 152 ILE B CA 1
ATOM 5256 C C . ILE B 1 152 ? 0.715 25.358 11.879 1 98.52 152 ILE B C 1
ATOM 5258 O O . ILE B 1 152 ? -0.292 25.059 11.233 1 98.52 152 ILE B O 1
ATOM 5262 N N . GLN B 1 153 ? 1.623 26.31 11.451 1 98.68 153 GLN B N 1
ATOM 5263 C CA . GLN B 1 153 ? 1.411 27.081 10.23 1 98.68 153 GLN B CA 1
ATOM 5264 C C . GLN B 1 153 ? 1.948 26.339 9.01 1 98.68 153 GLN B C 1
ATOM 5266 O O . GLN B 1 153 ? 1.745 26.772 7.874 1 98.68 153 GLN B O 1
ATOM 5271 N N . HIS B 1 154 ? 2.609 25.195 9.229 1 98.5 154 HIS B N 1
ATOM 5272 C CA . HIS B 1 154 ? 3.163 24.425 8.121 1 98.5 154 HIS B CA 1
ATOM 5273 C C . HIS B 1 154 ? 2.059 23.879 7.222 1 98.5 154 HIS B C 1
ATOM 5275 O O . HIS B 1 154 ? 0.88 23.933 7.577 1 98.5 154 HIS B O 1
ATOM 5281 N N . ALA B 1 155 ? 2.404 23.339 6.136 1 98.15 155 ALA B N 1
ATOM 5282 C CA . ALA B 1 155 ? 1.527 23.101 4.991 1 98.15 155 ALA B CA 1
ATOM 5283 C C . ALA B 1 155 ? 0.321 22.256 5.391 1 98.15 155 ALA B C 1
ATOM 5285 O O . ALA B 1 155 ? -0.823 22.634 5.13 1 98.15 155 ALA B O 1
ATOM 5286 N N . THR B 1 156 ? 0.545 21.111 6.059 1 98.55 156 THR B N 1
ATOM 5287 C CA . THR B 1 156 ? -0.532 20.148 6.263 1 98.55 156 THR B CA 1
ATOM 5288 C C . THR B 1 156 ? -1.538 20.67 7.285 1 98.55 156 THR B C 1
ATOM 5290 O O . THR B 1 156 ? -2.737 20.738 7.004 1 98.55 156 THR B O 1
ATOM 5293 N N . PRO B 1 157 ? -1.105 21.119 8.462 1 98.64 157 PRO B N 1
ATOM 5294 C CA . PRO B 1 157 ? -2.106 21.704 9.357 1 98.64 157 PRO B CA 1
ATOM 5295 C C . PRO B 1 157 ? -2.74 22.97 8.787 1 98.64 157 PRO B C 1
ATOM 5297 O O . PRO B 1 157 ? -3.917 23.241 9.036 1 98.64 157 PRO B O 1
ATOM 5300 N N . ALA B 1 158 ? -1.99 23.755 8.035 1 98.85 158 ALA B N 1
ATOM 5301 C CA . ALA B 1 158 ? -2.53 24.96 7.411 1 98.85 158 ALA B CA 1
ATOM 5302 C C . ALA B 1 158 ? -3.659 24.617 6.443 1 98.85 158 ALA B C 1
ATOM 5304 O O . ALA B 1 158 ? -4.638 25.358 6.333 1 98.85 158 ALA B O 1
ATOM 5305 N N . GLY B 1 159 ? -3.536 23.506 5.752 1 98.71 159 GLY B N 1
ATOM 5306 C CA . GLY B 1 159 ? -4.581 23.087 4.832 1 98.71 159 GLY B CA 1
ATOM 5307 C C . GLY B 1 159 ? -5.93 22.909 5.501 1 98.71 159 GLY B C 1
ATOM 5308 O O . GLY B 1 159 ? -6.972 23.099 4.871 1 98.71 159 GLY B O 1
ATOM 5309 N N . PHE B 1 160 ? -5.958 22.657 6.789 1 98.77 160 PHE B N 1
ATOM 5310 C CA . PHE B 1 160 ? -7.184 22.422 7.541 1 98.77 160 PHE B CA 1
ATOM 5311 C C . PHE B 1 160 ? -7.604 23.676 8.299 1 98.77 160 PHE B C 1
ATOM 5313 O O . PHE B 1 160 ? -8.6 23.665 9.025 1 98.77 160 PHE B O 1
ATOM 5320 N N . SER B 1 161 ? -6.836 24.841 8.1 1 98.51 161 SER B N 1
ATOM 5321 C CA . SER B 1 161 ? -7.13 25.902 9.058 1 98.51 161 SER B CA 1
ATOM 5322 C C . SER B 1 161 ? -6.948 27.28 8.429 1 98.51 161 SER B C 1
ATOM 5324 O O . SER B 1 161 ? -7.132 28.3 9.095 1 98.51 161 SER B O 1
ATOM 5326 N N . ALA B 1 162 ? -6.549 27.318 7.124 1 98.73 162 ALA B N 1
ATOM 5327 C CA . ALA B 1 162 ? -6.245 28.634 6.569 1 98.73 162 ALA B CA 1
ATOM 5328 C C . ALA B 1 162 ? -6.461 28.656 5.058 1 98.73 162 ALA B C 1
ATOM 5330 O O . ALA B 1 162 ? -6.766 27.625 4.454 1 98.73 162 ALA B O 1
ATOM 5331 N N . HIS B 1 163 ? -6.382 29.861 4.488 1 98.72 163 HIS B N 1
ATOM 5332 C CA . HIS B 1 163 ? -6.529 30.145 3.065 1 98.72 163 HIS B CA 1
ATOM 5333 C C . HIS B 1 163 ? -5.484 31.149 2.592 1 98.72 163 HIS B C 1
ATOM 5335 O O . HIS B 1 163 ? -5.6 32.347 2.863 1 98.72 163 HIS B O 1
ATOM 5341 N N . VAL B 1 164 ? -4.494 30.691 1.911 1 98.28 164 VAL B N 1
ATOM 5342 C CA . VAL B 1 164 ? -3.459 31.606 1.44 1 98.28 164 VAL B CA 1
ATOM 5343 C C . VAL B 1 164 ? -2.916 31.125 0.097 1 98.28 164 VAL B C 1
ATOM 5345 O O . VAL B 1 164 ? -2.985 29.934 -0.217 1 98.28 164 VAL B O 1
ATOM 5348 N N . LYS B 1 165 ? -2.327 31.986 -0.665 1 97.12 165 LYS B N 1
ATOM 5349 C CA . LYS B 1 165 ? -1.839 31.682 -2.007 1 97.12 165 LYS B CA 1
ATOM 5350 C C . LYS B 1 165 ? -0.474 31.002 -1.955 1 97.12 165 LYS B C 1
ATOM 5352 O O . LYS B 1 165 ? -0.004 30.466 -2.961 1 97.12 165 LYS B O 1
ATOM 5357 N N . HIS B 1 166 ? 0.11 31.042 -0.741 1 97.75 166 HIS B N 1
ATOM 5358 C CA . HIS B 1 166 ? 1.413 30.404 -0.593 1 97.75 166 HIS B CA 1
ATOM 5359 C C . HIS B 1 166 ? 1.622 29.902 0.832 1 97.75 166 HIS B C 1
ATOM 5361 O O . HIS B 1 166 ? 1.374 30.632 1.795 1 97.75 166 HIS B O 1
ATOM 5367 N N . ARG B 1 167 ? 2.193 28.717 0.93 1 98 167 ARG B N 1
ATOM 5368 C CA . ARG B 1 167 ? 2.341 28.035 2.211 1 98 167 ARG B CA 1
ATOM 5369 C C . ARG B 1 167 ? 3.347 28.755 3.103 1 98 167 ARG B C 1
ATOM 5371 O O . ARG B 1 167 ? 3.355 28.562 4.32 1 98 167 ARG B O 1
ATOM 5378 N N . ASN B 1 168 ? 4.19 29.64 2.619 1 97.53 168 ASN B N 1
ATOM 5379 C CA . ASN B 1 168 ? 5.224 30.311 3.399 1 97.53 168 ASN B CA 1
ATOM 5380 C C . ASN B 1 168 ? 4.691 31.578 4.063 1 97.53 168 ASN B C 1
ATOM 5382 O O . ASN B 1 168 ? 5.418 32.255 4.792 1 97.53 168 ASN B O 1
ATOM 5386 N N . LEU B 1 169 ? 3.391 31.861 3.813 1 97.16 169 LEU B N 1
ATOM 5387 C CA . LEU B 1 169 ? 2.807 33.031 4.46 1 97.16 169 LEU B CA 1
ATOM 5388 C C . LEU B 1 169 ? 2.399 32.711 5.894 1 97.16 169 LEU B C 1
ATOM 5390 O O . LEU B 1 169 ? 1.241 32.904 6.272 1 97.16 169 LEU B O 1
ATOM 5394 N N . PHE B 1 170 ? 3.377 32.369 6.729 1 98.11 170 PHE B N 1
ATOM 5395 C CA . PHE B 1 170 ? 3.185 31.884 8.09 1 98.11 170 PHE B CA 1
ATOM 5396 C C . PHE B 1 170 ? 2.453 32.92 8.935 1 98.11 170 PHE B C 1
ATOM 5398 O O . PHE B 1 170 ? 1.541 32.58 9.692 1 98.11 170 PHE B O 1
ATOM 5405 N N . PRO B 1 171 ? 2.767 34.203 8.829 1 97.36 171 PRO B N 1
ATOM 5406 C CA . PRO B 1 171 ? 2.061 35.182 9.659 1 97.36 171 PRO B CA 1
ATOM 5407 C C . PRO B 1 171 ? 0.57 35.261 9.339 1 97.36 171 PRO B C 1
ATOM 5409 O O . PRO B 1 171 ? -0.255 35.38 10.248 1 97.36 171 PRO B O 1
ATOM 5412 N N . ASP B 1 172 ? 0.244 35.225 8.017 1 97.59 172 ASP B N 1
ATOM 5413 C CA . ASP B 1 172 ? -1.161 35.237 7.62 1 97.59 172 ASP B CA 1
ATOM 5414 C C . ASP B 1 172 ? -1.88 33.982 8.109 1 97.59 172 ASP B C 1
ATOM 5416 O O . ASP B 1 172 ? -3.004 34.059 8.609 1 97.59 172 ASP B O 1
ATOM 5420 N N . ILE B 1 173 ? -1.198 32.855 7.947 1 98.65 173 ILE B N 1
ATOM 5421 C CA . ILE B 1 173 ? -1.768 31.585 8.384 1 98.65 173 ILE B CA 1
ATOM 5422 C C . ILE B 1 173 ? -2.004 31.617 9.892 1 98.65 173 ILE B C 1
ATOM 5424 O O . ILE B 1 173 ? -3.081 31.249 10.367 1 98.65 173 ILE B O 1
ATOM 5428 N N . ALA B 1 174 ? -1.006 32.084 10.623 1 98.59 174 ALA B N 1
ATOM 5429 C CA . ALA B 1 174 ? -1.121 32.161 12.077 1 98.59 174 ALA B CA 1
ATOM 5430 C C . ALA B 1 174 ? -2.299 33.038 12.488 1 98.59 174 ALA B C 1
ATOM 5432 O O . ALA B 1 174 ? -3.051 32.69 13.401 1 98.59 174 ALA B O 1
ATOM 5433 N N . GLU B 1 175 ? -2.405 34.161 11.866 1 98.21 175 GLU B N 1
ATOM 5434 C CA . GLU B 1 175 ? -3.483 35.086 12.202 1 98.21 175 GLU B CA 1
ATOM 5435 C C . GLU B 1 175 ? -4.85 34.465 11.927 1 98.21 175 GLU B C 1
ATOM 5437 O O . GLU B 1 175 ? -5.769 34.591 12.738 1 98.21 175 GLU B O 1
ATOM 5442 N N . GLN B 1 176 ? -4.971 33.835 10.798 1 98.61 176 GLN B N 1
ATOM 5443 C CA . GLN B 1 176 ? -6.22 33.146 10.492 1 98.61 176 GLN B CA 1
ATOM 5444 C C . GLN B 1 176 ? -6.525 32.072 11.532 1 98.61 176 GLN B C 1
ATOM 5446 O O . GLN B 1 176 ? -7.669 31.933 11.971 1 98.61 176 GLN B O 1
ATOM 5451 N N . GLN B 1 177 ? -5.5 31.307 11.935 1 98.75 177 GLN B N 1
ATOM 5452 C CA . GLN B 1 177 ? -5.691 30.265 12.939 1 98.75 177 GLN B CA 1
ATOM 5453 C C . GLN B 1 177 ? -6.167 30.857 14.263 1 98.75 177 GLN B C 1
ATOM 5455 O O . GLN B 1 177 ? -7.023 30.28 14.935 1 98.75 177 GLN B O 1
ATOM 5460 N N . VAL B 1 178 ? -5.666 31.992 14.598 1 98.47 178 VAL B N 1
ATOM 5461 C CA . VAL B 1 178 ? -6.024 32.656 15.848 1 98.47 178 VAL B CA 1
ATOM 5462 C C . VAL B 1 178 ? -7.476 33.124 15.787 1 98.47 178 VAL B C 1
ATOM 5464 O O . VAL B 1 178 ? -8.191 33.085 16.791 1 98.47 178 VAL B O 1
ATOM 5467 N N . TYR B 1 179 ? -7.973 33.5 14.667 1 98.1 179 TYR B N 1
ATOM 5468 C CA . TYR B 1 179 ? -9.288 34.119 14.545 1 98.1 179 TYR B CA 1
ATOM 5469 C C . TYR B 1 179 ? -10.334 33.098 14.113 1 98.1 179 TYR B C 1
ATOM 5471 O O . TYR B 1 179 ? -11.498 33.445 13.901 1 98.1 179 TYR B O 1
ATOM 5479 N N . GLN B 1 180 ? -9.972 31.828 14.05 1 96.58 180 GLN B N 1
ATOM 5480 C CA . GLN B 1 180 ? -10.904 30.767 13.685 1 96.58 180 GLN B CA 1
ATOM 5481 C C . GLN B 1 180 ? -11.558 30.159 14.923 1 96.58 180 GLN B C 1
ATOM 5483 O O . GLN B 1 180 ? -12.406 29.271 14.811 1 96.58 180 GLN B O 1
ATOM 5488 N N . ASP B 1 181 ? -11.143 30.581 16.098 1 93.84 181 ASP B N 1
ATOM 5489 C CA . ASP B 1 181 ? -11.731 30.182 17.372 1 93.84 181 ASP B CA 1
ATOM 5490 C C . ASP B 1 181 ? -11.557 28.684 17.612 1 93.84 181 ASP B C 1
ATOM 5492 O O . ASP B 1 181 ? -12.485 28.01 18.066 1 93.84 181 ASP B O 1
ATOM 5496 N N . ILE B 1 182 ? -10.417 28.084 17.144 1 98.66 182 ILE B N 1
ATOM 5497 C CA . ILE B 1 182 ? -10.082 26.688 17.4 1 98.66 182 ILE B CA 1
ATOM 5498 C C . ILE B 1 182 ? -9.8 26.489 18.888 1 98.66 182 ILE B C 1
ATOM 5500 O O . ILE B 1 182 ? -8.999 27.219 19.477 1 98.66 182 ILE B O 1
ATOM 5504 N N . GLU B 1 183 ? -10.406 25.518 19.507 1 98.82 183 GLU B N 1
ATOM 5505 C CA . GLU B 1 183 ? -10.335 25.388 20.959 1 98.82 183 GLU B CA 1
ATO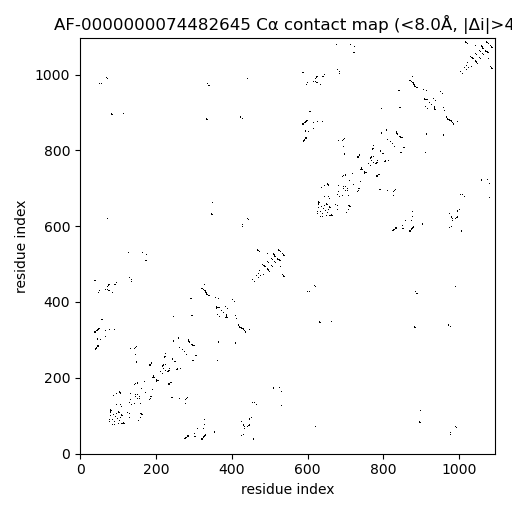M 5506 C C . GLU B 1 183 ? -8.973 24.861 21.4 1 98.82 183 GLU B C 1
ATOM 5508 O O . GLU B 1 183 ? -8.449 25.272 22.438 1 98.82 183 GLU B O 1
ATOM 5513 N N . VAL B 1 184 ? -8.429 23.895 20.635 1 98.94 184 VAL B N 1
ATOM 5514 C CA . VAL B 1 184 ? -7.145 23.321 21.023 1 98.94 184 VAL B CA 1
ATOM 5515 C C . VAL B 1 184 ? -6.167 23.404 19.853 1 98.94 184 VAL B C 1
ATOM 5517 O O . VAL B 1 184 ? -6.415 22.835 18.787 1 98.94 184 VAL B O 1
ATOM 5520 N N . VAL B 1 185 ? -5.081 24.115 19.976 1 98.92 185 VAL B N 1
ATOM 5521 C CA . VAL B 1 185 ? -3.99 24.223 19.012 1 98.92 185 VAL B CA 1
ATOM 5522 C C . VAL B 1 185 ? -2.67 23.847 19.681 1 98.92 185 VAL B C 1
ATOM 5524 O O . VAL B 1 185 ? -2.222 24.525 20.609 1 98.92 185 VAL B O 1
ATOM 5527 N N . LEU B 1 186 ? -2.041 22.747 19.281 1 98.94 186 LEU B N 1
ATOM 5528 C CA . LEU B 1 186 ? -0.823 22.271 19.928 1 98.94 186 LEU B CA 1
ATOM 5529 C C . LEU B 1 186 ? 0.26 21.975 18.897 1 98.94 186 LEU B C 1
ATOM 5531 O O . LEU B 1 186 ? 0.036 21.207 17.958 1 98.94 186 LEU B O 1
ATOM 5535 N N . GLY B 1 187 ? 1.395 22.514 18.991 1 98.7 187 GLY B N 1
ATOM 5536 C CA . GLY B 1 187 ? 2.522 22.247 18.113 1 98.7 187 GLY B CA 1
ATOM 5537 C C . GLY B 1 187 ? 3.643 23.26 18.256 1 98.7 187 GLY B C 1
ATOM 5538 O O . GLY B 1 187 ? 3.863 23.8 19.342 1 98.7 187 GLY B O 1
ATOM 5539 N N . GLY B 1 188 ? 4.476 23.377 17.281 1 98.44 188 GLY B N 1
ATOM 5540 C CA . GLY B 1 188 ? 5.44 24.462 17.188 1 98.44 188 GLY B CA 1
ATOM 5541 C C . GLY B 1 188 ? 4.896 25.684 16.472 1 98.44 188 GLY B C 1
ATOM 5542 O O . GLY B 1 188 ? 3.68 25.864 16.377 1 98.44 188 GLY B O 1
ATOM 5543 N N . GLY B 1 189 ? 5.811 26.639 16.113 1 98.18 189 GLY B N 1
ATOM 5544 C CA . GLY B 1 189 ? 5.433 27.771 15.282 1 98.18 189 GLY B CA 1
ATOM 5545 C C . GLY B 1 189 ? 5.25 29.054 16.069 1 98.18 189 GLY B C 1
ATOM 5546 O O . GLY B 1 189 ? 4.534 29.959 15.634 1 98.18 189 GLY B O 1
ATOM 5547 N N . LYS B 1 190 ? 5.854 29.125 17.261 1 98.21 190 LYS B N 1
ATOM 5548 C CA . LYS B 1 190 ? 5.78 30.325 18.09 1 98.21 190 LYS B CA 1
ATOM 5549 C C . LYS B 1 190 ? 6.299 31.546 17.336 1 98.21 190 LYS B C 1
ATOM 5551 O O . LYS B 1 190 ? 5.776 32.651 17.499 1 98.21 190 LYS B O 1
ATOM 5556 N N . GLU B 1 191 ? 7.278 31.337 16.554 1 98.15 191 GLU B N 1
ATOM 5557 C CA . GLU B 1 191 ? 7.922 32.421 15.817 1 98.15 191 GLU B CA 1
ATOM 5558 C C . GLU B 1 191 ? 6.91 33.193 14.976 1 98.15 191 GLU B C 1
ATOM 5560 O O . GLU B 1 191 ? 6.945 34.424 14.928 1 98.15 191 GLU B O 1
ATOM 5565 N N . ALA B 1 192 ? 5.976 32.514 14.371 1 98.31 192 ALA B N 1
ATOM 5566 C CA . ALA B 1 192 ? 5.024 33.119 13.444 1 98.31 192 ALA B CA 1
ATOM 5567 C C . ALA B 1 192 ? 3.971 33.931 14.193 1 98.31 192 ALA B C 1
ATOM 5569 O O . ALA B 1 192 ? 3.237 34.716 13.587 1 98.31 192 ALA B O 1
ATOM 5570 N N . LEU B 1 193 ? 3.898 33.821 15.498 1 98.52 193 LEU B N 1
ATOM 5571 C CA . LEU B 1 193 ? 2.916 34.514 16.324 1 98.52 193 LEU B CA 1
ATOM 5572 C C . LEU B 1 193 ? 3.477 35.833 16.845 1 98.52 193 LEU B C 1
ATOM 5574 O O . LEU B 1 193 ? 2.729 36.679 17.339 1 98.52 193 LEU B O 1
ATOM 5578 N N . LEU B 1 194 ? 4.727 36.049 16.691 1 98.42 194 LEU B N 1
ATOM 5579 C CA . LEU B 1 194 ? 5.4 37.164 17.348 1 98.42 194 LEU B CA 1
ATOM 5580 C C . LEU B 1 194 ? 6.045 38.09 16.323 1 98.42 194 LEU B C 1
ATOM 5582 O O . LEU B 1 194 ? 6.528 37.634 15.284 1 98.42 194 LEU B O 1
ATOM 5586 N N . PRO B 1 195 ? 6.046 39.355 16.626 1 97.44 195 PRO B N 1
ATOM 5587 C CA . PRO B 1 195 ? 6.87 40.235 15.794 1 97.44 195 PRO B CA 1
ATOM 5588 C C . PRO B 1 195 ? 8.364 39.951 15.933 1 97.44 195 PRO B C 1
ATOM 5590 O O . PRO B 1 195 ? 8.814 39.5 16.989 1 97.44 195 PRO B O 1
ATOM 5593 N N . GLY B 1 196 ? 9.075 40.165 14.903 1 96.21 196 GLY B N 1
ATOM 5594 C CA . GLY B 1 196 ? 10.512 39.947 14.962 1 96.21 196 GLY B CA 1
ATOM 5595 C C . GLY B 1 196 ? 11.175 39.966 13.598 1 96.21 196 GLY B C 1
ATOM 5596 O O . GLY B 1 196 ? 10.567 40.387 12.612 1 96.21 196 GLY B O 1
ATOM 5597 N N . SER B 1 197 ? 12.424 39.563 13.548 1 94.96 197 SER B N 1
ATOM 5598 C CA . SER B 1 197 ? 13.229 39.665 12.335 1 94.96 197 SER B CA 1
ATOM 5599 C C . SER B 1 197 ? 13.436 38.297 11.693 1 94.96 197 SER B C 1
ATOM 5601 O O . SER B 1 197 ? 13.928 38.202 10.566 1 94.96 197 SER B O 1
ATOM 5603 N N . GLY B 1 198 ? 12.99 37.294 12.415 1 93.74 198 GLY B N 1
ATOM 5604 C CA . GLY B 1 198 ? 13.146 35.961 11.855 1 93.74 198 GLY B CA 1
ATOM 5605 C C . GLY B 1 198 ? 12.335 35.746 10.591 1 93.74 198 GLY B C 1
ATOM 5606 O O . GLY B 1 198 ? 11.497 36.578 10.235 1 93.74 198 GLY B O 1
ATOM 5607 N N . THR B 1 199 ? 12.59 34.629 9.9 1 93.57 199 THR B N 1
ATOM 5608 C CA . THR B 1 199 ? 11.984 34.313 8.611 1 93.57 199 THR B CA 1
ATOM 5609 C C . THR B 1 199 ? 10.462 34.294 8.719 1 93.57 199 THR B C 1
ATOM 5611 O O . THR B 1 199 ? 9.766 34.829 7.853 1 93.57 199 THR B O 1
ATOM 5614 N N . ASN B 1 200 ? 9.957 33.72 9.834 1 96.5 200 ASN B N 1
ATOM 5615 C CA . ASN B 1 200 ? 8.519 33.494 9.939 1 96.5 200 ASN B CA 1
ATOM 5616 C C . ASN B 1 200 ? 7.866 34.479 10.905 1 96.5 200 ASN B C 1
ATOM 5618 O O . ASN B 1 200 ? 6.656 34.425 11.129 1 96.5 200 ASN B O 1
ATOM 5622 N N . ASN B 1 201 ? 8.604 35.41 11.459 1 97.67 201 ASN B N 1
ATOM 5623 C CA . ASN B 1 201 ? 8.05 36.416 12.358 1 97.67 201 ASN B CA 1
ATOM 5624 C C . ASN B 1 201 ? 7.089 37.351 11.63 1 97.67 201 ASN B C 1
ATOM 5626 O O . ASN B 1 201 ? 7.244 37.597 10.432 1 97.67 201 ASN B O 1
ATOM 5630 N N . ARG B 1 202 ? 6.196 37.81 12.434 1 97.22 202 ARG B N 1
ATOM 5631 C CA . ARG B 1 202 ? 5.298 38.825 11.893 1 97.22 202 ARG B CA 1
ATOM 5632 C C . ARG B 1 202 ? 6.026 40.15 11.694 1 97.22 202 ARG B C 1
ATOM 5634 O O . ARG B 1 202 ? 6.86 40.536 12.516 1 97.22 202 ARG B O 1
ATOM 5641 N N . LYS B 1 203 ? 5.625 40.911 10.672 1 95.11 203 LYS B N 1
ATOM 5642 C CA . LYS B 1 203 ? 6.285 42.173 10.35 1 95.11 203 LYS B CA 1
ATOM 5643 C C . LYS B 1 203 ? 5.378 43.362 10.653 1 95.11 203 LYS B C 1
ATOM 5645 O O . LYS B 1 203 ? 5.789 44.515 10.512 1 95.11 203 LYS B O 1
ATOM 5650 N N . ASP B 1 204 ? 4.181 43.154 11.102 1 95.02 204 ASP B N 1
ATOM 5651 C CA . ASP B 1 204 ? 3.202 44.212 11.328 1 95.02 204 ASP B CA 1
ATOM 5652 C C . ASP B 1 204 ? 3.173 44.629 12.797 1 95.02 204 ASP B C 1
ATOM 5654 O O . ASP B 1 204 ? 2.283 45.37 13.22 1 95.02 204 ASP B O 1
ATOM 5658 N N . ASN B 1 205 ? 3.975 44.108 13.62 1 93.68 205 ASN B N 1
ATOM 5659 C CA . ASN B 1 205 ? 4.184 44.43 15.027 1 93.68 205 ASN B CA 1
ATOM 5660 C C . ASN B 1 205 ? 3.009 43.976 15.887 1 93.68 205 ASN B C 1
ATOM 5662 O O . ASN B 1 205 ? 2.884 44.386 17.043 1 93.68 205 ASN B O 1
ATOM 5666 N N . GLU B 1 206 ? 2.129 43.13 15.315 1 95.57 206 GLU B N 1
ATOM 5667 C CA . GLU B 1 206 ? 1.077 42.526 16.127 1 95.57 206 GLU B CA 1
ATOM 5668 C C . GLU B 1 206 ? 1.596 41.306 16.883 1 95.57 206 GLU B C 1
ATOM 5670 O O . GLU B 1 206 ? 2.377 40.521 16.343 1 95.57 206 GLU B O 1
ATOM 5675 N N . ASN B 1 207 ? 1.197 41.196 18.108 1 98.04 207 ASN B N 1
ATOM 5676 C CA . ASN B 1 207 ? 1.522 40.047 18.946 1 98.04 207 ASN B CA 1
ATOM 5677 C C . ASN B 1 207 ? 0.32 39.124 19.123 1 98.04 207 ASN B C 1
ATOM 5679 O O . ASN B 1 207 ? -0.529 39.362 19.985 1 98.04 207 ASN B O 1
ATOM 5683 N N . MET B 1 208 ? 0.39 38.082 18.385 1 98.18 208 MET B N 1
ATOM 5684 C CA . MET B 1 208 ? -0.766 37.19 18.361 1 98.18 208 MET B CA 1
ATOM 5685 C C . MET B 1 208 ? -0.891 36.427 19.675 1 98.18 208 MET B C 1
ATOM 5687 O O . MET B 1 208 ? -1.982 35.987 20.041 1 98.18 208 MET B O 1
ATOM 5691 N N . LEU B 1 209 ? 0.203 36.224 20.416 1 97.84 209 LEU B N 1
ATOM 5692 C CA . LEU B 1 209 ? 0.112 35.555 21.709 1 97.84 209 LEU B CA 1
ATOM 5693 C C . LEU B 1 209 ? -0.74 36.365 22.681 1 97.84 209 LEU B C 1
ATOM 5695 O O . LEU B 1 209 ? -1.464 35.795 23.5 1 97.84 209 LEU B O 1
ATOM 5699 N N . GLU B 1 210 ? -0.626 37.664 22.623 1 97.82 210 GLU B N 1
ATOM 5700 C CA . GLU B 1 210 ? -1.46 38.522 23.459 1 97.82 210 GLU B CA 1
ATOM 5701 C C . GLU B 1 210 ? -2.929 38.424 23.058 1 97.82 210 GLU B C 1
ATOM 5703 O O . GLU B 1 210 ? -3.813 38.409 23.917 1 97.82 210 GLU B O 1
ATOM 5708 N N . VAL B 1 211 ? -3.125 38.365 21.741 1 97.94 211 VAL B N 1
ATOM 5709 C CA . VAL B 1 211 ? -4.488 38.222 21.24 1 97.94 211 VAL B CA 1
ATOM 5710 C C . VAL B 1 211 ? -5.084 36.904 21.731 1 97.94 211 VAL B C 1
ATOM 5712 O O . VAL B 1 211 ? -6.234 36.862 22.173 1 97.94 211 VAL B O 1
ATOM 5715 N N . ILE B 1 212 ? -4.304 35.845 21.693 1 98.52 212 ILE B N 1
ATOM 5716 C CA . ILE B 1 212 ? -4.726 34.513 22.114 1 98.52 212 ILE B CA 1
ATOM 5717 C C . ILE B 1 212 ? -5.101 34.534 23.594 1 98.52 212 ILE B C 1
ATOM 5719 O O . ILE B 1 212 ? -6.132 33.984 23.987 1 98.52 212 ILE B O 1
ATOM 5723 N N . LYS B 1 213 ? -4.293 35.172 24.373 1 97.85 213 LYS B N 1
ATOM 5724 C CA . LYS B 1 213 ? -4.586 35.289 25.799 1 97.85 213 LYS B CA 1
ATOM 5725 C C . LYS B 1 213 ? -5.872 36.074 26.034 1 97.85 213 LYS B C 1
ATOM 5727 O O . LYS B 1 213 ? -6.699 35.689 26.864 1 97.85 213 LYS B O 1
ATOM 5732 N N . LYS B 1 214 ? -6.008 37.111 25.313 1 97.22 214 LYS B N 1
ATOM 5733 C CA . LYS B 1 214 ? -7.198 37.945 25.448 1 97.22 214 LYS B CA 1
ATOM 5734 C C . LYS B 1 214 ? -8.454 37.183 25.034 1 97.22 214 LYS B C 1
ATOM 5736 O O . LYS B 1 214 ? -9.548 37.464 25.528 1 97.22 214 LYS B O 1
ATOM 5741 N N . LYS B 1 215 ? -8.283 36.25 24.205 1 97.23 215 LYS B N 1
ATOM 5742 C CA . LYS B 1 215 ? -9.405 35.443 23.734 1 97.23 215 LYS B CA 1
ATOM 5743 C C . LYS B 1 215 ? -9.709 34.305 24.704 1 97.23 215 LYS B C 1
ATOM 5745 O O . LYS B 1 215 ? -10.579 33.473 24.439 1 97.23 215 LYS B O 1
ATOM 5750 N N . GLY B 1 216 ? -8.928 34.193 25.757 1 97.53 216 GLY B N 1
ATOM 5751 C CA . GLY B 1 216 ? -9.287 33.307 26.853 1 97.53 216 GLY B CA 1
ATOM 5752 C C . GLY B 1 216 ? -8.559 31.977 26.808 1 97.53 216 GLY B C 1
ATOM 5753 O O . GLY B 1 216 ? -8.916 31.044 27.53 1 97.53 216 GLY B O 1
ATOM 5754 N N . TYR B 1 217 ? -7.529 31.874 25.986 1 98.66 217 TYR B N 1
ATOM 5755 C CA . TYR B 1 217 ? -6.772 30.63 25.904 1 98.66 217 TYR B CA 1
ATOM 5756 C C . TYR B 1 217 ? -5.795 30.507 27.067 1 98.66 217 TYR B C 1
ATOM 5758 O O . TYR B 1 217 ? -5.214 31.503 27.505 1 98.66 217 TYR B O 1
ATOM 5766 N N . ASP B 1 218 ? -5.629 29.304 27.541 1 98.71 218 ASP B N 1
ATOM 5767 C CA . ASP B 1 218 ? -4.444 28.954 28.318 1 98.71 218 ASP B CA 1
ATOM 5768 C C . ASP B 1 218 ? -3.245 28.702 27.407 1 98.71 218 ASP B C 1
ATOM 5770 O O . ASP B 1 218 ? -3.202 27.7 26.69 1 98.71 218 ASP B O 1
ATOM 5774 N N . VAL B 1 219 ? -2.346 29.611 27.422 1 98.72 219 VAL B N 1
ATOM 5775 C CA . VAL B 1 219 ? -1.145 29.457 26.609 1 98.72 219 VAL B CA 1
ATOM 5776 C C . VAL B 1 219 ? -0.111 28.626 27.366 1 98.72 219 VAL B C 1
ATOM 5778 O O . VAL B 1 219 ? 0.334 29.014 28.449 1 98.72 219 VAL B O 1
ATOM 5781 N N . VAL B 1 220 ? 0.288 27.479 26.821 1 98.71 220 VAL B N 1
ATOM 5782 C CA . VAL B 1 220 ? 1.228 26.575 27.476 1 98.71 220 VAL B CA 1
ATOM 5783 C C . VAL B 1 220 ? 2.471 26.403 26.606 1 98.71 220 VAL B C 1
ATOM 5785 O O . VAL B 1 220 ? 2.374 26.347 25.378 1 98.71 220 VAL B O 1
ATOM 5788 N N . GLU B 1 221 ? 3.666 26.298 27.197 1 98.34 221 GLU B N 1
ATOM 5789 C CA . GLU B 1 221 ? 4.904 26.279 26.423 1 98.34 221 GLU B CA 1
ATOM 5790 C C . GLU B 1 221 ? 5.753 25.06 26.772 1 98.34 221 GLU B C 1
ATOM 5792 O O . GLU B 1 221 ? 6.809 24.841 26.174 1 98.34 221 GLU B O 1
ATOM 5797 N N . THR B 1 222 ? 5.307 24.263 27.769 1 98.59 222 THR B N 1
ATOM 5798 C CA . THR B 1 222 ? 6.036 23.059 28.152 1 98.59 222 THR B CA 1
ATOM 5799 C C . THR B 1 222 ? 5.09 21.867 28.267 1 98.59 222 THR B C 1
ATOM 5801 O O . THR B 1 222 ? 3.875 22.041 28.384 1 98.59 222 THR B O 1
ATOM 5804 N N . ARG B 1 223 ? 5.751 20.733 28.258 1 98.53 223 ARG B N 1
ATOM 5805 C CA . ARG B 1 223 ? 5.013 19.492 28.471 1 98.53 223 ARG B CA 1
ATOM 5806 C C . ARG B 1 223 ? 4.238 19.534 29.784 1 98.53 223 ARG B C 1
ATOM 5808 O O . ARG B 1 223 ? 3.061 19.172 29.828 1 98.53 223 ARG B O 1
ATOM 5815 N N . ASP B 1 224 ? 4.859 19.93 30.848 1 98.46 224 ASP B N 1
ATOM 5816 C CA . ASP B 1 224 ? 4.231 19.955 32.166 1 98.46 224 ASP B CA 1
ATOM 5817 C C . ASP B 1 224 ? 3.049 20.921 32.193 1 98.46 224 ASP B C 1
ATOM 5819 O O . ASP B 1 224 ? 2.009 20.622 32.783 1 98.46 224 ASP B O 1
ATOM 5823 N N . ASP B 1 225 ? 3.239 22.089 31.561 1 98.56 225 ASP B N 1
ATOM 5824 C CA . ASP B 1 225 ? 2.144 23.051 31.484 1 98.56 225 ASP B CA 1
ATOM 5825 C C . ASP B 1 225 ? 0.946 22.461 30.742 1 98.56 225 ASP B C 1
ATOM 5827 O O . ASP B 1 225 ? -0.201 22.666 31.143 1 98.56 225 ASP B O 1
ATOM 5831 N N . LEU B 1 226 ? 1.218 21.791 29.672 1 98.83 226 LEU B N 1
ATOM 5832 C CA . LEU B 1 226 ? 0.158 21.167 28.889 1 98.83 226 LEU B CA 1
ATOM 5833 C C . LEU B 1 226 ? -0.612 20.152 29.728 1 98.83 226 LEU B C 1
ATOM 5835 O O . LEU B 1 226 ? -1.845 20.168 29.752 1 98.83 226 LEU B O 1
ATOM 5839 N N . LEU B 1 227 ? 0.125 19.272 30.423 1 98.29 227 LEU B N 1
ATOM 5840 C CA . LEU B 1 227 ? -0.488 18.173 31.16 1 98.29 227 LEU B CA 1
ATOM 5841 C C . LEU B 1 227 ? -1.273 18.694 32.359 1 98.29 227 LEU B C 1
ATOM 5843 O O . LEU B 1 227 ? -2.25 18.073 32.785 1 98.29 227 LEU B O 1
ATOM 5847 N N . ARG B 1 228 ? -0.988 19.902 32.815 1 98.17 228 ARG B N 1
ATOM 5848 C CA . ARG B 1 228 ? -1.63 20.453 34.004 1 98.17 228 ARG B CA 1
ATOM 5849 C C . ARG B 1 228 ? -2.83 21.315 33.629 1 98.17 228 ARG B C 1
ATOM 5851 O O . ARG B 1 228 ? -3.661 21.638 34.481 1 98.17 228 ARG B O 1
ATOM 5858 N N . SER B 1 229 ? -2.891 21.691 32.414 1 98.62 229 SER B N 1
ATOM 5859 C CA . SER B 1 229 ? -3.958 22.603 32.015 1 98.62 229 SER B CA 1
ATOM 5860 C C . SER B 1 229 ? -5.328 21.95 32.165 1 98.62 229 SER B C 1
ATOM 5862 O O . SER B 1 229 ? -5.505 20.78 31.822 1 98.62 229 SER B O 1
ATOM 5864 N N . THR B 1 230 ? -6.339 22.699 32.646 1 97.97 230 THR B N 1
ATOM 5865 C CA . THR B 1 230 ? -7.719 22.241 32.763 1 97.97 230 THR B CA 1
ATOM 5866 C C . THR B 1 230 ? -8.654 23.125 31.943 1 97.97 230 THR B C 1
ATOM 5868 O O . THR B 1 230 ? -9.877 23.033 32.073 1 97.97 230 THR B O 1
ATOM 5871 N N . SER B 1 231 ? -8.023 23.967 31.156 1 98.27 231 SER B N 1
ATOM 5872 C CA . SER B 1 231 ? -8.797 24.918 30.366 1 98.27 231 SER B CA 1
ATOM 5873 C C . SER B 1 231 ? -9.525 24.222 29.22 1 98.27 231 SER B C 1
ATOM 5875 O O . SER B 1 231 ? -9.083 23.175 28.742 1 98.27 231 SER B O 1
ATOM 5877 N N . ASP B 1 232 ? -10.647 24.817 28.85 1 97.4 232 ASP B N 1
ATOM 5878 C CA . ASP B 1 232 ? -11.387 24.321 27.693 1 97.4 232 ASP B CA 1
ATOM 5879 C C . ASP B 1 232 ? -10.796 24.858 26.392 1 97.4 232 ASP B C 1
ATOM 5881 O O . ASP B 1 232 ? -11.113 24.363 25.309 1 97.4 232 ASP B O 1
ATOM 5885 N N . LYS B 1 233 ? -9.979 25.909 26.46 1 98.44 233 LYS B N 1
ATOM 5886 C CA . LYS B 1 233 ? -9.229 26.461 25.335 1 98.44 233 LYS B CA 1
ATOM 5887 C C . LYS B 1 233 ? -7.731 26.472 25.625 1 98.44 233 LYS B C 1
ATOM 5889 O O . LYS B 1 233 ? -7.277 27.151 26.549 1 98.44 233 LYS B O 1
ATOM 5894 N N . ILE B 1 234 ? -6.983 25.729 24.792 1 98.92 234 ILE B N 1
ATOM 5895 C CA . ILE B 1 234 ? -5.552 25.586 25.036 1 98.92 234 ILE B CA 1
ATOM 5896 C C . ILE B 1 234 ? -4.776 25.913 23.763 1 98.92 234 ILE B C 1
ATOM 5898 O O . ILE B 1 234 ? -5.104 25.415 22.683 1 98.92 234 ILE B O 1
ATOM 5902 N N . TRP B 1 235 ? -3.83 26.787 23.866 1 98.86 235 TRP B N 1
ATOM 5903 C CA . TRP B 1 235 ? -2.868 27.049 22.8 1 98.86 235 TRP B CA 1
ATOM 5904 C C . TRP B 1 235 ? -1.455 26.681 23.238 1 98.86 235 TRP B C 1
ATOM 5906 O O . TRP B 1 235 ? -0.843 27.389 24.042 1 98.86 235 TRP B O 1
ATOM 5916 N N . GLY B 1 236 ? -0.972 25.558 22.759 1 98.84 236 GLY B N 1
ATOM 5917 C CA . GLY B 1 236 ? 0.371 25.108 23.09 1 98.84 236 GLY B CA 1
ATOM 5918 C C . GLY B 1 236 ? 1.405 25.502 22.053 1 98.84 236 GLY B C 1
ATOM 5919 O O . GLY B 1 236 ? 1.282 25.145 20.879 1 98.84 236 GLY B O 1
ATOM 5920 N N . VAL B 1 237 ? 2.43 26.22 22.369 1 97.98 237 VAL B N 1
ATOM 5921 C CA . VAL B 1 237 ? 3.55 26.614 21.521 1 97.98 237 VAL B CA 1
ATOM 5922 C C . VAL B 1 237 ? 4.86 26.125 22.134 1 97.98 237 VAL B C 1
ATOM 5924 O O . VAL B 1 237 ? 5.524 26.862 22.867 1 97.98 237 VAL B O 1
ATOM 5927 N N . PHE B 1 238 ? 5.371 25.027 21.668 1 98.73 238 PHE B N 1
ATOM 5928 C CA . PHE B 1 238 ? 6.404 24.302 22.399 1 98.73 238 PHE B CA 1
ATOM 5929 C C . PHE B 1 238 ? 7.773 24.529 21.769 1 98.73 238 PHE B C 1
ATOM 5931 O O . PHE B 1 238 ? 8.793 24.116 22.324 1 98.73 238 PHE B O 1
ATOM 5938 N N . ALA B 1 239 ? 7.796 25.101 20.603 1 98.32 239 ALA B N 1
ATOM 5939 C CA . ALA B 1 239 ? 9.031 25.409 19.886 1 98.32 239 ALA B CA 1
ATOM 5940 C C . ALA B 1 239 ? 8.846 26.611 18.965 1 98.32 239 ALA B C 1
ATOM 5942 O O . ALA B 1 239 ? 7.722 26.933 18.572 1 98.32 239 ALA B O 1
ATOM 5943 N N . ASP B 1 240 ? 9.94 27.261 18.603 1 97.43 240 ASP B N 1
ATOM 5944 C CA . ASP B 1 240 ? 9.866 28.388 17.678 1 97.43 240 ASP B CA 1
ATOM 5945 C C . ASP B 1 240 ? 9.385 27.937 16.301 1 97.43 240 ASP B C 1
ATOM 5947 O O . ASP B 1 240 ? 8.626 28.649 15.639 1 97.43 240 ASP B O 1
ATOM 5951 N N . ASP B 1 241 ? 9.881 26.801 15.918 1 97.2 241 ASP B N 1
ATOM 5952 C CA . ASP B 1 241 ? 9.461 26.191 14.66 1 97.2 241 ASP B CA 1
ATOM 5953 C C . ASP B 1 241 ? 8.937 24.774 14.884 1 97.2 241 ASP B C 1
ATOM 5955 O O . ASP B 1 241 ? 7.854 24.589 15.442 1 97.2 241 ASP B O 1
ATOM 5959 N N . ALA B 1 242 ? 9.68 23.765 14.613 1 98.33 242 ALA B N 1
ATOM 5960 C CA . ALA B 1 242 ? 9.224 22.387 14.78 1 98.33 242 ALA B CA 1
ATOM 5961 C C . ALA B 1 242 ? 9.699 21.809 16.11 1 98.33 242 ALA B C 1
ATOM 5963 O O . ALA B 1 242 ? 10.691 22.273 16.677 1 98.33 242 ALA B O 1
ATOM 5964 N N . LEU B 1 243 ? 8.992 20.821 16.608 1 98.75 243 LEU B N 1
ATOM 5965 C CA . LEU B 1 243 ? 9.438 20.043 17.759 1 98.75 243 LEU B CA 1
ATOM 5966 C C . LEU B 1 243 ? 10.611 19.143 17.385 1 98.75 243 LEU B C 1
ATOM 5968 O O . LEU B 1 243 ? 10.89 18.94 16.201 1 98.75 243 LEU B O 1
ATOM 5972 N N . ALA B 1 244 ? 11.284 18.669 18.42 1 98.35 244 ALA B N 1
ATOM 5973 C CA . ALA B 1 244 ? 12.353 17.705 18.173 1 98.35 244 ALA B CA 1
ATOM 5974 C C . ALA B 1 244 ? 11.788 16.368 17.701 1 98.35 244 ALA B C 1
ATOM 5976 O O . ALA B 1 244 ? 10.689 15.976 18.1 1 98.35 244 ALA B O 1
ATOM 5977 N N . GLN B 1 245 ? 12.568 15.692 16.834 1 98.63 245 GLN B N 1
ATOM 5978 C CA . GLN B 1 245 ? 12.192 14.322 16.503 1 98.63 245 GLN B CA 1
ATOM 5979 C C . GLN B 1 245 ? 12.126 13.451 17.754 1 98.63 245 GLN B C 1
ATOM 5981 O O . GLN B 1 245 ? 12.905 13.64 18.69 1 98.63 245 GLN B O 1
ATOM 5986 N N . ASP B 1 246 ? 11.243 12.562 17.708 1 98.73 246 ASP B N 1
ATOM 5987 C CA . ASP B 1 246 ? 10.851 11.843 18.916 1 98.73 246 ASP B CA 1
ATOM 5988 C C . ASP B 1 246 ? 12.052 11.154 19.56 1 98.73 246 ASP B C 1
ATOM 5990 O O . ASP B 1 246 ? 12.224 11.205 20.779 1 98.73 246 ASP B O 1
ATOM 5994 N N . MET B 1 247 ? 12.915 10.521 18.778 1 98.57 247 MET B N 1
ATOM 5995 C CA . MET B 1 247 ? 14.072 9.788 19.286 1 98.57 247 MET B CA 1
ATOM 5996 C C . MET B 1 247 ? 15.077 10.737 19.93 1 98.57 247 MET B C 1
ATOM 5998 O O . MET B 1 247 ? 15.773 10.362 20.875 1 98.57 247 MET B O 1
ATOM 6002 N N . ASN B 1 248 ? 15.136 11.933 19.481 1 98.61 248 ASN B N 1
ATOM 6003 C CA . ASN B 1 248 ? 16.101 12.917 19.959 1 98.61 248 ASN B CA 1
ATOM 6004 C C . ASN B 1 248 ? 15.574 13.673 21.175 1 98.61 248 ASN B C 1
ATOM 6006 O O . ASN B 1 248 ? 16.355 14.214 21.961 1 98.61 248 ASN B O 1
ATOM 6010 N N . ARG B 1 249 ? 14.264 13.783 21.311 1 98.16 249 ARG B N 1
ATOM 6011 C CA . ARG B 1 249 ? 13.552 14.687 22.208 1 98.16 249 ARG B CA 1
ATOM 6012 C C . ARG B 1 249 ? 14.031 14.52 23.647 1 98.16 249 ARG B C 1
ATOM 6014 O O . ARG B 1 249 ? 14.338 15.504 24.323 1 98.16 249 ARG B O 1
ATOM 6021 N N . PRO B 1 250 ? 14.233 13.326 24.199 1 96.9 250 PRO B N 1
ATOM 6022 C CA . PRO B 1 250 ? 14.667 13.184 25.59 1 96.9 250 PRO B CA 1
ATOM 6023 C C . PRO B 1 250 ? 16.048 13.785 25.843 1 96.9 250 PRO B C 1
ATOM 6025 O O . PRO B 1 250 ? 16.357 14.18 26.97 1 96.9 250 PRO B O 1
ATOM 6028 N N . TYR B 1 251 ? 16.826 13.942 24.793 1 95.83 251 TYR B N 1
ATOM 6029 C CA . TYR B 1 251 ? 18.213 14.362 24.957 1 95.83 251 TYR B CA 1
ATOM 6030 C C . TYR B 1 251 ? 18.378 15.84 24.623 1 95.83 251 TYR B C 1
ATOM 6032 O O . TYR B 1 251 ? 19.275 16.505 25.148 1 95.83 251 TYR B O 1
ATOM 6040 N N . THR B 1 252 ? 17.496 16.262 23.738 1 96.34 252 THR B N 1
ATOM 6041 C CA . THR B 1 252 ? 17.764 17.593 23.206 1 96.34 252 THR B CA 1
ATOM 6042 C C . THR B 1 252 ? 16.702 18.586 23.67 1 96.34 252 THR B C 1
ATOM 6044 O O . THR B 1 252 ? 16.97 19.783 23.783 1 96.34 252 THR B O 1
ATOM 6047 N N . ARG B 1 253 ? 15.475 18.15 23.814 1 97.68 253 ARG B N 1
ATOM 6048 C CA . ARG B 1 253 ? 14.349 19.005 24.176 1 97.68 253 ARG B CA 1
ATOM 6049 C C . ARG B 1 253 ? 13.359 18.258 25.065 1 97.68 253 ARG B C 1
ATOM 6051 O O . ARG B 1 253 ? 12.178 18.149 24.731 1 97.68 253 ARG B O 1
ATOM 6058 N N . PRO B 1 254 ? 13.749 17.859 26.244 1 96.97 254 PRO B N 1
ATOM 6059 C CA . PRO B 1 254 ? 12.943 16.976 27.09 1 96.97 254 PRO B CA 1
ATOM 6060 C C . PRO B 1 254 ? 11.662 17.642 27.587 1 96.97 254 PRO B C 1
ATOM 6062 O O . PRO B 1 254 ? 10.747 16.959 28.053 1 96.97 254 PRO B O 1
ATOM 6065 N N . ASN B 1 255 ? 11.524 18.978 27.54 1 97.88 255 ASN B N 1
ATOM 6066 C CA . ASN B 1 255 ? 10.356 19.684 28.053 1 97.88 255 ASN B CA 1
ATOM 6067 C C . ASN B 1 255 ? 9.262 19.802 26.994 1 97.88 255 ASN B C 1
ATOM 6069 O O . ASN B 1 255 ? 8.191 20.35 27.26 1 97.88 255 ASN B O 1
ATOM 6073 N N . GLU B 1 256 ? 9.494 19.293 25.788 1 98.8 256 GLU B N 1
ATOM 6074 C CA . GLU B 1 256 ? 8.47 19.239 24.749 1 98.8 256 GLU B CA 1
ATOM 6075 C C . GLU B 1 256 ? 7.581 18.009 24.913 1 98.8 256 GLU B C 1
ATOM 6077 O O . GLU B 1 256 ? 8.05 16.95 25.335 1 98.8 256 GLU B O 1
ATOM 6082 N N . PRO B 1 257 ? 6.323 18.108 24.669 1 98.88 257 PRO B N 1
ATOM 6083 C CA . PRO B 1 257 ? 5.448 16.935 24.728 1 98.88 257 PRO B CA 1
ATOM 6084 C C . PRO B 1 257 ? 5.602 16.022 23.513 1 98.88 257 PRO B C 1
ATOM 6086 O O . PRO B 1 257 ? 6.078 16.462 22.464 1 98.88 257 PRO B O 1
ATOM 6089 N N . THR B 1 258 ? 5.287 14.768 23.681 1 98.79 258 THR B N 1
ATOM 6090 C CA . THR B 1 258 ? 5.203 13.844 22.556 1 98.79 258 THR B CA 1
ATOM 6091 C C . THR B 1 258 ? 3.914 14.065 21.77 1 98.79 258 THR B C 1
ATOM 6093 O O . THR B 1 258 ? 2.978 14.695 22.266 1 98.79 258 THR B O 1
ATOM 6096 N N . LEU B 1 259 ? 3.885 13.592 20.571 1 98.94 259 LEU B N 1
ATOM 6097 C CA . LEU B 1 259 ? 2.668 13.648 19.769 1 98.94 259 LEU B CA 1
ATOM 6098 C C . LEU B 1 259 ? 1.524 12.917 20.465 1 98.94 259 LEU B C 1
ATOM 6100 O O . LEU B 1 259 ? 0.377 13.366 20.421 1 98.94 259 LEU B O 1
ATOM 6104 N N . ALA B 1 260 ? 1.8 11.761 21.086 1 98.93 260 ALA B N 1
ATOM 6105 C CA . ALA B 1 260 ? 0.787 10.989 21.802 1 98.93 260 ALA B CA 1
ATOM 6106 C C . ALA B 1 260 ? 0.209 11.789 22.966 1 98.93 260 ALA B C 1
ATOM 6108 O O . ALA B 1 260 ? -1.004 11.787 23.187 1 98.93 260 ALA B O 1
ATOM 6109 N N . GLU B 1 261 ? 1.06 12.488 23.7 1 98.91 261 GLU B N 1
ATOM 6110 C CA . GLU B 1 261 ? 0.611 13.299 24.827 1 98.91 261 GLU B CA 1
ATOM 6111 C C . GLU B 1 261 ? -0.266 14.457 24.359 1 98.91 261 GLU B C 1
ATOM 6113 O O . GLU B 1 261 ? -1.287 14.761 24.98 1 98.91 261 GLU B O 1
ATOM 6118 N N . MET B 1 262 ? 0.124 15.083 23.299 1 98.96 262 MET B N 1
ATOM 6119 C CA . MET B 1 262 ? -0.686 16.162 22.741 1 98.96 262 MET B CA 1
ATOM 6120 C C . MET B 1 262 ? -2.04 15.64 22.272 1 98.96 262 MET B C 1
ATOM 6122 O O . MET B 1 262 ? -3.07 16.275 22.504 1 98.96 262 MET B O 1
ATOM 6126 N N . THR B 1 263 ? -2.041 14.478 21.621 1 98.96 263 THR B N 1
ATOM 6127 C CA . THR B 1 263 ? -3.274 13.877 21.126 1 98.96 263 THR B CA 1
ATOM 6128 C C . THR B 1 263 ? -4.207 13.526 22.282 1 98.96 263 THR B C 1
ATOM 6130 O O . THR B 1 263 ? -5.396 13.85 22.248 1 98.96 263 THR B O 1
ATOM 6133 N N . LYS B 1 264 ? -3.672 12.896 23.274 1 98.89 264 LYS B N 1
ATOM 6134 C CA . LYS B 1 264 ? -4.461 12.51 24.44 1 98.89 264 LYS B CA 1
ATOM 6135 C C . LYS B 1 264 ? -5.08 13.731 25.114 1 98.89 264 LYS B C 1
ATOM 6137 O O . LYS B 1 264 ? -6.276 13.743 25.413 1 98.89 264 LYS B O 1
ATOM 6142 N N . LYS B 1 265 ? -4.275 14.749 25.374 1 98.9 265 LYS B N 1
ATOM 6143 C CA . LYS B 1 265 ? -4.753 15.962 26.03 1 98.9 265 LYS B CA 1
ATOM 6144 C C . LYS B 1 265 ? -5.841 16.642 25.203 1 98.9 265 LYS B C 1
ATOM 6146 O O . LYS B 1 265 ? -6.832 17.129 25.751 1 98.9 265 LYS B O 1
ATOM 6151 N N . ALA B 1 266 ? -5.632 16.712 23.89 1 98.94 266 ALA B N 1
ATOM 6152 C CA . ALA B 1 266 ? -6.626 17.325 23.012 1 98.94 266 ALA B CA 1
ATOM 6153 C C . ALA B 1 266 ? -7.959 16.587 23.093 1 98.94 266 ALA B C 1
ATOM 6155 O O . ALA B 1 266 ? -9.016 17.212 23.199 1 98.94 266 ALA B O 1
ATOM 6156 N N . ILE B 1 267 ? -7.913 15.251 23.008 1 98.89 267 ILE B N 1
ATOM 6157 C CA . ILE B 1 267 ? -9.129 14.446 23.065 1 98.89 267 ILE B CA 1
ATOM 6158 C C . ILE B 1 267 ? -9.824 14.655 24.409 1 98.89 267 ILE B C 1
ATOM 6160 O O . ILE B 1 267 ? -11.04 14.849 24.462 1 98.89 267 ILE B O 1
ATOM 6164 N N . GLU B 1 268 ? -9.044 14.675 25.507 1 98.54 268 GLU B N 1
ATOM 6165 C CA . GLU B 1 268 ? -9.593 14.893 26.842 1 98.54 268 GLU B CA 1
ATOM 6166 C C . GLU B 1 268 ? -10.303 16.24 26.934 1 98.54 268 GLU B C 1
ATOM 6168 O O . GLU B 1 268 ? -11.345 16.356 27.583 1 98.54 268 GLU B O 1
ATOM 6173 N N . THR B 1 269 ? -9.77 17.175 26.319 1 98.82 269 THR B N 1
ATOM 6174 C CA . THR B 1 269 ? -10.306 18.53 26.386 1 98.82 269 THR B CA 1
ATOM 6175 C C . THR B 1 269 ? -11.526 18.674 25.48 1 98.82 269 THR B C 1
ATOM 6177 O O . THR B 1 269 ? -12.583 19.129 25.922 1 98.82 269 THR B O 1
ATOM 6180 N N . LEU B 1 270 ? -11.47 18.221 24.243 1 98.86 270 LEU B N 1
ATOM 6181 C CA . LEU B 1 270 ? -12.493 18.443 23.226 1 98.86 270 LEU B CA 1
ATOM 6182 C C . LEU B 1 270 ? -13.71 17.559 23.478 1 98.86 270 LEU B C 1
ATOM 6184 O O . LEU B 1 270 ? -14.835 17.934 23.14 1 98.86 270 LEU B O 1
ATOM 6188 N N . SER B 1 271 ? -13.49 16.413 24.064 1 98.12 271 SER B N 1
ATOM 6189 C CA . SER B 1 271 ? -14.568 15.447 24.246 1 98.12 271 SER B CA 1
ATOM 6190 C C . SER B 1 271 ? -15.576 15.932 25.283 1 98.12 271 SER B C 1
ATOM 6192 O O . SER B 1 271 ? -16.656 15.355 25.424 1 98.12 271 SER B O 1
ATOM 6194 N N . LYS B 1 272 ? -15.281 17.029 25.975 1 97.59 272 LYS B N 1
ATOM 6195 C CA . LYS B 1 272 ? -16.194 17.617 26.951 1 97.59 272 LYS B CA 1
ATOM 6196 C C . LYS B 1 272 ? -17.332 18.362 26.259 1 97.59 272 LYS B C 1
ATOM 6198 O O . LYS B 1 272 ? -18.362 18.643 26.875 1 97.59 272 LYS B O 1
ATOM 6203 N N . ASP B 1 273 ? -17.123 18.688 25.046 1 97.62 273 ASP B N 1
ATOM 6204 C CA . ASP B 1 273 ? -18.165 19.395 24.306 1 97.62 273 ASP B CA 1
ATOM 6205 C C . ASP B 1 273 ? -19.325 18.463 23.965 1 97.62 273 ASP B C 1
ATOM 6207 O O . ASP B 1 273 ? -19.128 17.424 23.331 1 97.62 273 ASP B O 1
ATOM 6211 N N . LYS B 1 274 ? -20.489 18.854 24.251 1 96.72 274 LYS B N 1
ATOM 6212 C CA . LYS B 1 274 ? -21.667 18.005 24.1 1 96.72 274 LYS B CA 1
ATOM 6213 C C . LYS B 1 274 ? -22.006 17.792 22.627 1 96.72 274 LYS B C 1
ATOM 6215 O O . LYS B 1 274 ? -22.625 16.789 22.266 1 96.72 274 LYS B O 1
ATOM 6220 N N . ASP B 1 275 ? -21.591 18.687 21.796 1 97.2 275 ASP B N 1
ATOM 6221 C CA . ASP B 1 275 ? -21.883 18.587 20.369 1 97.2 275 ASP B CA 1
ATOM 6222 C C . ASP B 1 275 ? -20.851 17.715 19.657 1 97.2 275 ASP B C 1
ATOM 6224 O O . ASP B 1 275 ? -21.009 17.396 18.477 1 97.2 275 ASP B O 1
ATOM 6228 N N . GLY B 1 276 ? -19.794 17.347 20.362 1 98.24 276 GLY B N 1
ATOM 6229 C CA . GLY B 1 276 ? -18.723 16.56 19.771 1 98.24 276 GLY B CA 1
ATOM 6230 C C . GLY B 1 276 ? -17.555 17.403 19.297 1 98.24 276 GLY B C 1
ATOM 6231 O O . GLY B 1 276 ? -17.432 18.571 19.673 1 98.24 276 GLY B O 1
ATOM 6232 N N . PHE B 1 277 ? -16.67 16.742 18.462 1 98.85 277 PHE B N 1
ATOM 6233 C CA . PHE B 1 277 ? -15.484 17.505 18.091 1 98.85 277 PHE B CA 1
ATOM 6234 C C . PHE B 1 277 ? -14.901 16.995 16.778 1 98.85 277 PHE B C 1
ATOM 6236 O O . PHE B 1 277 ? -15.235 15.895 16.331 1 98.85 277 PHE B O 1
ATOM 6243 N N . PHE B 1 278 ? -14.173 17.839 16.137 1 98.86 278 PHE B N 1
ATOM 6244 C CA . PHE B 1 278 ? -13.243 17.508 15.064 1 98.86 278 PHE B CA 1
ATOM 6245 C C . PHE B 1 278 ? -11.803 17.748 15.502 1 98.86 278 PHE B C 1
ATOM 6247 O O . PHE B 1 278 ? -11.467 18.833 15.981 1 98.86 278 PHE B O 1
ATOM 6254 N N . LEU B 1 279 ? -10.908 16.747 15.324 1 98.97 279 LEU B N 1
ATOM 6255 C CA . LEU B 1 279 ? -9.5 16.86 15.69 1 98.97 279 LEU B CA 1
ATOM 6256 C C . LEU B 1 279 ? -8.602 16.461 14.524 1 98.97 279 LEU B C 1
ATOM 6258 O O . LEU B 1 279 ? -8.751 15.372 13.965 1 98.97 279 LEU B O 1
ATOM 6262 N N . PHE B 1 280 ? -7.767 17.391 14.156 1 98.93 280 PHE B N 1
ATOM 6263 C CA . PHE B 1 280 ? -6.731 17.095 13.174 1 98.93 280 PHE B CA 1
ATOM 6264 C C . PHE B 1 280 ? -5.389 16.859 13.856 1 98.93 280 PHE B C 1
ATOM 6266 O O . PHE B 1 280 ? -4.938 17.685 14.652 1 98.93 280 PHE B O 1
ATOM 6273 N N . VAL B 1 281 ? -4.671 15.733 13.546 1 98.97 281 VAL B N 1
ATOM 6274 C CA . VAL B 1 281 ? -3.382 15.371 14.127 1 98.97 281 VAL B CA 1
ATOM 6275 C C . VAL B 1 281 ? -2.383 15.059 13.016 1 98.97 281 VAL B C 1
ATOM 6277 O O . VAL B 1 281 ? -2.655 14.234 12.141 1 98.97 281 VAL B O 1
ATOM 6280 N N . GLU B 1 282 ? -1.208 15.686 13.089 1 98.92 282 GLU B N 1
ATOM 6281 C CA . GLU B 1 282 ? -0.181 15.386 12.096 1 98.92 282 GLU B CA 1
ATOM 6282 C C . GLU B 1 282 ? 1.117 14.939 12.761 1 98.92 282 GLU B C 1
ATOM 6284 O O . GLU B 1 282 ? 1.658 15.644 13.616 1 98.92 282 GLU B O 1
ATOM 6289 N N . GLY B 1 283 ? 1.559 13.71 12.416 1 98.9 283 GLY B N 1
ATOM 6290 C CA . GLY B 1 283 ? 2.985 13.432 12.498 1 98.9 283 GLY B CA 1
ATOM 6291 C C . GLY B 1 283 ? 3.77 13.991 11.326 1 98.9 283 GLY B C 1
ATOM 6292 O O . GLY B 1 283 ? 3.802 13.39 10.251 1 98.9 283 GLY B O 1
ATOM 6293 N N . SER B 1 284 ? 4.541 15.034 11.549 1 98.83 284 SER B N 1
ATOM 6294 C CA . SER B 1 284 ? 5.026 15.873 10.458 1 98.83 284 SER B CA 1
ATOM 6295 C C . SER B 1 284 ? 6.362 15.368 9.923 1 98.83 284 SER B C 1
ATOM 6297 O O . SER B 1 284 ? 6.727 15.652 8.78 1 98.83 284 SER B O 1
ATOM 6299 N N . GLN B 1 285 ? 7.067 14.684 10.654 1 98.76 285 GLN B N 1
ATOM 6300 C CA . GLN B 1 285 ? 8.505 14.702 10.406 1 98.76 285 GLN B CA 1
ATOM 6301 C C . GLN B 1 285 ? 8.966 13.402 9.752 1 98.76 285 GLN B C 1
ATOM 6303 O O . GLN B 1 285 ? 10.118 13.291 9.326 1 98.76 285 GLN B O 1
ATOM 6308 N N . PRO B 1 286 ? 8.078 12.354 9.647 1 98.83 286 PRO B N 1
ATOM 6309 C CA . PRO B 1 286 ? 8.5 11.291 8.732 1 98.83 286 PRO B CA 1
ATOM 6310 C C . PRO B 1 286 ? 8.928 11.823 7.366 1 98.83 286 PRO B C 1
ATOM 6312 O O . PRO B 1 286 ? 9.878 11.31 6.77 1 98.83 286 PRO B O 1
ATOM 6315 N N . ASP B 1 287 ? 8.265 12.803 6.899 1 98.75 287 ASP B N 1
ATOM 6316 C CA . ASP B 1 287 ? 8.532 13.393 5.591 1 98.75 287 ASP B CA 1
ATOM 6317 C C . ASP B 1 287 ? 9.95 13.957 5.522 1 98.75 287 ASP B C 1
ATOM 6319 O O . ASP B 1 287 ? 10.665 13.734 4.543 1 98.75 287 ASP B O 1
ATOM 6323 N N . TRP B 1 288 ? 10.352 14.718 6.511 1 98.71 288 TRP B N 1
ATOM 6324 C CA . TRP B 1 288 ? 11.677 15.329 6.528 1 98.71 288 TRP B CA 1
ATOM 6325 C C . TRP B 1 288 ? 12.767 14.264 6.588 1 98.71 288 TRP B C 1
ATOM 6327 O O . TRP B 1 288 ? 13.795 14.381 5.917 1 98.71 288 TRP B O 1
ATOM 6337 N N . ALA B 1 289 ? 12.529 13.284 7.429 1 98.85 289 ALA B N 1
ATOM 6338 C CA . ALA B 1 289 ? 13.463 12.163 7.487 1 98.85 289 ALA B CA 1
ATOM 6339 C C . ALA B 1 289 ? 13.532 11.437 6.147 1 98.85 289 ALA B C 1
ATOM 6341 O O . ALA B 1 289 ? 14.606 11 5.726 1 98.85 289 ALA B O 1
ATOM 6342 N N . ALA B 1 290 ? 12.4 11.26 5.491 1 98.84 290 ALA B N 1
ATOM 6343 C CA . ALA B 1 290 ? 12.339 10.578 4.201 1 98.84 290 ALA B CA 1
ATOM 6344 C C . ALA B 1 290 ? 13.078 11.37 3.126 1 98.84 290 ALA B C 1
ATOM 6346 O O . ALA B 1 290 ? 13.795 10.794 2.304 1 98.84 290 ALA B O 1
ATOM 6347 N N . HIS B 1 291 ? 12.944 12.705 3.136 1 98.71 291 HIS B N 1
ATOM 6348 C CA . HIS B 1 291 ? 13.707 13.545 2.22 1 98.71 291 HIS B CA 1
ATOM 6349 C C . HIS B 1 291 ? 15.206 13.309 2.374 1 98.71 291 HIS B C 1
ATOM 6351 O O . HIS B 1 291 ? 15.95 13.355 1.392 1 98.71 291 HIS B O 1
ATOM 6357 N N . ALA B 1 292 ? 15.58 13.056 3.578 1 98.78 292 ALA B N 1
ATOM 6358 C CA . ALA B 1 292 ? 16.996 12.874 3.888 1 98.78 292 ALA B CA 1
ATOM 6359 C C . ALA B 1 292 ? 17.419 11.421 3.686 1 98.78 292 ALA B C 1
ATOM 6361 O O . ALA B 1 292 ? 18.582 11.071 3.902 1 98.78 292 ALA B O 1
ATOM 6362 N N . ASN B 1 293 ? 16.457 10.55 3.288 1 98.77 293 ASN B N 1
ATOM 6363 C CA . ASN B 1 293 ? 16.693 9.112 3.209 1 98.77 293 ASN B CA 1
ATOM 6364 C C . ASN B 1 293 ? 17.309 8.574 4.498 1 98.77 293 ASN B C 1
ATOM 6366 O O . ASN B 1 293 ? 18.269 7.802 4.457 1 98.77 293 ASN B O 1
ATOM 6370 N N . ASP B 1 294 ? 16.814 9.064 5.666 1 98.89 294 ASP B N 1
ATOM 6371 C CA . ASP B 1 294 ? 17.234 8.698 7.015 1 98.89 294 ASP B CA 1
ATOM 6372 C C . ASP B 1 294 ? 16.328 7.616 7.598 1 98.89 294 ASP B C 1
ATOM 6374 O O . ASP B 1 294 ? 15.3 7.922 8.207 1 98.89 294 ASP B O 1
ATOM 6378 N N . PRO B 1 295 ? 16.728 6.363 7.498 1 98.82 295 PRO B N 1
ATOM 6379 C CA . PRO B 1 295 ? 15.812 5.309 7.94 1 98.82 295 PRO B CA 1
ATOM 6380 C C . PRO B 1 295 ? 15.508 5.38 9.435 1 98.82 295 PRO B C 1
ATOM 6382 O O . PRO B 1 295 ? 14.388 5.081 9.856 1 98.82 295 PRO B O 1
ATOM 6385 N N . VAL B 1 296 ? 16.435 5.83 10.271 1 98.87 296 VAL B N 1
ATOM 6386 C CA . VAL B 1 296 ? 16.228 5.917 11.713 1 98.87 296 VAL B CA 1
ATOM 6387 C C . VAL B 1 296 ? 15.249 7.046 12.028 1 98.87 296 VAL B C 1
ATOM 6389 O O . VAL B 1 296 ? 14.383 6.902 12.894 1 98.87 296 VAL B O 1
ATOM 6392 N N . GLY B 1 297 ? 15.452 8.147 11.374 1 98.91 297 GLY B N 1
ATOM 6393 C CA . GLY B 1 297 ? 14.491 9.23 11.514 1 98.91 297 GLY B CA 1
ATOM 6394 C C . GLY B 1 297 ? 13.083 8.833 11.114 1 98.91 297 GLY B C 1
ATOM 6395 O O . GLY B 1 297 ? 12.118 9.166 11.806 1 98.91 297 GLY B O 1
ATOM 6396 N N . ILE B 1 298 ? 12.93 8.121 9.972 1 98.94 298 ILE B N 1
ATOM 6397 C CA . ILE B 1 298 ? 11.632 7.643 9.51 1 98.94 298 ILE B CA 1
ATOM 6398 C C . ILE B 1 298 ? 10.998 6.755 10.579 1 98.94 298 ILE B C 1
ATOM 6400 O O . ILE B 1 298 ? 9.847 6.967 10.969 1 98.94 298 ILE B O 1
ATOM 6404 N N . ILE B 1 299 ? 11.743 5.795 11.106 1 98.91 299 ILE B N 1
ATOM 6405 C CA . ILE B 1 299 ? 11.25 4.86 12.112 1 98.91 299 ILE B CA 1
ATOM 6406 C C . ILE B 1 299 ? 10.8 5.627 13.353 1 98.91 299 ILE B C 1
ATOM 6408 O O . ILE B 1 299 ? 9.701 5.402 13.865 1 98.91 299 ILE B O 1
ATOM 6412 N N . SER B 1 300 ? 11.654 6.541 13.825 1 98.9 300 SER B N 1
ATOM 6413 C CA . SER B 1 300 ? 11.368 7.34 15.012 1 98.9 300 SER B CA 1
ATOM 6414 C C . SER B 1 300 ? 10.022 8.046 14.891 1 98.9 300 SER B C 1
ATOM 6416 O O . SER B 1 300 ? 9.191 7.97 15.799 1 98.9 300 SER B O 1
ATOM 6418 N N . GLU B 1 301 ? 9.792 8.617 13.795 1 98.91 301 GLU B N 1
ATOM 6419 C CA . GLU B 1 301 ? 8.633 9.491 13.642 1 98.91 301 GLU B CA 1
ATOM 6420 C C . GLU B 1 301 ? 7.378 8.69 13.309 1 98.91 301 GLU B C 1
ATOM 6422 O O . GLU B 1 301 ? 6.273 9.061 13.712 1 98.91 301 GLU B O 1
ATOM 6427 N N . VAL B 1 302 ? 7.523 7.579 12.565 1 98.92 302 VAL B N 1
ATOM 6428 C CA . VAL B 1 302 ? 6.382 6.706 12.309 1 98.92 302 VAL B CA 1
ATOM 6429 C C . VAL B 1 302 ? 5.897 6.091 13.619 1 98.92 302 VAL B C 1
ATOM 6431 O O . VAL B 1 302 ? 4.691 6.003 13.862 1 98.92 302 VAL B O 1
ATOM 6434 N N . LEU B 1 303 ? 6.8 5.64 14.465 1 98.94 303 LEU B N 1
ATOM 6435 C CA . LEU B 1 303 ? 6.411 5.043 15.738 1 98.94 303 LEU B CA 1
ATOM 6436 C C . LEU B 1 303 ? 5.775 6.084 16.655 1 98.94 303 LEU B C 1
ATOM 6438 O O . LEU B 1 303 ? 4.847 5.773 17.404 1 98.94 303 LEU B O 1
ATOM 6442 N N . ALA B 1 304 ? 6.29 7.322 16.619 1 98.96 304 ALA B N 1
ATOM 6443 C CA . ALA B 1 304 ? 5.662 8.399 17.381 1 98.96 304 ALA B CA 1
ATOM 6444 C C . ALA B 1 304 ? 4.224 8.628 16.924 1 98.96 304 ALA B C 1
ATOM 6446 O O . ALA B 1 304 ? 3.324 8.803 17.749 1 98.96 304 ALA B O 1
ATOM 6447 N N . PHE B 1 305 ? 3.993 8.656 15.633 1 98.94 305 PHE B N 1
ATOM 6448 C CA . PHE B 1 305 ? 2.652 8.801 15.081 1 98.94 305 PHE B CA 1
ATOM 6449 C C . PHE B 1 305 ? 1.764 7.637 15.502 1 98.94 305 PHE B C 1
ATOM 6451 O O . PHE B 1 305 ? 0.605 7.836 15.874 1 98.94 305 PHE B O 1
ATOM 6458 N N . ASP B 1 306 ? 2.312 6.441 15.429 1 98.92 306 ASP B N 1
ATOM 6459 C CA . ASP B 1 306 ? 1.561 5.241 15.784 1 98.92 306 ASP B CA 1
ATOM 6460 C C . ASP B 1 306 ? 1.104 5.289 17.24 1 98.92 306 ASP B C 1
ATOM 6462 O O . ASP B 1 306 ? 0.013 4.82 17.57 1 98.92 306 ASP B O 1
ATOM 6466 N N . LYS B 1 307 ? 1.916 5.801 18.123 1 98.93 307 LYS B N 1
ATOM 6467 C CA . LYS B 1 307 ? 1.519 5.98 19.516 1 98.93 307 LYS B CA 1
ATOM 6468 C C . LYS B 1 307 ? 0.343 6.946 19.633 1 98.93 307 LYS B C 1
ATOM 6470 O O . LYS B 1 307 ? -0.523 6.777 20.494 1 98.93 307 LYS B O 1
ATOM 6475 N N . ALA B 1 308 ? 0.343 7.967 18.825 1 98.96 308 ALA B N 1
ATOM 6476 C CA . ALA B 1 308 ? -0.781 8.9 18.809 1 98.96 308 ALA B CA 1
ATOM 6477 C C . ALA B 1 308 ? -2.048 8.223 18.294 1 98.96 308 ALA B C 1
ATOM 6479 O O . ALA B 1 308 ? -3.144 8.474 18.801 1 98.96 308 ALA B O 1
ATOM 6480 N N . VAL B 1 309 ? -1.914 7.375 17.281 1 98.95 309 VAL B N 1
ATOM 6481 C CA . VAL B 1 309 ? -3.04 6.603 16.765 1 98.95 309 VAL B CA 1
ATOM 6482 C C . VAL B 1 309 ? -3.622 5.732 17.877 1 98.95 309 VAL B C 1
ATOM 6484 O O . VAL B 1 309 ? -4.842 5.6 17.995 1 98.95 309 VAL B O 1
ATOM 6487 N N . ALA B 1 310 ? -2.744 5.147 18.653 1 98.9 310 ALA B N 1
ATOM 6488 C CA . ALA B 1 310 ? -3.206 4.304 19.752 1 98.9 310 ALA B CA 1
ATOM 6489 C C . ALA B 1 310 ? -4.086 5.093 20.717 1 98.9 310 ALA B C 1
ATOM 6491 O O . ALA B 1 310 ? -5.07 4.567 21.242 1 98.9 310 ALA B O 1
ATOM 6492 N N . GLU B 1 311 ? -3.762 6.345 20.994 1 98.91 311 GLU B N 1
ATOM 6493 C CA . GLU B 1 311 ? -4.581 7.193 21.856 1 98.91 311 GLU B CA 1
ATOM 6494 C C . GLU B 1 311 ? -5.955 7.442 21.241 1 98.91 311 GLU B C 1
ATOM 6496 O O . GLU B 1 311 ? -6.971 7.387 21.936 1 98.91 311 GLU B O 1
ATOM 6501 N N . ALA B 1 312 ? -5.992 7.725 19.963 1 98.91 312 ALA B N 1
ATOM 6502 C CA . ALA B 1 312 ? -7.253 7.958 19.264 1 98.91 312 ALA B CA 1
ATOM 6503 C C . ALA B 1 312 ? -8.124 6.705 19.271 1 98.91 312 ALA B C 1
ATOM 6505 O O . ALA B 1 312 ? -9.332 6.782 19.505 1 98.91 312 ALA B O 1
ATOM 6506 N N . LEU B 1 313 ? -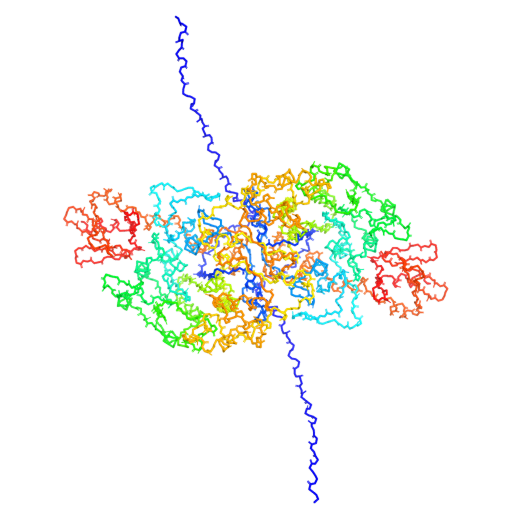7.515 5.584 19.052 1 98.79 313 LEU B N 1
ATOM 6507 C CA . LEU B 1 313 ? -8.236 4.316 19.03 1 98.79 313 LEU B CA 1
ATOM 6508 C C . LEU B 1 313 ? -8.786 3.979 20.412 1 98.79 313 LEU B C 1
ATOM 6510 O O . LEU B 1 313 ? -9.912 3.492 20.535 1 98.79 313 LEU B O 1
ATOM 6514 N N . SER B 1 314 ? -7.917 4.183 21.388 1 98.62 314 SER B N 1
ATOM 6515 C CA . SER B 1 314 ? -8.357 3.913 22.753 1 98.62 314 SER B CA 1
ATOM 6516 C C . SER B 1 314 ? -9.631 4.682 23.086 1 98.62 314 SER B C 1
ATOM 6518 O O . SER B 1 314 ? -10.52 4.158 23.76 1 98.62 314 SER B O 1
ATOM 6520 N N . PHE B 1 315 ? -9.783 5.877 22.623 1 98.6 315 PHE B N 1
ATOM 6521 C CA . PHE B 1 315 ? -10.97 6.7 22.822 1 98.6 315 PHE B CA 1
ATOM 6522 C C . PHE B 1 315 ? -12.141 6.169 22.003 1 98.6 315 PHE B C 1
ATOM 6524 O O . PHE B 1 315 ? -13.253 6.033 22.517 1 98.6 315 PHE B O 1
ATOM 6531 N N . ALA B 1 316 ? -11.896 5.8 20.742 1 98.4 316 ALA B N 1
ATOM 6532 C CA . ALA B 1 316 ? -12.946 5.411 19.805 1 98.4 316 ALA B CA 1
ATOM 6533 C C . ALA B 1 316 ? -13.51 4.036 20.153 1 98.4 316 ALA B C 1
ATOM 6535 O O . ALA B 1 316 ? -14.705 3.787 19.978 1 98.4 316 ALA B O 1
ATOM 6536 N N . LYS B 1 317 ? -12.715 3.142 20.637 1 97.5 317 LYS B N 1
ATOM 6537 C CA . LYS B 1 317 ? -13.112 1.762 20.902 1 97.5 317 LYS B CA 1
ATOM 6538 C C . LYS B 1 317 ? -14.097 1.687 22.065 1 97.5 317 LYS B C 1
ATOM 6540 O O . LYS B 1 317 ? -14.834 0.708 22.198 1 97.5 317 LYS B O 1
ATOM 6545 N N . LYS B 1 318 ? -14.183 2.686 22.815 1 96.37 318 LYS B N 1
ATOM 6546 C CA . LYS B 1 318 ? -15.07 2.711 23.975 1 96.37 318 LYS B CA 1
ATOM 6547 C C . LYS B 1 318 ? -16.43 3.302 23.614 1 96.37 318 LYS B C 1
ATOM 6549 O O . LYS B 1 318 ? -17.284 3.484 24.484 1 96.37 318 LYS B O 1
ATOM 6554 N N . ARG B 1 319 ? -16.545 3.593 22.382 1 95.41 319 ARG B N 1
ATOM 6555 C CA . ARG B 1 319 ? -17.752 4.288 21.948 1 95.41 319 ARG B CA 1
ATOM 6556 C C . ARG B 1 319 ? -18.099 3.934 20.506 1 95.41 319 ARG B C 1
ATOM 6558 O O . ARG B 1 319 ? -17.299 3.311 19.804 1 95.41 319 ARG B O 1
ATOM 6565 N N . ASN B 1 320 ? -19.3 4.308 20.014 1 94.9 320 ASN B N 1
ATOM 6566 C CA . ASN B 1 320 ? -19.741 4.031 18.651 1 94.9 320 ASN B CA 1
ATOM 6567 C C . ASN B 1 320 ? -20.129 5.31 17.916 1 94.9 320 ASN B C 1
ATOM 6569 O O . ASN B 1 320 ? -20.946 5.279 16.994 1 94.9 320 ASN B O 1
ATOM 6573 N N . ASP B 1 321 ? -19.523 6.396 18.293 1 97.61 321 ASP B N 1
ATOM 6574 C CA . ASP B 1 321 ? -19.91 7.684 17.725 1 97.61 321 ASP B CA 1
ATOM 6575 C C . ASP B 1 321 ? -18.689 8.455 17.23 1 97.61 321 ASP B C 1
ATOM 6577 O O . ASP B 1 321 ? -18.733 9.68 17.099 1 97.61 321 ASP B O 1
ATOM 6581 N N . THR B 1 322 ? -17.512 7.736 17.12 1 98.62 322 THR B N 1
ATOM 6582 C CA . THR B 1 322 ? -16.266 8.392 16.738 1 98.62 322 THR B CA 1
ATOM 6583 C C . THR B 1 322 ? -15.658 7.723 15.508 1 98.62 322 THR B C 1
ATOM 6585 O O . THR B 1 322 ? -15.452 6.508 15.494 1 98.62 322 THR B O 1
ATOM 6588 N N . LEU B 1 323 ? -15.401 8.511 14.445 1 98.64 323 LEU B N 1
ATOM 6589 C CA . LEU B 1 323 ? -14.687 8.076 13.249 1 98.64 323 LEU B CA 1
ATOM 6590 C C . LEU B 1 323 ? -13.226 8.509 13.301 1 98.64 323 LEU B C 1
ATOM 6592 O O . LEU B 1 323 ? -12.929 9.684 13.529 1 98.64 323 LEU B O 1
ATOM 6596 N N . VAL B 1 324 ? -12.302 7.574 13.176 1 98.91 324 VAL B N 1
ATOM 6597 C CA . VAL B 1 324 ? -10.87 7.848 13.109 1 98.91 324 VAL B CA 1
ATOM 6598 C C . VAL B 1 324 ? -10.347 7.523 11.712 1 98.91 324 VAL B C 1
ATOM 6600 O O . VAL B 1 324 ? -10.561 6.42 11.203 1 98.91 324 VAL B O 1
ATOM 6603 N N . ILE B 1 325 ? -9.739 8.474 11.065 1 98.91 325 ILE B N 1
ATOM 6604 C CA . ILE B 1 325 ? -9.108 8.313 9.759 1 98.91 325 ILE B CA 1
ATOM 6605 C C . ILE B 1 325 ? -7.616 8.616 9.866 1 98.91 325 ILE B C 1
ATOM 6607 O O . ILE B 1 325 ? -7.225 9.669 10.375 1 98.91 325 ILE B O 1
ATOM 6611 N N . ALA B 1 326 ? -6.796 7.716 9.47 1 98.92 326 ALA B N 1
ATOM 6612 C CA . ALA B 1 326 ? -5.353 7.923 9.374 1 98.92 326 ALA B CA 1
ATOM 6613 C C . ALA B 1 326 ? -4.851 7.645 7.96 1 98.92 326 ALA B C 1
ATOM 6615 O O . ALA B 1 326 ? -5.289 6.69 7.316 1 98.92 326 ALA B O 1
ATOM 6616 N N . VAL B 1 327 ? -3.966 8.49 7.44 1 98.8 327 VAL B N 1
ATOM 6617 C CA . VAL B 1 327 ? -3.463 8.351 6.077 1 98.8 327 VAL B CA 1
ATOM 6618 C C . VAL B 1 327 ? -2.144 9.108 5.933 1 98.8 327 VAL B C 1
ATOM 6620 O O . VAL B 1 327 ? -1.828 9.977 6.748 1 98.8 327 VAL B O 1
ATOM 6623 N N . SER B 1 328 ? -1.333 8.716 5.014 1 98.65 328 SER B N 1
ATOM 6624 C CA . SER B 1 328 ? -0.256 9.577 4.535 1 98.65 328 SER B CA 1
ATOM 6625 C C . SER B 1 328 ? -0.749 10.528 3.45 1 98.65 328 SER B C 1
ATOM 6627 O O . SER B 1 328 ? -1.615 10.17 2.649 1 98.65 328 SER B O 1
ATOM 6629 N N . ASP B 1 329 ? -0.248 11.672 3.378 1 98.33 329 ASP B N 1
ATOM 6630 C CA . ASP B 1 329 ? -0.677 12.631 2.365 1 98.33 329 ASP B CA 1
ATOM 6631 C C . ASP B 1 329 ? 0.016 12.366 1.03 1 98.33 329 ASP B C 1
ATOM 6633 O O . ASP B 1 329 ? -0.468 12.789 -0.022 1 98.33 329 ASP B O 1
ATOM 6637 N N . HIS B 1 330 ? 1.107 11.742 1.014 1 98.12 330 HIS B N 1
ATOM 6638 C CA . HIS B 1 330 ? 1.874 11.283 -0.139 1 98.12 330 HIS B CA 1
ATOM 6639 C C . HIS B 1 330 ? 2.966 10.304 0.28 1 98.12 330 HIS B C 1
ATOM 6641 O O . HIS B 1 330 ? 3.271 10.179 1.468 1 98.12 330 HIS B O 1
ATOM 6647 N N . GLY B 1 331 ? 3.511 9.574 -0.741 1 98.05 331 GLY B N 1
ATOM 6648 C CA . GLY B 1 331 ? 4.738 8.833 -0.497 1 98.05 331 GLY B CA 1
ATOM 6649 C C . GLY B 1 331 ? 5.983 9.695 -0.579 1 98.05 331 GLY B C 1
ATOM 6650 O O . GLY B 1 331 ? 5.929 10.828 -1.063 1 98.05 331 GLY B O 1
ATOM 6651 N N . ASN B 1 332 ? 7.046 9.161 -0.028 1 98.59 332 ASN B N 1
ATOM 6652 C CA . ASN B 1 332 ? 8.331 9.852 -0.075 1 98.59 332 ASN B CA 1
ATOM 6653 C C . ASN B 1 332 ? 9.497 8.867 -0.066 1 98.59 332 ASN B C 1
ATOM 6655 O O . ASN B 1 332 ? 9.366 7.749 0.435 1 98.59 332 ASN B O 1
ATOM 6659 N N . SER B 1 333 ? 10.604 9.231 -0.707 1 98.51 333 SER B N 1
ATOM 6660 C CA . SER B 1 333 ? 11.931 8.623 -0.694 1 98.51 333 SER B CA 1
ATOM 6661 C C . SER B 1 333 ? 11.952 7.325 -1.494 1 98.51 333 SER B C 1
ATOM 6663 O O . SER B 1 333 ? 13.021 6.831 -1.858 1 98.51 333 SER B O 1
ATOM 6665 N N . GLY B 1 334 ? 10.773 6.664 -1.716 1 98.4 334 GLY B N 1
ATOM 6666 C CA . GLY B 1 334 ? 10.755 5.357 -2.353 1 98.4 334 GLY B CA 1
ATOM 6667 C C . GLY B 1 334 ? 11.479 4.292 -1.552 1 98.4 334 GLY B C 1
ATOM 6668 O O . GLY B 1 334 ? 12.182 3.452 -2.119 1 98.4 334 GLY B O 1
ATOM 6669 N N . ILE B 1 335 ? 11.327 4.308 -0.241 1 98.75 335 ILE B N 1
ATOM 6670 C CA . ILE B 1 335 ? 12.022 3.384 0.648 1 98.75 335 ILE B CA 1
ATOM 6671 C C . ILE B 1 335 ? 11.463 1.975 0.468 1 98.75 335 ILE B C 1
ATOM 6673 O O . ILE B 1 335 ? 10.246 1.789 0.381 1 98.75 335 ILE B O 1
ATOM 6677 N N . THR B 1 336 ? 12.36 0.982 0.421 1 98.63 336 THR B N 1
ATOM 6678 C CA . THR B 1 336 ? 11.966 -0.421 0.362 1 98.63 336 THR B CA 1
ATOM 6679 C C . THR B 1 336 ? 12.806 -1.259 1.321 1 98.63 336 THR B C 1
ATOM 6681 O O . THR B 1 336 ? 13.926 -0.879 1.668 1 98.63 336 THR B O 1
ATOM 6684 N N . ILE B 1 337 ? 12.282 -2.273 1.813 1 98.67 337 ILE B N 1
ATOM 6685 C CA . ILE B 1 337 ? 13.024 -3.348 2.464 1 98.67 337 ILE B CA 1
ATOM 6686 C C . ILE B 1 337 ? 13.615 -4.279 1.408 1 98.67 337 ILE B C 1
ATOM 6688 O O . ILE B 1 337 ? 12.885 -5.017 0.742 1 98.67 337 ILE B O 1
ATOM 6692 N N . GLY B 1 338 ? 14.871 -4.305 1.309 1 98.56 338 GLY B N 1
ATOM 6693 C CA . GLY B 1 338 ? 15.59 -4.909 0.199 1 98.56 338 GLY B CA 1
ATOM 6694 C C . GLY B 1 338 ? 16.169 -3.889 -0.763 1 98.56 338 GLY B C 1
ATOM 6695 O O . GLY B 1 338 ? 15.55 -2.856 -1.027 1 98.56 338 GLY B O 1
ATOM 6696 N N . ASN B 1 339 ? 17.326 -4.052 -1.22 1 98.23 339 ASN B N 1
ATOM 6697 C CA . ASN B 1 339 ? 18.025 -3.251 -2.219 1 98.23 339 ASN B CA 1
ATOM 6698 C C . ASN B 1 339 ? 18.908 -4.116 -3.114 1 98.23 339 ASN B C 1
ATOM 6700 O O . ASN B 1 339 ? 18.699 -5.326 -3.216 1 98.23 339 ASN B O 1
ATOM 6704 N N . ARG B 1 340 ? 19.797 -3.53 -3.819 1 97.7 340 ARG B N 1
ATOM 6705 C CA . ARG B 1 340 ? 20.628 -4.263 -4.768 1 97.7 340 ARG B CA 1
ATOM 6706 C C . ARG B 1 340 ? 21.483 -5.306 -4.057 1 97.7 340 ARG B C 1
ATOM 6708 O O . ARG B 1 340 ? 21.803 -6.35 -4.629 1 97.7 340 ARG B O 1
ATOM 6715 N N . ASN B 1 341 ? 21.809 -5.102 -2.737 1 97.39 341 ASN B N 1
ATOM 6716 C CA . ASN B 1 341 ? 22.581 -6.061 -1.953 1 97.39 341 ASN B CA 1
ATOM 6717 C C . ASN B 1 341 ? 21.84 -7.386 -1.801 1 97.39 341 ASN B C 1
ATOM 6719 O O . ASN B 1 341 ? 22.46 -8.425 -1.566 1 97.39 341 ASN B O 1
ATOM 6723 N N . THR B 1 342 ? 20.533 -7.337 -1.909 1 97.84 342 THR B N 1
ATOM 6724 C CA . THR B 1 342 ? 19.746 -8.526 -1.602 1 97.84 342 THR B CA 1
ATOM 6725 C C . THR B 1 342 ? 19.129 -9.109 -2.871 1 97.84 342 THR B C 1
ATOM 6727 O O . THR B 1 342 ? 18.264 -9.985 -2.801 1 97.84 342 THR B O 1
ATOM 6730 N N . ASP B 1 343 ? 19.541 -8.742 -4.003 1 96.75 343 ASP B N 1
ATOM 6731 C CA . ASP B 1 343 ? 18.978 -9.179 -5.277 1 96.75 343 ASP B CA 1
ATOM 6732 C C . ASP B 1 343 ? 18.915 -10.702 -5.355 1 96.75 343 ASP B C 1
ATOM 6734 O O . ASP B 1 343 ? 17.942 -11.263 -5.863 1 96.75 343 ASP B O 1
ATOM 6738 N N . GLN B 1 344 ? 19.906 -11.32 -4.796 1 95.22 344 GLN B N 1
ATOM 6739 C CA . GLN B 1 344 ? 20.007 -12.764 -4.979 1 95.22 344 GLN B CA 1
ATOM 6740 C C . GLN B 1 344 ? 19.774 -13.503 -3.665 1 95.22 344 GLN B C 1
ATOM 6742 O O . GLN B 1 344 ? 19.628 -14.727 -3.652 1 95.22 344 GLN B O 1
ATOM 6747 N N . SER B 1 345 ? 19.707 -12.776 -2.555 1 97.4 345 SER B N 1
ATOM 6748 C CA . SER B 1 345 ? 19.72 -13.46 -1.266 1 97.4 345 SER B CA 1
ATOM 6749 C C . SER B 1 345 ? 18.449 -13.17 -0.474 1 97.4 345 SER B C 1
ATOM 6751 O O . SER B 1 345 ? 18.263 -13.698 0.625 1 97.4 345 SER B O 1
ATOM 6753 N N . TYR B 1 346 ? 17.522 -12.419 -1.042 1 97.09 346 TYR B N 1
ATOM 6754 C CA . TYR B 1 346 ? 16.369 -11.95 -0.282 1 97.09 346 TYR B CA 1
ATOM 6755 C C . TYR B 1 346 ? 15.599 -13.119 0.318 1 97.09 346 TYR B C 1
ATOM 6757 O O . TYR B 1 346 ? 15.054 -13.013 1.419 1 97.09 346 TYR B O 1
ATOM 6765 N N . PRO B 1 347 ? 15.51 -14.325 -0.272 1 96.16 347 PRO B N 1
ATOM 6766 C CA . PRO B 1 347 ? 14.681 -15.377 0.32 1 96.16 347 PRO B CA 1
ATOM 6767 C C . PRO B 1 347 ? 15.279 -15.947 1.604 1 96.16 347 PRO B C 1
ATOM 6769 O O . PRO B 1 347 ? 14.606 -16.686 2.327 1 96.16 347 PRO B O 1
ATOM 6772 N N . GLU B 1 348 ? 16.522 -15.595 1.859 1 95.84 348 GLU B N 1
ATOM 6773 C CA . GLU B 1 348 ? 17.19 -16.162 3.027 1 95.84 348 GLU B CA 1
ATOM 6774 C C . GLU B 1 348 ? 17.63 -15.068 3.996 1 95.84 348 GLU B C 1
ATOM 6776 O O . GLU B 1 348 ? 18.249 -15.354 5.023 1 95.84 348 GLU B O 1
ATOM 6781 N N . THR B 1 349 ? 17.382 -13.847 3.656 1 97.85 349 THR B N 1
ATOM 6782 C CA . THR B 1 349 ? 17.805 -12.74 4.506 1 97.85 349 THR B CA 1
ATOM 6783 C C . THR B 1 349 ? 16.817 -12.527 5.649 1 97.85 349 THR B C 1
ATOM 6785 O O . THR B 1 349 ? 15.669 -12.139 5.42 1 97.85 349 THR B O 1
ATOM 6788 N N . PRO B 1 350 ? 17.235 -12.754 6.862 1 98.04 350 PRO B N 1
ATOM 6789 C CA . PRO B 1 350 ? 16.296 -12.696 7.985 1 98.04 350 PRO B CA 1
ATOM 6790 C C . PRO B 1 350 ? 15.887 -11.268 8.34 1 98.04 350 PRO B C 1
ATOM 6792 O O . PRO B 1 350 ? 16.566 -10.314 7.953 1 98.04 350 PRO B O 1
ATOM 6795 N N . VAL B 1 351 ? 14.875 -11.097 9.081 1 98.14 351 VAL B N 1
ATOM 6796 C CA . VAL B 1 351 ? 14.37 -9.806 9.535 1 98.14 351 VAL B CA 1
ATOM 6797 C C . VAL B 1 351 ? 15.479 -9.041 10.254 1 98.14 351 VAL B C 1
ATOM 6799 O O . VAL B 1 351 ? 15.605 -7.824 10.097 1 98.14 351 VAL B O 1
ATOM 6802 N N . SER B 1 352 ? 16.327 -9.726 10.988 1 98.1 352 SER B N 1
ATOM 6803 C CA . SER B 1 352 ? 17.373 -9.103 11.793 1 98.1 352 SER B CA 1
ATOM 6804 C C . SER B 1 352 ? 18.379 -8.364 10.916 1 98.1 352 SER B C 1
ATOM 6806 O O . SER B 1 352 ? 18.97 -7.37 11.343 1 98.1 352 SER B O 1
ATOM 6808 N N . ALA B 1 353 ? 18.574 -8.812 9.71 1 98.32 353 ALA B N 1
ATOM 6809 C CA . ALA B 1 353 ? 19.531 -8.196 8.795 1 98.32 353 ALA B CA 1
ATOM 6810 C C . ALA B 1 353 ? 19.097 -6.783 8.417 1 98.32 353 ALA B C 1
ATOM 6812 O O . ALA B 1 353 ? 19.92 -5.965 7.998 1 98.32 353 ALA B O 1
ATOM 6813 N N . TYR B 1 354 ? 17.851 -6.482 8.577 1 98.45 354 TYR B N 1
ATOM 6814 C CA . TYR B 1 354 ? 17.303 -5.173 8.241 1 98.45 354 TYR B CA 1
ATOM 6815 C C . TYR B 1 354 ? 17.175 -4.301 9.485 1 98.45 354 TYR B C 1
ATOM 6817 O O . TYR B 1 354 ? 17.319 -3.078 9.41 1 98.45 354 TYR B O 1
ATOM 6825 N N . VAL B 1 355 ? 16.941 -4.874 10.63 1 98.38 355 VAL B N 1
ATOM 6826 C CA . VAL B 1 355 ? 16.531 -4.13 11.817 1 98.38 355 VAL B CA 1
ATOM 6827 C C . VAL B 1 355 ? 17.728 -3.938 12.746 1 98.38 355 VAL B C 1
ATOM 6829 O O . VAL B 1 355 ? 17.881 -2.88 13.36 1 98.38 355 VAL B O 1
ATOM 6832 N N . ASP B 1 356 ? 18.65 -4.908 12.837 1 98.39 356 ASP B N 1
ATOM 6833 C CA . ASP B 1 356 ? 19.713 -4.892 13.837 1 98.39 356 ASP B CA 1
ATOM 6834 C C . ASP B 1 356 ? 20.643 -3.699 13.63 1 98.39 356 ASP B C 1
ATOM 6836 O O . ASP B 1 356 ? 21.009 -3.016 14.589 1 98.39 356 ASP B O 1
ATOM 6840 N N . PRO B 1 357 ? 21.012 -3.405 12.365 1 98.63 357 PRO B N 1
ATOM 6841 C CA . PRO B 1 357 ? 21.872 -2.234 12.179 1 98.63 357 PRO B CA 1
ATOM 6842 C C . PRO B 1 357 ? 21.208 -0.936 12.631 1 98.63 357 PRO B C 1
ATOM 6844 O O . PRO B 1 357 ? 21.886 -0.03 13.123 1 98.63 357 PRO B O 1
ATOM 6847 N N . LEU B 1 358 ? 19.933 -0.828 12.467 1 98.84 358 LEU B N 1
ATOM 6848 C CA . LEU B 1 358 ? 19.194 0.387 12.793 1 98.84 358 LEU B CA 1
ATOM 6849 C C . LEU B 1 358 ? 19.06 0.553 14.304 1 98.84 358 LEU B C 1
ATOM 6851 O O . LEU B 1 358 ? 19.011 1.677 14.807 1 98.84 358 LEU B O 1
ATOM 6855 N N . LYS B 1 359 ? 19.005 -0.503 15.02 1 98.55 359 LYS B N 1
ATOM 6856 C CA . LYS B 1 359 ? 18.807 -0.485 16.467 1 98.55 359 LYS B CA 1
ATOM 6857 C C . LYS B 1 359 ? 20.055 0.019 17.187 1 98.55 359 LYS B C 1
ATOM 6859 O O . LYS B 1 359 ? 20.001 0.352 18.372 1 98.55 359 LYS B O 1
ATOM 6864 N N . LYS B 1 360 ? 21.145 0.123 16.461 1 98.45 360 LYS B N 1
ATOM 6865 C CA . LYS B 1 360 ? 22.382 0.63 17.047 1 98.45 360 LYS B CA 1
ATOM 6866 C C . LYS B 1 360 ? 22.344 2.15 17.18 1 98.45 360 LYS B C 1
ATOM 6868 O O . LYS B 1 360 ? 23.162 2.737 17.891 1 98.45 360 LYS B O 1
ATOM 6873 N N . ALA B 1 361 ? 21.444 2.747 16.505 1 98.7 361 ALA B N 1
ATOM 6874 C CA . ALA B 1 361 ? 21.355 4.205 16.535 1 98.7 361 ALA B CA 1
ATOM 6875 C C . ALA B 1 361 ? 20.767 4.691 17.857 1 98.7 361 ALA B C 1
ATOM 6877 O O . ALA B 1 361 ? 19.819 4.098 18.377 1 98.7 361 ALA B O 1
ATOM 6878 N N . ARG B 1 362 ? 21.289 5.788 18.385 1 98 362 ARG B N 1
ATOM 6879 C CA . ARG B 1 362 ? 20.762 6.447 19.575 1 98 362 ARG B CA 1
ATOM 6880 C C . ARG B 1 362 ? 20.035 7.738 19.21 1 98 362 ARG B C 1
ATOM 6882 O O . ARG B 1 362 ? 19.221 8.24 19.987 1 98 362 ARG B O 1
ATOM 6889 N N . MET B 1 363 ? 20.411 8.265 18.058 1 98.48 363 MET B N 1
ATOM 6890 C CA . MET B 1 363 ? 19.812 9.49 17.536 1 98.48 363 MET B CA 1
ATOM 6891 C C . MET B 1 363 ? 19.51 9.356 16.047 1 98.48 363 MET B C 1
ATOM 6893 O O . MET B 1 363 ? 20.093 8.512 15.365 1 98.48 363 MET B O 1
ATOM 6897 N N . THR B 1 364 ? 18.582 10.12 15.578 1 98.85 364 THR B N 1
ATOM 6898 C CA . THR B 1 364 ? 18.369 10.256 14.142 1 98.85 364 THR B CA 1
ATOM 6899 C C . THR B 1 364 ? 19.514 11.029 13.495 1 98.85 364 THR B C 1
ATOM 6901 O O . THR B 1 364 ? 20.42 11.5 14.186 1 98.85 364 THR B O 1
ATOM 6904 N N . LEU B 1 365 ? 19.472 11.141 12.17 1 98.83 365 LEU B N 1
ATOM 6905 C CA . LEU B 1 365 ? 20.486 11.904 11.45 1 98.83 365 LEU B CA 1
ATOM 6906 C C . LEU B 1 365 ? 20.574 13.33 11.984 1 98.83 365 LEU B C 1
ATOM 6908 O O . LEU B 1 365 ? 21.669 13.833 12.244 1 98.83 365 LEU B O 1
ATOM 6912 N N . GLU B 1 366 ? 19.4 13.963 12.131 1 97.96 366 GLU B N 1
ATOM 6913 C CA . GLU B 1 366 ? 19.351 15.337 12.62 1 97.96 366 GLU B CA 1
ATOM 6914 C C . GLU B 1 366 ? 19.963 15.45 14.013 1 97.96 366 GLU B C 1
ATOM 6916 O O . GLU B 1 366 ? 20.743 16.366 14.282 1 97.96 366 GLU B O 1
ATOM 6921 N N . GLY B 1 367 ? 19.59 14.545 14.89 1 98.17 367 GLY B N 1
ATOM 6922 C CA . GLY B 1 367 ? 20.135 14.553 16.238 1 98.17 367 GLY B CA 1
ATOM 6923 C C . GLY B 1 367 ? 21.637 14.344 16.276 1 98.17 367 GLY B C 1
ATOM 6924 O O . GLY B 1 367 ? 22.354 15.079 16.958 1 98.17 367 GLY B O 1
ATOM 6925 N N . ALA B 1 368 ? 22.125 13.371 15.53 1 98.44 368 ALA B N 1
ATOM 6926 C CA . ALA B 1 368 ? 23.554 13.069 15.501 1 98.44 368 ALA B CA 1
ATOM 6927 C C . ALA B 1 368 ? 24.351 14.239 14.933 1 98.44 368 ALA B C 1
ATOM 6929 O O . ALA B 1 368 ? 25.362 14.648 15.51 1 98.44 368 ALA B O 1
ATOM 6930 N N . MET B 1 369 ? 23.91 14.785 13.838 1 97.9 369 MET B N 1
ATOM 6931 C CA . MET B 1 369 ? 24.608 15.875 13.163 1 97.9 369 MET B CA 1
ATOM 6932 C C . MET B 1 369 ? 24.653 17.12 14.043 1 97.9 369 MET B C 1
ATOM 6934 O O . MET B 1 369 ? 25.587 17.918 13.95 1 97.9 369 MET B O 1
ATOM 6938 N N . SER B 1 370 ? 23.609 17.29 14.919 1 97.12 370 SER B N 1
ATOM 6939 C CA . SER B 1 370 ? 23.579 18.441 15.815 1 97.12 370 SER B CA 1
ATOM 6940 C C . SER B 1 370 ? 24.711 18.378 16.835 1 97.12 370 SER B C 1
ATOM 6942 O O . SER B 1 370 ? 25.04 19.383 17.469 1 97.12 370 SER B O 1
ATOM 6944 N N . GLN B 1 371 ? 25.333 17.199 16.96 1 97.12 371 GLN B N 1
ATOM 6945 C CA . GLN B 1 371 ? 26.42 17.015 17.916 1 97.12 371 GLN B CA 1
ATOM 6946 C C . GLN B 1 371 ? 27.779 17.195 17.244 1 97.12 371 GLN B C 1
ATOM 6948 O O . GLN B 1 371 ? 28.815 17.16 17.91 1 97.12 371 GLN B O 1
ATOM 6953 N N . LEU B 1 372 ? 27.763 17.369 15.929 1 98.12 372 LEU B N 1
ATOM 6954 C CA . LEU B 1 372 ? 29.018 17.463 15.191 1 98.12 372 LEU B CA 1
ATOM 6955 C C . LEU B 1 372 ? 29.718 18.787 15.475 1 98.12 372 LEU B C 1
ATOM 6957 O O . LEU B 1 372 ? 29.118 19.855 15.333 1 98.12 372 LEU B O 1
ATOM 6961 N N . LYS B 1 373 ? 30.992 18.714 15.838 1 97.58 373 LYS B N 1
ATOM 6962 C CA . LYS B 1 373 ? 31.796 19.914 16.051 1 97.58 373 LYS B CA 1
ATOM 6963 C C . LYS B 1 373 ? 32.176 20.565 14.724 1 97.58 373 LYS B C 1
ATOM 6965 O O . LYS B 1 373 ? 32.292 19.883 13.703 1 97.58 373 LYS B O 1
ATOM 6970 N N . ALA B 1 374 ? 32.45 21.848 14.748 1 96.16 374 ALA B N 1
ATOM 6971 C CA . ALA B 1 374 ? 32.765 22.623 13.551 1 96.16 374 ALA B CA 1
ATOM 6972 C C . ALA B 1 374 ? 34.012 22.079 12.858 1 96.16 374 ALA B C 1
ATOM 6974 O O . ALA B 1 374 ? 34.105 22.098 11.629 1 96.16 374 ALA B O 1
ATOM 6975 N N . ASP B 1 375 ? 35.044 21.596 13.651 1 95.27 375 ASP B N 1
ATOM 6976 C CA . ASP B 1 375 ? 36.294 21.093 13.089 1 95.27 375 ASP B CA 1
ATOM 6977 C C . ASP B 1 375 ? 36.189 19.606 12.76 1 95.27 375 ASP B C 1
ATOM 6979 O O . ASP B 1 375 ? 37.173 18.984 12.352 1 95.27 375 ASP B O 1
ATOM 6983 N N . LYS B 1 376 ? 35.025 18.966 13.031 1 95.97 376 LYS B N 1
ATOM 6984 C CA . LYS B 1 376 ? 34.705 17.576 12.719 1 95.97 376 LYS B CA 1
ATOM 6985 C C . LYS B 1 376 ? 35.613 16.618 13.485 1 95.97 376 LYS B C 1
ATOM 6987 O O . LYS B 1 376 ? 35.78 15.462 13.089 1 95.97 376 LYS B O 1
ATOM 6992 N N . SER B 1 377 ? 36.175 17.05 14.609 1 96.82 377 SER B N 1
ATOM 6993 C CA . SER B 1 377 ? 37.097 16.226 15.382 1 96.82 377 SER B CA 1
ATOM 6994 C C . SER B 1 377 ? 36.383 15.031 16.004 1 96.82 377 SER B C 1
ATOM 6996 O O . SER B 1 377 ? 37.023 14.056 16.402 1 96.82 377 SER B O 1
ATOM 6998 N N . ASN B 1 378 ? 35.08 15.096 16.125 1 97.92 378 ASN B N 1
ATOM 6999 C CA . ASN B 1 378 ? 34.325 14.017 16.752 1 97.92 378 ASN B CA 1
ATOM 7000 C C . ASN B 1 378 ? 33.45 13.283 15.739 1 97.92 378 ASN B C 1
ATOM 7002 O O . ASN B 1 378 ? 32.381 12.777 16.087 1 97.92 378 ASN B O 1
ATOM 7006 N N . LEU B 1 379 ? 33.842 13.271 14.497 1 97.94 379 LEU B N 1
ATOM 7007 C CA . LEU B 1 379 ? 33.08 12.7 13.392 1 97.94 379 LEU B CA 1
ATOM 7008 C C . LEU B 1 379 ? 32.723 11.245 13.672 1 97.94 379 LEU B C 1
ATOM 7010 O O . LEU B 1 379 ? 31.588 10.823 13.436 1 97.94 379 LEU B O 1
ATOM 7014 N N . GLU B 1 380 ? 33.614 10.442 14.191 1 97.54 380 GLU B N 1
ATOM 7015 C CA . GLU B 1 380 ? 33.358 9.03 14.46 1 97.54 380 GLU B CA 1
ATOM 7016 C C . GLU B 1 380 ? 32.352 8.858 15.595 1 97.54 380 GLU B C 1
ATOM 7018 O O . GLU B 1 380 ? 31.558 7.915 15.59 1 97.54 380 GLU B O 1
ATOM 7023 N N . GLU B 1 381 ? 32.451 9.733 16.566 1 97.75 381 GLU B N 1
ATOM 7024 C CA . GLU B 1 381 ? 31.469 9.718 17.646 1 97.75 381 GLU B CA 1
ATOM 7025 C C . GLU B 1 381 ? 30.067 10.01 17.121 1 97.75 381 GLU B C 1
ATOM 7027 O O . GLU B 1 381 ? 29.103 9.343 17.504 1 97.75 381 GLU B O 1
ATOM 7032 N N . VAL B 1 382 ? 29.982 10.958 16.199 1 98.25 382 VAL B N 1
ATOM 7033 C CA . VAL B 1 382 ? 28.708 11.327 15.59 1 98.25 382 VAL B CA 1
ATOM 7034 C C . VAL B 1 382 ? 28.174 10.16 14.762 1 98.25 382 VAL B C 1
ATOM 7036 O O . VAL B 1 382 ? 26.984 9.842 14.822 1 98.25 382 VAL B O 1
ATOM 7039 N N . ALA B 1 383 ? 29.059 9.518 14.011 1 98.67 383 ALA B N 1
ATOM 7040 C CA . ALA B 1 383 ? 28.673 8.349 13.225 1 98.67 383 ALA B CA 1
ATOM 7041 C C . ALA B 1 383 ? 28.139 7.237 14.124 1 98.67 383 ALA B C 1
ATOM 7043 O O . ALA B 1 383 ? 27.158 6.572 13.782 1 98.67 383 ALA B O 1
ATOM 7044 N N . ARG B 1 384 ? 28.713 7.027 15.274 1 98.22 384 ARG B N 1
ATOM 7045 C CA . ARG B 1 384 ? 28.277 6.005 16.221 1 98.22 384 ARG B CA 1
ATOM 7046 C C . ARG B 1 384 ? 26.908 6.344 16.8 1 98.22 384 ARG B C 1
ATOM 7048 O O . ARG B 1 384 ? 26.073 5.458 16.993 1 98.22 384 ARG B O 1
ATOM 7055 N N . LEU B 1 385 ? 26.672 7.616 17.107 1 98.33 385 LEU B N 1
ATOM 7056 C CA . LEU B 1 385 ? 25.368 8.05 17.596 1 98.33 385 LEU B CA 1
ATOM 7057 C C . LEU B 1 385 ? 24.272 7.716 16.59 1 98.33 385 LEU B C 1
ATOM 7059 O O . LEU B 1 385 ? 23.137 7.427 16.976 1 98.33 385 LEU B O 1
ATOM 7063 N N . TYR B 1 386 ? 24.688 7.653 15.293 1 98.64 386 TYR B N 1
ATOM 7064 C CA . TYR B 1 386 ? 23.74 7.393 14.215 1 98.64 386 TYR B CA 1
ATOM 7065 C C . TYR B 1 386 ? 23.697 5.909 13.871 1 98.64 386 TYR B C 1
ATOM 7067 O O . TYR B 1 386 ? 23.008 5.503 12.933 1 98.64 386 TYR B O 1
ATOM 7075 N N . GLY B 1 387 ? 24.355 5.116 14.54 1 98.25 387 GLY B N 1
ATOM 7076 C CA . GLY B 1 387 ? 24.241 3.672 14.416 1 98.25 387 GLY B CA 1
ATOM 7077 C C . GLY B 1 387 ? 25.375 3.049 13.625 1 98.25 387 GLY B C 1
ATOM 7078 O O . GLY B 1 387 ? 25.376 1.842 13.376 1 98.25 387 GLY B O 1
ATOM 7079 N N . LEU B 1 388 ? 26.341 3.845 13.158 1 98.45 388 LEU B N 1
ATOM 7080 C CA . LEU B 1 388 ? 27.482 3.34 12.4 1 98.45 388 LEU B CA 1
ATOM 7081 C C . LEU B 1 388 ? 28.656 3.035 13.325 1 98.45 388 LEU B C 1
ATOM 7083 O O . LEU B 1 388 ? 29.685 3.712 13.271 1 98.45 388 LEU B O 1
ATOM 7087 N N . ASP B 1 389 ? 28.395 1.946 14.07 1 95.16 389 ASP B N 1
ATOM 7088 C CA . ASP B 1 389 ? 29.456 1.498 14.967 1 95.16 389 ASP B CA 1
ATOM 7089 C C . ASP B 1 389 ? 30.471 0.631 14.226 1 95.16 389 ASP B C 1
ATOM 7091 O O . ASP B 1 389 ? 30.226 0.208 13.095 1 95.16 389 ASP B O 1
ATOM 7095 N N . SER B 1 390 ? 31.66 0.52 14.708 1 95.23 390 SER B N 1
ATOM 7096 C CA . SER B 1 390 ? 32.686 -0.362 14.162 1 95.23 390 SER B CA 1
ATOM 7097 C C . SER B 1 390 ? 32.92 -0.088 12.68 1 95.23 390 SER B C 1
ATOM 7099 O O . SER B 1 390 ? 32.859 -1.003 11.857 1 95.23 390 SER B O 1
ATOM 7101 N N . LEU B 1 391 ? 33.231 1.089 12.323 1 97.76 391 LEU B N 1
ATOM 7102 C CA . LEU B 1 391 ? 33.446 1.516 10.945 1 97.76 391 LEU B CA 1
ATOM 7103 C C . LEU B 1 391 ? 34.604 0.751 10.313 1 97.76 391 LEU B C 1
ATOM 7105 O O . LEU B 1 391 ? 35.648 0.566 10.942 1 97.76 391 LEU B O 1
ATOM 7109 N N . THR B 1 392 ? 34.384 0.279 9.164 1 97.37 392 THR B N 1
ATOM 7110 C CA . THR B 1 392 ? 35.481 -0.289 8.388 1 97.37 392 THR B CA 1
ATOM 7111 C C . THR B 1 392 ? 36.423 0.808 7.899 1 97.37 392 THR B C 1
ATOM 7113 O O . THR B 1 392 ? 36.094 1.994 7.972 1 97.37 392 THR B O 1
ATOM 7116 N N . ALA B 1 393 ? 37.566 0.384 7.371 1 97.63 393 ALA B N 1
ATOM 7117 C CA . ALA B 1 393 ? 38.518 1.342 6.815 1 97.63 393 ALA B CA 1
ATOM 7118 C C . ALA B 1 393 ? 37.908 2.104 5.642 1 97.63 393 ALA B C 1
ATOM 7120 O O . ALA B 1 393 ? 38.11 3.313 5.507 1 97.63 393 ALA B O 1
ATOM 7121 N N . ASP B 1 394 ? 37.149 1.41 4.898 1 97.93 394 ASP B N 1
ATOM 7122 C CA . ASP B 1 394 ? 36.514 2.033 3.741 1 97.93 394 ASP B CA 1
ATOM 7123 C C . ASP B 1 394 ? 35.454 3.044 4.174 1 97.93 394 ASP B C 1
ATOM 7125 O O . ASP B 1 394 ? 35.332 4.117 3.579 1 97.93 394 ASP B O 1
ATOM 7129 N N . GLU B 1 395 ? 34.742 2.725 5.133 1 98.11 395 GLU B N 1
ATOM 7130 C CA . GLU B 1 395 ? 33.701 3.622 5.626 1 98.11 395 GLU B CA 1
ATOM 7131 C C . GLU B 1 395 ? 34.304 4.88 6.245 1 98.11 395 GLU B C 1
ATOM 7133 O O . GLU B 1 395 ? 33.789 5.983 6.047 1 98.11 395 GLU B O 1
ATOM 7138 N N . LYS B 1 396 ? 35.354 4.713 6.998 1 97.42 396 LYS B N 1
ATOM 7139 C CA . LYS B 1 396 ? 36.049 5.862 7.572 1 97.42 396 LYS B CA 1
ATOM 7140 C C . LYS B 1 396 ? 36.551 6.802 6.481 1 97.42 396 LYS B C 1
ATOM 7142 O O . LYS B 1 396 ? 36.437 8.023 6.605 1 97.42 396 LYS B O 1
ATOM 7147 N N . LYS B 1 397 ? 37.099 6.177 5.507 1 97.87 397 LYS B N 1
ATOM 7148 C CA . LYS B 1 397 ? 37.591 6.972 4.385 1 97.87 397 LYS B CA 1
ATOM 7149 C C . LYS B 1 397 ? 36.459 7.758 3.73 1 97.87 397 LYS B C 1
ATOM 7151 O O . LYS B 1 397 ? 36.609 8.947 3.44 1 97.87 397 LYS B O 1
ATOM 7156 N N . LYS B 1 398 ? 35.339 7.104 3.508 1 97.97 398 LYS B N 1
ATOM 7157 C CA . LYS B 1 398 ? 34.184 7.757 2.901 1 97.97 398 LYS B CA 1
ATOM 7158 C C . LYS B 1 398 ? 33.701 8.926 3.755 1 97.97 398 LYS B C 1
ATOM 7160 O O . LYS B 1 398 ? 33.336 9.978 3.227 1 97.97 398 LYS B O 1
ATOM 7165 N N . LEU B 1 399 ? 33.675 8.751 5.023 1 98.07 399 LEU B N 1
ATOM 7166 C CA . LEU B 1 399 ? 33.222 9.798 5.932 1 98.07 399 LEU B CA 1
ATOM 7167 C C . LEU B 1 399 ? 34.197 10.971 5.938 1 98.07 399 LEU B C 1
ATOM 7169 O O . LEU B 1 399 ? 33.781 12.13 5.868 1 98.07 399 LEU B O 1
ATOM 7173 N N . ASN B 1 400 ? 35.447 10.7 5.986 1 96.6 400 ASN B N 1
ATOM 7174 C CA . ASN B 1 400 ? 36.471 11.735 6.08 1 96.6 400 ASN B CA 1
ATOM 7175 C C . ASN B 1 400 ? 36.569 12.546 4.791 1 96.6 400 ASN B C 1
ATOM 7177 O O . ASN B 1 400 ? 36.887 13.736 4.824 1 96.6 400 ASN B O 1
ATOM 7181 N N . GLU B 1 401 ? 36.248 11.901 3.7 1 97.2 401 GLU B N 1
ATOM 7182 C CA . GLU B 1 401 ? 36.397 12.557 2.404 1 97.2 401 GLU B CA 1
ATOM 7183 C C . GLU B 1 401 ? 35.06 13.095 1.902 1 97.2 401 GLU B C 1
ATOM 7185 O O . GLU B 1 401 ? 34.979 13.635 0.796 1 97.2 401 GLU B O 1
ATOM 7190 N N . SER B 1 402 ? 34.127 12.998 2.768 1 97.01 402 SER B N 1
ATOM 7191 C CA . SER B 1 402 ? 32.775 13.32 2.324 1 97.01 402 SER B CA 1
ATOM 7192 C C . SER B 1 402 ? 32.602 14.822 2.123 1 97.01 402 SER B C 1
ATOM 7194 O O . SER B 1 402 ? 33.003 15.618 2.976 1 97.01 402 SER B O 1
ATOM 7196 N N . ASN B 1 403 ? 31.98 15.207 0.956 1 96.31 403 ASN B N 1
ATOM 7197 C CA . ASN B 1 403 ? 31.584 16.592 0.721 1 96.31 403 ASN B CA 1
ATOM 7198 C C . ASN B 1 403 ? 30.159 16.855 1.198 1 96.31 403 ASN B C 1
ATOM 7200 O O . ASN B 1 403 ? 29.708 18.002 1.216 1 96.31 403 ASN B O 1
ATOM 7204 N N . ASN B 1 404 ? 29.465 15.856 1.552 1 97.46 404 ASN B N 1
ATOM 7205 C CA . ASN B 1 404 ? 28.116 15.887 2.107 1 97.46 404 ASN B CA 1
ATOM 7206 C C . ASN B 1 404 ? 27.918 14.804 3.163 1 97.46 404 ASN B C 1
ATOM 7208 O O . ASN B 1 404 ? 27.375 13.737 2.87 1 97.46 404 ASN B O 1
ATOM 7212 N N . LEU B 1 405 ? 28.276 15.111 4.325 1 97.98 405 LEU B N 1
ATOM 7213 C CA . LEU B 1 405 ? 28.335 14.145 5.417 1 97.98 405 LEU B CA 1
ATOM 7214 C C . LEU B 1 405 ? 26.955 13.565 5.705 1 97.98 405 LEU B C 1
ATOM 7216 O O . LEU B 1 405 ? 26.826 12.376 6.004 1 97.98 405 LEU B O 1
ATOM 7220 N N . ARG B 1 406 ? 25.898 14.415 5.674 1 98.24 406 ARG B N 1
ATOM 7221 C CA . ARG B 1 406 ? 24.54 13.944 5.925 1 98.24 406 ARG B CA 1
ATOM 7222 C C . ARG B 1 406 ? 24.17 12.811 4.973 1 98.24 406 ARG B C 1
ATOM 7224 O O . ARG B 1 406 ? 23.676 11.767 5.405 1 98.24 406 ARG B O 1
ATOM 7231 N N . LYS B 1 407 ? 24.464 13.009 3.737 1 98.25 407 LYS B N 1
ATOM 7232 C CA . LYS B 1 407 ? 24.165 12.01 2.715 1 98.25 407 LYS B CA 1
ATOM 7233 C C . LYS B 1 407 ? 25.009 10.754 2.911 1 98.25 407 LYS B C 1
ATOM 7235 O O . LYS B 1 407 ? 24.504 9.636 2.792 1 98.25 407 LYS B O 1
ATOM 7240 N N . THR B 1 408 ? 26.286 10.921 3.177 1 98.66 408 THR B N 1
ATOM 7241 C CA . THR B 1 408 ? 27.19 9.789 3.349 1 98.66 408 THR B CA 1
ATOM 7242 C C . THR B 1 408 ? 26.746 8.914 4.518 1 98.66 408 THR B C 1
ATOM 7244 O O . THR B 1 408 ? 26.744 7.686 4.415 1 98.66 408 THR B O 1
ATOM 7247 N N . LEU B 1 409 ? 26.319 9.558 5.624 1 98.85 409 LEU B N 1
ATOM 7248 C CA . LEU B 1 409 ? 25.884 8.818 6.803 1 98.85 409 LEU B CA 1
ATOM 7249 C C . LEU B 1 409 ? 24.656 7.97 6.49 1 98.85 409 LEU B C 1
ATOM 7251 O O . LEU B 1 409 ? 24.607 6.788 6.839 1 98.85 409 LEU B O 1
ATOM 7255 N N . THR B 1 410 ? 23.703 8.526 5.808 1 98.83 410 THR B N 1
ATOM 7256 C CA . THR B 1 410 ? 22.465 7.805 5.534 1 98.83 410 THR B CA 1
ATOM 7257 C C . THR B 1 410 ? 22.701 6.692 4.517 1 98.83 410 THR B C 1
ATOM 7259 O O . THR B 1 410 ? 22.112 5.613 4.621 1 98.83 410 THR B O 1
ATOM 7262 N N . GLU B 1 411 ? 23.588 6.906 3.551 1 98.54 411 GLU B N 1
ATOM 7263 C CA . GLU B 1 411 ? 23.899 5.884 2.557 1 98.54 411 GLU B CA 1
ATOM 7264 C C . GLU B 1 411 ? 24.576 4.676 3.199 1 98.54 411 GLU B C 1
ATOM 7266 O O . GLU B 1 411 ? 24.269 3.532 2.858 1 98.54 411 GLU B O 1
ATOM 7271 N N . LEU B 1 412 ? 25.51 4.935 4.1 1 98.72 412 LEU B N 1
ATOM 7272 C CA . LEU B 1 412 ? 26.216 3.852 4.775 1 98.72 412 LEU B CA 1
ATOM 7273 C C . LEU B 1 412 ? 25.257 3.025 5.626 1 98.72 412 LEU B C 1
ATOM 7275 O O . LEU B 1 412 ? 25.311 1.794 5.611 1 98.72 412 LEU B O 1
ATOM 7279 N N . LEU B 1 413 ? 24.39 3.682 6.371 1 98.81 413 LEU B N 1
ATOM 7280 C CA . LEU B 1 413 ? 23.472 2.953 7.24 1 98.81 413 LEU B CA 1
ATOM 7281 C C . LEU B 1 413 ? 22.448 2.177 6.419 1 98.81 413 LEU B C 1
ATOM 7283 O O . LEU B 1 413 ? 22.101 1.044 6.762 1 98.81 413 LEU B O 1
ATOM 7287 N N . ALA B 1 414 ? 21.918 2.769 5.358 1 98.74 414 ALA B N 1
ATOM 7288 C CA . ALA B 1 414 ? 20.975 2.082 4.479 1 98.74 414 ALA B CA 1
ATOM 7289 C C . ALA B 1 414 ? 21.602 0.828 3.875 1 98.74 414 ALA B C 1
ATOM 7291 O O . ALA B 1 414 ? 20.937 -0.201 3.737 1 98.74 414 ALA B O 1
ATOM 7292 N N . ALA B 1 415 ? 22.857 0.935 3.46 1 98.34 415 ALA B N 1
ATOM 7293 C CA . ALA B 1 415 ? 23.569 -0.219 2.916 1 98.34 415 ALA B CA 1
ATOM 7294 C C . ALA B 1 415 ? 23.697 -1.326 3.959 1 98.34 415 ALA B C 1
ATOM 7296 O O . ALA B 1 415 ? 23.481 -2.501 3.655 1 98.34 415 ALA B O 1
ATOM 7297 N N . ARG B 1 416 ? 24.035 -0.946 5.223 1 98.36 416 ARG B N 1
ATOM 7298 C CA . ARG B 1 416 ? 24.175 -1.926 6.295 1 98.36 416 ARG B CA 1
ATOM 7299 C C . ARG B 1 416 ? 22.847 -2.622 6.577 1 98.36 416 ARG B C 1
ATOM 7301 O O . ARG B 1 416 ? 22.822 -3.804 6.925 1 98.36 416 ARG B O 1
ATOM 7308 N N . ALA B 1 417 ? 21.778 -1.873 6.394 1 98.77 417 ALA B N 1
ATOM 7309 C CA . ALA B 1 417 ? 20.457 -2.385 6.748 1 98.77 417 ALA B CA 1
ATOM 7310 C C . ALA B 1 417 ? 19.73 -2.924 5.52 1 98.77 417 ALA B C 1
ATOM 7312 O O . ALA B 1 417 ? 18.557 -3.295 5.598 1 98.77 417 ALA B O 1
ATOM 7313 N N . ASN B 1 418 ? 20.362 -2.932 4.347 1 98.72 418 ASN B N 1
ATOM 7314 C CA . ASN B 1 418 ? 19.81 -3.457 3.103 1 98.72 418 ASN B CA 1
ATOM 7315 C C . ASN B 1 418 ? 18.514 -2.749 2.721 1 98.72 418 ASN B C 1
ATOM 7317 O O . ASN B 1 418 ? 17.534 -3.396 2.347 1 98.72 418 ASN B O 1
ATOM 7321 N N . LEU B 1 419 ? 18.473 -1.469 2.88 1 98.88 419 LEU B N 1
ATOM 7322 C CA . LEU B 1 419 ? 17.325 -0.646 2.515 1 98.88 419 LEU B CA 1
ATOM 7323 C C . LEU B 1 419 ? 17.599 0.131 1.231 1 98.88 419 LEU B C 1
ATOM 7325 O O . LEU B 1 419 ? 18.721 0.591 1.007 1 98.88 419 LEU B O 1
ATOM 7329 N N . GLY B 1 420 ? 16.6 0.218 0.361 1 98.72 420 GLY B N 1
ATOM 7330 C CA . GLY B 1 420 ? 16.724 0.979 -0.872 1 98.72 420 GLY B CA 1
ATOM 7331 C C . GLY B 1 420 ? 15.926 2.268 -0.86 1 98.72 420 GLY B C 1
ATOM 7332 O O . GLY B 1 420 ? 14.896 2.361 -0.189 1 98.72 420 GLY B O 1
ATOM 7333 N N . PHE B 1 421 ? 16.389 3.287 -1.589 1 98.82 421 PHE B N 1
ATOM 7334 C CA . PHE B 1 421 ? 15.704 4.549 -1.839 1 98.82 421 PHE B CA 1
ATOM 7335 C C . PHE B 1 421 ? 15.774 4.921 -3.315 1 98.82 421 PHE B C 1
ATOM 7337 O O . PHE B 1 421 ? 16.817 4.76 -3.952 1 98.82 421 PHE B O 1
ATOM 7344 N N . THR B 1 422 ? 14.658 5.39 -3.872 1 98.65 422 THR B N 1
ATOM 7345 C CA . THR B 1 422 ? 14.67 5.734 -5.29 1 98.65 422 THR B CA 1
ATOM 7346 C C . THR B 1 422 ? 14.858 7.237 -5.48 1 98.65 422 THR B C 1
ATOM 7348 O O . THR B 1 422 ? 15.205 7.691 -6.573 1 98.65 422 THR B O 1
ATOM 7351 N N . THR B 1 423 ? 14.568 8.054 -4.441 1 98.46 423 THR B N 1
ATOM 7352 C CA . THR B 1 423 ? 14.569 9.507 -4.566 1 98.46 423 THR B CA 1
ATOM 7353 C C . THR B 1 423 ? 14.716 10.168 -3.199 1 98.46 423 THR B C 1
ATOM 7355 O O . THR B 1 423 ? 14.54 9.517 -2.167 1 98.46 423 THR B O 1
ATOM 7358 N N . GLY B 1 424 ? 15.17 11.394 -3.182 1 98.21 424 GLY B N 1
ATOM 7359 C CA . GLY B 1 424 ? 15.099 12.235 -1.998 1 98.21 424 GLY B CA 1
ATOM 7360 C C . GLY B 1 424 ? 13.836 13.072 -1.935 1 98.21 424 GLY B C 1
ATOM 7361 O O . GLY B 1 424 ? 13.685 13.911 -1.044 1 98.21 424 GLY B O 1
ATOM 7362 N N . GLY B 1 425 ? 12.957 12.868 -2.899 1 98.31 425 GLY B N 1
ATOM 7363 C CA . GLY B 1 425 ? 11.709 13.61 -2.974 1 98.31 425 GLY B CA 1
ATOM 7364 C C . GLY B 1 425 ? 10.483 12.736 -2.79 1 98.31 425 GLY B C 1
ATOM 7365 O O . GLY B 1 425 ? 10.586 11.606 -2.31 1 98.31 425 GLY B O 1
ATOM 7366 N N . HIS B 1 426 ? 9.301 13.294 -3.117 1 98.66 426 HIS B N 1
ATOM 7367 C CA . HIS B 1 426 ? 8.033 12.584 -2.989 1 98.66 426 HIS B CA 1
ATOM 7368 C C . HIS B 1 426 ? 7.849 11.577 -4.12 1 98.66 426 HIS B C 1
ATOM 7370 O O . HIS B 1 426 ? 8.5 11.682 -5.162 1 98.66 426 HIS B O 1
ATOM 7376 N N . THR B 1 427 ? 7.06 10.596 -3.867 1 98.57 427 THR B N 1
ATOM 7377 C CA . THR B 1 427 ? 6.692 9.608 -4.876 1 98.57 427 THR B CA 1
ATOM 7378 C C . THR B 1 427 ? 5.178 9.558 -5.057 1 98.57 427 THR B C 1
ATOM 7380 O O . THR B 1 427 ? 4.431 10.091 -4.233 1 98.57 427 THR B O 1
ATOM 7383 N N . GLY B 1 428 ? 4.748 8.908 -6.158 1 98.19 428 GLY B N 1
ATOM 7384 C CA . GLY B 1 428 ? 3.373 9.102 -6.59 1 98.19 428 GLY B CA 1
ATOM 7385 C C . GLY B 1 428 ? 2.512 7.866 -6.413 1 98.19 428 GLY B C 1
ATOM 7386 O O . GLY B 1 428 ? 1.388 7.809 -6.917 1 98.19 428 GLY B O 1
ATOM 7387 N N . GLU B 1 429 ? 2.891 6.791 -5.723 1 97.37 429 GLU B N 1
ATOM 7388 C CA . GLU B 1 429 ? 2.069 5.599 -5.54 1 97.37 429 GLU B CA 1
ATOM 7389 C C . GLU B 1 429 ? 0.915 5.865 -4.578 1 97.37 429 GLU B C 1
ATOM 7391 O O . GLU B 1 429 ? 0.995 6.765 -3.738 1 97.37 429 GLU B O 1
ATOM 7396 N N . ASP B 1 430 ? -0.151 5.08 -4.689 1 98.03 430 ASP B N 1
ATOM 7397 C CA . ASP B 1 430 ? -1.23 5.148 -3.709 1 98.03 430 ASP B CA 1
ATOM 7398 C C . ASP B 1 430 ? -0.72 4.826 -2.306 1 98.03 430 ASP B C 1
ATOM 7400 O O . ASP B 1 430 ? 0.255 4.088 -2.149 1 98.03 430 ASP B O 1
ATOM 7404 N N . VAL B 1 431 ? -1.338 5.399 -1.352 1 98.58 431 VAL B N 1
ATOM 7405 C CA . VAL B 1 431 ? -0.968 5.14 0.035 1 98.58 431 VAL B CA 1
ATOM 7406 C C . VAL B 1 431 ? -2.092 4.38 0.736 1 98.58 431 VAL B C 1
ATOM 7408 O O . VAL B 1 431 ? -3.237 4.389 0.277 1 98.58 431 VAL B O 1
ATOM 7411 N N . PHE B 1 432 ? -1.801 3.697 1.822 1 98.53 432 PHE B N 1
ATOM 7412 C CA . PHE B 1 432 ? -2.799 2.954 2.583 1 98.53 432 PHE B CA 1
ATOM 7413 C C . PHE B 1 432 ? -3.756 3.904 3.293 1 98.53 432 PHE B C 1
ATOM 7415 O O . PHE B 1 432 ? -3.343 4.954 3.789 1 98.53 432 PHE B O 1
ATOM 7422 N N . LEU B 1 433 ? -4.991 3.524 3.294 1 98.76 433 LEU B N 1
ATOM 7423 C CA . LEU B 1 433 ? -6.017 4.161 4.112 1 98.76 433 LEU B CA 1
ATOM 7424 C C . LEU B 1 433 ? -6.284 3.353 5.377 1 98.76 433 LEU B C 1
ATOM 7426 O O . LEU B 1 433 ? -6.459 2.133 5.314 1 98.76 433 LEU B O 1
ATOM 7430 N N . TYR B 1 434 ? -6.281 3.996 6.531 1 98.85 434 TYR B N 1
ATOM 7431 C CA . TYR B 1 434 ? -6.605 3.397 7.821 1 98.85 434 TYR B CA 1
ATOM 7432 C C . TYR B 1 434 ? -7.829 4.063 8.438 1 98.85 434 TYR B C 1
ATOM 7434 O O . TYR B 1 434 ? -7.844 5.279 8.644 1 98.85 434 TYR B O 1
ATOM 7442 N N . THR B 1 435 ? -8.867 3.278 8.72 1 98.77 435 THR B N 1
ATOM 7443 C CA . THR B 1 435 ? -10.07 3.875 9.291 1 98.77 435 THR B CA 1
ATOM 7444 C C . THR B 1 435 ? -10.651 2.981 10.382 1 98.77 435 THR B C 1
ATOM 7446 O O . THR B 1 435 ? -10.447 1.765 10.37 1 98.77 435 THR B O 1
ATOM 7449 N N . TYR B 1 436 ? -11.315 3.555 11.331 1 98.38 436 TYR B N 1
ATOM 7450 C CA . TYR B 1 436 ? -12.025 2.88 12.412 1 98.38 436 TYR B CA 1
ATOM 7451 C C . TYR B 1 436 ? -13.265 3.665 12.823 1 98.38 436 TYR B C 1
ATOM 7453 O O . TYR B 1 436 ? -13.238 4.896 12.878 1 98.38 436 TYR B O 1
ATOM 7461 N N . GLY B 1 437 ? -14.31 2.966 13.138 1 97.65 437 GLY B N 1
ATOM 7462 C CA . GLY B 1 437 ? -15.523 3.603 13.625 1 97.65 437 GLY B CA 1
ATOM 7463 C C . GLY B 1 437 ? -16.737 3.312 12.764 1 97.65 437 GLY B C 1
ATOM 7464 O O . GLY B 1 437 ? -16.676 2.48 11.856 1 97.65 437 GLY B O 1
ATOM 7465 N N . PRO B 1 438 ? -17.846 3.917 13.058 1 95.34 438 PRO B N 1
ATOM 7466 C CA . PRO B 1 438 ? -19.076 3.681 12.299 1 95.34 438 PRO B CA 1
ATOM 7467 C C . PRO B 1 438 ? -18.967 4.132 10.844 1 95.34 438 PRO B C 1
ATOM 7469 O O . PRO B 1 438 ? -18.382 5.181 10.561 1 95.34 438 PRO B O 1
ATOM 7472 N N . ASN B 1 439 ? -19.482 3.271 9.986 1 92.52 439 ASN B N 1
ATOM 7473 C CA . ASN B 1 439 ? -19.55 3.582 8.562 1 92.52 439 ASN B CA 1
ATOM 7474 C C . ASN B 1 439 ? -18.178 3.949 8.003 1 92.52 439 ASN B C 1
ATOM 7476 O O . ASN B 1 439 ? -18.06 4.86 7.182 1 92.52 439 ASN B O 1
ATOM 7480 N N . ARG B 1 440 ? -17.161 3.324 8.526 1 95.59 440 ARG B N 1
ATOM 7481 C CA . ARG B 1 440 ? -15.828 3.667 8.042 1 95.59 440 ARG B CA 1
ATOM 7482 C C . ARG B 1 440 ? -15.702 3.396 6.546 1 95.59 440 ARG B C 1
ATOM 7484 O O . ARG B 1 440 ? -16.273 2.431 6.035 1 95.59 440 ARG B O 1
ATOM 7491 N N . PRO B 1 441 ? -15.011 4.218 5.815 1 97.03 441 PRO B N 1
ATOM 7492 C CA . PRO B 1 441 ? -14.826 4.015 4.376 1 97.03 441 PRO B CA 1
ATOM 7493 C C . PRO B 1 441 ? -13.92 2.827 4.06 1 97.03 441 PRO B C 1
ATOM 7495 O O . PRO B 1 441 ? -12.909 2.62 4.735 1 97.03 441 PRO B O 1
ATOM 7498 N N . ILE B 1 442 ? -14.287 2.012 3.105 1 97.42 442 ILE B N 1
ATOM 7499 C CA . ILE B 1 442 ? -13.542 0.865 2.597 1 97.42 442 ILE B CA 1
ATOM 7500 C C . ILE B 1 442 ? -13.439 0.95 1.076 1 97.42 442 ILE B C 1
ATOM 7502 O O . ILE B 1 442 ? -14.454 1.056 0.383 1 97.42 442 ILE B O 1
ATOM 7506 N N . GLY B 1 443 ? -12.238 0.939 0.487 1 97.44 443 GLY B N 1
ATOM 7507 C CA . GLY B 1 443 ? -12.056 1.029 -0.953 1 97.44 443 GLY B CA 1
ATOM 7508 C C . GLY B 1 443 ? -10.918 1.949 -1.355 1 97.44 443 GLY B C 1
ATOM 7509 O O . GLY B 1 443 ? -9.998 2.186 -0.569 1 97.44 443 GLY B O 1
ATOM 7510 N N . THR B 1 444 ? -10.869 2.341 -2.539 1 98.41 444 THR B N 1
ATOM 7511 C CA . THR B 1 444 ? -9.919 3.317 -3.061 1 98.41 444 THR B CA 1
ATOM 7512 C C . THR B 1 444 ? -10.575 4.689 -3.2 1 98.41 444 THR B C 1
ATOM 7514 O O . THR B 1 444 ? -11.633 4.817 -3.818 1 98.41 444 THR B O 1
ATOM 7517 N N . PHE B 1 445 ? -9.898 5.681 -2.67 1 98.5 445 PHE B N 1
ATOM 7518 C CA . PHE B 1 445 ? -10.475 7.02 -2.635 1 98.5 445 PHE B CA 1
ATOM 7519 C C . PHE B 1 445 ? -9.489 8.049 -3.175 1 98.5 445 PHE B C 1
ATOM 7521 O O . PHE B 1 445 ? -8.274 7.868 -3.067 1 98.5 445 PHE B O 1
ATOM 7528 N N . GLU B 1 446 ? -10.08 9.059 -3.755 1 98.08 446 GLU B N 1
ATOM 7529 C CA . GLU B 1 446 ? -9.309 10.288 -3.909 1 98.08 446 GLU B CA 1
ATOM 7530 C C . GLU B 1 446 ? -9.094 10.977 -2.564 1 98.08 446 GLU B C 1
ATOM 7532 O O . GLU B 1 446 ? -9.955 10.914 -1.684 1 98.08 446 GLU B O 1
ATOM 7537 N N . ASN B 1 447 ? -7.949 11.605 -2.444 1 98.61 447 ASN B N 1
ATOM 7538 C CA . ASN B 1 447 ? -7.757 12.318 -1.186 1 98.61 447 ASN B CA 1
ATOM 7539 C C . ASN B 1 447 ? -8.829 13.384 -0.976 1 98.61 447 ASN B C 1
ATOM 7541 O O . ASN B 1 447 ? -9.175 13.707 0.161 1 98.61 447 ASN B O 1
ATOM 7545 N N . THR B 1 448 ? -9.535 13.892 -2.035 1 98.73 448 THR B N 1
ATOM 7546 C CA . THR B 1 448 ? -10.637 14.842 -1.925 1 98.73 448 THR B CA 1
ATOM 7547 C C . THR B 1 448 ? -11.853 14.186 -1.276 1 98.73 448 THR B C 1
ATOM 7549 O O . THR B 1 448 ? -12.652 14.859 -0.621 1 98.73 448 THR B O 1
ATOM 7552 N N . ASP B 1 449 ? -12.021 12.916 -1.506 1 98.57 449 ASP B N 1
ATOM 7553 C CA . ASP B 1 449 ? -13.168 12.198 -0.958 1 98.57 449 ASP B CA 1
ATOM 7554 C C . ASP B 1 449 ? -13.163 12.238 0.568 1 98.57 449 ASP B C 1
ATOM 7556 O O . ASP B 1 449 ? -14.222 12.219 1.198 1 98.57 449 ASP B O 1
ATOM 7560 N N . LEU B 1 450 ? -11.993 12.306 1.145 1 98.83 450 LEU B N 1
ATOM 7561 C CA . LEU B 1 450 ? -11.881 12.281 2.6 1 98.83 450 LEU B CA 1
ATOM 7562 C C . LEU B 1 450 ? -12.561 13.499 3.218 1 98.83 450 LEU B C 1
ATOM 7564 O O . LEU B 1 450 ? -13.183 13.396 4.278 1 98.83 450 LEU B O 1
ATOM 7568 N N . ALA B 1 451 ? -12.445 14.625 2.574 1 98.87 451 ALA B N 1
ATOM 7569 C CA . ALA B 1 451 ? -13.14 15.817 3.051 1 98.87 451 ALA B CA 1
ATOM 7570 C C . ALA B 1 451 ? -14.649 15.594 3.089 1 98.87 451 ALA B C 1
ATOM 7572 O O . ALA B 1 451 ? -15.309 15.94 4.072 1 98.87 451 ALA B O 1
ATOM 7573 N N . HIS B 1 452 ? -15.18 15.033 2.032 1 98.63 452 HIS B N 1
ATOM 7574 C CA . HIS B 1 452 ? -16.615 14.797 1.917 1 98.63 452 HIS B CA 1
ATOM 7575 C C . HIS B 1 452 ? -17.079 13.734 2.907 1 98.63 452 HIS B C 1
ATOM 7577 O O . HIS B 1 452 ? -18.172 13.838 3.468 1 98.63 452 HIS B O 1
ATOM 7583 N N . ILE B 1 453 ? -16.263 12.723 3.095 1 98.53 453 ILE B N 1
ATOM 7584 C CA . ILE B 1 453 ? -16.576 11.662 4.046 1 98.53 453 ILE B CA 1
ATOM 7585 C C . ILE B 1 453 ? -16.674 12.244 5.455 1 98.53 453 ILE B C 1
ATOM 7587 O O . ILE B 1 453 ? -17.631 11.969 6.182 1 98.53 453 ILE B O 1
ATOM 7591 N N . MET B 1 454 ? -15.722 13.048 5.81 1 98.72 454 MET B N 1
ATOM 7592 C CA . MET B 1 454 ? -15.727 13.653 7.139 1 98.72 454 MET B CA 1
ATOM 7593 C C . MET B 1 454 ? -16.903 14.611 7.296 1 98.72 454 MET B C 1
ATOM 7595 O O . MET B 1 454 ? -17.606 14.578 8.308 1 98.72 454 MET B O 1
ATOM 7599 N N . ALA B 1 455 ? -17.112 15.462 6.307 1 98.64 455 ALA B N 1
ATOM 7600 C CA . ALA B 1 455 ? -18.204 16.431 6.36 1 98.64 455 ALA B CA 1
ATOM 7601 C C . ALA B 1 455 ? -19.552 15.73 6.499 1 98.64 455 ALA B C 1
ATOM 7603 O O . ALA B 1 455 ? -20.352 16.076 7.372 1 98.64 455 ALA B O 1
ATOM 7604 N N . LYS B 1 456 ? -19.746 14.748 5.663 1 97.75 456 LYS B N 1
ATOM 7605 C CA . LYS B 1 456 ? -20.989 13.983 5.7 1 97.75 456 LYS B CA 1
ATOM 7606 C C . LYS B 1 456 ? -21.169 13.292 7.049 1 97.75 456 LYS B C 1
ATOM 7608 O O . LYS B 1 456 ? -22.272 13.271 7.599 1 97.75 456 LYS B O 1
ATOM 7613 N N . ALA B 1 457 ? -20.101 12.752 7.553 1 97.78 457 ALA B N 1
ATOM 7614 C CA . ALA B 1 457 ? -20.159 12.072 8.845 1 97.78 457 ALA B CA 1
ATOM 7615 C C . ALA B 1 457 ? -20.601 13.028 9.949 1 97.78 457 ALA B C 1
ATOM 7617 O O . ALA B 1 457 ? -21.292 12.625 10.888 1 97.78 457 ALA B O 1
ATOM 7618 N N . MET B 1 458 ? -20.229 14.26 9.84 1 97.55 458 MET B N 1
ATOM 7619 C CA . MET B 1 458 ? -20.533 15.239 10.88 1 97.55 458 MET B CA 1
ATOM 7620 C C . MET B 1 458 ? -21.825 15.985 10.564 1 97.55 458 MET B C 1
ATOM 7622 O O . MET B 1 458 ? -22.24 16.865 11.32 1 97.55 458 MET B O 1
ATOM 7626 N N . GLY B 1 459 ? -22.421 15.78 9.408 1 96.5 459 GLY B N 1
ATOM 7627 C CA . GLY B 1 459 ? -23.779 16.231 9.149 1 96.5 459 GLY B CA 1
ATOM 7628 C C . GLY B 1 459 ? -23.838 17.516 8.344 1 96.5 459 GLY B C 1
ATOM 7629 O O . GLY B 1 459 ? -24.78 18.298 8.482 1 96.5 459 GLY B O 1
ATOM 7630 N N . PHE B 1 460 ? -22.79 17.784 7.553 1 97.3 460 PHE B N 1
ATOM 7631 C CA . PHE B 1 460 ? -22.85 18.973 6.712 1 97.3 460 PHE B CA 1
ATOM 7632 C C . PHE B 1 460 ? -22.244 18.698 5.341 1 97.3 460 PHE B C 1
ATOM 7634 O O . PHE B 1 460 ? -21.737 17.602 5.089 1 97.3 460 PHE B O 1
ATOM 7641 N N . GLN B 1 461 ? -22.391 19.692 4.423 1 97.95 461 GLN B N 1
ATOM 7642 C CA . GLN B 1 461 ? -21.856 19.617 3.067 1 97.95 461 GLN B CA 1
ATOM 7643 C C . GLN B 1 461 ? -20.936 20.799 2.772 1 97.95 461 GLN B C 1
ATOM 7645 O O . GLN B 1 461 ? -21.288 21.948 3.044 1 97.95 461 GLN B O 1
ATOM 7650 N N . LEU B 1 462 ? -19.851 20.511 2.223 1 98.4 462 LEU B N 1
ATOM 7651 C CA . LEU B 1 462 ? -18.85 21.536 1.952 1 98.4 462 LEU B CA 1
ATOM 7652 C C . LEU B 1 462 ? -19.34 22.504 0.88 1 98.4 462 LEU B C 1
ATOM 7654 O O . LEU B 1 462 ? -19.019 23.694 0.918 1 98.4 462 LEU B O 1
ATOM 7658 N N . SER B 1 463 ? -20.153 22.06 -0.057 1 97.24 463 SER B N 1
ATOM 7659 C CA . SER B 1 463 ? -20.686 22.921 -1.108 1 97.24 463 SER B CA 1
ATOM 7660 C C . SER B 1 463 ? -21.562 24.025 -0.526 1 97.24 463 SER B C 1
ATOM 7662 O O . SER B 1 463 ? -21.502 25.172 -0.973 1 97.24 463 SER B O 1
ATOM 7664 N N . ASP B 1 464 ? -22.349 23.659 0.458 1 98 464 ASP B N 1
ATOM 7665 C CA . ASP B 1 464 ? -23.197 24.646 1.12 1 98 464 ASP B CA 1
ATOM 7666 C C . ASP B 1 464 ? -22.36 25.636 1.928 1 98 464 ASP B C 1
ATOM 7668 O O . ASP B 1 464 ? -22.656 26.832 1.953 1 98 464 ASP B O 1
ATOM 7672 N N . LEU B 1 465 ? -21.344 25.131 2.507 1 98.28 465 LEU B N 1
ATOM 7673 C CA . LEU B 1 465 ? -20.474 25.978 3.315 1 98.28 465 LEU B CA 1
ATOM 7674 C C . LEU B 1 465 ? -19.738 26.99 2.443 1 98.28 465 LEU B C 1
ATOM 7676 O O . LEU B 1 465 ? -19.49 28.12 2.87 1 98.28 465 LEU B O 1
ATOM 7680 N N . ASN B 1 466 ? -19.362 26.582 1.29 1 98.14 466 ASN B N 1
ATOM 7681 C CA . ASN B 1 466 ? -18.679 27.484 0.369 1 98.14 466 ASN B CA 1
ATOM 7682 C C . ASN B 1 466 ? -19.534 28.704 0.042 1 98.14 466 ASN B C 1
ATOM 7684 O O . ASN B 1 466 ? -19.029 29.828 -0.001 1 98.14 466 ASN B O 1
ATOM 7688 N N . LYS B 1 467 ? -20.776 28.478 -0.089 1 97.28 467 LYS B N 1
ATOM 7689 C CA . LYS B 1 467 ? -21.705 29.561 -0.399 1 97.28 467 LYS B CA 1
ATOM 7690 C C . LYS B 1 467 ? -21.939 30.45 0.82 1 97.28 467 LYS B C 1
ATOM 7692 O O . LYS B 1 467 ? -22.202 31.646 0.681 1 97.28 467 LYS B O 1
ATOM 7697 N N . ARG B 1 468 ? -21.796 29.845 1.915 1 98.11 468 ARG B N 1
ATOM 7698 C CA . ARG B 1 468 ? -22.082 30.531 3.171 1 98.11 468 ARG B CA 1
ATOM 7699 C C . ARG B 1 468 ? -20.883 31.354 3.63 1 98.11 468 ARG B C 1
ATOM 7701 O O . ARG B 1 468 ? -21.036 32.503 4.051 1 98.11 468 ARG B O 1
ATOM 7708 N N . LEU B 1 469 ? -19.708 30.794 3.452 1 98.54 469 LEU B N 1
ATOM 7709 C CA . LEU B 1 469 ? -18.54 31.375 4.106 1 98.54 469 LEU B CA 1
ATOM 7710 C C . LEU B 1 469 ? -17.769 32.272 3.144 1 98.54 469 LEU B C 1
ATOM 7712 O O . LEU B 1 469 ? -17.019 33.151 3.574 1 98.54 469 LEU B O 1
ATOM 7716 N N . PHE B 1 470 ? -17.932 32.073 1.855 1 98.28 470 PHE B N 1
ATOM 7717 C CA . PHE B 1 470 ? -17.043 32.79 0.949 1 98.28 470 PHE B CA 1
ATOM 7718 C C . PHE B 1 470 ? -17.817 33.351 -0.238 1 98.28 470 PHE B C 1
ATOM 7720 O O . PHE B 1 470 ? -17.857 32.737 -1.306 1 98.28 470 PHE B O 1
ATOM 7727 N N . VAL B 1 471 ? -18.314 34.526 -0.086 1 97.49 471 VAL B N 1
ATOM 7728 C CA . VAL B 1 471 ? -18.905 35.264 -1.197 1 97.49 471 VAL B CA 1
ATOM 7729 C C . VAL B 1 471 ? -17.987 36.416 -1.6 1 97.49 471 VAL B C 1
ATOM 7731 O O . VAL B 1 471 ? -17.256 36.956 -0.766 1 97.49 471 VAL B O 1
ATOM 7734 N N . ASN B 1 472 ? -18.005 36.783 -2.831 1 97.32 472 ASN B N 1
ATOM 7735 C CA . ASN B 1 472 ? -17.208 37.911 -3.302 1 97.32 472 ASN B CA 1
ATOM 7736 C C . ASN B 1 472 ? -17.694 39.229 -2.706 1 97.32 472 ASN B C 1
ATOM 7738 O O . ASN B 1 472 ? -18.84 39.627 -2.92 1 97.32 472 ASN B O 1
ATOM 7742 N N . ALA B 1 473 ? -16.852 39.887 -2.026 1 97.99 473 ALA B N 1
ATOM 7743 C CA . ALA B 1 473 ? -17.25 41.083 -1.287 1 97.99 473 ALA B CA 1
ATOM 7744 C C . ALA B 1 473 ? -17.723 42.181 -2.235 1 97.99 473 ALA B C 1
ATOM 7746 O O . ALA B 1 473 ? -18.768 42.796 -2.009 1 97.99 473 ALA B O 1
ATOM 7747 N N . LYS B 1 474 ? -16.956 42.429 -3.266 1 96.83 474 LYS B N 1
ATOM 7748 C CA . LYS B 1 474 ? -17.29 43.497 -4.203 1 96.83 474 LYS B CA 1
ATOM 7749 C C . LYS B 1 474 ? -18.687 43.302 -4.785 1 96.83 474 LYS B C 1
ATOM 7751 O O . LYS B 1 474 ? -19.508 44.221 -4.763 1 96.83 474 LYS B O 1
ATOM 7756 N N . GLU B 1 475 ? -18.96 42.118 -5.228 1 96.78 475 GLU B N 1
ATOM 7757 C CA . GLU B 1 475 ? -20.235 41.809 -5.87 1 96.78 475 GLU B CA 1
ATOM 7758 C C . GLU B 1 475 ? -21.387 41.882 -4.872 1 96.78 475 GLU B C 1
ATOM 7760 O O . GLU B 1 475 ? -22.435 42.46 -5.167 1 96.78 475 GLU B O 1
ATOM 7765 N N . ASN B 1 476 ? -21.235 41.385 -3.739 1 97.92 476 ASN B N 1
ATOM 7766 C CA . ASN B 1 476 ? -22.343 41.223 -2.803 1 97.92 476 ASN B CA 1
ATOM 7767 C C . ASN B 1 476 ? -22.656 42.526 -2.074 1 97.92 476 ASN B C 1
ATOM 7769 O O . ASN B 1 476 ? -23.813 42.797 -1.747 1 97.92 476 ASN B O 1
ATOM 7773 N N . PHE B 1 477 ? -21.684 43.37 -1.807 1 98.22 477 PHE B N 1
ATOM 7774 C CA . PHE B 1 477 ? -21.948 44.672 -1.207 1 98.22 477 PHE B CA 1
ATOM 7775 C C . PHE B 1 477 ? -22.521 45.637 -2.238 1 98.22 477 PHE B C 1
ATOM 7777 O O . PHE B 1 477 ? -23.38 46.461 -1.915 1 98.22 477 PHE B O 1
ATOM 7784 N N . ALA B 1 478 ? -22.038 45.528 -3.496 1 97.42 478 ALA B N 1
ATOM 7785 C CA . ALA B 1 478 ? -22.617 46.34 -4.563 1 97.42 478 ALA B CA 1
ATOM 7786 C C . ALA B 1 478 ? -24.102 46.035 -4.74 1 97.42 478 ALA B C 1
ATOM 7788 O O . ALA B 1 478 ? -24.893 46.929 -5.051 1 97.42 478 ALA B O 1
ATOM 7789 N N . ALA B 1 479 ? -24.454 44.867 -4.554 1 97.32 479 ALA B N 1
ATOM 7790 C CA . ALA B 1 479 ? -25.834 44.425 -4.741 1 97.32 479 ALA B CA 1
ATOM 7791 C C . ALA B 1 479 ? -26.766 45.102 -3.74 1 97.32 479 ALA B C 1
ATOM 7793 O O . ALA B 1 479 ? -27.972 45.208 -3.979 1 97.32 479 ALA B O 1
ATOM 7794 N N . ILE B 1 480 ? -26.205 45.619 -2.655 1 96.89 480 ILE B N 1
ATOM 7795 C CA . ILE B 1 480 ? -27.059 46.301 -1.689 1 96.89 480 ILE B CA 1
ATOM 7796 C C . ILE B 1 480 ? -26.811 47.807 -1.754 1 96.89 480 ILE B C 1
ATOM 7798 O O . ILE B 1 480 ? -27.157 48.54 -0.824 1 96.89 480 ILE B O 1
ATOM 7802 N N . GLY B 1 481 ? -26.078 48.214 -2.757 1 96.93 481 GLY B N 1
ATOM 7803 C CA . GLY B 1 481 ? -25.903 49.63 -3.036 1 96.93 481 GLY B CA 1
ATOM 7804 C C . GLY B 1 481 ? -24.702 50.234 -2.332 1 96.93 481 GLY B C 1
ATOM 7805 O O . GLY B 1 481 ? -24.593 51.456 -2.217 1 96.93 481 GLY B O 1
ATOM 7806 N N . ALA B 1 482 ? -23.817 49.372 -1.829 1 98.12 482 ALA B N 1
ATOM 7807 C CA . ALA B 1 482 ? -22.625 49.877 -1.152 1 98.12 482 ALA B CA 1
ATOM 7808 C C . ALA B 1 482 ? -21.437 49.942 -2.108 1 98.12 482 ALA B C 1
ATOM 7810 O O . ALA B 1 482 ? -21.43 49.276 -3.145 1 98.12 482 ALA B O 1
ATOM 7811 N N . THR B 1 483 ? -20.5 50.794 -1.762 1 97.28 483 THR B N 1
ATOM 7812 C CA . THR B 1 483 ? -19.238 50.852 -2.491 1 97.28 483 THR B CA 1
ATOM 7813 C C . THR B 1 483 ? -18.124 50.174 -1.698 1 97.28 483 THR B C 1
ATOM 7815 O O . THR B 1 483 ? -18.126 50.203 -0.466 1 97.28 483 THR B O 1
ATOM 7818 N N . VAL B 1 484 ? -17.244 49.547 -2.436 1 96.91 484 VAL B N 1
ATOM 7819 C CA . VAL B 1 484 ? -16.175 48.785 -1.799 1 96.91 484 VAL B CA 1
ATOM 7820 C C . VAL B 1 484 ? -14.819 49.296 -2.28 1 96.91 484 VAL B C 1
ATOM 7822 O O . VAL B 1 484 ? -14.645 49.592 -3.464 1 96.91 484 VAL B O 1
ATOM 7825 N N . THR B 1 485 ? -13.885 49.527 -1.403 1 96.74 485 THR B N 1
ATOM 7826 C CA . THR B 1 485 ? -12.498 49.842 -1.726 1 96.74 485 THR B CA 1
ATOM 7827 C C . THR B 1 485 ? -11.542 48.991 -0.894 1 96.74 485 THR B C 1
ATOM 7829 O O . THR B 1 485 ? -11.867 48.602 0.23 1 96.74 485 THR B O 1
ATOM 7832 N N . ILE B 1 486 ? -10.451 48.631 -1.447 1 96.92 486 ILE B N 1
ATOM 7833 C CA . ILE B 1 486 ? -9.403 47.908 -0.735 1 96.92 486 ILE B CA 1
ATOM 7834 C C . ILE B 1 486 ? -8.345 48.89 -0.238 1 96.92 486 ILE B C 1
ATOM 7836 O O . ILE B 1 486 ? -7.797 49.67 -1.021 1 96.92 486 ILE B O 1
ATOM 7840 N N . ASP B 1 487 ? -8.171 48.963 1.029 1 96.97 487 ASP B N 1
ATOM 7841 C CA . ASP B 1 487 ? -7.083 49.728 1.63 1 96.97 487 ASP B CA 1
ATOM 7842 C C . ASP B 1 487 ? -5.854 48.851 1.857 1 96.97 487 ASP B C 1
ATOM 7844 O O . ASP B 1 487 ? -5.81 48.07 2.81 1 96.97 487 ASP B O 1
ATOM 7848 N N . ASP B 1 488 ? -4.868 48.965 1.056 1 93.98 488 ASP B N 1
ATOM 7849 C CA . ASP B 1 488 ? -3.646 48.174 1.166 1 93.98 488 ASP B CA 1
ATOM 7850 C C . ASP B 1 488 ? -2.454 49.054 1.533 1 93.98 488 ASP B C 1
ATOM 7852 O O . ASP B 1 488 ? -1.315 48.747 1.176 1 93.98 488 ASP B O 1
ATOM 7856 N N . THR B 1 489 ? -2.763 50.19 2.137 1 95.04 489 THR B N 1
ATOM 7857 C CA . THR B 1 489 ? -1.694 51.087 2.562 1 95.04 489 THR B CA 1
ATOM 7858 C C . THR B 1 489 ? -0.733 50.374 3.509 1 95.04 489 THR B C 1
ATOM 7860 O O . THR B 1 489 ? 0.476 50.613 3.471 1 95.04 489 THR B O 1
ATOM 7863 N N . ASP B 1 490 ? -1.325 49.597 4.371 1 93.96 490 ASP B N 1
ATOM 7864 C CA . ASP B 1 490 ? -0.532 48.634 5.13 1 93.96 490 ASP B CA 1
ATOM 7865 C C . ASP B 1 490 ? -0.539 47.264 4.454 1 93.96 490 ASP B C 1
ATOM 7867 O O . ASP B 1 490 ? -1.467 46.476 4.645 1 93.96 490 ASP B O 1
ATOM 7871 N N . ALA B 1 491 ? 0.554 47.008 3.788 1 90.89 491 ALA B N 1
ATOM 7872 C CA . ALA B 1 491 ? 0.625 45.809 2.957 1 90.89 491 ALA B CA 1
ATOM 7873 C C . ALA B 1 491 ? 0.485 44.547 3.802 1 90.89 491 ALA B C 1
ATOM 7875 O O . ALA B 1 491 ? 0.022 43.513 3.314 1 90.89 491 ALA B O 1
ATOM 7876 N N . GLN B 1 492 ? 0.844 44.619 5.075 1 93.01 492 GLN B N 1
ATOM 7877 C CA . GLN B 1 492 ? 0.782 43.46 5.959 1 93.01 492 GLN B CA 1
ATOM 7878 C C . GLN B 1 492 ? -0.629 43.259 6.505 1 93.01 492 GLN B C 1
ATOM 7880 O O . GLN B 1 492 ? -0.959 42.181 7.004 1 93.01 492 GLN B O 1
ATOM 7885 N N . ASN B 1 493 ? -1.407 44.285 6.415 1 95.2 493 ASN B N 1
ATOM 7886 C CA . ASN B 1 493 ? -2.756 44.225 6.969 1 95.2 493 ASN B CA 1
ATOM 7887 C C . ASN B 1 493 ? -3.773 44.88 6.039 1 95.2 493 ASN B C 1
ATOM 7889 O O . ASN B 1 493 ? -4.415 45.865 6.409 1 95.2 493 ASN B O 1
ATOM 7893 N N . PRO B 1 494 ? -3.947 44.364 4.891 1 96.89 494 PRO B N 1
ATOM 7894 C CA . PRO B 1 494 ? -4.975 44.94 4.021 1 96.89 494 PRO B CA 1
ATOM 7895 C C . PRO B 1 494 ? -6.381 44.81 4.602 1 96.89 494 PRO B C 1
ATOM 7897 O O . PRO B 1 494 ? -6.65 43.889 5.377 1 96.89 494 PRO B O 1
ATOM 7900 N N . LYS B 1 495 ? -7.221 45.763 4.254 1 97.87 495 LYS B N 1
ATOM 7901 C CA . LYS B 1 495 ? -8.603 45.705 4.722 1 97.87 495 LYS B CA 1
ATOM 7902 C C . LYS B 1 495 ? -9.573 46.136 3.625 1 97.87 495 LYS B C 1
ATOM 7904 O O . LYS B 1 495 ? -9.207 46.901 2.731 1 97.87 495 LYS B O 1
ATOM 7909 N N . LEU B 1 496 ? -10.688 45.612 3.688 1 98.06 496 LEU B N 1
ATOM 7910 C CA . LEU B 1 496 ? -11.812 46.019 2.852 1 98.06 496 LEU B CA 1
ATOM 7911 C C . LEU B 1 496 ? -12.62 47.122 3.527 1 98.06 496 LEU B C 1
ATOM 7913 O O . LEU B 1 496 ? -12.969 47.01 4.704 1 98.06 496 LEU B O 1
ATOM 7917 N N . ILE B 1 497 ? -12.844 48.187 2.79 1 98.37 497 ILE B N 1
ATOM 7918 C CA . ILE B 1 497 ? -13.683 49.279 3.272 1 98.37 497 ILE B CA 1
ATOM 7919 C C . ILE B 1 497 ? -15.007 49.286 2.511 1 98.37 497 ILE B C 1
ATOM 7921 O O . ILE B 1 497 ? -15.023 49.348 1.28 1 98.37 497 ILE B O 1
ATOM 7925 N N . VAL B 1 498 ? -16.068 49.255 3.228 1 98.4 498 VAL B N 1
ATOM 7926 C CA . VAL B 1 498 ? -17.406 49.271 2.646 1 98.4 498 VAL B CA 1
ATOM 7927 C C . VAL B 1 498 ? -18.158 50.516 3.113 1 98.4 498 VAL B C 1
ATOM 7929 O O . VAL B 1 498 ? -18.205 50.806 4.311 1 98.4 498 VAL B O 1
ATOM 7932 N N . LYS B 1 499 ? -18.755 51.202 2.102 1 98.04 499 LYS B N 1
ATOM 7933 C CA . LYS B 1 499 ? -19.451 52.444 2.426 1 98.04 499 LYS B CA 1
ATOM 7934 C C . LYS B 1 499 ? -20.831 52.486 1.775 1 98.04 499 LYS B C 1
ATOM 7936 O O . LYS B 1 499 ? -20.988 52.101 0.615 1 98.04 499 LYS B O 1
ATOM 7941 N N . LYS B 1 500 ? -21.763 52.874 2.554 1 97.21 500 LYS B N 1
ATOM 7942 C CA . LYS B 1 500 ? -23.106 53.191 2.077 1 97.21 500 LYS B CA 1
ATOM 7943 C C . LYS B 1 500 ? -23.706 54.356 2.859 1 97.21 500 LYS B C 1
ATOM 7945 O O . LYS B 1 500 ? -23.979 54.233 4.055 1 97.21 500 LYS B O 1
ATOM 7950 N N . GLY B 1 501 ? -23.963 55.482 2.17 1 95.35 501 GLY B N 1
ATOM 7951 C CA . GLY B 1 501 ? -24.348 56.684 2.892 1 95.35 501 GLY B CA 1
ATOM 7952 C C . GLY B 1 501 ? -23.311 57.129 3.906 1 95.35 501 GLY B C 1
ATOM 7953 O O . GLY B 1 501 ? -22.137 57.296 3.569 1 95.35 501 GLY B O 1
ATOM 7954 N N . LYS B 1 502 ? -23.694 57.212 5.142 1 94.9 502 LYS B N 1
ATOM 7955 C CA . LYS B 1 502 ? -22.797 57.671 6.199 1 94.9 502 LYS B CA 1
ATOM 7956 C C . LYS B 1 502 ? -22.144 56.492 6.915 1 94.9 502 LYS B C 1
ATOM 7958 O O . LYS B 1 502 ? -21.209 56.676 7.697 1 94.9 502 LYS B O 1
ATOM 7963 N N . THR B 1 503 ? -22.653 55.323 6.562 1 96.21 503 THR B N 1
ATOM 7964 C CA . THR B 1 503 ? -22.146 54.136 7.242 1 96.21 503 THR B CA 1
ATOM 7965 C C . THR B 1 503 ? -20.877 53.626 6.567 1 96.21 503 THR B C 1
ATOM 7967 O O . THR B 1 503 ? -20.856 53.413 5.352 1 96.21 503 THR B O 1
ATOM 7970 N N . VAL B 1 504 ? -19.82 53.433 7.382 1 97.84 504 VAL B N 1
ATOM 7971 C CA . VAL B 1 504 ? -18.552 52.891 6.904 1 97.84 504 VAL B CA 1
ATOM 7972 C C . VAL B 1 504 ? -18.142 51.699 7.766 1 97.84 504 VAL B C 1
ATOM 7974 O O . VAL B 1 504 ? -18.223 51.756 8.995 1 97.84 504 VAL B O 1
ATOM 7977 N N . ALA B 1 505 ? -17.782 50.625 7.138 1 98.35 505 ALA B N 1
ATOM 7978 C CA . ALA B 1 505 ? -17.298 49.446 7.851 1 98.35 505 ALA B CA 1
ATOM 7979 C C . ALA B 1 505 ? -15.977 48.955 7.266 1 98.35 505 ALA B C 1
ATOM 7981 O O . ALA B 1 505 ? -15.744 49.072 6.06 1 98.35 505 ALA B O 1
ATOM 7982 N N . GLU B 1 506 ? -15.178 48.403 8.151 1 98.4 506 GLU B N 1
ATOM 7983 C CA . GLU B 1 506 ? -13.889 47.837 7.764 1 98.4 506 GLU B CA 1
ATOM 7984 C C . GLU B 1 506 ? -13.846 46.333 8.023 1 98.4 506 GLU B C 1
ATOM 7986 O O . GLU B 1 506 ? -14.368 45.857 9.033 1 98.4 506 GLU B O 1
ATOM 7991 N N . PHE B 1 507 ? -13.298 45.654 7.089 1 98.58 507 PHE B N 1
ATOM 7992 C CA . PHE B 1 507 ? -13.094 44.214 7.183 1 98.58 507 PHE B CA 1
ATOM 7993 C C . PHE B 1 507 ? -11.617 43.866 7.042 1 98.58 507 PHE B C 1
ATOM 7995 O O . PHE B 1 507 ? -11.125 43.663 5.93 1 98.58 507 PHE B O 1
ATOM 8002 N N . PRO B 1 508 ? -10.891 43.774 8.192 1 98.12 508 PRO B N 1
ATOM 8003 C CA . PRO B 1 508 ? -9.475 43.412 8.096 1 98.12 508 PRO B CA 1
ATOM 8004 C C . PRO B 1 508 ? -9.263 41.995 7.57 1 98.12 508 PRO B C 1
ATOM 8006 O O . PRO B 1 508 ? -9.945 41.063 8.004 1 98.12 508 PRO B O 1
ATOM 8009 N N . ALA B 1 509 ? -8.308 41.854 6.675 1 97.96 509 ALA B N 1
ATOM 8010 C CA . ALA B 1 509 ? -7.978 40.529 6.155 1 97.96 509 ALA B CA 1
ATOM 8011 C C . ALA B 1 509 ? -7.521 39.598 7.275 1 97.96 509 ALA B C 1
ATOM 8013 O O . ALA B 1 509 ? -6.929 40.046 8.259 1 97.96 509 ALA B O 1
ATOM 8014 N N . ASN B 1 510 ? -7.772 38.29 7.153 1 98.25 510 ASN B N 1
ATOM 8015 C CA . ASN B 1 510 ? -7.296 37.196 7.993 1 98.25 510 ASN B CA 1
ATOM 8016 C C . ASN B 1 510 ? -8.018 37.164 9.336 1 98.25 510 ASN B C 1
ATOM 8018 O O . ASN B 1 510 ? -7.721 36.322 10.186 1 98.25 510 ASN B O 1
ATOM 8022 N N . LYS B 1 511 ? -8.934 38.046 9.567 1 98.39 511 LYS B N 1
ATOM 8023 C CA . LYS B 1 511 ? -9.692 38.092 10.815 1 98.39 511 LYS B CA 1
ATOM 8024 C C . LYS B 1 511 ? -11.173 37.816 10.569 1 98.39 511 LYS B C 1
ATOM 8026 O O . LYS B 1 511 ? -11.642 37.885 9.432 1 98.39 511 LYS B O 1
ATOM 8031 N N . ASN B 1 512 ? -11.861 37.44 11.601 1 98.42 512 ASN B N 1
ATOM 8032 C CA . ASN B 1 512 ? -13.295 37.186 11.513 1 98.42 512 ASN B CA 1
ATOM 8033 C C . ASN B 1 512 ? -14.105 38.326 12.125 1 98.42 512 ASN B C 1
ATOM 8035 O O . ASN B 1 512 ? -15.037 38.087 12.894 1 98.42 512 ASN B O 1
ATOM 8039 N N . ILE B 1 513 ? -13.785 39.623 11.724 1 98.25 513 ILE B N 1
ATOM 8040 C CA . ILE B 1 513 ? -14.471 40.73 12.382 1 98.25 513 ILE B CA 1
ATOM 8041 C C . ILE B 1 513 ? -14.84 41.794 11.35 1 98.25 513 ILE B C 1
ATOM 8043 O O . ILE B 1 513 ? -14.222 41.877 10.287 1 98.25 513 ILE B O 1
ATOM 8047 N N . MET B 1 514 ? -15.816 42.524 11.584 1 98.36 514 MET B N 1
ATOM 8048 C CA . MET B 1 514 ? -16.229 43.772 10.95 1 98.36 514 MET B CA 1
ATOM 8049 C C . MET B 1 514 ? -16.181 44.93 11.942 1 98.36 514 MET B C 1
ATOM 8051 O O . MET B 1 514 ? -16.684 44.815 13.061 1 98.36 514 MET B O 1
ATOM 8055 N N . ILE B 1 515 ? -15.5 45.973 11.562 1 98.28 515 ILE B N 1
ATOM 8056 C CA . ILE B 1 515 ? -15.402 47.146 12.425 1 98.28 515 ILE B CA 1
ATOM 8057 C C . ILE B 1 515 ? -16.233 48.286 11.84 1 98.28 515 ILE B C 1
ATOM 8059 O O . ILE B 1 515 ? -16.01 48.705 10.702 1 98.28 515 ILE B O 1
ATOM 8063 N N . ALA B 1 516 ? -17.14 48.789 12.503 1 97.25 516 ALA B N 1
ATOM 8064 C CA . ALA B 1 516 ? -17.964 49.935 12.128 1 97.25 516 ALA B CA 1
ATOM 8065 C C . ALA B 1 516 ? -18.038 50.952 13.263 1 97.25 516 ALA B C 1
ATOM 8067 O O . ALA B 1 516 ? -18.654 50.692 14.299 1 97.25 516 ALA B O 1
ATOM 8068 N N . GLY B 1 517 ? -17.427 52.092 13.021 1 93.63 517 GLY B N 1
ATOM 8069 C CA . GLY B 1 517 ? -17.296 53.036 14.12 1 93.63 517 GLY B CA 1
ATOM 8070 C C . GLY B 1 517 ? -16.488 52.49 15.282 1 93.63 517 GLY B C 1
ATOM 8071 O O . GLY B 1 517 ? -15.363 52.022 15.097 1 93.63 517 GLY B O 1
ATOM 8072 N N . ASN B 1 518 ? -17.088 52.518 16.466 1 94.42 518 ASN B N 1
ATOM 8073 C CA . ASN B 1 518 ? -16.383 52.048 17.654 1 94.42 518 ASN B CA 1
ATOM 8074 C C . ASN B 1 518 ? -16.807 50.632 18.034 1 94.42 518 ASN B C 1
ATOM 8076 O O . ASN B 1 518 ? -16.435 50.133 19.098 1 94.42 518 ASN B O 1
ATOM 8080 N N . LYS B 1 519 ? -17.452 50.016 17.109 1 96.88 519 LYS B N 1
ATOM 8081 C CA . LYS B 1 519 ? -17.955 48.681 17.419 1 96.88 519 LYS B CA 1
ATOM 8082 C C . LYS B 1 519 ? -17.303 47.628 16.528 1 96.88 519 LYS B C 1
ATOM 8084 O O . LYS B 1 519 ? -17.079 47.865 15.339 1 96.88 519 LYS B O 1
ATOM 8089 N N . THR B 1 520 ? -16.965 46.536 17.188 1 97.47 520 THR B N 1
ATOM 8090 C CA . THR B 1 520 ? -16.448 45.372 16.478 1 97.47 520 THR B CA 1
ATOM 8091 C C . THR B 1 520 ? -17.462 44.232 16.495 1 97.47 520 THR B C 1
ATOM 8093 O O . THR B 1 520 ? -17.946 43.842 17.56 1 97.47 520 THR B O 1
ATOM 8096 N N . TYR B 1 521 ? -17.808 43.696 15.322 1 97.65 521 TYR B N 1
ATOM 8097 C CA . TYR B 1 521 ? -18.732 42.579 15.163 1 97.65 521 TYR B CA 1
ATOM 8098 C C . TYR B 1 521 ? -17.989 41.311 14.759 1 97.65 521 TYR B C 1
ATOM 8100 O O . TYR B 1 521 ? -17.121 41.345 13.884 1 97.65 521 TYR B O 1
ATOM 8108 N N . GLU B 1 522 ? -18.303 40.259 15.441 1 97.16 522 GLU B N 1
ATOM 8109 C CA . GLU B 1 522 ? -17.706 38.98 15.068 1 97.16 522 GLU B CA 1
ATOM 8110 C C . GLU B 1 522 ? -18.458 38.339 13.905 1 97.16 522 GLU B C 1
ATOM 8112 O O . GLU B 1 522 ? -19.69 38.356 13.87 1 97.16 522 GLU B O 1
ATOM 8117 N N . LEU B 1 523 ? -17.728 37.855 13.006 1 98.09 523 LEU B N 1
ATOM 8118 C CA . LEU B 1 523 ? -18.279 37.148 11.855 1 98.09 523 LEU B CA 1
ATOM 8119 C C . LEU B 1 523 ? -18.185 35.638 12.048 1 98.09 523 LEU B C 1
ATOM 8121 O O . LEU B 1 523 ? -17.39 35.16 12.86 1 98.09 523 LEU B O 1
ATOM 8125 N N . GLU B 1 524 ? -18.984 34.89 11.307 1 97.03 524 GLU B N 1
ATOM 8126 C CA . GLU B 1 524 ? -19.016 33.438 11.461 1 97.03 524 GLU B CA 1
ATOM 8127 C C . GLU B 1 524 ? -17.852 32.779 10.728 1 97.03 524 GLU B C 1
ATOM 8129 O O . GLU B 1 524 ? -17.631 31.573 10.859 1 97.03 524 GLU B O 1
ATOM 8134 N N . GLY B 1 525 ? -17.1 33.569 9.964 1 97.63 525 GLY B N 1
ATOM 8135 C CA . GLY B 1 525 ? -15.94 33.089 9.229 1 97.63 525 GLY B CA 1
ATOM 8136 C C . GLY B 1 525 ? -14.909 34.171 8.969 1 97.63 525 GLY B C 1
ATOM 8137 O O . GLY B 1 525 ? -15.104 35.326 9.353 1 97.63 525 GLY B O 1
ATOM 8138 N N . LEU B 1 526 ? -13.886 33.793 8.258 1 98.48 526 LEU B N 1
ATOM 8139 C CA . LEU B 1 526 ? -12.749 34.674 8.017 1 98.48 526 LEU B CA 1
ATOM 8140 C C . LEU B 1 526 ? -13.032 35.623 6.857 1 98.48 526 LEU B C 1
ATOM 8142 O O . LEU B 1 526 ? -13.769 35.275 5.931 1 98.48 526 LEU B O 1
ATOM 8146 N N . VAL B 1 527 ? -12.483 36.798 6.973 1 98.6 527 VAL B N 1
ATOM 8147 C CA . VAL B 1 527 ? -12.274 37.661 5.815 1 98.6 527 VAL B CA 1
ATOM 8148 C C . VAL B 1 527 ? -10.982 37.268 5.103 1 98.6 527 VAL B C 1
ATOM 8150 O O . VAL B 1 527 ? -9.9 37.318 5.694 1 98.6 527 VAL B O 1
ATOM 8153 N N . VAL B 1 528 ? -11.083 36.837 3.852 1 98.5 528 VAL B N 1
ATOM 8154 C CA . VAL B 1 528 ? -9.917 36.313 3.147 1 98.5 528 VAL B CA 1
ATOM 8155 C C . VAL B 1 528 ? -9.598 37.2 1.946 1 98.5 528 VAL B C 1
ATOM 8157 O O . VAL B 1 528 ? -10.49 37.551 1.171 1 98.5 528 VAL B O 1
ATOM 8160 N N . ASN B 1 529 ? -8.427 37.678 1.884 1 97.29 529 ASN B N 1
ATOM 8161 C CA . ASN B 1 529 ? -7.911 38.355 0.699 1 97.29 529 ASN B CA 1
ATOM 8162 C C . ASN B 1 529 ? -7.125 37.401 -0.194 1 97.29 529 ASN B C 1
ATOM 8164 O O . ASN B 1 529 ? -6.035 36.957 0.172 1 97.29 529 ASN B O 1
ATOM 8168 N N . SER B 1 530 ? -7.65 36.985 -1.277 1 94.72 530 SER B N 1
ATOM 8169 C CA . SER B 1 530 ? -7.015 36.075 -2.224 1 94.72 530 SER B CA 1
ATOM 8170 C C . SER B 1 530 ? -7.104 36.609 -3.65 1 94.72 530 SER B C 1
ATOM 8172 O O . SER B 1 530 ? -8.183 36.99 -4.109 1 94.72 530 SER B O 1
ATOM 8174 N N . ALA B 1 531 ? -5.995 36.689 -4.363 1 88.69 531 ALA B N 1
ATOM 8175 C CA . ALA B 1 531 ? -5.917 37.166 -5.741 1 88.69 531 ALA B CA 1
ATOM 8176 C C . ALA B 1 531 ? -6.519 38.562 -5.874 1 88.69 531 ALA B C 1
ATOM 8178 O O . ALA B 1 531 ? -7.34 38.809 -6.761 1 88.69 531 ALA B O 1
ATOM 8179 N N . GLU B 1 532 ? -6.335 39.363 -4.918 1 87.22 532 GLU B N 1
ATOM 8180 C CA . GLU B 1 532 ? -6.727 40.77 -4.93 1 87.22 532 GLU B CA 1
ATOM 8181 C C . GLU B 1 532 ? -8.24 40.923 -4.809 1 87.22 532 GLU B C 1
ATOM 8183 O O . GLU B 1 532 ? -8.804 41.931 -5.238 1 87.22 532 GLU B O 1
ATOM 8188 N N . GLN B 1 533 ? -8.799 39.922 -4.336 1 94.16 533 GLN B N 1
ATOM 8189 C CA . GLN B 1 533 ? -10.226 39.944 -4.029 1 94.16 533 GLN B CA 1
ATOM 8190 C C . GLN B 1 533 ? -10.48 39.574 -2.57 1 94.16 533 GLN B C 1
ATOM 8192 O O . GLN B 1 533 ? -9.741 38.777 -1.989 1 94.16 533 GLN B O 1
ATOM 8197 N N . PHE B 1 534 ? -11.479 40.222 -2.067 1 97.77 534 PHE B N 1
ATOM 8198 C CA . PHE B 1 534 ? -11.881 39.872 -0.71 1 97.77 534 PHE B CA 1
ATOM 8199 C C . PHE B 1 534 ? -13.103 38.961 -0.725 1 97.77 534 PHE B C 1
ATOM 8201 O O . PHE B 1 534 ? -14.019 39.155 -1.528 1 97.77 534 PHE B O 1
ATOM 8208 N N . TRP B 1 535 ? -13.013 38.01 0.059 1 98.26 535 TRP B N 1
ATOM 8209 C CA . TRP B 1 535 ? -14.101 37.067 0.3 1 98.26 535 TRP B CA 1
ATOM 8210 C C . TRP B 1 535 ? -14.551 37.116 1.756 1 98.26 535 TRP B C 1
ATOM 8212 O O . TRP B 1 535 ? -13.722 37.148 2.669 1 98.26 535 TRP B O 1
ATOM 8222 N N . VAL B 1 536 ? -15.875 37.206 1.986 1 98.54 536 VAL B N 1
ATOM 8223 C CA . VAL B 1 536 ? -16.421 37.341 3.333 1 98.54 536 VAL B CA 1
ATOM 8224 C C . VAL B 1 536 ? -17.584 36.37 3.519 1 98.54 536 VAL B C 1
ATOM 8226 O O . VAL B 1 536 ? -18.168 35.896 2.541 1 98.54 536 VAL B O 1
ATOM 8229 N N . PRO B 1 537 ? -17.886 36.007 4.749 1 98.58 537 PRO B N 1
ATOM 8230 C CA . PRO B 1 537 ? -19.128 35.26 4.96 1 98.58 537 PRO B CA 1
ATOM 8231 C C . PRO B 1 537 ? -20.369 36.05 4.548 1 98.58 537 PRO B C 1
ATOM 8233 O O . PRO B 1 537 ? -20.424 37.266 4.743 1 98.58 537 PRO B O 1
ATOM 8236 N N . LYS B 1 538 ? -21.309 35.362 4.054 1 98.03 538 LYS B N 1
ATOM 8237 C CA . LYS B 1 538 ? -22.567 35.992 3.666 1 98.03 538 LYS B CA 1
ATOM 8238 C C . LYS B 1 538 ? -23.156 36.8 4.819 1 98.03 538 LYS B C 1
ATOM 8240 O O . LYS B 1 538 ? -23.777 37.842 4.599 1 98.03 538 LYS B O 1
ATOM 8245 N N . GLN B 1 539 ? -22.945 36.382 5.999 1 98.19 539 GLN B N 1
ATOM 8246 C CA . GLN B 1 539 ? -23.433 37.042 7.205 1 98.19 539 GLN B CA 1
ATOM 8247 C C . GLN B 1 539 ? -22.906 38.471 7.302 1 98.19 539 GLN B C 1
ATOM 8249 O O . GLN B 1 539 ? -23.58 39.352 7.839 1 98.19 539 GLN B O 1
ATOM 8254 N N . ALA B 1 540 ? -21.723 38.706 6.811 1 98.31 540 ALA B N 1
ATOM 8255 C CA . ALA B 1 540 ? -21.122 40.037 6.865 1 98.31 540 ALA B CA 1
ATOM 8256 C C . ALA B 1 540 ? -21.971 41.052 6.105 1 98.31 540 ALA B C 1
ATOM 8258 O O . ALA B 1 540 ? -22.133 42.191 6.549 1 98.31 540 ALA B O 1
ATOM 8259 N N . VAL B 1 541 ? -22.467 40.654 4.999 1 97.86 541 VAL B N 1
ATOM 8260 C CA . VAL B 1 541 ? -23.301 41.525 4.176 1 97.86 541 VAL B CA 1
ATOM 8261 C C . VAL B 1 541 ? -24.603 41.837 4.909 1 97.86 541 VAL B C 1
ATOM 8263 O O . VAL B 1 541 ? -25.05 42.986 4.933 1 97.86 541 VAL B O 1
ATOM 8266 N N . LYS B 1 542 ? -25.14 40.825 5.498 1 97.26 542 LYS B N 1
ATOM 8267 C CA . LYS B 1 542 ? -26.381 40.99 6.248 1 97.26 542 LYS B CA 1
ATOM 8268 C C . LYS B 1 542 ? -26.18 41.911 7.448 1 97.26 542 LYS B C 1
ATOM 8270 O O . LYS B 1 542 ? -27.03 42.756 7.738 1 97.26 542 LYS B O 1
ATOM 8275 N N . LEU B 1 543 ? -25.096 41.7 8.113 1 97.5 543 LEU B N 1
ATOM 8276 C CA . LEU B 1 543 ? -24.789 42.512 9.286 1 97.5 543 LEU B CA 1
ATOM 8277 C C . LEU B 1 543 ? -24.591 43.974 8.899 1 97.5 543 LEU B C 1
ATOM 8279 O O . LEU B 1 543 ? -25.05 44.875 9.605 1 97.5 543 LEU B O 1
ATOM 8283 N N . PHE B 1 544 ? -23.916 44.237 7.842 1 97.4 544 PHE B N 1
ATOM 8284 C CA . PHE B 1 544 ? -23.698 45.597 7.363 1 97.4 544 PHE B CA 1
ATOM 8285 C C . PHE B 1 544 ? -25.023 46.266 7.015 1 97.4 544 PHE B C 1
ATOM 8287 O O . PHE B 1 544 ? -25.226 47.444 7.315 1 97.4 544 PHE B O 1
ATOM 8294 N N . LYS B 1 545 ? -25.906 45.528 6.421 1 95.54 545 LYS B N 1
ATOM 8295 C CA . LYS B 1 545 ? -27.225 46.048 6.071 1 95.54 545 LYS B CA 1
ATOM 8296 C C . LYS B 1 545 ? -28.01 46.442 7.319 1 95.54 545 LYS B C 1
ATOM 8298 O O . LYS B 1 545 ? -28.779 47.405 7.297 1 95.54 545 LYS B O 1
ATOM 8303 N N . GLN B 1 546 ? -27.75 45.755 8.351 1 95.04 546 GLN B N 1
ATOM 8304 C CA . GLN B 1 546 ? -28.504 45.967 9.583 1 95.04 546 GLN B CA 1
ATOM 8305 C C . GLN B 1 546 ? -28.008 47.206 10.324 1 95.04 546 GLN B C 1
ATOM 8307 O O . GLN B 1 546 ? -28.751 47.809 11.101 1 95.04 546 GLN B O 1
ATOM 8312 N N . ILE B 1 547 ? -26.823 47.564 10.14 1 91.31 547 ILE B N 1
ATOM 8313 C CA . ILE B 1 547 ? -26.294 48.675 10.924 1 91.31 547 ILE B CA 1
ATOM 8314 C C . ILE B 1 547 ? -26.408 49.971 10.125 1 91.31 547 ILE B C 1
ATOM 8316 O O . ILE B 1 547 ? -26.053 51.044 10.617 1 91.31 547 ILE B O 1
ATOM 8320 N N . GLN B 1 548 ? -26.895 49.859 8.917 1 85 548 GLN B N 1
ATOM 8321 C CA . GLN B 1 548 ? -27.184 51.043 8.114 1 85 548 GLN B CA 1
ATOM 8322 C C . GLN B 1 548 ? -28.41 51.781 8.644 1 85 548 GLN B C 1
ATOM 8324 O O . GLN B 1 548 ? -29.353 51.157 9.134 1 85 548 GLN B O 1
#